Protein AF-Q2W3E3-F1 (afdb_monomer_lite)

Radius of gyration: 37.01 Å; chains: 1; bounding box: 120×97×109 Å

Structure (mmCIF, N/CA/C/O backbone):
data_AF-Q2W3E3-F1
#
_entry.id   AF-Q2W3E3-F1
#
loop_
_atom_site.group_PDB
_atom_site.id
_atom_site.type_symbol
_atom_site.label_atom_id
_atom_site.label_alt_id
_atom_site.label_comp_id
_atom_site.label_asym_id
_atom_site.label_entity_id
_atom_site.label_seq_id
_atom_site.pdbx_PDB_ins_code
_atom_site.Cartn_x
_atom_site.Cartn_y
_atom_site.Cartn_z
_atom_site.occupancy
_atom_site.B_iso_or_equiv
_atom_site.auth_seq_id
_atom_site.auth_comp_id
_atom_site.auth_asym_id
_atom_site.auth_atom_id
_atom_site.pdbx_PDB_model_num
ATOM 1 N N . MET A 1 1 ? -4.888 -27.006 44.361 1.00 39.00 1 MET A N 1
ATOM 2 C CA . MET A 1 1 ? -4.891 -26.572 42.943 1.00 39.00 1 MET A CA 1
ATOM 3 C C . MET A 1 1 ? -4.778 -27.766 41.976 1.00 39.00 1 MET A C 1
ATOM 5 O O . MET A 1 1 ? -4.175 -27.625 40.925 1.00 39.00 1 MET A O 1
ATOM 9 N N . LEU A 1 2 ? -5.341 -28.942 42.309 1.00 33.69 2 LEU A N 1
ATOM 10 C CA . LEU A 1 2 ? -5.247 -30.157 41.468 1.00 33.69 2 LEU A CA 1
ATOM 11 C C . LEU A 1 2 ? -6.582 -30.913 41.307 1.00 33.69 2 LEU A C 1
ATOM 13 O O . LEU A 1 2 ? -6.782 -31.576 40.293 1.00 33.69 2 LEU A O 1
ATOM 17 N N . GLU A 1 3 ? -7.537 -30.758 42.230 1.00 32.75 3 GLU A N 1
ATOM 18 C CA . GLU A 1 3 ? -8.866 -31.393 42.130 1.00 32.75 3 GLU A CA 1
ATOM 19 C C . GLU A 1 3 ? -9.679 -30.909 40.914 1.00 32.75 3 GLU A C 1
ATOM 21 O O . GLU A 1 3 ? -10.441 -31.676 40.329 1.00 32.75 3 GLU A O 1
ATOM 26 N N . SER A 1 4 ? -9.451 -29.672 40.457 1.00 35.59 4 SER A N 1
ATOM 27 C CA . SER A 1 4 ? -10.074 -29.094 39.255 1.00 35.59 4 SER A CA 1
ATOM 28 C C . SER A 1 4 ? -9.636 -29.745 37.934 1.00 35.59 4 SER A C 1
ATOM 30 O O . SER A 1 4 ? -10.170 -29.392 36.888 1.00 35.59 4 SER A O 1
ATOM 32 N N . LEU A 1 5 ? -8.677 -30.679 37.964 1.00 34.09 5 LEU A N 1
ATOM 33 C CA . LEU A 1 5 ? -8.200 -31.439 36.801 1.00 34.09 5 LEU A CA 1
ATOM 34 C C . LEU A 1 5 ? -8.557 -32.935 36.871 1.00 34.09 5 LEU A C 1
ATOM 36 O O . LEU A 1 5 ? -8.146 -33.712 36.013 1.00 34.09 5 LEU A O 1
ATOM 40 N N . GLY A 1 6 ? -9.335 -33.363 37.873 1.00 33.50 6 GLY A N 1
ATOM 41 C CA . GLY A 1 6 ? -9.866 -34.728 37.946 1.00 33.50 6 GLY A CA 1
ATOM 42 C C . GLY A 1 6 ? -8.837 -35.826 38.244 1.00 33.50 6 GLY A C 1
ATOM 43 O O . GLY A 1 6 ? -9.150 -37.003 38.056 1.00 33.50 6 GLY A O 1
ATOM 44 N N . VAL A 1 7 ? -7.643 -35.471 38.722 1.00 37.25 7 VAL A N 1
ATOM 45 C CA . VAL A 1 7 ? -6.651 -36.423 39.248 1.00 37.25 7 VAL A CA 1
ATOM 46 C C . VAL A 1 7 ? -7.132 -36.955 40.603 1.00 37.25 7 VAL A C 1
ATOM 48 O O . VAL A 1 7 ? -7.665 -36.195 41.408 1.00 37.25 7 VAL A O 1
ATOM 51 N N . ALA A 1 8 ? -6.953 -38.254 40.851 1.00 38.34 8 ALA A N 1
ATOM 52 C CA . ALA A 1 8 ? -7.206 -38.880 42.148 1.00 38.34 8 ALA A CA 1
ATOM 53 C C . ALA A 1 8 ? -5.884 -39.383 42.739 1.00 38.34 8 ALA A C 1
ATOM 55 O O . ALA A 1 8 ? -5.093 -40.005 42.029 1.00 38.34 8 ALA A O 1
ATOM 56 N N . ASP A 1 9 ? -5.660 -39.102 44.021 1.00 38.41 9 ASP A N 1
ATOM 57 C CA . ASP A 1 9 ? -4.557 -39.667 44.799 1.00 38.41 9 ASP A CA 1
ATOM 58 C C . ASP A 1 9 ? -4.909 -41.107 45.225 1.00 38.41 9 ASP A C 1
ATOM 60 O O . ASP A 1 9 ? -6.076 -41.422 45.455 1.00 38.41 9 ASP A O 1
ATOM 64 N N . LEU A 1 10 ? -3.903 -41.978 45.311 1.00 42.84 10 LEU A N 1
ATOM 65 C CA . LEU A 1 10 ? -4.012 -43.368 45.775 1.00 42.84 10 LEU A CA 1
ATOM 66 C C . LEU A 1 10 ? -3.083 -43.636 46.978 1.00 42.84 10 LEU A C 1
ATOM 68 O O . LEU A 1 10 ? -2.671 -44.769 47.220 1.00 42.84 10 LEU A O 1
ATOM 72 N N . GLY A 1 11 ? -2.739 -42.586 47.732 1.00 42.16 11 GLY A N 1
ATOM 73 C CA . GLY A 1 11 ? -1.982 -42.662 48.984 1.00 42.16 11 GLY A CA 1
ATOM 74 C C . GLY A 1 11 ? -2.787 -43.068 50.229 1.00 42.16 11 GLY A C 1
ATOM 75 O O . GLY A 1 11 ? -2.176 -43.323 51.267 1.00 42.16 11 GLY A O 1
ATOM 76 N N . ALA A 1 12 ? -4.122 -43.137 50.158 1.00 39.44 12 ALA A N 1
ATOM 77 C CA . ALA A 1 12 ? -4.989 -43.516 51.278 1.00 39.44 12 ALA A CA 1
ATOM 78 C C . ALA A 1 12 ? -6.226 -44.311 50.818 1.00 39.44 12 ALA A C 1
ATOM 80 O O . ALA A 1 12 ? -6.766 -44.042 49.751 1.00 39.44 12 ALA A O 1
ATOM 81 N N . ASP A 1 13 ? -6.649 -45.241 51.681 1.00 31.95 13 ASP A N 1
ATOM 82 C CA . ASP A 1 13 ? -7.812 -46.137 51.604 1.00 31.95 13 ASP A CA 1
ATOM 83 C C . ASP A 1 13 ? -7.930 -47.059 50.368 1.00 31.95 13 ASP A C 1
ATOM 85 O O . ASP A 1 13 ? -7.972 -46.649 49.210 1.00 31.95 13 ASP A O 1
ATOM 89 N N . GLY A 1 14 ? -7.994 -48.367 50.641 1.00 40.66 14 GLY A N 1
ATOM 90 C CA . GLY A 1 14 ? -8.249 -49.407 49.642 1.00 40.66 14 GLY A CA 1
ATOM 91 C C . GLY A 1 14 ? -9.742 -49.656 49.395 1.00 40.66 14 GLY A C 1
ATOM 92 O O . GLY A 1 14 ? -10.594 -49.168 50.131 1.00 40.66 14 GLY A O 1
ATOM 93 N N . ASP A 1 15 ? -10.026 -50.485 48.387 1.00 42.50 15 ASP A N 1
ATOM 94 C CA . ASP A 1 15 ? -11.355 -50.965 47.974 1.00 42.50 15 ASP A CA 1
ATOM 95 C C . ASP A 1 15 ? -12.325 -49.894 47.415 1.00 42.50 15 ASP A C 1
ATOM 97 O O . ASP A 1 15 ? -13.271 -49.451 48.065 1.00 42.50 15 ASP A O 1
ATOM 101 N N . GLY A 1 16 ? -12.147 -49.552 46.129 1.00 33.50 16 GLY A N 1
ATOM 102 C CA . GLY A 1 16 ? -13.084 -48.739 45.338 1.00 33.50 16 GLY A CA 1
ATOM 103 C C . GLY A 1 16 ? -13.100 -49.117 43.846 1.00 33.50 16 GLY A C 1
ATOM 104 O O . GLY A 1 16 ? -12.070 -49.474 43.276 1.00 33.50 16 GLY A O 1
ATOM 105 N N . GLU A 1 17 ? -14.272 -49.065 43.199 1.00 33.94 17 GLU A N 1
ATOM 106 C CA . GLU A 1 17 ? -14.456 -49.510 41.804 1.00 33.94 17 GLU A CA 1
ATOM 107 C C . GLU A 1 17 ? -13.798 -48.596 40.751 1.00 33.94 17 GLU A C 1
ATOM 109 O O . GLU A 1 17 ? -13.907 -47.367 40.790 1.00 33.94 17 GLU A O 1
ATOM 114 N N . VAL A 1 18 ? -13.205 -49.210 39.720 1.00 34.38 18 VAL A N 1
ATOM 115 C CA . VAL A 1 18 ? -12.606 -48.508 38.573 1.00 34.38 18 VAL A CA 1
ATOM 116 C C . VAL A 1 18 ? -13.665 -48.186 37.513 1.00 34.38 18 VAL A C 1
ATOM 118 O O . VAL A 1 18 ? -14.337 -49.080 37.001 1.00 34.38 18 VAL A O 1
ATOM 121 N N . LYS A 1 19 ? -13.762 -46.912 37.109 1.00 34.94 19 LYS A N 1
ATOM 122 C CA . LYS A 1 19 ? -14.573 -46.468 35.958 1.00 34.94 19 LYS A CA 1
ATOM 123 C C . LYS A 1 19 ? -13.698 -46.256 34.708 1.00 34.94 19 LYS A C 1
ATOM 125 O O . LYS A 1 19 ? -12.554 -45.823 34.857 1.00 34.94 19 LYS A O 1
ATOM 130 N N . PRO A 1 20 ? -14.195 -46.522 33.482 1.00 28.53 20 PRO A N 1
ATOM 131 C CA . PRO A 1 20 ? -13.396 -46.365 32.262 1.00 28.53 20 PRO A CA 1
ATOM 132 C C . PRO A 1 20 ? -13.048 -44.900 31.954 1.00 28.53 20 PRO A C 1
ATOM 134 O O . PRO A 1 20 ? -13.826 -43.999 32.261 1.00 28.53 20 PRO A O 1
ATOM 137 N N . GLY A 1 21 ? -11.924 -44.673 31.262 1.00 36.22 21 GLY A N 1
ATOM 138 C CA . GLY A 1 21 ? -11.622 -43.383 30.621 1.00 36.22 21 GLY A CA 1
ATOM 139 C C . GLY A 1 21 ? -10.661 -42.440 31.356 1.00 36.22 21 GLY A C 1
ATOM 140 O O . GLY A 1 21 ? -10.726 -41.235 31.130 1.00 36.22 21 GLY A O 1
ATOM 141 N N . ARG A 1 22 ? -9.762 -42.944 32.216 1.00 32.94 22 ARG A N 1
ATOM 142 C CA . ARG A 1 22 ? -8.669 -42.148 32.812 1.00 32.94 22 ARG A CA 1
ATOM 143 C C . ARG A 1 22 ? -7.303 -42.802 32.604 1.00 32.94 22 ARG A C 1
ATOM 145 O O . ARG A 1 22 ? -7.186 -44.024 32.642 1.00 32.94 22 ARG A O 1
ATOM 152 N N . VAL A 1 23 ? -6.283 -41.969 32.401 1.00 30.12 23 VAL A N 1
ATOM 153 C CA . VAL A 1 23 ? -4.865 -42.361 32.367 1.00 30.12 23 VAL A CA 1
ATOM 154 C C . VAL A 1 23 ? -4.288 -42.203 33.774 1.00 30.12 23 VAL A C 1
ATOM 156 O O . VAL A 1 23 ? -4.576 -41.216 34.446 1.00 30.12 23 VAL A O 1
ATOM 159 N N . PHE A 1 24 ? -3.478 -43.166 34.213 1.00 34.19 24 PHE A N 1
ATOM 160 C CA . PHE A 1 24 ? -2.837 -43.163 35.529 1.00 34.19 24 PHE A CA 1
ATOM 161 C C . PHE A 1 24 ? -1.325 -42.959 35.391 1.00 34.19 24 PHE A C 1
ATOM 163 O O . PHE A 1 24 ? -0.693 -43.566 34.527 1.00 34.19 24 PHE A O 1
ATOM 170 N N . VAL A 1 25 ? -0.744 -42.151 36.280 1.00 32.47 25 VAL A N 1
ATOM 171 C CA . VAL A 1 25 ? 0.708 -42.003 36.459 1.00 32.47 25 VAL A CA 1
ATOM 172 C C . VAL A 1 25 ? 0.997 -42.182 37.946 1.00 32.47 25 VAL A C 1
ATOM 174 O O . VAL A 1 25 ? 0.458 -41.445 38.766 1.00 32.47 25 VAL A O 1
ATOM 177 N N . GLY A 1 26 ? 1.806 -43.181 38.299 1.00 31.30 26 GLY A N 1
ATOM 178 C CA . GLY A 1 26 ? 2.188 -43.468 39.684 1.00 31.30 26 GLY A CA 1
ATOM 179 C C . GLY A 1 26 ? 3.648 -43.106 39.945 1.00 31.30 26 GLY A C 1
ATOM 180 O O . GLY A 1 26 ? 4.526 -43.534 39.198 1.00 31.30 26 GLY A O 1
ATOM 181 N N . VAL A 1 27 ? 3.910 -42.351 41.014 1.00 30.28 27 VAL A N 1
ATOM 182 C CA . VAL A 1 27 ? 5.268 -41.986 41.450 1.00 30.28 27 VAL A CA 1
ATOM 183 C C . VAL A 1 27 ? 5.693 -42.908 42.593 1.00 30.28 27 VAL A C 1
ATOM 185 O O . VAL A 1 27 ? 5.147 -42.842 43.691 1.00 30.28 27 VAL A O 1
ATOM 188 N N . GLY A 1 28 ? 6.668 -43.784 42.342 1.00 30.78 28 GLY A N 1
ATOM 189 C CA . GLY A 1 28 ? 7.251 -44.662 43.361 1.00 30.78 28 GLY A CA 1
ATOM 190 C C . GLY A 1 28 ? 8.585 -44.120 43.874 1.00 30.78 28 GLY A C 1
ATOM 191 O O . GLY A 1 28 ? 9.504 -43.914 43.084 1.00 30.78 28 GLY A O 1
ATOM 192 N N . GLN A 1 29 ? 8.731 -43.924 45.189 1.00 32.22 29 GLN A N 1
ATOM 193 C CA . GLN A 1 29 ? 10.005 -43.478 45.765 1.00 32.22 29 GLN A CA 1
ATOM 194 C C . GLN A 1 29 ? 11.068 -44.588 45.755 1.00 32.22 29 GLN A C 1
ATOM 196 O O . GLN A 1 29 ? 11.044 -45.508 46.573 1.00 32.22 29 GLN A O 1
ATOM 201 N N . GLY A 1 30 ? 12.055 -44.452 44.868 1.00 32.38 30 GLY A N 1
ATOM 202 C CA . GLY A 1 30 ? 13.352 -45.123 44.973 1.00 32.38 30 GLY A CA 1
ATOM 203 C C . GLY A 1 30 ? 14.348 -44.286 45.785 1.00 32.38 30 GLY A C 1
ATOM 204 O O . GLY A 1 30 ? 14.346 -43.055 45.717 1.00 32.38 30 GLY A O 1
ATOM 205 N N . GLN A 1 31 ? 15.228 -44.929 46.559 1.00 42.47 31 GLN A N 1
ATOM 206 C CA . GLN A 1 31 ? 16.267 -44.199 47.295 1.00 42.47 31 GLN A CA 1
ATOM 207 C C . GLN A 1 31 ? 17.266 -43.533 46.331 1.00 42.47 31 GLN A C 1
ATOM 209 O O . GLN A 1 31 ? 17.785 -44.188 45.430 1.00 42.47 31 GLN A O 1
ATOM 214 N N . LYS A 1 32 ? 17.590 -42.257 46.602 1.00 40.41 32 LYS A N 1
ATOM 215 C CA . LYS A 1 32 ? 18.440 -41.341 45.803 1.00 40.41 32 LYS A CA 1
ATOM 216 C C . LYS A 1 32 ? 17.793 -40.648 44.587 1.00 40.41 32 LYS A C 1
ATOM 218 O O . LYS A 1 32 ? 18.455 -40.442 43.579 1.00 40.41 32 LYS A O 1
ATOM 223 N N . GLY A 1 33 ? 16.573 -40.139 44.756 1.00 41.91 33 GLY A N 1
ATOM 224 C CA . GLY A 1 33 ? 16.271 -38.753 44.351 1.00 41.91 33 GLY A CA 1
ATOM 225 C C . GLY A 1 33 ? 16.430 -38.387 42.869 1.00 41.91 33 GLY A C 1
ATOM 226 O O . GLY A 1 33 ? 16.913 -37.298 42.571 1.00 41.91 33 GLY A O 1
ATOM 227 N N . GLN A 1 34 ? 16.013 -39.267 41.959 1.00 30.52 34 GLN A N 1
ATOM 228 C CA . GLN A 1 34 ? 15.713 -38.920 40.568 1.00 30.52 34 GLN A CA 1
ATOM 229 C C . GLN A 1 34 ? 14.346 -39.505 40.201 1.00 30.52 34 GLN A C 1
ATOM 231 O O . GLN A 1 34 ? 14.039 -40.641 40.562 1.00 30.52 34 GLN A O 1
ATOM 236 N N . GLU A 1 35 ? 13.521 -38.715 39.516 1.00 29.39 35 GLU A N 1
ATOM 237 C CA . GLU A 1 35 ? 12.174 -39.106 39.096 1.00 29.39 35 GLU A CA 1
ATOM 238 C C . GLU A 1 35 ? 12.188 -39.605 37.646 1.00 29.39 35 GLU A C 1
ATOM 240 O O . GLU A 1 35 ? 12.790 -38.986 36.769 1.00 29.39 35 GLU A O 1
ATOM 245 N N . HIS A 1 36 ? 11.498 -40.716 37.384 1.00 29.16 36 HIS A N 1
ATOM 246 C CA . HIS A 1 36 ? 11.326 -41.277 36.044 1.00 29.16 36 HIS A CA 1
ATOM 247 C C . HIS A 1 36 ? 9.890 -41.782 35.864 1.00 29.16 36 HIS A C 1
ATOM 249 O O . HIS A 1 36 ? 9.356 -42.464 36.740 1.00 29.16 36 HIS A O 1
ATOM 255 N N . LEU A 1 37 ? 9.276 -41.498 34.709 1.00 25.45 37 LEU A N 1
ATOM 256 C CA . LEU A 1 37 ? 8.016 -42.136 34.318 1.00 25.45 37 LEU A CA 1
ATOM 257 C C . LEU A 1 37 ? 8.239 -43.630 34.044 1.00 25.45 37 LEU A C 1
ATOM 259 O O . LEU A 1 37 ? 9.172 -44.006 33.336 1.00 25.45 37 LEU A O 1
ATOM 263 N N . VAL A 1 38 ? 7.325 -44.472 34.532 1.00 28.62 38 VAL A N 1
ATOM 264 C CA . VAL A 1 38 ? 7.304 -45.914 34.249 1.00 28.62 38 VAL A CA 1
ATOM 265 C C . VAL A 1 38 ? 5.935 -46.307 33.700 1.00 28.62 38 VAL A C 1
ATOM 267 O O . VAL A 1 38 ? 4.935 -46.270 34.412 1.00 28.62 38 VAL A O 1
ATOM 270 N N . LEU A 1 39 ? 5.893 -46.733 32.436 1.00 25.39 39 LEU A N 1
ATOM 271 C CA . LEU A 1 39 ? 4.718 -47.358 31.825 1.00 25.39 39 LEU A CA 1
ATOM 272 C C . LEU A 1 39 ? 4.781 -48.878 32.022 1.00 25.39 39 LEU A C 1
ATOM 274 O O . LEU A 1 39 ? 5.625 -49.546 31.428 1.00 25.39 39 LEU A O 1
ATOM 278 N N . GLN A 1 40 ? 3.873 -49.440 32.827 1.00 26.25 40 GLN A N 1
ATOM 279 C CA . GLN A 1 40 ? 3.665 -50.892 32.884 1.00 26.25 40 GLN A CA 1
ATOM 280 C C . GLN A 1 40 ? 2.571 -51.326 31.904 1.00 26.25 40 GLN A C 1
ATOM 282 O O . GLN A 1 40 ? 1.435 -50.862 31.972 1.00 26.25 40 GLN A O 1
ATOM 287 N N . SER A 1 41 ? 2.900 -52.264 31.015 1.00 24.98 41 SER A N 1
ATOM 288 C CA . SER A 1 41 ? 2.010 -52.766 29.966 1.00 24.98 41 SER A CA 1
ATOM 289 C C . SER A 1 41 ? 1.505 -54.185 30.260 1.00 24.98 41 SER A C 1
ATOM 291 O O . SER A 1 41 ? 2.142 -55.178 29.910 1.00 24.98 41 SER A O 1
ATOM 293 N N . LYS A 1 42 ? 0.314 -54.302 30.866 1.00 24.81 42 LYS A N 1
ATOM 294 C CA . LYS A 1 42 ? -0.463 -55.557 30.898 1.00 24.81 42 LYS A CA 1
ATOM 295 C C . LYS A 1 42 ? -1.965 -55.308 30.755 1.00 24.81 42 LYS A C 1
ATOM 297 O O . LYS A 1 42 ? -2.604 -54.812 31.674 1.00 24.81 42 LYS A O 1
ATOM 302 N N . LEU A 1 43 ? -2.526 -55.746 29.629 1.00 26.36 43 LEU A N 1
ATOM 303 C CA . LEU A 1 43 ? -3.964 -55.900 29.399 1.00 26.36 43 LEU A CA 1
ATOM 304 C C . LEU A 1 43 ? -4.203 -57.208 28.622 1.00 26.36 43 LEU A C 1
ATOM 306 O O . LEU A 1 43 ? -3.596 -57.388 27.563 1.00 26.36 43 LEU A O 1
ATOM 310 N N . PRO A 1 44 ? -5.051 -58.133 29.107 1.00 25.58 44 PRO A N 1
ATOM 311 C CA . PRO A 1 44 ? -5.414 -59.327 28.357 1.00 25.58 44 PRO A CA 1
ATOM 312 C C . PRO A 1 44 ? -6.553 -59.042 27.364 1.00 25.58 44 PRO A C 1
ATOM 314 O O . PRO A 1 44 ? -7.683 -58.769 27.749 1.00 25.58 44 PRO A O 1
ATOM 317 N N . GLN A 1 45 ? -6.206 -59.130 26.080 1.00 26.33 45 GLN A N 1
ATOM 318 C CA . GLN A 1 45 ? -6.989 -59.696 24.971 1.00 26.33 45 GLN A CA 1
ATOM 319 C C . GLN A 1 45 ? -8.531 -59.744 25.076 1.00 26.33 45 GLN A C 1
ATOM 321 O O . GLN A 1 45 ? -9.102 -60.529 25.829 1.00 26.33 45 GLN A O 1
ATOM 326 N N . ASN A 1 46 ? -9.191 -59.113 24.102 1.00 24.88 46 ASN A N 1
ATOM 327 C CA . ASN A 1 46 ? -10.252 -59.782 23.342 1.00 24.88 46 ASN A CA 1
ATOM 328 C C . ASN A 1 46 ? -10.148 -59.381 21.857 1.00 24.88 46 ASN A C 1
ATOM 330 O O . ASN A 1 46 ? -9.584 -58.329 21.554 1.00 24.88 46 ASN A O 1
ATOM 334 N N . VAL A 1 47 ? -10.551 -60.260 20.929 1.00 26.70 47 VAL A N 1
ATOM 335 C CA . VAL A 1 47 ? -9.923 -60.330 19.587 1.00 26.70 47 VAL A CA 1
ATOM 336 C C . VAL A 1 47 ? -10.921 -60.356 18.421 1.00 26.70 47 VAL A C 1
ATOM 338 O O . VAL A 1 47 ? -11.886 -61.114 18.438 1.00 26.70 47 VAL A O 1
ATOM 341 N N . GLY A 1 48 ? -10.603 -59.606 17.356 1.00 23.16 48 GLY A N 1
ATOM 342 C CA . GLY A 1 48 ? -11.195 -59.718 16.015 1.00 23.16 48 GLY A CA 1
ATOM 343 C C . GLY A 1 48 ? -10.803 -58.523 15.125 1.00 23.16 48 GLY A C 1
ATOM 344 O O . GLY A 1 48 ? -11.237 -57.416 15.409 1.00 23.16 48 GLY A O 1
ATOM 345 N N . GLY A 1 49 ? -9.982 -58.648 14.072 1.00 23.50 49 GLY A N 1
ATOM 346 C CA . GLY A 1 49 ? -9.314 -59.842 13.527 1.00 23.50 49 GLY A CA 1
ATOM 347 C C . GLY A 1 49 ? -7.983 -59.545 12.796 1.00 23.50 49 GLY A C 1
ATOM 348 O O . GLY A 1 49 ? -7.506 -58.416 12.782 1.00 23.50 49 GLY A O 1
ATOM 349 N N . ALA A 1 50 ? -7.369 -60.597 12.245 1.00 25.45 50 ALA A N 1
ATOM 350 C CA . ALA A 1 50 ? -6.026 -60.673 11.625 1.00 25.45 50 ALA A CA 1
ATOM 351 C C . ALA A 1 50 ? -6.016 -60.302 10.111 1.00 25.45 50 ALA A C 1
ATOM 353 O O . ALA A 1 50 ? -7.097 -60.187 9.543 1.00 25.45 50 ALA A O 1
ATOM 354 N N . HIS A 1 51 ? -4.910 -60.155 9.346 1.00 25.05 51 HIS A N 1
ATOM 355 C CA . HIS A 1 51 ? -3.421 -60.111 9.505 1.00 25.05 51 HIS A CA 1
ATOM 356 C C . HIS A 1 51 ? -2.828 -59.483 8.196 1.00 25.05 51 HIS A C 1
ATOM 358 O O . HIS A 1 51 ? -3.609 -59.233 7.284 1.00 25.05 51 HIS A O 1
ATOM 364 N N . ALA A 1 52 ? -1.534 -59.206 7.936 1.00 25.03 52 ALA A N 1
ATOM 365 C CA . ALA A 1 52 ? -0.201 -59.297 8.589 1.00 25.03 52 ALA A CA 1
ATOM 366 C C . ALA A 1 52 ? 0.696 -58.157 7.987 1.00 25.03 52 ALA A C 1
ATOM 368 O O . ALA A 1 52 ? 0.283 -57.567 6.994 1.00 25.03 52 ALA A O 1
ATOM 369 N N . ILE A 1 53 ? 1.857 -57.686 8.483 1.00 25.55 53 ILE A N 1
ATOM 370 C CA . ILE A 1 53 ? 2.950 -58.171 9.372 1.00 25.55 53 ILE A CA 1
ATOM 371 C C . ILE A 1 53 ? 4.096 -58.939 8.657 1.00 25.55 53 ILE A C 1
ATOM 373 O O . ILE A 1 53 ? 4.065 -60.165 8.629 1.00 25.55 53 ILE A O 1
ATOM 377 N N . ALA A 1 54 ? 5.119 -58.213 8.155 1.00 24.55 54 ALA A N 1
ATOM 378 C CA . ALA A 1 54 ? 6.572 -58.552 8.136 1.00 24.55 54 ALA A CA 1
ATOM 379 C C . ALA A 1 54 ? 7.379 -57.506 7.315 1.00 24.55 54 ALA A C 1
ATOM 381 O O . ALA A 1 54 ? 6.861 -57.053 6.300 1.00 24.55 54 ALA A O 1
ATOM 382 N N . GLN A 1 55 ? 8.621 -57.081 7.610 1.00 25.17 55 GLN A N 1
ATOM 383 C CA . GLN A 1 55 ? 9.565 -57.186 8.756 1.00 25.17 55 GLN A CA 1
ATOM 384 C C . GLN A 1 55 ? 10.525 -55.953 8.643 1.00 25.17 55 GLN A C 1
ATOM 386 O O . GLN A 1 55 ? 10.741 -55.481 7.531 1.00 25.17 55 GLN A O 1
ATOM 391 N N . ASP A 1 56 ? 10.920 -55.220 9.699 1.00 26.08 56 ASP A N 1
ATOM 392 C CA . ASP A 1 56 ? 11.924 -55.534 10.754 1.00 26.08 56 ASP A CA 1
ATOM 393 C C . ASP A 1 56 ? 13.372 -55.659 10.199 1.00 26.08 56 ASP A C 1
ATOM 395 O O . ASP A 1 56 ? 13.555 -56.323 9.185 1.00 26.08 56 ASP A O 1
ATOM 399 N N . GLY A 1 57 ? 14.461 -55.080 10.739 1.00 23.88 57 GLY A N 1
ATOM 400 C CA . GLY A 1 57 ? 14.732 -54.221 11.917 1.00 23.88 57 GLY A CA 1
ATOM 401 C C . GLY A 1 57 ? 16.260 -53.906 11.996 1.00 23.88 57 GLY A C 1
ATOM 402 O O . GLY A 1 57 ? 16.991 -54.317 11.099 1.00 23.88 57 GLY A O 1
ATOM 403 N N . ALA A 1 58 ? 16.877 -53.233 12.987 1.00 22.39 58 ALA A N 1
ATOM 404 C CA . ALA A 1 58 ? 16.409 -52.428 14.130 1.00 22.39 58 ALA A CA 1
ATOM 405 C C . ALA A 1 58 ? 17.596 -51.671 14.828 1.00 22.39 58 ALA A C 1
ATOM 407 O O . ALA A 1 58 ? 18.695 -52.208 14.904 1.00 22.39 58 ALA A O 1
ATOM 408 N N . VAL A 1 59 ? 17.337 -50.482 15.414 1.00 23.20 59 VAL A N 1
ATOM 409 C CA . VAL A 1 59 ? 18.000 -49.842 16.599 1.00 23.20 59 VAL A CA 1
ATOM 410 C C . VAL A 1 59 ? 19.534 -49.585 16.642 1.00 23.20 59 VAL A C 1
ATOM 412 O O . VAL A 1 59 ? 20.327 -50.513 16.782 1.00 23.20 59 VAL A O 1
ATOM 415 N N . ARG A 1 60 ? 19.929 -48.304 16.835 1.00 21.64 60 ARG A N 1
ATOM 416 C CA . ARG A 1 60 ? 20.760 -47.871 17.996 1.00 21.64 60 ARG A CA 1
ATOM 417 C C . ARG A 1 60 ? 20.797 -46.351 18.229 1.00 21.64 60 ARG A C 1
ATOM 419 O O . ARG A 1 60 ? 21.038 -45.583 17.307 1.00 21.64 60 ARG A O 1
ATOM 426 N N . GLU A 1 61 ? 20.626 -45.946 19.487 1.00 21.98 61 GLU A N 1
ATOM 427 C CA . GLU A 1 61 ? 20.825 -44.574 19.979 1.00 21.98 61 GLU A CA 1
ATOM 428 C C . GLU A 1 61 ? 22.274 -44.359 20.452 1.00 21.98 61 GLU A C 1
ATOM 430 O O . GLU A 1 61 ? 22.893 -45.303 20.941 1.00 21.98 61 GLU A O 1
ATOM 435 N N . HIS A 1 62 ? 22.776 -43.118 20.398 1.00 22.00 62 HIS A N 1
ATOM 436 C CA . HIS A 1 62 ? 23.736 -42.577 21.374 1.00 22.00 62 HIS A CA 1
ATOM 437 C C . HIS A 1 62 ? 23.857 -41.043 21.262 1.00 22.00 62 HIS A C 1
ATOM 439 O O . HIS A 1 62 ? 24.166 -40.508 20.203 1.00 22.00 62 HIS A O 1
ATOM 445 N N . HIS A 1 63 ? 23.714 -40.357 22.397 1.00 21.55 63 HIS A N 1
ATOM 446 C CA . HIS A 1 63 ? 24.206 -38.996 22.666 1.00 21.55 63 HIS A CA 1
ATOM 447 C C . HIS A 1 63 ? 25.023 -39.067 23.981 1.00 21.55 63 HIS A C 1
ATOM 449 O O . HIS A 1 63 ? 24.804 -40.017 24.744 1.00 21.55 63 HIS A O 1
ATOM 455 N N . PRO A 1 64 ? 25.992 -38.162 24.257 1.00 27.31 64 PRO A N 1
ATOM 456 C CA . PRO A 1 64 ? 25.705 -36.747 24.534 1.00 27.31 64 PRO A CA 1
ATOM 457 C C . PRO A 1 64 ? 26.772 -35.759 23.981 1.00 27.31 64 PRO A C 1
ATOM 459 O O . PRO A 1 64 ? 27.405 -36.026 22.965 1.00 27.31 64 PRO A O 1
ATOM 462 N N . LEU A 1 65 ? 26.889 -34.584 24.612 1.00 23.06 65 LEU A N 1
ATOM 463 C CA . LEU A 1 65 ? 27.640 -33.377 24.217 1.00 23.06 65 LEU A CA 1
ATOM 464 C C . LEU A 1 65 ? 29.168 -33.454 24.463 1.00 23.06 65 LEU A C 1
ATOM 466 O O . LEU A 1 65 ? 29.610 -34.142 25.382 1.00 23.06 65 LEU A O 1
ATOM 470 N N . GLY A 1 66 ? 29.967 -32.654 23.736 1.00 20.70 66 GLY A N 1
ATOM 471 C CA . GLY A 1 66 ? 31.403 -32.442 24.015 1.00 20.70 66 GLY A CA 1
ATOM 472 C C . GLY A 1 66 ? 32.093 -31.416 23.091 1.00 20.70 66 GLY A C 1
ATOM 473 O O . GLY A 1 66 ? 31.802 -31.359 21.902 1.00 20.70 66 GLY A O 1
ATOM 474 N N . HIS A 1 67 ? 32.995 -30.588 23.636 1.00 22.22 67 HIS A N 1
ATOM 475 C CA . HIS A 1 67 ? 33.625 -29.442 22.950 1.00 22.22 67 HIS A CA 1
ATOM 476 C C . HIS A 1 67 ? 34.911 -29.756 22.145 1.00 22.22 67 HIS A C 1
ATOM 478 O O . HIS A 1 67 ? 35.812 -30.416 22.652 1.00 22.22 67 HIS A O 1
ATOM 484 N N . ALA A 1 68 ? 35.054 -29.030 21.024 1.00 22.69 68 ALA A N 1
ATOM 485 C CA . ALA A 1 68 ? 36.275 -28.360 20.531 1.00 22.69 68 ALA A CA 1
ATOM 486 C C . ALA A 1 68 ? 37.472 -29.154 19.939 1.00 22.69 68 ALA A C 1
ATOM 488 O O . ALA A 1 68 ? 37.658 -30.347 20.138 1.00 22.69 68 ALA A O 1
ATOM 489 N N . ALA A 1 69 ? 38.318 -28.369 19.247 1.00 22.08 69 ALA A N 1
ATOM 490 C CA . ALA A 1 69 ? 39.557 -28.710 18.534 1.00 22.08 69 ALA A CA 1
ATOM 491 C C . ALA A 1 69 ? 39.408 -29.605 17.284 1.00 22.08 69 ALA A C 1
ATOM 493 O O . ALA A 1 69 ? 38.535 -30.458 17.187 1.00 22.08 69 ALA A O 1
ATOM 494 N N . GLY A 1 70 ? 40.283 -29.394 16.296 1.00 20.52 70 GLY A N 1
ATOM 495 C CA . GLY A 1 70 ? 40.281 -30.142 15.038 1.00 20.52 70 GLY A CA 1
ATOM 496 C C . GLY A 1 70 ? 41.656 -30.169 14.373 1.00 20.52 70 GLY A C 1
ATOM 497 O O . GLY A 1 70 ? 42.534 -29.372 14.708 1.00 20.52 70 GLY A O 1
ATOM 498 N N . ALA A 1 71 ? 41.845 -31.089 13.426 1.00 22.28 71 ALA A N 1
ATOM 499 C CA . ALA A 1 71 ? 43.065 -31.201 12.633 1.00 22.28 71 ALA A CA 1
ATOM 500 C C . ALA A 1 71 ? 42.803 -31.790 11.236 1.00 22.28 71 ALA A C 1
ATOM 502 O O . ALA A 1 71 ? 41.814 -32.472 10.987 1.00 22.28 71 ALA A O 1
ATOM 503 N N . ARG A 1 72 ? 43.734 -31.485 10.333 1.00 22.88 72 ARG A N 1
ATOM 504 C CA . ARG A 1 72 ? 43.767 -31.803 8.898 1.00 22.88 72 ARG A CA 1
ATOM 505 C C . ARG A 1 72 ? 43.593 -33.302 8.582 1.00 22.88 72 ARG A C 1
ATOM 507 O O . ARG A 1 72 ? 44.386 -34.099 9.063 1.00 22.88 72 ARG A O 1
ATOM 514 N N . GLY A 1 73 ? 42.620 -33.588 7.710 1.00 22.36 73 GLY A N 1
ATOM 515 C CA . GLY A 1 73 ? 42.655 -34.390 6.466 1.00 22.36 73 GLY A CA 1
ATOM 516 C C . GLY A 1 73 ? 43.573 -35.609 6.263 1.00 22.36 73 GLY A C 1
ATOM 517 O O . GLY A 1 73 ? 44.685 -35.670 6.767 1.00 22.36 73 GLY A O 1
ATOM 518 N N . VAL A 1 74 ? 43.123 -36.506 5.374 1.00 24.02 74 VAL A N 1
ATOM 519 C CA . VAL A 1 74 ? 43.888 -37.174 4.292 1.00 24.02 74 VAL A CA 1
ATOM 520 C C . VAL A 1 74 ? 42.886 -37.900 3.371 1.00 24.02 74 VAL A C 1
ATOM 522 O O . VAL A 1 74 ? 41.807 -38.290 3.817 1.00 24.02 74 VAL A O 1
ATOM 525 N N . ASP A 1 75 ? 43.214 -38.036 2.087 1.00 27.17 75 ASP A N 1
ATOM 526 C CA . ASP A 1 75 ? 42.392 -38.698 1.066 1.00 27.17 75 ASP A CA 1
ATOM 527 C C . ASP A 1 75 ? 42.305 -40.227 1.242 1.00 27.17 75 ASP A C 1
ATOM 529 O O . ASP A 1 75 ? 43.254 -40.854 1.711 1.00 27.17 75 ASP A O 1
ATOM 533 N N . GLN A 1 76 ? 41.258 -40.853 0.687 1.00 26.02 76 GLN A N 1
ATOM 534 C CA . GLN A 1 76 ? 41.448 -41.701 -0.505 1.00 26.02 76 GLN A CA 1
ATOM 535 C C . GLN A 1 76 ? 40.132 -42.069 -1.209 1.00 26.02 76 GLN A C 1
ATOM 537 O O . GLN A 1 76 ? 39.049 -42.014 -0.633 1.00 26.02 76 GLN A O 1
ATOM 542 N N . ALA A 1 77 ? 40.248 -42.431 -2.490 1.00 25.89 77 ALA A N 1
ATOM 543 C CA . ALA A 1 77 ? 39.141 -42.857 -3.341 1.00 25.89 77 ALA A CA 1
ATOM 544 C C . ALA A 1 77 ? 38.936 -44.382 -3.303 1.00 25.89 77 ALA A C 1
ATOM 546 O O . ALA A 1 77 ? 39.888 -45.140 -3.123 1.00 25.89 77 ALA A O 1
ATOM 547 N N . GLY A 1 78 ? 37.707 -44.832 -3.567 1.00 22.88 78 GLY A N 1
ATOM 548 C CA . GLY A 1 78 ? 37.368 -46.249 -3.714 1.00 22.88 78 GLY A CA 1
ATOM 549 C C . GLY A 1 78 ? 36.091 -46.435 -4.530 1.00 22.88 78 GLY A C 1
ATOM 550 O O . GLY A 1 78 ? 34.995 -46.245 -4.014 1.00 22.88 78 GLY A O 1
ATOM 551 N N . GLY A 1 79 ? 36.238 -46.780 -5.810 1.00 22.31 79 GLY A N 1
ATOM 552 C CA . GLY A 1 79 ? 35.138 -47.214 -6.681 1.00 22.31 79 GLY A CA 1
ATOM 553 C C . GLY A 1 79 ? 35.252 -48.700 -7.041 1.00 22.31 79 GLY A C 1
ATOM 554 O O . GLY A 1 79 ? 36.180 -49.366 -6.588 1.00 22.31 79 GLY A O 1
ATOM 555 N N . VAL A 1 80 ? 34.371 -49.169 -7.940 1.00 23.80 80 VAL A N 1
ATOM 556 C CA . VAL A 1 80 ? 34.189 -50.582 -8.367 1.00 23.80 80 VAL A CA 1
ATOM 557 C C . VAL A 1 80 ? 33.441 -51.434 -7.312 1.00 23.80 80 VAL A C 1
ATOM 559 O O . VAL A 1 80 ? 33.736 -51.351 -6.129 1.00 23.80 80 VAL A O 1
ATOM 562 N N . GLY A 1 81 ? 32.450 -52.266 -7.669 1.00 22.48 81 GLY A N 1
ATOM 563 C CA . GLY A 1 81 ? 31.917 -52.551 -9.010 1.00 22.48 81 GLY A CA 1
ATOM 564 C C . GLY A 1 81 ? 30.687 -53.475 -9.037 1.00 22.48 81 GLY A C 1
ATOM 565 O O . GLY A 1 81 ? 30.085 -53.763 -8.009 1.00 22.48 81 GLY A O 1
ATOM 566 N N . ALA A 1 82 ? 30.303 -53.892 -10.247 1.00 25.62 82 ALA A N 1
ATOM 567 C CA . ALA A 1 82 ? 28.988 -54.449 -10.593 1.00 25.62 82 ALA A CA 1
ATOM 568 C C . ALA A 1 82 ? 28.781 -55.966 -10.366 1.00 25.62 82 ALA A C 1
ATOM 570 O O . ALA A 1 82 ? 29.736 -56.737 -10.337 1.00 25.62 82 ALA A O 1
ATOM 571 N N . LEU A 1 83 ? 27.502 -56.376 -10.368 1.00 22.36 83 LEU A N 1
ATOM 572 C CA . LEU A 1 83 ? 26.958 -57.709 -10.702 1.00 22.36 83 LEU A CA 1
ATOM 573 C C . LEU A 1 83 ? 25.595 -57.439 -11.405 1.00 22.36 83 LEU A C 1
ATOM 575 O O . LEU A 1 83 ? 24.774 -56.737 -10.827 1.00 22.36 83 LEU A O 1
ATOM 579 N N . LEU A 1 84 ? 25.371 -57.688 -12.704 1.00 24.72 84 LEU A N 1
ATOM 580 C CA . LEU A 1 84 ? 25.276 -58.947 -13.482 1.00 24.72 84 LEU A CA 1
ATOM 581 C C . LEU A 1 84 ? 23.934 -59.707 -13.364 1.00 24.72 84 LEU A C 1
ATOM 583 O O . LEU A 1 84 ? 23.765 -60.504 -12.448 1.00 24.72 84 LEU A O 1
ATOM 587 N N . CYS A 1 85 ? 23.059 -59.536 -14.367 1.00 24.62 85 CYS A N 1
ATOM 588 C CA . CYS A 1 85 ? 22.468 -60.564 -15.265 1.00 24.62 85 CYS A CA 1
ATOM 589 C C . CYS A 1 85 ? 21.762 -59.810 -16.427 1.00 24.62 85 CYS A C 1
ATOM 591 O O . CYS A 1 85 ? 21.188 -58.759 -16.164 1.00 24.62 85 CYS A O 1
ATOM 593 N N . ARG A 1 86 ? 21.903 -60.120 -17.729 1.00 26.52 86 ARG A N 1
ATOM 594 C CA . ARG A 1 86 ? 21.816 -61.382 -18.511 1.00 26.52 86 ARG A CA 1
ATOM 595 C C . ARG A 1 86 ? 20.387 -61.905 -18.724 1.00 26.52 86 ARG A C 1
ATOM 597 O O . ARG A 1 86 ? 19.675 -62.045 -17.737 1.00 26.52 86 ARG A O 1
ATOM 604 N N . ASP A 1 87 ? 19.972 -62.311 -19.932 1.00 30.23 87 ASP A N 1
ATOM 605 C CA . ASP A 1 87 ? 20.505 -62.082 -21.304 1.00 30.23 87 ASP A CA 1
ATOM 606 C C . ASP A 1 87 ? 19.438 -62.506 -22.362 1.00 30.23 87 ASP A C 1
ATOM 608 O O . ASP A 1 87 ? 18.354 -62.947 -21.982 1.00 30.23 87 ASP A O 1
ATOM 612 N N . ASP A 1 88 ? 19.797 -62.431 -23.654 1.00 29.55 88 ASP A N 1
ATOM 613 C CA . ASP A 1 88 ? 19.217 -63.128 -24.833 1.00 29.55 88 ASP A CA 1
ATOM 614 C C . ASP A 1 88 ? 17.904 -62.625 -25.498 1.00 29.55 88 ASP A C 1
ATOM 616 O O . ASP A 1 88 ? 16.851 -62.493 -24.878 1.00 29.55 88 ASP A O 1
ATOM 620 N N . GLY A 1 89 ? 17.959 -62.430 -26.834 1.00 25.38 89 GLY A N 1
ATOM 621 C CA . GLY A 1 89 ? 16.803 -62.083 -27.689 1.00 25.38 89 GLY A CA 1
ATOM 622 C C . GLY A 1 89 ? 17.126 -61.408 -29.042 1.00 25.38 89 GLY A C 1
ATOM 623 O O . GLY A 1 89 ? 16.711 -60.275 -29.265 1.00 25.38 89 GLY A O 1
ATOM 624 N N . LEU A 1 90 ? 17.871 -62.071 -29.940 1.00 30.52 90 LEU A N 1
ATOM 625 C CA . LEU A 1 90 ? 18.178 -61.604 -31.319 1.00 30.52 90 LEU A CA 1
ATOM 626 C C . LEU A 1 90 ? 16.916 -61.698 -32.233 1.00 30.52 90 LEU A C 1
ATOM 628 O O . LEU A 1 90 ? 16.008 -62.457 -31.911 1.00 30.52 90 LEU A O 1
ATOM 632 N N . ASP A 1 91 ? 16.749 -61.027 -33.384 1.00 29.38 91 ASP A N 1
ATOM 633 C CA . ASP A 1 91 ? 17.709 -60.732 -34.466 1.00 29.38 91 ASP A CA 1
ATOM 634 C C . ASP A 1 91 ? 17.072 -59.841 -35.582 1.00 29.38 91 ASP A C 1
ATOM 636 O O . ASP A 1 91 ? 15.850 -59.699 -35.638 1.00 29.38 91 ASP A O 1
ATOM 640 N N . GLY A 1 92 ? 17.876 -59.364 -36.546 1.00 25.88 92 GLY A N 1
ATOM 641 C CA . GLY A 1 92 ? 17.444 -59.024 -37.921 1.00 25.88 92 GLY A CA 1
ATOM 642 C C . GLY A 1 92 ? 16.892 -57.613 -38.236 1.00 25.88 92 GLY A C 1
ATOM 643 O O . GLY A 1 92 ? 16.084 -57.042 -37.512 1.00 25.88 92 GLY A O 1
ATOM 644 N N . GLY A 1 93 ? 17.263 -57.068 -39.406 1.00 24.30 93 GLY A N 1
ATOM 645 C CA . GLY A 1 93 ? 16.662 -55.851 -39.985 1.00 24.30 93 GLY A CA 1
ATOM 646 C C . GLY A 1 93 ? 17.161 -55.533 -41.405 1.00 24.30 93 GLY A C 1
ATOM 647 O O . GLY A 1 93 ? 18.244 -55.983 -41.774 1.00 24.30 93 GLY A O 1
ATOM 648 N N . LEU A 1 94 ? 16.383 -54.779 -42.209 1.00 25.66 94 LEU A N 1
ATOM 649 C CA . LEU A 1 94 ? 16.799 -54.181 -43.499 1.00 25.66 94 LEU A CA 1
ATOM 650 C C . LEU A 1 94 ? 15.724 -53.254 -44.134 1.00 25.66 94 LEU A C 1
ATOM 652 O O . LEU A 1 94 ? 14.535 -53.446 -43.921 1.00 25.66 94 LEU A O 1
ATOM 656 N N . ALA A 1 95 ? 16.193 -52.351 -45.012 1.00 26.97 95 ALA A N 1
ATOM 657 C CA . ALA A 1 95 ? 15.511 -51.720 -46.165 1.00 26.97 95 ALA A CA 1
ATOM 658 C C . ALA A 1 95 ? 14.459 -50.574 -46.012 1.00 26.97 95 ALA A C 1
ATOM 660 O O . ALA A 1 95 ? 13.291 -50.800 -45.734 1.00 26.97 95 ALA A O 1
ATOM 661 N N . ALA A 1 96 ? 14.890 -49.387 -46.482 1.00 26.19 96 ALA A N 1
ATOM 662 C CA . ALA A 1 96 ? 14.229 -48.493 -47.464 1.00 26.19 96 ALA A CA 1
ATOM 663 C C . ALA A 1 96 ? 12.987 -47.609 -47.129 1.00 26.19 96 ALA A C 1
ATOM 665 O O . ALA A 1 96 ? 12.126 -47.918 -46.319 1.00 26.19 96 ALA A O 1
ATOM 666 N N . LEU A 1 97 ? 12.945 -46.468 -47.839 1.00 26.81 97 LEU A N 1
ATOM 667 C CA . LEU A 1 97 ? 11.918 -45.400 -47.916 1.00 26.81 97 LEU A CA 1
ATOM 668 C C . LEU A 1 97 ? 10.958 -45.662 -49.124 1.00 26.81 97 LEU A C 1
ATOM 670 O O . LEU A 1 97 ? 11.277 -46.588 -49.876 1.00 26.81 97 LEU A O 1
ATOM 674 N N . PRO A 1 98 ? 9.894 -44.861 -49.440 1.00 40.53 98 PRO A N 1
ATOM 675 C CA . PRO A 1 98 ? 9.443 -43.578 -48.852 1.00 40.53 98 PRO A CA 1
ATOM 676 C C . PRO A 1 98 ? 7.901 -43.366 -48.656 1.00 40.53 98 PRO A C 1
ATOM 678 O O . PRO A 1 98 ? 7.085 -44.102 -49.187 1.00 40.53 98 PRO A O 1
ATOM 681 N N . GLN A 1 99 ? 7.555 -42.242 -48.001 1.00 26.00 99 GLN A N 1
ATOM 682 C CA . GLN A 1 99 ? 6.376 -41.348 -48.189 1.00 26.00 99 GLN A CA 1
ATOM 683 C C . GLN A 1 99 ? 4.890 -41.817 -48.084 1.00 26.00 99 GLN A C 1
ATOM 685 O O . GLN A 1 99 ? 4.422 -42.648 -48.850 1.00 26.00 99 GLN A O 1
ATOM 690 N N . ALA A 1 100 ? 4.139 -41.001 -47.311 1.00 24.61 100 ALA A N 1
ATOM 691 C CA . ALA A 1 100 ? 2.787 -40.440 -47.565 1.00 24.61 100 ALA A CA 1
ATOM 692 C C . ALA A 1 100 ? 1.520 -40.984 -46.838 1.00 24.61 100 ALA A C 1
ATOM 694 O O . ALA A 1 100 ? 1.419 -42.150 -46.484 1.00 24.61 100 ALA A O 1
ATOM 695 N N . GLU A 1 101 ? 0.570 -40.041 -46.682 1.00 24.91 101 GLU A N 1
ATOM 696 C CA . GLU A 1 101 ? -0.879 -40.104 -46.353 1.00 24.91 101 GLU A CA 1
ATOM 697 C C . GLU A 1 101 ? -1.401 -40.425 -44.920 1.00 24.91 101 GLU A C 1
ATOM 699 O O . GLU A 1 101 ? -1.492 -41.561 -44.476 1.00 24.91 101 GLU A O 1
ATOM 704 N N . ASP A 1 102 ? -1.845 -39.342 -44.257 1.00 25.22 102 ASP A N 1
ATOM 705 C CA . ASP A 1 102 ? -3.158 -39.098 -43.614 1.00 25.22 102 ASP A CA 1
ATOM 706 C C . ASP A 1 102 ? -3.803 -40.014 -42.525 1.00 25.22 102 ASP A C 1
ATOM 708 O O . ASP A 1 102 ? -4.264 -41.122 -42.772 1.00 25.22 102 ASP A O 1
ATOM 712 N N . ARG A 1 103 ? -4.102 -39.337 -41.391 1.00 24.05 103 ARG A N 1
ATOM 713 C CA . ARG A 1 103 ? -5.326 -39.390 -40.535 1.00 24.05 103 ARG A CA 1
ATOM 714 C C . ARG A 1 103 ? -5.544 -40.475 -39.456 1.00 24.05 103 ARG A C 1
ATOM 716 O O . ARG A 1 103 ? -5.932 -41.587 -39.775 1.00 24.05 103 ARG A O 1
ATOM 723 N N . VAL A 1 104 ? -5.672 -39.961 -38.208 1.00 27.73 104 VAL A N 1
ATOM 724 C CA . VAL A 1 104 ? -6.775 -40.228 -37.225 1.00 27.73 104 VAL A CA 1
ATOM 725 C C . VAL A 1 104 ? -6.760 -41.641 -36.569 1.00 27.73 104 VAL A C 1
ATOM 727 O O . VAL A 1 104 ? -6.439 -42.601 -37.255 1.00 27.73 104 VAL A O 1
ATOM 730 N N . PRO A 1 105 ? -7.081 -41.835 -35.258 1.00 28.00 105 PRO A N 1
ATOM 731 C CA . PRO A 1 105 ? -7.947 -41.020 -34.391 1.00 28.00 105 PRO A CA 1
ATOM 732 C C . PRO A 1 105 ? -7.373 -40.597 -33.020 1.00 28.00 105 PRO A C 1
ATOM 734 O O . PRO A 1 105 ? -6.360 -41.103 -32.550 1.00 28.00 105 PRO A O 1
ATOM 737 N N . GLY A 1 106 ? -8.110 -39.720 -32.328 1.00 24.17 106 GLY A N 1
ATOM 738 C CA . GLY A 1 106 ? -8.085 -39.632 -30.862 1.00 24.17 106 GLY A CA 1
ATOM 739 C C . GLY A 1 106 ? -9.238 -40.438 -30.248 1.00 24.17 106 GLY A C 1
ATOM 740 O O . GLY A 1 106 ? -10.256 -40.647 -30.909 1.00 24.17 106 GLY A O 1
ATOM 741 N N . MET A 1 107 ? -9.112 -40.873 -28.990 1.00 21.12 107 MET A N 1
ATOM 742 C CA . MET A 1 107 ? -10.194 -41.570 -28.282 1.00 21.12 107 MET A CA 1
ATOM 743 C C . MET A 1 107 ? -10.237 -41.191 -26.793 1.00 21.12 107 MET A C 1
ATOM 745 O O . MET A 1 107 ? -9.234 -41.285 -26.091 1.00 21.12 107 MET A O 1
ATOM 749 N N . HIS A 1 108 ? -11.412 -40.766 -26.319 1.00 24.36 108 HIS A N 1
ATOM 750 C CA . HIS A 1 108 ? -11.731 -40.635 -24.891 1.00 24.36 108 HIS A CA 1
ATOM 751 C C . HIS A 1 108 ? -11.940 -42.014 -24.244 1.00 24.36 108 HIS A C 1
ATOM 753 O O . HIS A 1 108 ? -12.252 -42.958 -24.961 1.00 24.36 108 HIS A O 1
ATOM 759 N N . VAL A 1 109 ? -11.881 -42.085 -22.905 1.00 23.00 109 VAL A N 1
ATOM 760 C CA . VAL A 1 109 ? -12.607 -43.012 -21.993 1.00 23.00 109 VAL A CA 1
ATOM 761 C C . VAL A 1 109 ? -12.110 -42.715 -20.558 1.00 23.00 109 VAL A C 1
ATOM 763 O O . VAL A 1 109 ? -10.910 -42.564 -20.371 1.00 23.00 109 VAL A O 1
ATOM 766 N N . HIS A 1 110 ? -12.917 -42.578 -19.499 1.00 21.72 110 HIS A N 1
ATOM 767 C CA . HIS A 1 110 ? -14.379 -42.471 -19.385 1.00 21.72 110 HIS A CA 1
ATOM 768 C C . HIS A 1 110 ? -14.742 -41.501 -18.245 1.00 21.72 110 HIS A C 1
ATOM 770 O O . HIS A 1 110 ? -14.102 -41.512 -17.197 1.00 21.72 110 HIS A O 1
ATOM 776 N N . ALA A 1 111 ? -15.841 -40.760 -18.400 1.00 22.59 111 ALA A N 1
ATOM 777 C CA . ALA A 1 111 ? -16.654 -40.300 -17.271 1.00 22.59 111 ALA A CA 1
ATOM 778 C C . ALA A 1 111 ? -17.930 -41.159 -17.192 1.00 22.59 111 ALA A C 1
ATOM 780 O O . ALA A 1 111 ? -18.375 -41.686 -18.218 1.00 22.59 111 ALA A O 1
ATOM 781 N N . GLY A 1 112 ? -18.516 -41.291 -15.997 1.00 20.45 112 GLY A N 1
ATOM 782 C CA . GLY A 1 112 ? -19.749 -42.047 -15.756 1.00 20.45 112 GLY A CA 1
ATOM 783 C C . GLY A 1 112 ? -20.787 -41.225 -14.987 1.00 20.45 112 GLY A C 1
ATOM 784 O O . GLY A 1 112 ? -20.506 -40.737 -13.897 1.00 20.45 112 GLY A O 1
ATOM 785 N N . ARG A 1 113 ? -21.989 -41.085 -15.557 1.00 23.11 113 ARG A N 1
ATOM 786 C CA . ARG A 1 113 ? -23.201 -40.577 -14.885 1.00 23.11 113 ARG A CA 1
ATOM 787 C C . ARG A 1 113 ? -24.076 -41.746 -14.425 1.00 23.11 113 ARG A C 1
ATOM 789 O O . ARG A 1 113 ? -24.045 -42.793 -15.060 1.00 23.11 113 ARG A O 1
ATOM 796 N N . LEU A 1 114 ? -24.934 -41.491 -13.434 1.00 24.50 114 LEU A N 1
ATOM 797 C CA . LEU A 1 114 ? -26.389 -41.760 -13.412 1.00 24.50 114 LEU A CA 1
ATOM 798 C C . LEU A 1 114 ? -26.951 -41.143 -12.105 1.00 24.50 114 LEU A C 1
ATOM 800 O O . LEU A 1 114 ? -26.220 -41.067 -11.124 1.00 24.50 114 LEU A O 1
ATOM 804 N N . GLY A 1 115 ? -28.190 -40.651 -12.011 1.00 21.25 115 GLY A N 1
ATOM 805 C CA . GLY A 1 115 ? -29.271 -40.574 -13.003 1.00 21.25 115 GLY A CA 1
ATOM 806 C C . GLY A 1 115 ? -30.182 -39.351 -12.777 1.00 21.25 115 GLY A C 1
ATOM 807 O O . GLY A 1 115 ? -29.776 -38.390 -12.129 1.00 21.25 115 GLY A O 1
ATOM 808 N N . GLU A 1 116 ? -31.381 -39.370 -13.360 1.00 24.64 116 GLU A N 1
ATOM 809 C CA . GLU A 1 116 ? -32.260 -38.199 -13.544 1.00 24.64 116 GLU A CA 1
ATOM 810 C C . GLU A 1 116 ? -33.411 -38.112 -12.516 1.00 24.64 116 GLU A C 1
ATOM 812 O O . GLU A 1 116 ? -33.733 -39.091 -11.844 1.00 24.64 116 GLU A O 1
ATOM 817 N N . GLY A 1 117 ? -34.058 -36.941 -12.422 1.00 22.03 117 GLY A N 1
ATOM 818 C CA . GLY A 1 117 ? -35.277 -36.706 -11.633 1.00 22.03 117 GLY A CA 1
ATOM 819 C C . GLY A 1 117 ? -35.893 -35.328 -11.926 1.00 22.03 117 GLY A C 1
ATOM 820 O O . GLY A 1 117 ? -35.177 -34.330 -11.953 1.00 22.03 117 GLY A O 1
ATOM 821 N N . GLU A 1 118 ? -37.202 -35.275 -12.189 1.00 24.73 118 GLU A N 1
ATOM 822 C CA . GLU A 1 118 ? -37.924 -34.093 -12.705 1.00 24.73 118 GLU A CA 1
ATOM 823 C C . GLU A 1 118 ? -38.654 -33.270 -11.614 1.00 24.73 118 GLU A C 1
ATOM 825 O O . GLU A 1 118 ? -38.940 -33.779 -10.531 1.00 24.73 118 GLU A O 1
ATOM 830 N N . GLY A 1 119 ? -39.038 -32.021 -11.934 1.00 23.50 119 GLY A N 1
ATOM 831 C CA . GLY A 1 119 ? -39.956 -31.178 -11.134 1.00 23.50 119 GLY A CA 1
ATOM 832 C C . GLY A 1 119 ? -39.533 -29.696 -11.073 1.00 23.50 119 GLY A C 1
ATOM 833 O O . GLY A 1 119 ? -38.682 -29.342 -10.270 1.00 23.50 119 GLY A O 1
ATOM 834 N N . LEU A 1 120 ? -39.923 -28.817 -12.008 1.00 24.20 120 LEU A N 1
ATOM 835 C CA . LEU A 1 120 ? -41.229 -28.132 -12.168 1.00 24.20 120 LEU A CA 1
ATOM 836 C C . LEU A 1 120 ? -41.527 -26.997 -11.156 1.00 24.20 120 LEU A C 1
ATOM 838 O O . LEU A 1 120 ? -42.036 -27.260 -10.074 1.00 24.20 120 LEU A O 1
ATOM 842 N N . HIS A 1 121 ? -41.384 -25.745 -11.630 1.00 25.83 121 HIS A N 1
ATOM 843 C CA . HIS A 1 121 ? -41.953 -24.481 -11.098 1.00 25.83 121 HIS A CA 1
ATOM 844 C C . HIS A 1 121 ? -41.543 -24.041 -9.661 1.00 25.83 121 HIS A C 1
ATOM 846 O O . HIS A 1 121 ? -41.128 -24.842 -8.839 1.00 25.83 121 HIS A O 1
ATOM 852 N N . GLY A 1 122 ? -41.614 -22.755 -9.286 1.00 24.02 122 GLY A N 1
ATOM 853 C CA . GLY A 1 122 ? -42.066 -21.567 -10.028 1.00 24.02 122 GLY A CA 1
ATOM 854 C C . GLY A 1 122 ? -41.808 -20.242 -9.281 1.00 24.02 122 GLY A C 1
ATOM 855 O O . GLY A 1 122 ? -41.223 -20.230 -8.204 1.00 24.02 122 GLY A O 1
ATOM 856 N N . ASN A 1 123 ? -42.228 -19.133 -9.896 1.00 26.75 123 ASN A N 1
ATOM 857 C CA . ASN A 1 123 ? -41.887 -17.743 -9.548 1.00 26.75 123 ASN A CA 1
ATOM 858 C C . ASN A 1 123 ? -42.600 -17.155 -8.302 1.00 26.75 123 ASN A C 1
ATOM 860 O O . ASN A 1 123 ? -43.690 -17.593 -7.949 1.00 26.75 123 ASN A O 1
ATOM 864 N N . ASP A 1 124 ? -42.036 -16.044 -7.799 1.00 26.56 124 ASP A N 1
ATOM 865 C CA . ASP A 1 124 ? -42.674 -14.932 -7.053 1.00 26.56 124 ASP A CA 1
ATOM 866 C C . ASP A 1 124 ? -43.295 -15.148 -5.649 1.00 26.56 124 ASP A C 1
ATOM 868 O O . ASP A 1 124 ? -43.965 -16.130 -5.352 1.00 26.56 124 ASP A O 1
ATOM 872 N N . GLY A 1 125 ? -43.171 -14.122 -4.786 1.00 24.62 125 GLY A N 1
ATOM 873 C CA . GLY A 1 125 ? -43.918 -14.039 -3.517 1.00 24.62 125 GLY A CA 1
ATOM 874 C C . GLY A 1 125 ? -43.482 -12.919 -2.557 1.00 24.62 125 GLY A C 1
ATOM 875 O O . GLY A 1 125 ? -42.523 -13.068 -1.806 1.00 24.62 125 GLY A O 1
ATOM 876 N N . ARG A 1 126 ? -44.205 -11.787 -2.520 1.00 26.73 126 ARG A N 1
ATOM 877 C CA . ARG A 1 126 ? -43.940 -10.667 -1.586 1.00 26.73 126 ARG A CA 1
ATOM 878 C C . ARG A 1 126 ? -44.744 -10.769 -0.275 1.00 26.73 126 ARG A C 1
ATOM 880 O O . ARG A 1 126 ? -45.961 -10.862 -0.343 1.00 26.73 126 ARG A O 1
ATOM 887 N N . ARG A 1 127 ? -44.079 -10.421 0.843 1.00 27.05 127 ARG A N 1
ATOM 888 C CA . ARG A 1 127 ? -44.589 -9.648 2.015 1.00 27.05 127 ARG A CA 1
ATOM 889 C C . ARG A 1 127 ? -45.688 -10.230 2.948 1.00 27.05 127 ARG A C 1
ATOM 891 O O . ARG A 1 127 ? -46.663 -10.817 2.515 1.00 27.05 127 ARG A O 1
ATOM 898 N N . LEU A 1 128 ? -45.592 -9.771 4.213 1.00 27.03 128 LEU A N 1
ATOM 899 C CA . LEU A 1 128 ? -46.619 -9.668 5.282 1.00 27.03 128 LEU A CA 1
ATOM 900 C C . LEU A 1 128 ? -47.074 -10.958 6.006 1.00 27.03 128 LEU A C 1
ATOM 902 O O . LEU A 1 128 ? -47.446 -11.945 5.391 1.00 27.03 128 LEU A O 1
ATOM 906 N N . GLY A 1 129 ? -47.149 -10.885 7.346 1.00 23.70 129 GLY A N 1
ATOM 907 C CA . GLY A 1 129 ? -47.760 -11.906 8.218 1.00 23.70 129 GLY A CA 1
ATOM 908 C C . GLY A 1 129 ? -47.352 -11.744 9.691 1.00 23.70 129 GLY A C 1
ATOM 909 O O . GLY A 1 129 ? -46.201 -11.978 10.038 1.00 23.70 129 GLY A O 1
ATOM 910 N N . ARG A 1 130 ? -48.261 -11.294 10.568 1.00 26.17 130 ARG A N 1
ATOM 911 C CA . ARG A 1 130 ? -47.968 -10.900 11.966 1.00 26.17 130 ARG A CA 1
ATOM 912 C C . ARG A 1 130 ? -48.497 -11.929 12.987 1.00 26.17 130 ARG A C 1
ATOM 914 O O . ARG A 1 130 ? -49.625 -12.375 12.832 1.00 26.17 130 ARG A O 1
ATOM 921 N N . ALA A 1 131 ? -47.762 -12.076 14.099 1.00 26.45 131 ALA A N 1
ATOM 922 C CA . ALA A 1 131 ? -48.219 -12.441 15.461 1.00 26.45 131 ALA A CA 1
ATOM 923 C C . ALA A 1 131 ? -48.605 -13.903 15.808 1.00 26.45 131 ALA A C 1
ATOM 925 O O . ALA A 1 131 ? -49.179 -14.617 14.996 1.00 26.45 131 ALA A O 1
ATOM 926 N N . GLY A 1 132 ? -48.377 -14.300 17.080 1.00 23.84 132 GLY A N 1
ATOM 927 C CA . GLY A 1 132 ? -48.988 -15.523 17.638 1.00 23.84 132 GLY A CA 1
ATOM 928 C C . GLY A 1 132 ? -48.478 -16.142 18.961 1.00 23.84 132 GLY A C 1
ATOM 929 O O . GLY A 1 132 ? -48.471 -17.362 19.041 1.00 23.84 132 GLY A O 1
ATOM 930 N N . GLY A 1 133 ? -48.118 -15.379 20.007 1.00 24.08 133 GLY A N 1
ATOM 931 C CA . GLY A 1 133 ? -47.841 -15.932 21.359 1.00 24.08 133 GLY A CA 1
ATOM 932 C C . GLY A 1 133 ? -46.504 -16.691 21.532 1.00 24.08 133 GLY A C 1
ATOM 933 O O . GLY A 1 133 ? -45.793 -16.937 20.569 1.00 24.08 133 GLY A O 1
ATOM 934 N N . GLY A 1 134 ? -46.074 -17.053 22.748 1.00 22.84 134 GLY A N 1
ATOM 935 C CA . GLY A 1 134 ? -46.634 -16.710 24.065 1.00 22.84 134 GLY A CA 1
ATOM 936 C C . GLY A 1 134 ? -46.211 -17.691 25.171 1.00 22.84 134 GLY A C 1
ATOM 937 O O . GLY A 1 134 ? -46.777 -18.773 25.265 1.00 22.84 134 GLY A O 1
ATOM 938 N N . GLY A 1 135 ? -45.259 -17.311 26.034 1.00 24.78 135 GLY A N 1
ATOM 939 C CA . GLY A 1 135 ? -44.812 -18.148 27.156 1.00 24.78 135 GLY A CA 1
ATOM 940 C C . GLY A 1 135 ? -44.005 -17.373 28.203 1.00 24.78 135 GLY A C 1
ATOM 941 O O . GLY A 1 135 ? -42.866 -16.998 27.956 1.00 24.78 135 GLY A O 1
ATOM 942 N N . GLN A 1 136 ? -44.600 -17.138 29.374 1.00 25.34 136 GLN A N 1
ATOM 943 C CA . GLN A 1 136 ? -43.951 -16.557 30.558 1.00 25.34 136 GLN A CA 1
ATOM 944 C C . GLN A 1 136 ? -43.966 -17.581 31.699 1.00 25.34 136 GLN A C 1
ATOM 946 O O . GLN A 1 136 ? -44.999 -18.219 31.883 1.00 25.34 136 GLN A O 1
ATOM 951 N N . HIS A 1 137 ? -42.885 -17.679 32.489 1.00 28.69 137 HIS A N 1
ATOM 952 C CA . HIS A 1 137 ? -42.879 -17.573 33.968 1.00 28.69 137 HIS A CA 1
ATOM 953 C C . HIS A 1 137 ? -41.454 -17.799 34.560 1.00 28.69 137 HIS A C 1
ATOM 955 O O . HIS A 1 137 ? -40.565 -18.184 33.803 1.00 28.69 137 HIS A O 1
ATOM 961 N N . PRO A 1 138 ? -41.152 -17.391 35.823 1.00 37.88 138 PRO A N 1
ATOM 962 C CA . PRO A 1 138 ? -39.996 -16.501 36.028 1.00 37.88 138 PRO A CA 1
ATOM 963 C C . PRO A 1 138 ? -39.147 -16.763 37.307 1.00 37.88 138 PRO A C 1
ATOM 965 O O . PRO A 1 138 ? -39.306 -17.770 37.987 1.00 37.88 138 PRO A O 1
ATOM 968 N N . LEU A 1 139 ? -38.345 -15.748 37.677 1.00 25.11 139 LEU A N 1
ATOM 969 C CA . LEU A 1 139 ? -37.755 -15.452 39.002 1.00 25.11 139 LEU A CA 1
ATOM 970 C C . LEU A 1 139 ? -36.536 -16.271 39.473 1.00 25.11 139 LEU A C 1
ATOM 972 O O . LEU A 1 139 ? -36.675 -17.355 40.031 1.00 25.11 139 LEU A O 1
ATOM 976 N N . ARG A 1 140 ? -35.394 -15.575 39.594 1.00 24.34 140 ARG A N 1
ATOM 977 C CA . ARG A 1 140 ? -35.038 -14.905 40.867 1.00 24.34 140 ARG A CA 1
ATOM 978 C C . ARG A 1 140 ? -33.973 -13.813 40.690 1.00 24.34 140 ARG A C 1
ATOM 980 O O . ARG A 1 140 ? -33.146 -13.890 39.794 1.00 24.34 140 ARG A O 1
ATOM 987 N N . GLN A 1 141 ? -34.001 -12.819 41.580 1.00 25.56 141 GLN A N 1
ATOM 988 C CA . GLN A 1 141 ? -32.917 -11.855 41.802 1.00 25.56 141 GLN A CA 1
ATOM 989 C C . GLN A 1 141 ? -32.174 -12.200 43.104 1.00 25.56 141 GLN A C 1
ATOM 991 O O . GLN A 1 141 ? -32.777 -12.740 44.034 1.00 25.56 141 GLN A O 1
ATOM 996 N N . GLY A 1 142 ? -30.895 -11.833 43.185 1.00 23.89 142 GLY A N 1
ATOM 997 C CA . GLY A 1 142 ? -30.066 -11.879 44.392 1.00 23.89 142 GLY A CA 1
ATOM 998 C C . GLY A 1 142 ? -28.704 -11.230 44.100 1.00 23.89 142 GLY A C 1
ATOM 999 O O . GLY A 1 142 ? -28.105 -11.598 43.092 1.00 23.89 142 GLY A O 1
ATOM 1000 N N . PRO A 1 143 ? -28.234 -10.239 44.882 1.00 29.98 143 PRO A N 1
ATOM 1001 C CA . PRO A 1 143 ? -27.078 -9.428 44.498 1.00 29.98 143 PRO A CA 1
ATOM 1002 C C . PRO A 1 143 ? -25.733 -10.026 44.940 1.00 29.98 143 PRO A C 1
ATOM 1004 O O . PRO A 1 143 ? -25.611 -10.556 46.043 1.00 29.98 143 PRO A O 1
ATOM 1007 N N . GLY A 1 144 ? -24.711 -9.836 44.105 1.00 24.12 144 GLY A N 1
ATOM 1008 C CA . GLY A 1 144 ? -23.291 -9.960 44.445 1.00 24.12 144 GLY A CA 1
ATOM 1009 C C . GLY A 1 144 ? -22.572 -8.651 44.109 1.00 24.12 144 GLY A C 1
ATOM 1010 O O . GLY A 1 144 ? -23.001 -7.935 43.206 1.00 24.12 144 GLY A O 1
ATOM 1011 N N . ARG A 1 145 ? -21.527 -8.312 44.866 1.00 23.67 145 ARG A N 1
ATOM 1012 C CA . ARG A 1 145 ? -20.755 -7.066 44.736 1.00 23.67 145 ARG A CA 1
ATOM 1013 C C . ARG A 1 145 ? -19.313 -7.356 44.325 1.00 23.67 145 ARG A C 1
ATOM 1015 O O . ARG A 1 145 ? -18.810 -8.426 44.640 1.00 23.67 145 ARG A O 1
ATOM 1022 N N . ASP A 1 146 ? -18.704 -6.337 43.726 1.00 25.30 146 ASP A N 1
ATOM 1023 C CA . ASP A 1 146 ? -17.274 -6.016 43.719 1.00 25.30 146 ASP A CA 1
ATOM 1024 C C . ASP A 1 146 ? -16.287 -7.130 43.316 1.00 25.30 146 ASP A C 1
ATOM 1026 O O . ASP A 1 146 ? -15.863 -7.931 44.141 1.00 25.30 146 ASP A O 1
ATOM 1030 N N . ASP A 1 147 ? -15.802 -7.058 42.070 1.00 23.53 147 ASP A N 1
ATOM 1031 C CA . ASP A 1 147 ? -14.349 -7.053 41.824 1.00 23.53 147 ASP A CA 1
ATOM 1032 C C . ASP A 1 147 ? -14.042 -6.375 40.470 1.00 23.53 147 ASP A C 1
ATOM 1034 O O . ASP A 1 147 ? -14.134 -6.979 39.400 1.00 23.53 147 ASP A O 1
ATOM 1038 N N . HIS A 1 148 ? -13.731 -5.073 40.498 1.00 26.08 148 HIS A N 1
ATOM 1039 C CA . HIS A 1 148 ? -13.430 -4.286 39.295 1.00 26.08 148 HIS A CA 1
ATOM 1040 C C . HIS A 1 148 ? -11.920 -4.244 39.021 1.00 26.08 148 HIS A C 1
ATOM 1042 O O . HIS A 1 148 ? -11.191 -3.450 39.614 1.00 26.08 148 HIS A O 1
ATOM 1048 N N . GLN A 1 149 ? -11.468 -5.043 38.053 1.00 23.75 149 GLN A N 1
ATOM 1049 C CA . GLN A 1 149 ? -10.190 -4.859 37.360 1.00 23.75 149 GLN A CA 1
ATOM 1050 C C . GLN A 1 149 ? -10.407 -5.034 35.848 1.00 23.75 149 GLN A C 1
ATOM 1052 O O . GLN A 1 149 ? -10.934 -6.078 35.450 1.00 23.75 149 GLN A O 1
ATOM 1057 N N . PRO A 1 150 ? -10.003 -4.074 34.992 1.00 31.06 150 PRO A N 1
ATOM 1058 C CA . PRO A 1 150 ? -9.982 -4.282 33.547 1.00 31.06 150 PRO A CA 1
ATOM 1059 C C . PRO A 1 150 ? -9.030 -5.436 33.211 1.00 31.06 150 PRO A C 1
ATOM 1061 O O . PRO A 1 150 ? -7.849 -5.399 33.558 1.00 31.06 150 PRO A O 1
ATOM 1064 N N . ARG A 1 151 ? -9.543 -6.494 32.575 1.00 28.45 151 ARG A N 1
ATOM 1065 C CA . ARG A 1 151 ? -8.722 -7.634 32.141 1.00 28.45 151 ARG A CA 1
ATOM 1066 C C . ARG A 1 151 ? -8.088 -7.341 30.782 1.00 28.45 151 ARG A C 1
ATOM 1068 O O . ARG A 1 151 ? -8.655 -6.608 29.978 1.00 28.45 151 ARG A O 1
ATOM 1075 N N . ALA A 1 152 ? -6.893 -7.897 30.568 1.00 27.77 152 ALA A N 1
ATOM 1076 C CA . ALA A 1 152 ? -6.043 -7.584 29.420 1.00 27.77 152 ALA A CA 1
ATOM 1077 C C . ALA A 1 152 ? -6.773 -7.763 28.080 1.00 27.77 152 ALA A C 1
ATOM 1079 O O . ALA A 1 152 ? -7.478 -8.750 27.869 1.00 27.77 152 ALA A O 1
ATOM 1080 N N . ALA A 1 153 ? -6.583 -6.786 27.199 1.00 27.31 153 ALA A N 1
ATOM 1081 C CA . ALA A 1 153 ? -7.419 -6.545 26.037 1.00 27.31 153 ALA A CA 1
ATOM 1082 C C . ALA A 1 153 ? -6.677 -6.834 24.722 1.00 27.31 153 ALA A C 1
ATOM 1084 O O . ALA A 1 153 ? -5.544 -6.406 24.529 1.00 27.31 153 ALA A O 1
ATOM 1085 N N . ILE A 1 154 ? -7.364 -7.568 23.847 1.00 32.69 154 ILE A N 1
ATOM 1086 C CA . ILE A 1 154 ? -7.006 -8.019 22.491 1.00 32.69 154 ILE A CA 1
ATOM 1087 C C . ILE A 1 154 ? -6.111 -7.023 21.728 1.00 32.69 154 ILE A C 1
ATOM 1089 O O . ILE A 1 154 ? -6.552 -5.922 21.414 1.00 32.69 154 ILE A O 1
ATOM 1093 N N . VAL A 1 155 ? -4.879 -7.418 21.373 1.00 30.09 155 VAL A N 1
ATOM 1094 C CA . VAL A 1 155 ? -3.895 -6.525 20.713 1.00 30.09 155 VAL A CA 1
ATOM 1095 C C . VAL A 1 155 ? -3.832 -6.675 19.183 1.00 30.09 155 VAL A C 1
ATOM 1097 O O . VAL A 1 155 ? -3.316 -5.786 18.515 1.00 30.09 155 VAL A O 1
ATOM 1100 N N . GLN A 1 156 ? -4.403 -7.723 18.579 1.00 30.73 156 GLN A N 1
ATOM 1101 C CA . GLN A 1 156 ? -4.447 -7.834 17.107 1.00 30.73 156 GLN A CA 1
ATOM 1102 C C . GLN A 1 156 ? -5.395 -6.793 16.471 1.00 30.73 156 GLN A C 1
ATOM 1104 O O . GLN A 1 156 ? -5.013 -6.157 15.492 1.00 30.73 156 GLN A O 1
ATOM 1109 N N . ASP A 1 157 ? -6.541 -6.479 17.088 1.00 31.23 157 ASP A N 1
ATOM 1110 C CA . ASP A 1 157 ? -7.368 -5.326 16.675 1.00 31.23 157 ASP A CA 1
ATOM 1111 C C . ASP A 1 157 ? -6.646 -3.981 16.928 1.00 31.23 157 ASP A C 1
ATOM 1113 O O . ASP A 1 157 ? -6.817 -3.010 16.188 1.00 31.23 157 ASP A O 1
ATOM 1117 N N . VAL A 1 158 ? -5.753 -3.925 17.925 1.00 29.42 158 VAL A N 1
ATOM 1118 C CA . VAL A 1 158 ? -4.869 -2.767 18.168 1.00 29.42 158 VAL A CA 1
ATOM 1119 C C . VAL A 1 158 ? -3.759 -2.672 17.129 1.00 29.42 158 VAL A C 1
ATOM 1121 O O . VAL A 1 158 ? -3.255 -1.578 16.900 1.00 29.42 158 VAL A O 1
ATOM 1124 N N . GLN A 1 159 ? -3.407 -3.749 16.424 1.00 27.92 159 GLN A N 1
ATOM 1125 C CA . GLN A 1 159 ? -2.524 -3.625 15.268 1.00 27.92 159 GLN A CA 1
ATOM 1126 C C . GLN A 1 159 ? -3.206 -2.861 14.128 1.00 27.92 159 GLN A C 1
ATOM 1128 O O . GLN A 1 159 ? -2.503 -2.114 13.467 1.00 27.92 159 GLN A O 1
ATOM 1133 N N . MET A 1 160 ? -4.537 -2.892 13.965 1.00 30.27 160 MET A N 1
ATOM 1134 C CA . MET A 1 160 ? -5.221 -1.974 13.034 1.00 30.27 160 MET A CA 1
ATOM 1135 C C . MET A 1 160 ? -5.128 -0.517 13.521 1.00 30.27 160 MET A C 1
ATOM 1137 O O . MET A 1 160 ? -4.579 0.333 12.823 1.00 30.27 160 MET A O 1
ATOM 1141 N N . VAL A 1 161 ? -5.569 -0.225 14.752 1.00 29.94 161 VAL A N 1
ATOM 1142 C CA . VAL A 1 161 ? -5.580 1.154 15.297 1.00 29.94 161 VAL A CA 1
ATOM 1143 C C . VAL A 1 161 ? -4.164 1.738 15.459 1.00 29.94 161 VAL A C 1
ATOM 1145 O O . VAL A 1 161 ? -3.964 2.941 15.307 1.00 29.94 161 VAL A O 1
ATOM 1148 N N . GLY A 1 162 ? -3.167 0.893 15.728 1.00 25.67 162 GLY A N 1
ATOM 1149 C CA . GLY A 1 162 ? -1.752 1.245 15.866 1.00 25.67 162 GLY A CA 1
ATOM 1150 C C . GLY A 1 162 ? -0.950 1.199 14.560 1.00 25.67 162 GLY A C 1
ATOM 1151 O O . GLY A 1 162 ? 0.081 1.861 14.470 1.00 25.67 162 GLY A O 1
ATOM 1152 N N . HIS A 1 163 ? -1.404 0.483 13.523 1.00 30.88 163 HIS A N 1
ATOM 1153 C CA . HIS A 1 163 ? -0.885 0.674 12.161 1.00 30.88 163 HIS A CA 1
ATOM 1154 C C . HIS A 1 163 ? -1.512 1.906 11.498 1.00 30.88 163 HIS A C 1
ATOM 1156 O O . HIS A 1 163 ? -0.845 2.523 10.679 1.00 30.88 163 HIS A O 1
ATOM 1162 N N . GLY A 1 164 ? -2.683 2.387 11.926 1.00 28.64 164 GLY A N 1
ATOM 1163 C CA . GLY A 1 164 ? -3.109 3.757 11.602 1.00 28.64 164 GLY A CA 1
ATOM 1164 C C . GLY A 1 164 ? -2.079 4.811 12.054 1.00 28.64 164 GLY A C 1
ATOM 1165 O O . GLY A 1 164 ? -1.764 5.732 11.307 1.00 28.64 164 GLY A O 1
ATOM 1166 N N . ILE A 1 165 ? -1.453 4.607 13.222 1.00 31.70 165 ILE A N 1
ATOM 1167 C CA . ILE A 1 165 ? -0.441 5.509 13.815 1.00 31.70 165 ILE A CA 1
ATOM 1168 C C . ILE A 1 165 ? 0.948 5.409 13.138 1.00 31.70 165 ILE A C 1
ATOM 1170 O O . ILE A 1 165 ? 1.782 6.282 13.348 1.00 31.70 165 ILE A O 1
ATOM 1174 N N . GLY A 1 166 ? 1.230 4.381 12.325 1.00 24.73 166 GLY A N 1
ATOM 1175 C CA . GLY A 1 166 ? 2.584 4.175 11.774 1.00 24.73 166 GLY A CA 1
ATOM 1176 C C . GLY A 1 166 ? 2.696 3.208 10.592 1.00 24.73 166 GLY A C 1
ATOM 1177 O O . GLY A 1 166 ? 3.723 2.543 10.427 1.00 24.73 166 GLY A O 1
ATOM 1178 N N . GLY A 1 167 ? 1.630 3.047 9.814 1.00 24.47 167 GLY A N 1
ATOM 1179 C CA . GLY A 1 167 ? 1.507 2.116 8.687 1.00 24.47 167 GLY A CA 1
ATOM 1180 C C . GLY A 1 167 ? 1.391 2.823 7.342 1.00 24.47 167 GLY A C 1
ATOM 1181 O O . GLY A 1 167 ? 2.007 2.371 6.384 1.00 24.47 167 GLY A O 1
ATOM 1182 N N . VAL A 1 168 ? 0.719 3.980 7.271 1.00 30.89 168 VAL A N 1
ATOM 1183 C CA . VAL A 1 168 ? 0.528 4.724 6.007 1.00 30.89 168 VAL A CA 1
ATOM 1184 C C . VAL A 1 168 ? 1.868 5.072 5.337 1.00 30.89 168 VAL A C 1
ATOM 1186 O O . VAL A 1 168 ? 2.015 4.903 4.133 1.00 30.89 168 VAL A O 1
ATOM 1189 N N . GLY A 1 169 ? 2.895 5.415 6.124 1.00 26.16 169 GLY A N 1
ATOM 1190 C CA . GLY A 1 169 ? 4.266 5.614 5.626 1.00 26.16 169 GLY A CA 1
ATOM 1191 C C . GLY A 1 169 ? 5.059 4.338 5.284 1.00 26.16 169 GLY A C 1
ATOM 1192 O O . GLY A 1 169 ? 6.140 4.448 4.727 1.00 26.16 169 GLY A O 1
ATOM 1193 N N . ARG A 1 170 ? 4.561 3.136 5.611 1.00 28.12 170 ARG A N 1
ATOM 1194 C CA . ARG A 1 170 ? 5.199 1.833 5.311 1.00 28.12 170 ARG A CA 1
ATOM 1195 C C . ARG A 1 170 ? 4.562 1.083 4.137 1.00 28.12 170 ARG A C 1
ATOM 1197 O O . ARG A 1 170 ? 5.162 0.130 3.645 1.00 28.12 170 ARG A O 1
ATOM 1204 N N . HIS A 1 171 ? 3.371 1.477 3.684 1.00 32.50 171 HIS A N 1
ATOM 1205 C CA . HIS A 1 171 ? 2.704 0.813 2.558 1.00 32.50 171 HIS A CA 1
ATOM 1206 C C . HIS A 1 171 ? 3.286 1.246 1.195 1.00 32.50 171 HIS A C 1
ATOM 1208 O O . HIS A 1 171 ? 3.524 0.376 0.353 1.00 32.50 171 HIS A O 1
ATOM 1214 N N . ALA A 1 172 ? 3.643 2.528 1.033 1.00 30.78 172 ALA A N 1
ATOM 1215 C CA . ALA A 1 172 ? 4.312 3.062 -0.163 1.00 30.78 172 ALA A CA 1
ATOM 1216 C C . ALA A 1 172 ? 5.711 2.444 -0.406 1.00 30.78 172 ALA A C 1
ATOM 1218 O O . ALA A 1 172 ? 6.035 2.018 -1.520 1.00 30.78 172 ALA A O 1
ATOM 1219 N N . ASP A 1 173 ? 6.517 2.293 0.656 1.00 28.92 173 ASP A N 1
ATOM 1220 C CA . ASP A 1 173 ? 7.866 1.697 0.603 1.00 28.92 173 ASP A CA 1
ATOM 1221 C C . ASP A 1 173 ? 7.890 0.296 -0.041 1.00 28.92 173 ASP A C 1
ATOM 1223 O O . ASP A 1 173 ? 8.839 -0.070 -0.740 1.00 28.92 173 ASP A O 1
ATOM 1227 N N . ALA A 1 174 ? 6.845 -0.503 0.187 1.00 28.05 174 ALA A N 1
ATOM 1228 C CA . ALA A 1 174 ? 6.837 -1.926 -0.137 1.00 28.05 174 ALA A CA 1
ATOM 1229 C C . ALA A 1 174 ? 6.483 -2.244 -1.606 1.00 28.05 174 ALA A C 1
ATOM 1231 O O . ALA A 1 174 ? 6.887 -3.297 -2.106 1.00 28.05 174 ALA A O 1
ATOM 1232 N N . ALA A 1 175 ? 5.791 -1.340 -2.314 1.00 26.88 175 ALA A N 1
ATOM 1233 C CA . ALA A 1 175 ? 5.502 -1.491 -3.744 1.00 26.88 175 ALA A CA 1
ATOM 1234 C C . ALA A 1 175 ? 6.706 -1.093 -4.619 1.00 26.88 175 ALA A C 1
ATOM 1236 O O . ALA A 1 175 ? 7.127 -1.850 -5.493 1.00 26.88 175 ALA A O 1
ATOM 1237 N N . GLY A 1 176 ? 7.281 0.092 -4.372 1.00 27.70 176 GLY A N 1
ATOM 1238 C CA . GLY A 1 176 ? 8.336 0.663 -5.216 1.00 27.70 176 GLY A CA 1
ATOM 1239 C C . GLY A 1 176 ? 9.775 0.426 -4.737 1.00 27.70 176 GLY A C 1
ATOM 1240 O O . GLY A 1 176 ? 10.697 0.435 -5.559 1.00 27.70 176 GLY A O 1
ATOM 1241 N N . GLY A 1 177 ? 9.999 0.236 -3.432 1.00 27.08 177 GLY A N 1
ATOM 1242 C CA . GLY A 1 177 ? 11.326 0.360 -2.817 1.00 27.08 177 GLY A CA 1
ATOM 1243 C C . GLY A 1 177 ? 12.315 -0.768 -3.130 1.00 27.08 177 GLY A C 1
ATOM 1244 O O . GLY A 1 177 ? 13.513 -0.510 -3.266 1.00 27.08 177 GLY A O 1
ATOM 1245 N N . HIS A 1 178 ? 11.840 -2.008 -3.285 1.00 30.97 178 HIS A N 1
ATOM 1246 C CA . HIS A 1 178 ? 12.714 -3.183 -3.432 1.00 30.97 178 HIS A CA 1
ATOM 1247 C C . HIS A 1 178 ? 13.502 -3.242 -4.751 1.00 30.97 178 HIS A C 1
ATOM 1249 O O . HIS A 1 178 ? 14.588 -3.816 -4.778 1.00 30.97 178 HIS A O 1
ATOM 1255 N N . ASP A 1 179 ? 12.987 -2.638 -5.822 1.00 33.53 179 ASP A N 1
ATOM 1256 C CA . ASP A 1 179 ? 13.575 -2.662 -7.167 1.00 33.53 179 ASP A CA 1
ATOM 1257 C C . ASP A 1 179 ? 14.050 -1.238 -7.577 1.00 33.53 179 ASP A C 1
ATOM 1259 O O . ASP A 1 179 ? 13.761 -0.755 -8.676 1.00 33.53 179 ASP A O 1
ATOM 1263 N N . GLY A 1 180 ? 14.728 -0.500 -6.674 1.00 30.91 180 GLY A N 1
ATOM 1264 C CA . GLY A 1 180 ? 15.083 0.911 -6.937 1.00 30.91 180 GLY A CA 1
ATOM 1265 C C . GLY A 1 180 ? 16.230 1.599 -6.172 1.00 30.91 180 GLY A C 1
ATOM 1266 O O . GLY A 1 180 ? 16.549 2.733 -6.533 1.00 30.91 180 GLY A O 1
ATOM 1267 N N . GLN A 1 181 ? 16.869 0.997 -5.157 1.00 30.16 181 GLN A N 1
ATOM 1268 C CA . GLN A 1 181 ? 17.848 1.712 -4.310 1.00 30.16 181 GLN A CA 1
ATOM 1269 C C . GLN A 1 181 ? 19.196 0.982 -4.115 1.00 30.16 181 GLN A C 1
ATOM 1271 O O . GLN A 1 181 ? 19.307 0.085 -3.285 1.00 30.16 181 GLN A O 1
ATOM 1276 N N . ILE A 1 182 ? 20.252 1.451 -4.801 1.00 26.02 182 ILE A N 1
ATOM 1277 C CA . ILE A 1 182 ? 21.471 2.069 -4.214 1.00 26.02 182 ILE A CA 1
ATOM 1278 C C . ILE A 1 182 ? 22.553 2.292 -5.294 1.00 26.02 182 ILE A C 1
ATOM 1280 O O . ILE A 1 182 ? 22.989 1.370 -5.985 1.00 26.02 182 ILE A O 1
ATOM 1284 N N . GLY A 1 183 ? 23.076 3.520 -5.362 1.00 21.80 183 GLY A N 1
ATOM 1285 C CA . GLY A 1 183 ? 24.308 3.881 -6.072 1.00 21.80 183 GLY A CA 1
ATOM 1286 C C . GLY A 1 183 ? 24.721 5.325 -5.731 1.00 21.80 183 GLY A C 1
ATOM 1287 O O . GLY A 1 183 ? 23.856 6.189 -5.709 1.00 21.80 183 GLY A O 1
ATOM 1288 N N . GLN A 1 184 ? 25.980 5.672 -5.434 1.00 26.75 184 GLN A N 1
ATOM 1289 C CA . GLN A 1 184 ? 27.214 4.868 -5.388 1.00 26.75 184 GLN A CA 1
ATOM 1290 C C . GLN A 1 184 ? 28.063 5.148 -4.116 1.00 26.75 184 GLN A C 1
ATOM 1292 O O . GLN A 1 184 ? 27.798 6.063 -3.344 1.00 26.75 184 GLN A O 1
ATOM 1297 N N . ARG A 1 185 ? 29.076 4.297 -3.894 1.00 25.42 185 ARG A N 1
ATOM 1298 C CA . ARG A 1 185 ? 30.016 4.210 -2.742 1.00 25.42 185 ARG A CA 1
ATOM 1299 C C . ARG A 1 185 ? 31.163 5.267 -2.824 1.00 25.42 185 ARG A C 1
ATOM 1301 O O . ARG A 1 185 ? 31.313 5.824 -3.909 1.00 25.42 185 ARG A O 1
ATOM 1308 N N . PRO A 1 186 ? 32.018 5.526 -1.785 1.00 32.44 186 PRO A N 1
ATOM 1309 C CA . PRO A 1 186 ? 32.583 4.534 -0.844 1.00 32.44 186 PRO A CA 1
ATOM 1310 C C . PRO A 1 186 ? 32.808 4.931 0.645 1.00 32.44 186 PRO A C 1
ATOM 1312 O O . PRO A 1 186 ? 32.517 6.030 1.100 1.00 32.44 186 PRO A O 1
ATOM 1315 N N . PHE A 1 187 ? 33.344 3.957 1.397 1.00 22.67 187 PHE A N 1
ATOM 1316 C CA . PHE A 1 187 ? 33.488 3.867 2.862 1.00 22.67 187 PHE A CA 1
ATOM 1317 C C . PHE A 1 187 ? 34.512 4.804 3.543 1.00 22.67 187 PHE A C 1
ATOM 1319 O O . PHE A 1 187 ? 35.563 5.119 2.987 1.00 22.67 187 PHE A O 1
ATOM 1326 N N . GLY A 1 188 ? 34.293 5.039 4.846 1.00 20.77 188 GLY A N 1
ATOM 1327 C CA . GLY A 1 188 ? 35.316 5.369 5.851 1.00 20.77 188 GLY A CA 1
ATOM 1328 C C . GLY A 1 188 ? 34.848 4.939 7.254 1.00 20.77 188 GLY A C 1
ATOM 1329 O O . GLY A 1 188 ? 33.690 5.157 7.588 1.00 20.77 188 GLY A O 1
ATOM 1330 N N . ALA A 1 189 ? 35.701 4.288 8.054 1.00 22.42 189 ALA A N 1
ATOM 1331 C CA . ALA A 1 189 ? 35.293 3.594 9.288 1.00 22.42 189 ALA A CA 1
ATOM 1332 C C . ALA A 1 189 ? 35.659 4.331 10.592 1.00 22.42 189 ALA A C 1
ATOM 1334 O O . ALA A 1 189 ? 36.668 5.036 10.645 1.00 22.42 189 ALA A O 1
ATOM 1335 N N . VAL A 1 190 ? 34.904 4.065 11.669 1.00 23.50 190 VAL A N 1
ATOM 1336 C CA . VAL A 1 190 ? 35.267 4.396 13.060 1.00 23.50 190 VAL A CA 1
ATOM 1337 C C . VAL A 1 190 ? 34.956 3.208 13.982 1.00 23.50 190 VAL A C 1
ATOM 1339 O O . VAL A 1 190 ? 33.827 3.066 14.420 1.00 23.50 190 VAL A O 1
ATOM 1342 N N . LEU A 1 191 ? 36.002 2.423 14.278 1.00 26.28 191 LEU A N 1
ATOM 1343 C CA . LEU A 1 191 ? 36.226 1.561 15.462 1.00 26.28 191 LEU A CA 1
ATOM 1344 C C . LEU A 1 191 ? 35.190 0.452 15.810 1.00 26.28 191 LEU A C 1
ATOM 1346 O O . LEU A 1 191 ? 33.990 0.626 15.703 1.00 26.28 191 LEU A O 1
ATOM 1350 N N . GLY A 1 192 ? 35.572 -0.737 16.291 1.00 20.53 192 GLY A N 1
ATOM 1351 C CA . GLY A 1 192 ? 36.912 -1.305 16.502 1.00 20.53 192 GLY A CA 1
ATOM 1352 C C . GLY A 1 192 ? 37.284 -1.518 17.974 1.00 20.53 192 GLY A C 1
ATOM 1353 O O . GLY A 1 192 ? 37.891 -0.641 18.574 1.00 20.53 192 GLY A O 1
ATOM 1354 N N . HIS A 1 193 ? 37.015 -2.733 18.471 1.00 24.22 193 HIS A N 1
ATOM 1355 C CA . HIS A 1 193 ? 37.451 -3.328 19.749 1.00 24.22 193 HIS A CA 1
ATOM 1356 C C . HIS A 1 193 ? 36.993 -2.683 21.072 1.00 24.22 193 HIS A C 1
ATOM 1358 O O . HIS A 1 193 ? 37.502 -1.650 21.492 1.00 24.22 193 HIS A O 1
ATOM 1364 N N . GLN A 1 194 ? 36.236 -3.466 21.848 1.00 23.92 194 GLN A N 1
ATOM 1365 C CA . GLN A 1 194 ? 36.696 -3.948 23.160 1.00 23.92 194 GLN A CA 1
ATOM 1366 C C . GLN A 1 194 ? 36.139 -5.364 23.415 1.00 23.92 194 GLN A C 1
ATOM 1368 O O . GLN A 1 194 ? 35.231 -5.798 22.709 1.00 23.92 194 GLN A O 1
ATOM 1373 N N . HIS A 1 195 ? 36.753 -6.108 24.338 1.00 24.53 195 HIS A N 1
ATOM 1374 C CA . HIS A 1 195 ? 36.533 -7.543 24.573 1.00 24.53 195 HIS A CA 1
ATOM 1375 C C . HIS A 1 195 ? 36.064 -7.803 26.013 1.00 24.53 195 HIS A C 1
ATOM 1377 O O . HIS A 1 195 ? 36.735 -7.320 26.919 1.00 24.53 195 HIS A O 1
ATOM 1383 N N . ASP A 1 196 ? 35.034 -8.653 26.159 1.00 24.41 196 ASP A N 1
ATOM 1384 C CA . ASP A 1 196 ? 34.840 -9.677 27.214 1.00 24.41 196 ASP A CA 1
ATOM 1385 C C . ASP A 1 196 ? 34.845 -9.267 28.718 1.00 24.41 196 ASP A C 1
ATOM 1387 O O . ASP A 1 196 ? 35.271 -8.170 29.074 1.00 24.41 196 ASP A O 1
ATOM 1391 N N . PRO A 1 197 ? 34.424 -10.147 29.663 1.00 34.09 197 PRO A N 1
ATOM 1392 C CA . PRO A 1 197 ? 33.713 -11.430 29.526 1.00 34.09 197 PRO A CA 1
ATOM 1393 C C . PRO A 1 197 ? 32.369 -11.498 30.299 1.00 34.09 197 PRO A C 1
ATOM 1395 O O . PRO A 1 197 ? 32.011 -10.619 31.079 1.00 34.09 197 PRO A O 1
ATOM 1398 N N . VAL A 1 198 ? 31.653 -12.618 30.140 1.00 27.11 198 VAL A N 1
ATOM 1399 C CA . VAL A 1 198 ? 30.506 -13.029 30.978 1.00 27.11 198 VAL A CA 1
ATOM 1400 C C . VAL A 1 198 ? 30.967 -13.916 32.144 1.00 27.11 198 VAL A C 1
ATOM 1402 O O . VAL A 1 198 ? 31.700 -14.875 31.905 1.00 27.11 198 VAL A O 1
ATOM 1405 N N . THR A 1 199 ? 30.424 -13.711 33.354 1.00 24.73 199 THR A N 1
ATOM 1406 C CA . THR A 1 199 ? 30.270 -14.789 34.359 1.00 24.73 199 THR A CA 1
ATOM 1407 C C . THR A 1 199 ? 29.116 -14.532 35.342 1.00 24.73 199 THR A C 1
ATOM 1409 O O . THR A 1 199 ? 28.685 -13.398 35.527 1.00 24.73 199 THR A O 1
ATOM 1412 N N . LEU A 1 200 ? 28.597 -15.606 35.952 1.00 28.23 200 LEU A N 1
ATOM 1413 C CA . LEU A 1 200 ? 27.375 -15.641 36.775 1.00 28.23 200 LEU A CA 1
ATOM 1414 C C . LEU A 1 200 ? 27.648 -15.558 38.290 1.00 28.23 200 LEU A C 1
ATOM 1416 O O . LEU A 1 200 ? 28.690 -16.017 38.755 1.00 28.23 200 LEU A O 1
ATOM 1420 N N . ALA A 1 201 ? 26.648 -15.108 39.060 1.00 24.83 201 ALA A N 1
ATOM 1421 C CA . ALA A 1 201 ? 26.478 -15.422 40.485 1.00 24.83 201 ALA A CA 1
ATOM 1422 C C . ALA A 1 201 ? 24.987 -15.356 40.895 1.00 24.83 201 ALA A C 1
ATOM 1424 O O . ALA A 1 201 ? 24.246 -14.506 40.404 1.00 24.83 201 ALA A O 1
ATOM 1425 N N . GLU A 1 202 ? 24.554 -16.252 41.788 1.00 25.70 202 GLU A N 1
ATOM 1426 C CA . GLU A 1 202 ? 23.166 -16.376 42.276 1.00 25.70 202 GLU A CA 1
ATOM 1427 C C . GLU A 1 202 ? 22.879 -15.526 43.540 1.00 25.70 202 GLU A C 1
ATOM 1429 O O . GLU A 1 202 ? 23.815 -15.142 44.248 1.00 25.70 202 GLU A O 1
ATOM 1434 N N . PRO A 1 203 ? 21.601 -15.229 43.867 1.00 34.00 203 PRO A N 1
ATOM 1435 C CA . PRO A 1 203 ? 21.254 -14.321 44.962 1.00 34.00 203 PRO A CA 1
ATOM 1436 C C . PRO A 1 203 ? 21.146 -14.979 46.354 1.00 34.00 203 PRO A C 1
ATOM 1438 O O . PRO A 1 203 ? 20.392 -15.927 46.569 1.00 34.00 203 PRO A O 1
ATOM 1441 N N . GLN A 1 204 ? 21.792 -14.356 47.343 1.00 27.86 204 GLN A N 1
ATOM 1442 C CA . GLN A 1 204 ? 21.505 -14.461 48.784 1.00 27.86 204 GLN A CA 1
ATOM 1443 C C . GLN A 1 204 ? 21.720 -13.063 49.414 1.00 27.86 204 GLN A C 1
ATOM 1445 O O . GLN A 1 204 ? 22.627 -12.353 48.995 1.00 27.86 204 GLN A O 1
ATOM 1450 N N . GLY A 1 205 ? 20.968 -12.585 50.410 1.00 26.66 205 GLY A N 1
ATOM 1451 C CA . GLY A 1 205 ? 19.731 -13.116 50.984 1.00 26.66 205 GLY A CA 1
ATOM 1452 C C . GLY A 1 205 ? 19.296 -12.354 52.253 1.00 26.66 205 GLY A C 1
ATOM 1453 O O . GLY A 1 205 ? 20.048 -12.307 53.216 1.00 26.66 205 GLY A O 1
ATOM 1454 N N . ALA A 1 206 ? 18.050 -11.861 52.259 1.00 26.31 206 ALA A N 1
ATOM 1455 C CA . ALA A 1 206 ? 17.239 -11.443 53.421 1.00 26.31 206 ALA A CA 1
ATOM 1456 C C . ALA A 1 206 ? 17.625 -10.200 54.282 1.00 26.31 206 ALA A C 1
ATOM 1458 O O . ALA A 1 206 ? 18.781 -9.916 54.555 1.00 26.31 206 ALA A O 1
ATOM 1459 N N . GLN A 1 207 ? 16.563 -9.567 54.822 1.00 27.14 207 GLN A N 1
ATOM 1460 C CA . GLN A 1 207 ? 16.490 -8.629 55.971 1.00 27.14 207 GLN A CA 1
ATOM 1461 C C . GLN A 1 207 ? 17.133 -7.219 55.858 1.00 27.14 207 GLN A C 1
ATOM 1463 O O . GLN A 1 207 ? 18.084 -7.016 55.121 1.00 27.14 207 GLN A O 1
ATOM 1468 N N . ALA A 1 208 ? 16.747 -6.202 56.653 1.00 27.12 208 ALA A N 1
ATOM 1469 C CA . ALA A 1 208 ? 15.424 -5.669 57.066 1.00 27.12 208 ALA A CA 1
ATOM 1470 C C . ALA A 1 208 ? 15.609 -4.481 58.056 1.00 27.12 208 ALA A C 1
ATOM 1472 O O . ALA A 1 208 ? 16.321 -4.616 59.046 1.00 27.12 208 ALA A O 1
ATOM 1473 N N . GLY A 1 209 ? 14.900 -3.358 57.861 1.00 26.23 209 GLY A N 1
ATOM 1474 C CA . GLY A 1 209 ? 14.848 -2.193 58.780 1.00 26.23 209 GLY A CA 1
ATOM 1475 C C . GLY A 1 209 ? 14.588 -0.889 58.002 1.00 26.23 209 GLY A C 1
ATOM 1476 O O . GLY A 1 209 ? 15.180 -0.708 56.948 1.00 26.23 209 GLY A O 1
ATOM 1477 N N . ARG A 1 210 ? 13.613 -0.012 58.316 1.00 27.77 210 ARG A N 1
ATOM 1478 C CA . ARG A 1 210 ? 13.404 0.798 59.549 1.00 27.77 210 ARG A CA 1
ATOM 1479 C C . ARG A 1 210 ? 14.657 1.621 59.894 1.00 27.77 210 ARG A C 1
ATOM 1481 O O . ARG A 1 210 ? 15.678 1.005 60.151 1.00 27.77 210 ARG A O 1
ATOM 1488 N N . GLN A 1 211 ? 14.682 2.959 59.964 1.00 28.97 211 GLN A N 1
ATOM 1489 C CA . GLN A 1 211 ? 13.717 4.090 59.877 1.00 28.97 211 GLN A CA 1
ATOM 1490 C C . GLN A 1 211 ? 14.500 5.320 59.315 1.00 28.97 211 GLN A C 1
ATOM 1492 O O . GLN A 1 211 ? 15.718 5.240 59.228 1.00 28.97 211 GLN A O 1
ATOM 1497 N N . GLY A 1 212 ? 13.954 6.491 58.951 1.00 26.88 212 GLY A N 1
ATOM 1498 C CA . GLY A 1 212 ? 12.580 7.010 58.875 1.00 26.88 212 GLY A CA 1
ATOM 1499 C C . GLY A 1 212 ? 12.574 8.552 58.682 1.00 26.88 212 GLY A C 1
ATOM 1500 O O . GLY A 1 212 ? 13.598 9.187 58.881 1.00 26.88 212 GLY A O 1
ATOM 1501 N N . GLN A 1 213 ? 11.423 9.124 58.295 1.00 28.16 213 GLN A N 1
ATOM 1502 C CA . GLN A 1 213 ? 10.988 10.542 58.415 1.00 28.16 213 GLN A CA 1
ATOM 1503 C C . GLN A 1 213 ? 11.981 11.716 58.148 1.00 28.16 213 GLN A C 1
ATOM 1505 O O . GLN A 1 213 ? 12.817 12.049 58.975 1.00 28.16 213 GLN A O 1
ATOM 1510 N N . HIS A 1 214 ? 11.750 12.419 57.023 1.00 27.84 214 HIS A N 1
ATOM 1511 C CA . HIS A 1 214 ? 11.403 13.862 56.884 1.00 27.84 214 HIS A CA 1
ATOM 1512 C C . HIS A 1 214 ? 11.801 14.921 57.957 1.00 27.84 214 HIS A C 1
ATOM 1514 O O . HIS A 1 214 ? 11.745 14.635 59.149 1.00 27.84 214 HIS A O 1
ATOM 1520 N N . PRO A 1 215 ? 11.814 16.234 57.600 1.00 44.81 215 PRO A N 1
ATOM 1521 C CA . PRO A 1 215 ? 12.206 16.877 56.328 1.00 44.81 215 PRO A CA 1
ATOM 1522 C C . PRO A 1 215 ? 13.029 18.186 56.534 1.00 44.81 215 PRO A C 1
ATOM 1524 O O . PRO A 1 215 ? 13.156 18.681 57.651 1.00 44.81 215 PRO A O 1
ATOM 1527 N N . GLY A 1 216 ? 13.509 18.838 55.461 1.00 26.08 216 GLY A N 1
ATOM 1528 C CA . GLY A 1 216 ? 14.167 20.154 55.575 1.00 26.08 216 GLY A CA 1
ATOM 1529 C C . GLY A 1 216 ? 14.196 20.994 54.289 1.00 26.08 216 GLY A C 1
ATOM 1530 O O . GLY A 1 216 ? 14.736 20.566 53.277 1.00 26.08 216 GLY A O 1
ATOM 1531 N N . ARG A 1 217 ? 13.636 22.212 54.349 1.00 27.19 217 ARG A N 1
ATOM 1532 C CA . ARG A 1 217 ? 13.847 23.306 53.367 1.00 27.19 217 ARG A CA 1
ATOM 1533 C C . ARG A 1 217 ? 15.312 23.783 53.467 1.00 27.19 217 ARG A C 1
ATOM 1535 O O . ARG A 1 217 ? 15.865 23.711 54.557 1.00 27.19 217 ARG A O 1
ATOM 1542 N N . GLY A 1 218 ? 15.972 24.352 52.457 1.00 24.55 218 GLY A N 1
ATOM 1543 C CA . GLY A 1 218 ? 15.580 24.792 51.109 1.00 24.55 218 GLY A CA 1
ATOM 1544 C C . GLY A 1 218 ? 16.558 25.895 50.638 1.00 24.55 218 GLY A C 1
ATOM 1545 O O . GLY A 1 218 ? 17.601 26.061 51.258 1.00 24.55 218 GLY A O 1
ATOM 1546 N N . VAL A 1 219 ? 16.174 26.702 49.636 1.00 27.33 219 VAL A N 1
ATOM 1547 C CA . VAL A 1 219 ? 16.858 27.952 49.195 1.00 27.33 219 VAL A CA 1
ATOM 1548 C C . VAL A 1 219 ? 18.183 27.781 48.414 1.00 27.33 219 VAL A C 1
ATOM 1550 O O . VAL A 1 219 ? 19.255 27.582 48.972 1.00 27.33 219 VAL A O 1
ATOM 1553 N N . ALA A 1 220 ? 18.092 27.983 47.095 1.00 24.05 220 ALA A N 1
ATOM 1554 C CA . ALA A 1 220 ? 19.160 28.503 46.221 1.00 24.05 220 ALA A CA 1
ATOM 1555 C C . ALA A 1 220 ? 19.106 30.064 46.223 1.00 24.05 220 ALA A C 1
ATOM 1557 O O . ALA A 1 220 ? 18.144 30.583 46.797 1.00 24.05 220 ALA A O 1
ATOM 1558 N N . PRO A 1 221 ? 20.010 30.851 45.578 1.00 38.59 221 PRO A N 1
ATOM 1559 C CA . PRO A 1 221 ? 21.055 30.487 44.605 1.00 38.59 221 PRO A CA 1
ATOM 1560 C C . PRO A 1 221 ? 22.430 31.179 44.837 1.00 38.59 221 PRO A C 1
ATOM 1562 O O . PRO A 1 221 ? 22.635 31.866 45.833 1.00 38.59 221 PRO A O 1
ATOM 1565 N N . GLY A 1 222 ? 23.362 31.060 43.877 1.00 24.67 222 GLY A N 1
ATOM 1566 C CA . GLY A 1 222 ? 24.573 31.899 43.811 1.00 24.67 222 GLY A CA 1
ATOM 1567 C C . GLY A 1 222 ? 25.565 31.483 42.712 1.00 24.67 222 GLY A C 1
ATOM 1568 O O . GLY A 1 222 ? 26.103 30.383 42.755 1.00 24.67 222 GLY A O 1
ATOM 1569 N N . GLN A 1 223 ? 25.812 32.354 41.726 1.00 24.19 223 GLN A N 1
ATOM 1570 C CA . GLN A 1 223 ? 26.819 32.149 40.666 1.00 24.19 223 GLN A CA 1
ATOM 1571 C C . GLN A 1 223 ? 28.253 32.392 41.188 1.00 24.19 223 GLN A C 1
ATOM 1573 O O . GLN A 1 223 ? 28.437 33.217 42.080 1.00 24.19 223 GLN A O 1
ATOM 1578 N N . GLY A 1 224 ? 29.276 31.742 40.607 1.00 24.78 224 GLY A N 1
ATOM 1579 C CA . GLY A 1 224 ? 30.667 31.922 41.069 1.00 24.78 224 GLY A CA 1
ATOM 1580 C C . GLY A 1 224 ? 31.773 31.170 40.309 1.00 24.78 224 GLY A C 1
ATOM 1581 O O . GLY A 1 224 ? 32.524 30.417 40.916 1.00 24.78 224 GLY A O 1
ATOM 1582 N N . VAL A 1 225 ? 31.904 31.383 38.997 1.00 24.19 225 VAL A N 1
ATOM 1583 C CA . VAL A 1 225 ? 33.113 31.037 38.202 1.00 24.19 225 VAL A CA 1
ATOM 1584 C C . VAL A 1 225 ? 34.062 32.249 38.294 1.00 24.19 225 VAL A C 1
ATOM 1586 O O . VAL A 1 225 ? 33.547 33.350 38.073 1.00 24.19 225 VAL A O 1
ATOM 1589 N N . PRO A 1 226 ? 35.381 32.135 38.623 1.00 34.16 226 PRO A N 1
ATOM 1590 C CA . PRO A 1 226 ? 36.384 31.701 37.621 1.00 34.16 226 PRO A CA 1
ATOM 1591 C C . PRO A 1 226 ? 37.760 31.130 38.111 1.00 34.16 226 PRO A C 1
ATOM 1593 O O . PRO A 1 226 ? 38.122 31.284 39.266 1.00 34.16 226 PRO A O 1
ATOM 1596 N N . VAL A 1 227 ? 38.541 30.561 37.161 1.00 22.81 227 VAL A N 1
ATOM 1597 C CA . VAL A 1 227 ? 40.016 30.737 36.904 1.00 22.81 227 VAL A CA 1
ATOM 1598 C C . VAL A 1 227 ? 41.041 30.542 38.056 1.00 22.81 227 VAL A C 1
ATOM 1600 O O . VAL A 1 227 ? 40.877 31.112 39.122 1.00 22.81 227 VAL A O 1
ATOM 1603 N N . SER A 1 228 ? 42.238 29.934 37.922 1.00 23.14 228 SER A N 1
ATOM 1604 C CA . SER A 1 228 ? 42.956 29.068 36.941 1.00 23.14 228 SER A CA 1
ATOM 1605 C C . SER A 1 228 ? 44.343 28.692 37.553 1.00 23.14 228 SER A C 1
ATOM 1607 O O . SER A 1 228 ? 44.650 29.159 38.645 1.00 23.14 228 SER A O 1
ATOM 1609 N N . ILE A 1 229 ? 45.228 27.998 36.799 1.00 21.86 229 ILE A N 1
ATOM 1610 C CA . ILE A 1 229 ? 46.685 27.772 37.062 1.00 21.86 229 ILE A CA 1
ATOM 1611 C C . ILE A 1 229 ? 46.969 26.666 38.115 1.00 21.86 229 ILE A C 1
ATOM 1613 O O . ILE A 1 229 ? 46.286 26.595 39.125 1.00 21.86 229 ILE A O 1
ATOM 1617 N N . GLY A 1 230 ? 47.967 25.774 37.972 1.00 21.95 230 GLY A N 1
ATOM 1618 C CA . GLY A 1 230 ? 48.886 25.490 36.850 1.00 21.95 230 GLY A CA 1
ATOM 1619 C C . GLY A 1 230 ? 50.228 24.858 37.298 1.00 21.95 230 GLY A C 1
ATOM 1620 O O . GLY A 1 230 ? 50.570 24.934 38.473 1.00 21.95 230 GLY A O 1
ATOM 1621 N N . LEU A 1 231 ? 51.008 24.313 36.342 1.00 21.39 231 LEU A N 1
ATOM 1622 C CA . LEU A 1 231 ? 52.297 23.585 36.523 1.00 21.39 231 LEU A CA 1
ATOM 1623 C C . LEU A 1 231 ? 52.172 22.249 37.319 1.00 21.39 231 LEU A C 1
ATOM 1625 O O . LEU A 1 231 ? 51.137 22.002 37.922 1.00 21.39 231 LEU A O 1
ATOM 1629 N N . VAL A 1 232 ? 53.105 21.279 37.316 1.00 22.52 232 VAL A N 1
ATOM 1630 C CA . VAL A 1 232 ? 54.528 21.163 36.890 1.00 22.52 232 VAL A CA 1
ATOM 1631 C C . VAL A 1 232 ? 54.738 19.844 36.098 1.00 22.52 232 VAL A C 1
ATOM 1633 O O . VAL A 1 232 ? 53.950 18.916 36.245 1.00 22.52 232 VAL A O 1
ATOM 1636 N N . ALA A 1 233 ? 55.807 19.729 35.293 1.00 22.42 233 ALA A N 1
ATOM 1637 C CA . ALA A 1 233 ? 56.244 18.479 34.641 1.00 22.42 233 ALA A CA 1
ATOM 1638 C C . ALA A 1 233 ? 57.572 17.940 35.227 1.00 22.42 233 ALA A C 1
ATOM 1640 O O . ALA A 1 233 ? 58.375 18.724 35.731 1.00 22.42 233 ALA A O 1
ATOM 1641 N N . GLN A 1 234 ? 57.831 16.627 35.121 1.00 22.59 234 GLN A N 1
ATOM 1642 C CA . GLN A 1 234 ? 59.127 16.002 35.452 1.00 22.59 234 GLN A CA 1
ATOM 1643 C C . GLN A 1 234 ? 59.456 14.798 34.538 1.00 22.59 234 GLN A C 1
ATOM 1645 O O . GLN A 1 234 ? 58.653 14.439 33.679 1.00 22.59 234 GLN A O 1
ATOM 1650 N N . GLU A 1 235 ? 60.674 14.251 34.648 1.00 23.95 235 GLU A N 1
ATOM 1651 C CA . GLU A 1 235 ? 61.463 13.762 33.499 1.00 23.95 235 GLU A CA 1
ATOM 1652 C C . GLU A 1 235 ? 62.251 12.440 33.731 1.00 23.95 235 GLU A C 1
ATOM 1654 O O . GLU A 1 235 ? 62.580 12.116 34.868 1.00 23.95 235 GLU A O 1
ATOM 1659 N N . TRP A 1 236 ? 62.659 11.786 32.619 1.00 22.66 236 TRP A N 1
ATOM 1660 C CA . TRP A 1 236 ? 63.729 10.751 32.461 1.00 22.66 236 TRP A CA 1
ATOM 1661 C C . TRP A 1 236 ? 63.461 9.348 33.095 1.00 22.66 236 TRP A C 1
ATOM 1663 O O . TRP A 1 236 ? 62.751 9.238 34.079 1.00 22.66 236 TRP A O 1
ATOM 1673 N N . ALA A 1 237 ? 63.959 8.191 32.612 1.00 22.86 237 ALA A N 1
ATOM 1674 C CA . ALA A 1 237 ? 65.237 7.885 31.949 1.00 22.86 237 ALA A CA 1
ATOM 1675 C C . ALA A 1 237 ? 65.288 6.513 31.197 1.00 22.86 237 ALA A C 1
ATOM 1677 O O . ALA A 1 237 ? 64.670 5.539 31.609 1.00 22.86 237 ALA A O 1
ATOM 1678 N N . LEU A 1 238 ? 66.111 6.463 30.136 1.00 23.41 238 LEU A N 1
ATOM 1679 C CA . LEU A 1 238 ? 66.964 5.368 29.592 1.00 23.41 238 LEU A CA 1
ATOM 1680 C C . LEU A 1 238 ? 66.863 3.901 30.107 1.00 23.41 238 LEU A C 1
ATOM 1682 O O . LEU A 1 238 ? 67.089 3.670 31.290 1.00 23.41 238 LEU A O 1
ATOM 1686 N N . ALA A 1 239 ? 66.865 2.915 29.176 1.00 23.14 239 ALA A N 1
ATOM 1687 C CA . ALA A 1 239 ? 67.970 1.926 29.022 1.00 23.14 239 ALA A CA 1
ATOM 1688 C C . ALA A 1 239 ? 67.848 0.916 27.833 1.00 23.14 239 ALA A C 1
ATOM 1690 O O . ALA A 1 239 ? 66.936 0.105 27.797 1.00 23.14 239 ALA A O 1
ATOM 1691 N N . GLN A 1 240 ? 68.880 0.906 26.969 1.00 24.28 240 GLN A N 1
ATOM 1692 C CA . GLN A 1 240 ? 69.567 -0.245 26.316 1.00 24.28 240 GLN A CA 1
ATOM 1693 C C . GLN A 1 240 ? 68.853 -1.264 25.372 1.00 24.28 240 GLN A C 1
ATOM 1695 O O . GLN A 1 240 ? 67.670 -1.562 25.446 1.00 24.28 240 GLN A O 1
ATOM 1700 N N . ALA A 1 241 ? 69.675 -1.820 24.467 1.00 23.09 241 ALA A N 1
ATOM 1701 C CA . ALA A 1 241 ? 69.452 -2.920 23.501 1.00 23.09 241 ALA A CA 1
ATOM 1702 C C . ALA A 1 241 ? 70.625 -3.951 23.683 1.00 23.09 241 ALA A C 1
ATOM 1704 O O . ALA A 1 241 ? 71.373 -3.730 24.641 1.00 23.09 241 ALA A O 1
ATOM 1705 N N . PRO A 1 242 ? 70.910 -5.002 22.853 1.00 43.59 242 PRO A N 1
ATOM 1706 C CA . PRO A 1 242 ? 70.433 -5.327 21.490 1.00 43.59 242 PRO A CA 1
ATOM 1707 C C . PRO A 1 242 ? 70.119 -6.829 21.195 1.00 43.59 242 PRO A C 1
ATOM 1709 O O . PRO A 1 242 ? 70.275 -7.697 22.047 1.00 43.59 242 PRO A O 1
ATOM 1712 N N . GLY A 1 243 ? 69.753 -7.155 19.940 1.00 22.78 243 GLY A N 1
ATOM 1713 C CA . GLY A 1 243 ? 69.684 -8.538 19.424 1.00 22.78 243 GLY A CA 1
ATOM 1714 C C . GLY A 1 243 ? 69.394 -8.650 17.909 1.00 22.78 243 GLY A C 1
ATOM 1715 O O . GLY A 1 243 ? 68.443 -8.058 17.415 1.00 22.78 243 GLY A O 1
ATOM 1716 N N . LEU A 1 244 ? 70.217 -9.415 17.180 1.00 24.30 244 LEU A N 1
ATOM 1717 C CA . LEU A 1 244 ? 70.158 -9.782 15.740 1.00 24.30 244 LEU A CA 1
ATOM 1718 C C . LEU A 1 244 ? 70.598 -11.278 15.618 1.00 24.30 244 LEU A C 1
ATOM 1720 O O . LEU A 1 244 ? 71.087 -11.770 16.640 1.00 24.30 244 LEU A O 1
ATOM 1724 N N . PRO A 1 245 ? 70.494 -12.028 14.477 1.00 44.03 245 PRO A N 1
ATOM 1725 C CA . PRO A 1 245 ? 70.487 -11.563 13.073 1.00 44.03 245 PRO A CA 1
ATOM 1726 C C . PRO A 1 245 ? 69.627 -12.327 12.007 1.00 44.03 245 PRO A C 1
ATOM 1728 O O . PRO A 1 245 ? 69.127 -13.423 12.222 1.00 44.03 245 PRO A O 1
ATOM 1731 N N . GLU A 1 246 ? 69.564 -11.723 10.808 1.00 29.02 246 GLU A N 1
ATOM 1732 C CA . GLU A 1 246 ? 69.533 -12.289 9.428 1.00 29.02 246 GLU A CA 1
ATOM 1733 C C . GLU A 1 246 ? 68.700 -13.526 8.990 1.00 29.02 246 GLU A C 1
ATOM 1735 O O . GLU A 1 246 ? 68.948 -14.656 9.407 1.00 29.02 246 GLU A O 1
ATOM 1740 N N . LYS A 1 247 ? 67.949 -13.348 7.879 1.00 25.75 247 LYS A N 1
ATOM 1741 C CA . LYS A 1 247 ? 68.264 -13.869 6.511 1.00 25.75 247 LYS A CA 1
ATOM 1742 C C . LYS A 1 247 ? 67.296 -13.256 5.468 1.00 25.75 247 LYS A C 1
ATOM 1744 O O . LYS A 1 247 ? 66.093 -13.297 5.662 1.00 25.75 247 LYS A O 1
ATOM 1749 N N . HIS A 1 248 ? 67.759 -12.463 4.494 1.00 28.58 248 HIS A N 1
ATOM 1750 C CA . HIS A 1 248 ? 68.362 -12.820 3.187 1.00 28.58 248 HIS A CA 1
ATOM 1751 C C . HIS A 1 248 ? 67.356 -13.176 2.063 1.00 28.58 248 HIS A C 1
ATOM 1753 O O . HIS A 1 248 ? 66.713 -14.217 2.101 1.00 28.58 248 HIS A O 1
ATOM 1759 N N . GLY A 1 249 ? 67.311 -12.343 1.010 1.00 24.78 249 GLY A N 1
ATOM 1760 C CA . GLY A 1 249 ? 66.576 -12.581 -0.245 1.00 24.78 249 GLY A CA 1
ATOM 1761 C C . GLY A 1 249 ? 66.573 -11.339 -1.154 1.00 24.78 249 GLY A C 1
ATOM 1762 O O . GLY A 1 249 ? 65.963 -10.333 -0.810 1.00 24.78 249 GLY A O 1
ATOM 1763 N N . ARG A 1 250 ? 67.284 -11.369 -2.293 1.00 27.81 250 ARG A N 1
ATOM 1764 C CA . ARG A 1 250 ? 67.393 -10.244 -3.254 1.00 27.81 250 ARG A CA 1
ATOM 1765 C C . ARG A 1 250 ? 66.735 -10.601 -4.589 1.00 27.81 250 ARG A C 1
ATOM 1767 O O . ARG A 1 250 ? 66.966 -11.710 -5.055 1.00 27.81 250 ARG A O 1
ATOM 1774 N N . GLN A 1 251 ? 66.156 -9.619 -5.286 1.00 25.89 251 GLN A N 1
ATOM 1775 C CA . GLN A 1 251 ? 66.663 -9.157 -6.596 1.00 25.89 251 GLN A CA 1
ATOM 1776 C C . GLN A 1 251 ? 65.973 -7.857 -7.056 1.00 25.89 251 GLN A C 1
ATOM 1778 O O . GLN A 1 251 ? 65.037 -7.392 -6.411 1.00 25.89 251 GLN A O 1
ATOM 1783 N N . ALA A 1 252 ? 66.504 -7.219 -8.106 1.00 27.12 252 ALA A N 1
ATOM 1784 C CA . ALA A 1 252 ? 66.081 -5.898 -8.578 1.00 27.12 252 ALA A CA 1
ATOM 1785 C C . ALA A 1 252 ? 66.390 -5.685 -10.074 1.00 27.12 252 ALA A C 1
ATOM 1787 O O . ALA A 1 252 ? 67.325 -6.283 -10.604 1.00 27.12 252 ALA A O 1
ATOM 1788 N N . GLY A 1 253 ? 65.653 -4.773 -10.716 1.00 24.25 253 GLY A N 1
ATOM 1789 C CA . GLY A 1 253 ? 65.875 -4.302 -12.091 1.00 24.25 253 GLY A CA 1
ATOM 1790 C C . GLY A 1 253 ? 64.556 -3.924 -12.789 1.00 24.25 253 GLY A C 1
ATOM 1791 O O . GLY A 1 253 ? 63.529 -4.514 -12.487 1.00 24.25 253 GLY A O 1
ATOM 1792 N N . LEU A 1 254 ? 64.504 -2.957 -13.713 1.00 24.69 254 LEU A N 1
ATOM 1793 C CA . LEU A 1 254 ? 65.522 -1.965 -14.094 1.00 24.69 254 LEU A CA 1
ATOM 1794 C C . LEU A 1 254 ? 64.832 -0.753 -14.769 1.00 24.69 254 LEU A C 1
ATOM 1796 O O . LEU A 1 254 ? 63.796 -0.902 -15.411 1.00 24.69 254 LEU A O 1
ATOM 1800 N N . ARG A 1 255 ? 65.391 0.455 -14.616 1.00 25.94 255 ARG A N 1
ATOM 1801 C CA . ARG A 1 255 ? 64.893 1.709 -15.222 1.00 25.94 255 ARG A CA 1
ATOM 1802 C C . ARG A 1 255 ? 65.003 1.729 -16.755 1.00 25.94 255 ARG A C 1
ATOM 1804 O O . ARG A 1 255 ? 65.991 1.242 -17.300 1.00 25.94 255 ARG A O 1
ATOM 1811 N N . ARG A 1 256 ? 64.147 2.535 -17.399 1.00 24.50 256 ARG A N 1
ATOM 1812 C CA . ARG A 1 256 ? 64.570 3.474 -18.460 1.00 24.50 256 ARG A CA 1
ATOM 1813 C C . ARG A 1 256 ? 63.864 4.824 -18.306 1.00 24.50 256 ARG A C 1
ATOM 1815 O O . ARG A 1 256 ? 62.683 4.873 -17.989 1.00 24.50 256 ARG A O 1
ATOM 1822 N N . GLU A 1 257 ? 64.614 5.897 -18.534 1.00 27.23 257 GLU A N 1
ATOM 1823 C CA . GLU A 1 257 ? 64.147 7.289 -18.594 1.00 27.23 257 GLU A CA 1
ATOM 1824 C C . GLU A 1 257 ? 64.259 7.799 -20.041 1.00 27.23 257 GLU A C 1
ATOM 1826 O O . GLU A 1 257 ? 65.032 7.255 -20.834 1.00 27.23 257 GLU A O 1
ATOM 1831 N N . LEU A 1 258 ? 63.553 8.885 -20.362 1.00 21.98 258 LEU A N 1
ATOM 1832 C CA . LEU A 1 258 ? 63.884 9.768 -21.483 1.00 21.98 258 LEU A CA 1
ATOM 1833 C C . LEU A 1 258 ? 63.770 11.230 -21.013 1.00 21.98 258 LEU A C 1
ATOM 1835 O O . LEU A 1 258 ? 63.075 11.513 -20.040 1.00 21.98 258 LEU A O 1
ATOM 1839 N N . TYR A 1 259 ? 64.508 12.138 -21.650 1.00 24.69 259 TYR A N 1
ATOM 1840 C CA . TYR A 1 259 ? 64.830 13.479 -21.132 1.00 24.69 259 TYR A CA 1
ATOM 1841 C C . TYR A 1 259 ? 64.633 14.569 -22.208 1.00 24.69 259 TYR A C 1
ATOM 1843 O O . TYR A 1 259 ? 64.302 14.238 -23.343 1.00 24.69 259 TYR A O 1
ATOM 1851 N N . LEU A 1 260 ? 64.977 15.825 -21.853 1.00 24.58 260 LEU A N 1
ATOM 1852 C CA . LEU A 1 260 ? 65.044 17.074 -22.659 1.00 24.58 260 LEU A CA 1
ATOM 1853 C C . LEU A 1 260 ? 63.783 17.975 -22.546 1.00 24.58 260 LEU A C 1
ATOM 1855 O O . LEU A 1 260 ? 62.671 17.475 -22.617 1.00 24.58 260 LEU A O 1
ATOM 1859 N N . HIS A 1 261 ? 63.877 19.308 -22.374 1.00 23.59 261 HIS A N 1
ATOM 1860 C CA . HIS A 1 261 ? 65.049 20.159 -22.074 1.00 23.59 261 HIS A CA 1
ATOM 1861 C C . HIS A 1 261 ? 64.674 21.446 -21.288 1.00 23.59 261 HIS A C 1
ATOM 1863 O O . HIS A 1 261 ? 63.524 21.616 -20.897 1.00 23.59 261 HIS A O 1
ATOM 1869 N N . THR A 1 262 ? 65.646 22.321 -20.984 1.00 27.48 262 THR A N 1
ATOM 1870 C CA . THR A 1 262 ? 65.575 23.312 -19.882 1.00 27.48 262 THR A CA 1
ATOM 1871 C C . THR A 1 262 ? 65.800 24.783 -20.274 1.00 27.48 262 THR A C 1
ATOM 1873 O O . THR A 1 262 ? 66.409 25.078 -21.301 1.00 27.48 262 THR A O 1
ATOM 1876 N N . SER A 1 263 ? 65.392 25.709 -19.382 1.00 27.42 263 SER A N 1
ATOM 1877 C CA . SER A 1 263 ? 66.138 26.895 -18.856 1.00 27.42 263 SER A CA 1
ATOM 1878 C C . SER A 1 263 ? 65.180 28.071 -18.511 1.00 27.42 263 SER A C 1
ATOM 1880 O O . SER A 1 263 ? 64.059 28.082 -19.000 1.00 27.42 263 SER A O 1
ATOM 1882 N N . LYS A 1 264 ? 65.473 29.062 -17.643 1.00 25.09 264 LYS A N 1
ATOM 1883 C CA . LYS A 1 264 ? 66.733 29.586 -17.050 1.00 25.09 264 LYS A CA 1
ATOM 1884 C C . LYS A 1 264 ? 66.601 29.906 -15.533 1.00 25.09 264 LYS A C 1
ATOM 1886 O O . LYS A 1 264 ? 65.525 29.814 -14.959 1.00 25.09 264 LYS A O 1
ATOM 1891 N N . LEU A 1 265 ? 67.720 30.302 -14.914 1.00 27.36 265 LEU A N 1
ATOM 1892 C CA . LEU A 1 265 ? 67.947 30.696 -13.500 1.00 27.36 265 LEU A CA 1
ATOM 1893 C C . LEU A 1 265 ? 68.568 32.133 -13.469 1.00 27.36 265 LEU A C 1
ATOM 1895 O O . LEU A 1 265 ? 68.967 32.559 -14.560 1.00 27.36 265 LEU A O 1
ATOM 1899 N N . PRO A 1 266 ? 68.680 32.901 -12.339 1.00 40.31 266 PRO A N 1
ATOM 1900 C CA . PRO A 1 266 ? 69.527 32.524 -11.183 1.00 40.31 266 PRO A CA 1
ATOM 1901 C C . PRO A 1 266 ? 69.220 33.070 -9.751 1.00 40.31 266 PRO A C 1
ATOM 1903 O O . PRO A 1 266 ? 68.919 34.236 -9.530 1.00 40.31 266 PRO A O 1
ATOM 1906 N N .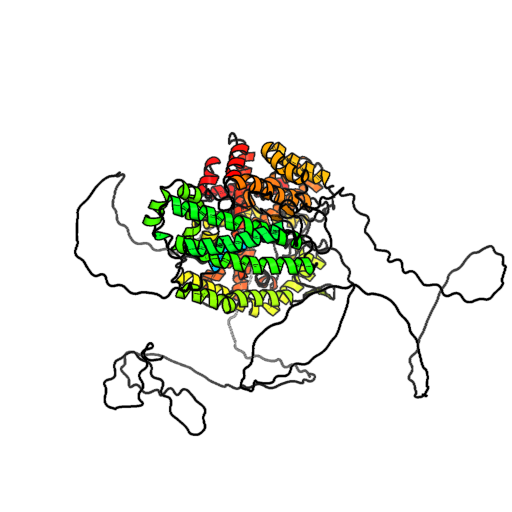 VAL A 1 267 ? 69.489 32.205 -8.763 1.00 26.30 267 VAL A N 1
ATOM 1907 C CA . VAL A 1 267 ? 70.298 32.420 -7.531 1.00 26.30 267 VAL A CA 1
ATOM 1908 C C . VAL A 1 267 ? 70.185 33.735 -6.724 1.00 26.30 267 VAL A C 1
ATOM 1910 O O . VAL A 1 267 ? 70.777 34.754 -7.071 1.00 26.30 267 VAL A O 1
ATOM 1913 N N . ARG A 1 268 ? 69.725 33.599 -5.468 1.00 24.42 268 ARG A N 1
ATOM 1914 C CA . ARG A 1 268 ? 70.466 34.080 -4.278 1.00 24.42 268 ARG A CA 1
ATOM 1915 C C . ARG A 1 268 ? 70.157 33.186 -3.069 1.00 24.42 268 ARG A C 1
ATOM 1917 O O . ARG A 1 268 ? 69.063 32.641 -2.994 1.00 24.42 268 ARG A O 1
ATOM 1924 N N . ALA A 1 269 ? 71.111 33.006 -2.154 1.00 25.19 269 ALA A N 1
ATOM 1925 C CA . ALA A 1 269 ? 70.979 32.088 -1.018 1.00 25.19 269 ALA A CA 1
ATOM 1926 C C . ALA A 1 269 ? 71.455 32.724 0.296 1.00 25.19 269 ALA A C 1
ATOM 1928 O O . ALA A 1 269 ? 72.512 33.353 0.328 1.00 25.19 269 ALA A O 1
ATOM 1929 N N . MET A 1 270 ? 70.690 32.514 1.369 1.00 24.02 270 MET A N 1
ATOM 1930 C CA . MET A 1 270 ? 71.103 32.685 2.764 1.00 24.02 270 MET A CA 1
ATOM 1931 C C . MET A 1 270 ? 70.155 31.897 3.684 1.00 24.02 270 MET A C 1
ATOM 1933 O O . MET A 1 270 ? 68.995 31.673 3.351 1.00 24.02 270 MET A O 1
ATOM 1937 N N . ALA A 1 271 ? 70.674 31.476 4.832 1.00 24.61 271 ALA A N 1
ATOM 1938 C CA . ALA A 1 271 ? 70.004 30.749 5.915 1.00 24.61 271 ALA A CA 1
ATOM 1939 C C . ALA A 1 271 ? 70.627 31.226 7.253 1.00 24.61 271 ALA A C 1
ATOM 1941 O O . ALA A 1 271 ? 71.632 31.943 7.187 1.00 24.61 271 ALA A O 1
ATOM 1942 N N . PRO A 1 272 ? 70.130 30.837 8.450 1.00 36.41 272 PRO A N 1
ATOM 1943 C CA . PRO A 1 272 ? 68.983 29.965 8.750 1.00 36.41 272 PRO A CA 1
ATOM 1944 C C . PRO A 1 272 ? 67.951 30.589 9.724 1.00 36.41 272 PRO A C 1
ATOM 1946 O O . PRO A 1 272 ? 68.242 31.570 10.404 1.00 36.41 272 PRO A O 1
ATOM 1949 N N . SER A 1 273 ? 66.785 29.949 9.892 1.00 23.19 273 SER A N 1
ATOM 1950 C CA . SER A 1 273 ? 66.065 29.841 11.183 1.00 23.19 273 SER A CA 1
ATOM 1951 C C . SER A 1 273 ? 64.895 28.855 11.098 1.00 23.19 273 SER A C 1
ATOM 1953 O O . SER A 1 273 ? 64.373 28.597 10.016 1.00 23.19 273 SER A O 1
ATOM 1955 N N . LEU A 1 274 ? 64.497 28.291 12.243 1.00 27.88 274 LEU A N 1
ATOM 1956 C CA . LEU A 1 274 ? 63.361 27.373 12.357 1.00 27.88 274 LEU A CA 1
ATOM 1957 C C . LEU A 1 274 ? 62.037 28.141 12.257 1.00 27.88 274 LEU A C 1
ATOM 1959 O O . LEU A 1 274 ? 61.880 29.160 12.923 1.00 27.88 274 LEU A O 1
ATOM 1963 N N . TYR A 1 275 ? 61.052 27.583 11.551 1.00 25.73 275 TYR A N 1
ATOM 1964 C CA . TYR A 1 275 ? 59.637 27.852 11.817 1.00 25.73 275 TYR A CA 1
ATOM 1965 C C . TYR A 1 275 ? 58.806 26.581 11.627 1.00 25.73 275 TYR A C 1
ATOM 1967 O O . TYR A 1 275 ? 58.964 25.863 10.641 1.00 25.73 275 TYR A O 1
ATOM 1975 N N . CYS A 1 276 ? 57.925 26.299 12.586 1.00 23.86 276 CYS A N 1
ATOM 1976 C CA . CYS A 1 276 ? 56.988 25.184 12.511 1.00 23.86 276 CYS A CA 1
ATOM 1977 C C . CYS A 1 276 ? 55.745 25.621 11.725 1.00 23.86 276 CYS A C 1
ATOM 1979 O O . CYS A 1 276 ? 55.128 26.629 12.068 1.00 23.86 276 CYS A O 1
ATOM 1981 N N . VAL A 1 277 ? 55.372 24.877 10.680 1.00 27.02 277 VAL A N 1
ATOM 1982 C CA . VAL A 1 277 ? 54.197 25.174 9.846 1.00 27.02 277 VAL A CA 1
ATOM 1983 C C . VAL A 1 277 ? 53.156 24.077 10.032 1.00 27.02 277 VAL A C 1
ATOM 1985 O O . VAL A 1 277 ? 53.344 22.943 9.592 1.00 27.02 277 VAL A O 1
ATOM 1988 N N . ALA A 1 278 ? 52.037 24.422 10.669 1.00 26.52 278 ALA A N 1
ATOM 1989 C CA . ALA A 1 278 ? 50.899 23.524 10.812 1.00 26.52 278 ALA A CA 1
ATOM 1990 C C . ALA A 1 278 ? 50.233 23.282 9.446 1.00 26.52 278 ALA A C 1
ATOM 1992 O O . ALA A 1 278 ? 49.693 24.201 8.825 1.00 26.52 278 ALA A O 1
ATOM 1993 N N . THR A 1 279 ? 50.248 22.037 8.968 1.00 28.61 279 THR A N 1
ATOM 1994 C CA . THR A 1 279 ? 49.647 21.657 7.685 1.00 28.61 279 THR A CA 1
ATOM 1995 C C . THR A 1 279 ? 48.125 21.569 7.796 1.00 28.61 279 THR A C 1
ATOM 1997 O O . THR A 1 279 ? 47.545 20.531 8.117 1.00 28.61 279 THR A O 1
ATOM 2000 N N . ARG A 1 280 ? 47.458 22.690 7.501 1.00 29.09 280 ARG A N 1
ATOM 2001 C CA . ARG A 1 280 ? 45.996 22.811 7.428 1.00 29.09 280 ARG A CA 1
ATOM 2002 C C . ARG A 1 280 ? 45.442 21.900 6.321 1.00 29.09 280 ARG A C 1
ATOM 2004 O O . ARG A 1 280 ? 45.319 22.322 5.175 1.00 29.09 280 ARG A O 1
ATOM 2011 N N . ARG A 1 281 ? 45.109 20.645 6.656 1.00 28.97 281 ARG A N 1
ATOM 2012 C CA . ARG A 1 281 ? 44.457 19.692 5.740 1.00 28.97 281 ARG A CA 1
ATOM 2013 C C . ARG A 1 281 ? 43.086 20.225 5.313 1.00 28.97 281 ARG A C 1
ATOM 2015 O O . ARG A 1 281 ? 42.090 19.990 5.991 1.00 28.97 281 ARG A O 1
ATOM 2022 N N . GLN A 1 282 ? 43.025 20.894 4.164 1.00 28.17 282 GLN A N 1
ATOM 2023 C CA . GLN A 1 282 ? 41.771 21.040 3.432 1.00 28.17 282 GLN A CA 1
ATOM 2024 C C . GLN A 1 282 ? 41.306 19.637 3.027 1.00 28.17 282 GLN A C 1
ATOM 2026 O O . GLN A 1 282 ? 41.949 18.976 2.212 1.00 28.17 282 GLN A O 1
ATOM 2031 N N . ARG A 1 283 ? 40.192 19.171 3.601 1.00 29.44 283 ARG A N 1
ATOM 2032 C CA . ARG A 1 283 ? 39.425 18.088 2.983 1.00 29.44 283 ARG A CA 1
ATOM 2033 C C . ARG A 1 283 ? 38.827 18.666 1.703 1.00 29.44 283 ARG A C 1
ATOM 2035 O O . ARG A 1 283 ? 37.921 19.487 1.784 1.00 29.44 283 ARG A O 1
ATOM 2042 N N . MET A 1 284 ? 39.327 18.249 0.543 1.00 28.75 284 MET A N 1
ATOM 2043 C CA . MET A 1 284 ? 38.550 18.370 -0.688 1.00 28.75 284 MET A CA 1
ATOM 2044 C C . MET A 1 284 ? 37.394 17.376 -0.580 1.00 28.75 284 MET A C 1
ATOM 2046 O O . MET A 1 284 ? 37.555 16.191 -0.859 1.00 28.75 284 MET A O 1
ATOM 2050 N N . THR A 1 285 ? 36.242 17.846 -0.108 1.00 31.12 285 THR A N 1
ATOM 2051 C CA . THR A 1 285 ? 34.977 17.145 -0.320 1.00 31.12 285 THR A CA 1
ATOM 2052 C C . THR A 1 285 ? 34.720 17.135 -1.816 1.00 31.12 285 THR A C 1
ATOM 2054 O O . THR A 1 285 ? 34.503 18.196 -2.403 1.00 31.12 285 THR A O 1
ATOM 2057 N N . PHE A 1 286 ? 34.772 15.955 -2.434 1.00 27.81 286 PHE A N 1
ATOM 2058 C CA . PHE A 1 286 ? 34.376 15.782 -3.826 1.00 27.81 286 PHE A CA 1
ATOM 2059 C C . PHE A 1 286 ? 32.847 15.833 -3.901 1.00 27.81 286 PHE A C 1
ATOM 2061 O O . PHE A 1 286 ? 32.168 14.814 -3.984 1.00 27.81 286 PHE A O 1
ATOM 2068 N N . VAL A 1 287 ? 32.313 17.048 -3.788 1.00 34.06 287 VAL A N 1
ATOM 2069 C CA . VAL A 1 287 ? 30.943 17.354 -4.184 1.00 34.06 287 VAL A CA 1
ATOM 2070 C C . VAL A 1 287 ? 30.917 17.132 -5.691 1.00 34.06 287 VAL A C 1
ATOM 2072 O O . VAL A 1 287 ? 31.582 17.861 -6.430 1.00 34.06 287 VAL A O 1
ATOM 2075 N N . ALA A 1 288 ? 30.228 16.079 -6.137 1.00 34.19 288 ALA A N 1
ATOM 2076 C CA . ALA A 1 288 ? 29.897 15.936 -7.549 1.00 34.19 288 ALA A CA 1
ATOM 2077 C C . ALA A 1 288 ? 29.188 17.227 -7.996 1.00 34.19 288 ALA A C 1
ATOM 2079 O O . ALA A 1 288 ? 28.437 17.785 -7.190 1.00 34.19 288 ALA A O 1
ATOM 2080 N N . PRO A 1 289 ? 29.442 17.743 -9.214 1.00 34.75 289 PRO A N 1
ATOM 2081 C CA . PRO A 1 289 ? 28.756 18.943 -9.675 1.00 34.75 289 PRO A CA 1
ATOM 2082 C C . PRO A 1 289 ? 27.253 18.717 -9.530 1.00 34.75 289 PRO A C 1
ATOM 2084 O O . PRO A 1 289 ? 26.741 17.698 -9.990 1.00 34.75 289 PRO A O 1
ATOM 2087 N N . ALA A 1 290 ? 26.573 19.626 -8.832 1.00 48.34 290 ALA A N 1
ATOM 2088 C CA . ALA A 1 290 ? 25.132 19.543 -8.707 1.00 48.34 290 ALA A CA 1
ATOM 2089 C C . ALA A 1 290 ? 24.537 19.727 -10.106 1.00 48.34 290 ALA A C 1
ATOM 2091 O O . ALA A 1 290 ? 24.670 20.804 -10.693 1.00 48.34 290 ALA A O 1
ATOM 2092 N N . ASP A 1 291 ? 23.910 18.673 -10.633 1.00 60.53 291 ASP A N 1
ATOM 2093 C CA . ASP A 1 291 ? 22.918 18.826 -11.692 1.00 60.53 291 ASP A CA 1
ATOM 2094 C C . ASP A 1 291 ? 21.908 19.870 -11.196 1.00 60.53 291 ASP A C 1
ATOM 2096 O O . ASP A 1 291 ? 21.442 19.778 -10.057 1.00 60.53 291 ASP A O 1
ATOM 2100 N N . ASP A 1 292 ? 21.610 20.887 -12.004 1.00 81.81 292 ASP A N 1
ATOM 2101 C CA . ASP A 1 292 ? 20.758 21.996 -11.571 1.00 81.81 292 ASP A CA 1
ATOM 2102 C C . ASP A 1 292 ? 19.286 21.561 -11.530 1.00 81.81 292 ASP A C 1
ATOM 2104 O O . ASP A 1 292 ? 18.520 21.745 -12.475 1.00 81.81 292 ASP A O 1
ATOM 2108 N N . LEU A 1 293 ? 18.905 20.920 -10.423 1.00 89.44 293 LEU A N 1
ATOM 2109 C CA . LEU A 1 293 ? 17.536 20.500 -10.136 1.00 89.44 293 LEU A CA 1
ATOM 2110 C C . LEU A 1 293 ? 16.634 21.682 -9.726 1.00 89.44 293 LEU A C 1
ATOM 2112 O O . LEU A 1 293 ? 15.436 21.478 -9.527 1.00 89.44 293 LEU A O 1
ATOM 2116 N N . GLY A 1 294 ? 17.173 22.902 -9.612 1.00 89.56 294 GLY A N 1
ATOM 2117 C CA . GLY A 1 294 ? 16.508 24.041 -8.984 1.00 89.56 294 GLY A CA 1
ATOM 2118 C C . GLY A 1 294 ? 16.426 23.924 -7.455 1.00 89.56 294 GLY A C 1
ATOM 2119 O O . GLY A 1 294 ? 17.050 23.063 -6.831 1.00 89.56 294 GLY A O 1
ATOM 2120 N N . THR A 1 295 ? 15.644 24.807 -6.831 1.00 90.94 295 THR A N 1
ATOM 2121 C CA . THR A 1 295 ? 15.424 24.793 -5.376 1.00 90.94 295 THR A CA 1
ATOM 2122 C C . THR A 1 295 ? 14.439 23.689 -4.991 1.00 90.94 295 THR A C 1
ATOM 2124 O O . THR A 1 295 ? 13.267 23.748 -5.361 1.00 90.94 295 THR A O 1
ATOM 2127 N N . LEU A 1 296 ? 14.906 22.708 -4.216 1.00 94.69 296 LEU A N 1
ATOM 2128 C CA . LEU A 1 296 ? 14.068 21.654 -3.636 1.00 94.69 296 LEU A CA 1
ATOM 2129 C C . LEU A 1 296 ? 13.475 22.134 -2.294 1.00 94.69 296 LEU A C 1
ATOM 2131 O O . LEU A 1 296 ? 14.240 22.640 -1.470 1.00 94.69 296 LEU A O 1
ATOM 2135 N N . PRO A 1 297 ? 12.158 21.997 -2.052 1.00 95.81 297 PRO A N 1
ATOM 2136 C CA . PRO A 1 297 ? 11.539 22.371 -0.782 1.00 95.81 297 PRO A CA 1
ATOM 2137 C C . PRO A 1 297 ? 11.853 21.360 0.329 1.00 95.81 297 PRO A C 1
ATOM 2139 O O . PRO A 1 297 ? 11.953 20.158 0.081 1.00 95.81 297 PRO A O 1
ATOM 2142 N N . GLU A 1 298 ? 11.953 21.856 1.560 1.00 96.31 298 GLU A N 1
ATOM 2143 C CA . GLU A 1 298 ? 11.843 21.060 2.786 1.00 96.31 298 GLU A CA 1
ATOM 2144 C C . GLU A 1 298 ? 10.522 21.421 3.480 1.00 96.31 298 GLU A C 1
ATOM 2146 O O . GLU A 1 298 ? 10.034 22.544 3.321 1.00 96.31 298 GLU A O 1
ATOM 2151 N N . TRP A 1 299 ? 9.922 20.483 4.220 1.00 97.12 299 TRP A N 1
ATOM 2152 C CA . TRP A 1 299 ? 8.628 20.724 4.861 1.00 97.12 299 TRP A CA 1
ATOM 2153 C C . TRP A 1 299 ? 8.712 21.655 6.081 1.00 97.12 299 TRP A C 1
ATOM 2155 O O . TRP A 1 299 ? 9.730 21.702 6.774 1.00 97.12 299 TRP A O 1
ATOM 2165 N N . ASP A 1 300 ? 7.617 22.351 6.388 1.00 97.38 300 ASP A N 1
ATOM 2166 C CA . ASP A 1 300 ? 7.439 23.045 7.668 1.00 97.38 300 ASP A CA 1
ATOM 2167 C C . ASP A 1 300 ? 6.452 22.272 8.557 1.00 97.38 300 ASP A C 1
ATOM 2169 O O . ASP A 1 300 ? 5.266 22.166 8.249 1.00 97.38 300 ASP A O 1
ATOM 2173 N N . LEU A 1 301 ? 6.944 21.700 9.660 1.00 97.69 301 LEU A N 1
ATOM 2174 C CA . LEU A 1 301 ? 6.142 20.906 10.600 1.00 97.69 301 LEU A CA 1
ATOM 2175 C C . LEU A 1 301 ? 5.477 21.753 11.707 1.00 97.69 301 LEU A C 1
ATOM 2177 O O . LEU A 1 301 ? 4.862 21.188 12.614 1.00 97.69 301 LEU A O 1
ATOM 2181 N N . SER A 1 302 ? 5.593 23.087 11.669 1.00 97.12 302 SER A N 1
ATOM 2182 C CA . SER A 1 302 ? 5.065 23.968 12.722 1.00 97.12 302 SER A CA 1
ATOM 2183 C C . SER A 1 302 ? 3.533 24.030 12.783 1.00 97.12 302 SER A C 1
ATOM 2185 O O . SER A 1 302 ? 2.991 24.212 13.875 1.00 97.12 302 SER A O 1
ATOM 2187 N N . ASP A 1 303 ? 2.832 23.756 11.674 1.00 96.44 303 ASP A N 1
ATOM 2188 C CA . ASP A 1 303 ? 1.371 23.564 11.642 1.00 96.44 303 ASP A CA 1
ATOM 2189 C C . ASP A 1 303 ? 0.901 22.368 12.499 1.00 96.44 303 ASP A C 1
ATOM 2191 O O . ASP A 1 303 ? -0.244 22.344 12.967 1.00 96.44 303 ASP A O 1
ATOM 2195 N N . LEU A 1 304 ? 1.792 21.402 12.777 1.00 97.38 304 LEU A N 1
ATOM 2196 C CA . LEU A 1 304 ? 1.598 20.372 13.802 1.00 97.38 304 LEU A CA 1
ATOM 2197 C C . LEU A 1 304 ? 2.043 20.881 15.181 1.00 97.38 304 LEU A C 1
ATOM 2199 O O . LEU A 1 304 ? 1.186 21.029 16.052 1.00 97.38 304 LEU A O 1
ATOM 2203 N N . TYR A 1 305 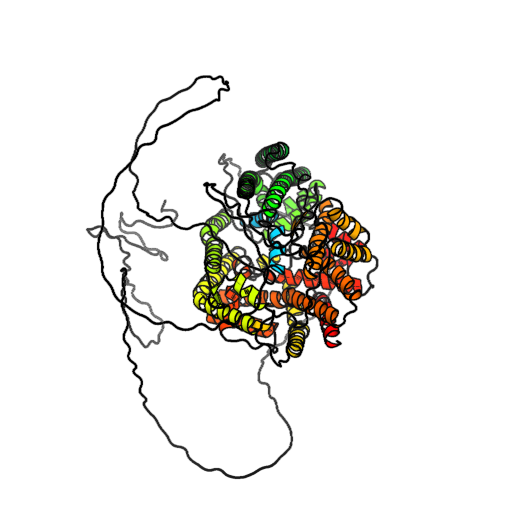? 3.336 21.164 15.389 1.00 98.12 305 TYR A N 1
ATOM 2204 C CA . TYR A 1 305 ? 3.851 21.761 16.635 1.00 98.12 305 TYR A CA 1
ATOM 2205 C C . TYR A 1 305 ? 5.132 22.587 16.398 1.00 98.12 305 TYR A C 1
ATOM 2207 O O . TYR A 1 305 ? 5.979 22.177 15.602 1.00 98.12 305 TYR A O 1
ATOM 2215 N N . PRO A 1 306 ? 5.356 23.703 17.125 1.00 97.19 306 PRO A N 1
ATOM 2216 C CA . PRO A 1 306 ? 6.525 24.561 16.899 1.00 97.19 306 PRO A CA 1
ATOM 2217 C C . PRO A 1 306 ? 7.883 23.899 17.186 1.00 97.19 306 PRO A C 1
ATOM 2219 O O . PRO A 1 306 ? 8.868 24.219 16.524 1.00 97.19 306 PRO A O 1
ATOM 2222 N N . ALA A 1 307 ? 7.956 23.010 18.185 1.00 96.75 307 ALA A N 1
ATOM 2223 C CA . ALA A 1 307 ? 9.196 22.357 18.617 1.00 96.75 307 ALA A CA 1
ATOM 2224 C C . ALA A 1 307 ? 8.936 21.036 19.383 1.00 96.75 307 ALA A C 1
ATOM 2226 O O . ALA A 1 307 ? 7.865 20.885 19.981 1.00 96.75 307 ALA A O 1
ATOM 2227 N N . PRO A 1 308 ? 9.911 20.104 19.459 1.00 95.88 308 PRO A N 1
ATOM 2228 C CA . PRO A 1 308 ? 9.813 18.880 20.271 1.00 95.88 308 PRO A CA 1
ATOM 2229 C C . PRO A 1 308 ? 9.626 19.122 21.777 1.00 95.88 308 PRO A C 1
ATOM 2231 O O . PRO A 1 308 ? 9.089 18.269 22.477 1.00 95.88 308 PRO A O 1
ATOM 2234 N N . ASP A 1 309 ? 10.067 20.276 22.277 1.00 95.06 309 ASP A N 1
ATOM 2235 C CA . ASP A 1 309 ? 9.931 20.745 23.660 1.00 95.06 309 ASP A CA 1
ATOM 2236 C C . ASP A 1 309 ? 8.882 21.867 23.811 1.00 95.06 309 ASP A C 1
ATOM 2238 O O . ASP A 1 309 ? 8.857 22.575 24.820 1.00 95.06 309 ASP A O 1
ATOM 2242 N N . SER A 1 310 ? 8.005 22.036 22.813 1.00 97.38 310 SER A N 1
ATOM 2243 C CA . SER A 1 310 ? 6.972 23.078 22.818 1.00 97.38 310 SER A CA 1
ATOM 2244 C C . SER A 1 310 ? 5.926 22.870 23.929 1.00 97.38 310 SER A C 1
ATOM 2246 O O . SER A 1 310 ? 5.464 21.744 24.152 1.00 97.38 310 SER A O 1
ATOM 2248 N N . PRO A 1 311 ? 5.506 23.944 24.631 1.00 97.94 311 PRO A N 1
ATOM 2249 C CA . PRO A 1 311 ? 4.477 23.847 25.664 1.00 97.94 311 PRO A CA 1
ATOM 2250 C C . PRO A 1 311 ? 3.109 23.446 25.095 1.00 97.94 311 PRO A C 1
ATOM 2252 O O . PRO A 1 311 ? 2.304 22.875 25.825 1.00 97.94 311 PRO A O 1
ATOM 2255 N N . GLU A 1 312 ? 2.854 23.701 23.809 1.00 97.88 312 GLU A N 1
ATOM 2256 C CA . GLU A 1 312 ? 1.659 23.258 23.090 1.00 97.88 312 GLU A CA 1
ATOM 2257 C C . GLU A 1 312 ? 1.569 21.724 23.040 1.00 97.88 312 GLU A C 1
ATOM 2259 O O . GLU A 1 312 ? 0.545 21.164 23.426 1.00 97.88 312 GLU A O 1
ATOM 2264 N N . LEU A 1 313 ? 2.650 21.037 22.644 1.00 97.94 313 LEU A N 1
ATOM 2265 C CA . LEU A 1 313 ? 2.705 19.570 22.594 1.00 97.94 313 LEU A CA 1
ATOM 2266 C C . LEU A 1 313 ? 2.549 18.947 23.988 1.00 97.94 313 LEU A C 1
ATOM 2268 O O . LEU A 1 313 ? 1.823 17.968 24.165 1.00 97.94 313 LEU A O 1
ATOM 2272 N N . GLU A 1 314 ? 3.213 19.523 24.991 1.00 97.81 314 GLU A N 1
ATOM 2273 C CA . GLU A 1 314 ? 3.119 19.053 26.374 1.00 97.81 314 GLU A CA 1
ATOM 2274 C C . GLU A 1 314 ? 1.697 19.223 26.940 1.00 97.81 314 GLU A C 1
ATOM 2276 O O . GLU A 1 314 ? 1.182 18.312 27.591 1.00 97.81 314 GLU A O 1
ATOM 2281 N N . ALA A 1 315 ? 1.037 20.352 26.658 1.00 98.06 315 ALA A N 1
ATOM 2282 C CA . ALA A 1 315 ? -0.340 20.608 27.074 1.00 98.06 315 ALA A CA 1
ATOM 2283 C C . ALA A 1 315 ? -1.342 19.665 26.388 1.00 98.06 315 ALA A C 1
ATOM 2285 O O . ALA A 1 315 ? -2.213 19.115 27.064 1.00 98.06 315 ALA A O 1
ATOM 2286 N N . ASP A 1 316 ? -1.192 19.428 25.082 1.00 97.44 316 ASP A N 1
ATOM 2287 C CA . ASP A 1 316 ? -2.022 18.490 24.319 1.00 97.44 316 ASP A CA 1
ATOM 2288 C C . ASP A 1 316 ? -1.909 17.058 24.869 1.00 97.44 316 ASP A C 1
ATOM 2290 O O . ASP A 1 316 ? -2.919 16.394 25.103 1.00 97.44 316 ASP A O 1
ATOM 2294 N N . LEU A 1 317 ? -0.693 16.589 25.168 1.00 96.56 317 LEU A N 1
ATOM 2295 C CA . LEU A 1 317 ? -0.472 15.254 25.736 1.00 96.56 317 LEU A CA 1
ATOM 2296 C C . LEU A 1 317 ? -1.037 15.110 27.158 1.00 96.56 317 LEU A C 1
ATOM 2298 O O . LEU A 1 317 ? -1.570 14.052 27.500 1.00 96.56 317 LEU A O 1
ATOM 2302 N N . GLN A 1 318 ? -0.956 16.156 27.987 1.00 97.94 318 GLN A N 1
ATOM 2303 C CA . GLN A 1 318 ? -1.610 16.179 29.303 1.00 97.94 318 GLN A CA 1
ATOM 2304 C C . GLN A 1 318 ? -3.141 16.184 29.177 1.00 97.94 318 GLN A C 1
ATOM 2306 O O . GLN A 1 318 ? -3.823 15.467 29.913 1.00 97.94 318 GLN A O 1
ATOM 2311 N N . ALA A 1 319 ? -3.690 16.946 28.226 1.00 97.50 319 ALA A N 1
ATOM 2312 C CA . ALA A 1 319 ? -5.121 16.975 27.945 1.00 97.50 319 ALA A CA 1
ATOM 2313 C C . ALA A 1 319 ? -5.631 15.625 27.413 1.00 97.50 319 ALA A C 1
ATOM 2315 O O . ALA A 1 319 ? -6.731 15.208 27.775 1.00 97.50 319 ALA A O 1
ATOM 2316 N N . ALA A 1 320 ? -4.832 14.920 26.606 1.00 96.69 320 ALA A N 1
ATOM 2317 C CA . ALA A 1 320 ? -5.156 13.598 26.082 1.00 96.69 320 ALA A CA 1
ATOM 2318 C C . ALA A 1 320 ? -5.165 12.507 27.172 1.00 96.69 320 ALA A C 1
ATOM 2320 O O . ALA A 1 320 ? -6.130 11.749 27.222 1.00 96.69 320 ALA A O 1
ATOM 2321 N N . ASP A 1 321 ? -4.178 12.446 28.082 1.00 96.62 321 ASP A N 1
ATOM 2322 C CA . ASP A 1 321 ? -4.202 11.488 29.211 1.00 96.62 321 ASP A CA 1
ATOM 2323 C C . ASP A 1 321 ? -5.373 11.763 30.169 1.00 96.62 321 ASP A C 1
ATOM 2325 O O . ASP A 1 321 ? -6.117 10.849 30.530 1.00 96.62 321 ASP A O 1
ATOM 2329 N N . ALA A 1 322 ? -5.600 13.034 30.521 1.00 98.19 322 ALA A N 1
ATOM 2330 C CA . ALA A 1 322 ? -6.706 13.428 31.392 1.00 98.19 322 ALA A CA 1
ATOM 2331 C C . ALA A 1 322 ? -8.079 13.116 30.767 1.00 98.19 322 ALA A C 1
ATOM 2333 O O . ALA A 1 322 ? -8.971 12.609 31.452 1.00 98.19 322 ALA A O 1
ATOM 2334 N N . ALA A 1 323 ? -8.247 13.372 29.465 1.00 98.06 323 ALA A N 1
ATOM 2335 C CA . ALA A 1 323 ? -9.459 13.018 28.735 1.00 98.06 323 ALA A CA 1
ATOM 2336 C C . ALA A 1 323 ? -9.629 11.496 28.621 1.00 98.06 323 ALA A C 1
ATOM 2338 O O . ALA A 1 323 ? -10.718 10.998 28.879 1.00 98.06 323 ALA A O 1
ATOM 2339 N N . ALA A 1 324 ? -8.566 10.742 28.330 1.00 96.12 324 ALA A N 1
ATOM 2340 C CA . ALA A 1 324 ? -8.604 9.283 28.267 1.00 96.12 324 ALA A CA 1
ATOM 2341 C C . ALA A 1 324 ? -8.963 8.639 29.622 1.00 96.12 324 ALA A C 1
ATOM 2343 O O . ALA A 1 324 ? -9.775 7.717 29.664 1.00 96.12 324 ALA A O 1
ATOM 2344 N N . GLN A 1 325 ? -8.445 9.160 30.741 1.00 97.62 325 GLN A N 1
ATOM 2345 C CA . GLN A 1 325 ? -8.824 8.709 32.086 1.00 97.62 325 GLN A CA 1
ATOM 2346 C C . GLN A 1 325 ? -10.278 9.072 32.438 1.00 97.62 325 GLN A C 1
ATOM 2348 O O . GLN A 1 325 ? -10.996 8.272 33.048 1.00 97.62 325 GLN A O 1
ATOM 2353 N N . ALA A 1 326 ? -10.740 10.265 32.051 1.00 98.12 326 ALA A N 1
ATOM 2354 C CA . ALA A 1 326 ? -12.139 10.654 32.211 1.00 98.12 326 ALA A CA 1
ATOM 2355 C C . ALA A 1 326 ? -13.065 9.763 31.363 1.00 98.12 326 ALA A C 1
ATOM 2357 O O . ALA A 1 326 ? -14.098 9.321 31.857 1.00 98.12 326 ALA A O 1
ATOM 2358 N N . PHE A 1 327 ? -12.663 9.443 30.133 1.00 97.94 327 PHE A N 1
ATOM 2359 C CA . PHE A 1 327 ? -13.368 8.585 29.182 1.00 97.94 327 PHE A CA 1
ATOM 2360 C C . PHE A 1 327 ? -13.512 7.141 29.686 1.00 97.94 327 PHE A C 1
ATOM 2362 O O . PHE A 1 327 ? -14.621 6.605 29.718 1.00 97.94 327 PHE A O 1
ATOM 2369 N N . GLU A 1 328 ? -12.411 6.548 30.157 1.00 96.06 328 GLU A N 1
ATOM 2370 C CA . GLU A 1 328 ? -12.370 5.257 30.859 1.00 96.06 328 GLU A CA 1
ATOM 2371 C C . GLU A 1 328 ? -13.356 5.252 32.038 1.00 96.06 328 GLU A C 1
ATOM 2373 O O . GLU A 1 328 ? -14.254 4.411 32.121 1.00 96.06 328 GLU A O 1
ATOM 2378 N N . THR A 1 329 ? -13.278 6.276 32.894 1.00 97.50 329 THR A N 1
ATOM 2379 C CA . THR A 1 329 ? -14.170 6.440 34.051 1.00 97.50 329 THR A CA 1
ATOM 2380 C C . THR A 1 329 ? -15.640 6.596 33.643 1.00 97.50 329 THR A C 1
ATOM 2382 O O . THR A 1 329 ? -16.524 6.066 34.324 1.00 97.50 329 THR A O 1
ATOM 2385 N N . ALA A 1 330 ? -15.935 7.301 32.547 1.00 97.12 330 ALA A N 1
ATOM 2386 C CA . ALA A 1 330 ? -17.300 7.558 32.100 1.00 97.12 330 ALA A CA 1
ATOM 2387 C C . ALA A 1 330 ? -17.943 6.307 31.489 1.00 97.12 330 ALA A C 1
ATOM 2389 O O . ALA A 1 330 ? -19.058 5.960 31.884 1.00 97.12 330 ALA A O 1
ATOM 2390 N N . TYR A 1 331 ? -17.238 5.609 30.592 1.00 97.50 331 TYR A N 1
ATOM 2391 C CA . TYR A 1 331 ? -17.851 4.693 29.623 1.00 97.50 331 TYR A CA 1
ATOM 2392 C C . TYR A 1 331 ? -17.472 3.210 29.754 1.00 97.50 331 TYR A C 1
ATOM 2394 O O . TYR A 1 331 ? -18.218 2.378 29.235 1.00 97.50 331 TYR A O 1
ATOM 2402 N N . ALA A 1 332 ? -16.387 2.852 30.452 1.00 95.12 332 ALA A N 1
ATOM 2403 C CA . ALA A 1 332 ? -15.979 1.450 30.576 1.00 95.12 332 ALA A CA 1
ATOM 2404 C C . ALA A 1 332 ? -17.036 0.597 31.302 1.00 95.12 332 ALA A C 1
ATOM 2406 O O . ALA A 1 332 ? -17.563 0.986 32.351 1.00 95.12 332 ALA A O 1
ATOM 2407 N N . GLY A 1 333 ? -17.346 -0.562 30.720 1.00 94.62 333 GLY A N 1
ATOM 2408 C CA . GLY A 1 333 ? -18.368 -1.514 31.152 1.00 94.62 333 GLY A CA 1
ATOM 2409 C C . GLY A 1 333 ? -19.816 -1.078 30.906 1.00 94.62 333 GLY A C 1
ATOM 2410 O O . GLY A 1 333 ? -20.723 -1.712 31.443 1.00 94.62 333 GLY A O 1
ATOM 2411 N N . LYS A 1 334 ? -20.059 0.020 30.173 1.00 96.38 334 LYS A N 1
ATOM 2412 C CA . LYS A 1 334 ? -21.368 0.709 30.141 1.00 96.38 334 LYS A CA 1
ATOM 2413 C C . LYS A 1 334 ? -21.935 0.932 28.743 1.00 96.38 334 LYS A C 1
ATOM 2415 O O . LYS A 1 334 ? -23.080 1.376 28.636 1.00 96.38 334 LYS A O 1
ATOM 2420 N N . LEU A 1 335 ? -21.195 0.644 27.665 1.00 95.88 335 LEU A N 1
ATOM 2421 C CA . LEU A 1 335 ? -21.620 1.037 26.310 1.00 95.88 335 LEU A CA 1
ATOM 2422 C C . LEU A 1 335 ? -22.982 0.457 25.906 1.00 95.88 335 LEU A C 1
ATOM 2424 O O . LEU A 1 335 ? -23.726 1.099 25.160 1.00 95.88 335 LEU A O 1
ATOM 2428 N N . ALA A 1 336 ? -23.343 -0.718 26.430 1.00 95.31 336 ALA A N 1
ATOM 2429 C CA . ALA A 1 336 ? -24.648 -1.340 26.220 1.00 95.31 336 ALA A CA 1
ATOM 2430 C C . ALA A 1 336 ? -25.813 -0.476 26.740 1.00 95.31 336 ALA A C 1
ATOM 2432 O O . ALA A 1 336 ? -26.811 -0.322 26.034 1.00 95.31 336 ALA A O 1
ATOM 2433 N N . GLU A 1 337 ? -25.666 0.155 27.907 1.00 95.75 337 GLU A N 1
ATOM 2434 C CA . GLU A 1 337 ? -26.731 0.906 28.590 1.00 95.75 337 GLU A CA 1
ATOM 2435 C C . GLU A 1 337 ? -26.925 2.334 28.046 1.00 95.75 337 GLU A C 1
ATOM 2437 O O . GLU A 1 337 ? -28.003 2.911 28.197 1.00 95.75 337 GLU A O 1
ATOM 2442 N N . LEU A 1 338 ? -25.915 2.906 27.375 1.00 96.56 338 LEU A N 1
ATOM 2443 C CA . LEU A 1 338 ? -25.968 4.280 26.857 1.00 96.56 338 LEU A CA 1
ATOM 2444 C C . LEU A 1 338 ? -27.105 4.492 25.828 1.00 96.56 338 LEU A C 1
ATOM 2446 O O . LEU A 1 338 ? -27.164 3.768 24.826 1.00 96.56 338 LEU A O 1
ATOM 2450 N N . PRO A 1 339 ? -27.958 5.524 25.979 1.00 97.31 339 PRO A N 1
ATOM 2451 C CA . PRO A 1 339 ? -28.834 6.006 24.910 1.00 97.31 339 PRO A CA 1
ATOM 2452 C C . PRO A 1 339 ? -28.042 6.396 23.654 1.00 97.31 339 PRO A C 1
ATOM 2454 O O . PRO A 1 339 ? -26.912 6.868 23.768 1.00 97.31 339 PRO A O 1
ATOM 2457 N N . GLY A 1 340 ? -28.646 6.278 22.464 1.00 97.44 340 GLY A N 1
ATOM 2458 C CA . GLY A 1 340 ? -27.972 6.543 21.180 1.00 97.44 340 GLY A CA 1
ATOM 2459 C C . GLY A 1 340 ? -27.219 7.878 21.131 1.00 97.44 340 GLY A C 1
ATOM 2460 O O . GLY A 1 340 ? -26.018 7.887 20.891 1.00 97.44 340 GLY A O 1
ATOM 2461 N N . ALA A 1 341 ? -27.862 8.997 21.475 1.00 98.06 341 ALA A N 1
ATOM 2462 C CA . ALA A 1 341 ? -27.202 10.308 21.499 1.00 98.06 341 ALA A CA 1
ATOM 2463 C C . ALA A 1 341 ? -25.953 10.358 22.408 1.00 98.06 341 ALA A C 1
ATOM 2465 O O . ALA A 1 341 ? -24.959 10.989 22.063 1.00 98.06 341 ALA A O 1
ATOM 2466 N N . GLN A 1 342 ? -25.975 9.658 23.550 1.00 98.19 342 GLN A N 1
ATOM 2467 C CA . GLN A 1 342 ? -24.839 9.595 24.481 1.00 98.19 342 GLN A CA 1
ATOM 2468 C C . GLN A 1 342 ? -23.737 8.652 23.982 1.00 98.19 342 GLN A C 1
ATOM 2470 O O . GLN A 1 342 ? -22.560 8.931 24.174 1.00 98.19 342 GLN A O 1
ATOM 2475 N N . PHE A 1 343 ? -24.105 7.564 23.304 1.00 98.50 343 PHE A N 1
ATOM 2476 C CA . PHE A 1 343 ? -23.158 6.670 22.642 1.00 98.50 343 PHE A CA 1
ATOM 2477 C C . PHE A 1 343 ? -22.470 7.355 21.448 1.00 98.50 343 PHE A C 1
ATOM 2479 O O . PHE A 1 343 ? -21.253 7.278 21.330 1.00 98.50 343 PHE A O 1
ATOM 2486 N N . GLY A 1 344 ? -23.206 8.117 20.632 1.00 98.06 344 GLY A N 1
ATOM 2487 C CA . GLY A 1 344 ? -22.636 8.962 19.575 1.00 98.06 344 GLY A CA 1
ATOM 2488 C C . GLY A 1 344 ? -21.688 10.036 20.121 1.00 98.06 344 GLY A C 1
ATOM 2489 O O . GLY A 1 344 ? -20.582 10.198 19.614 1.00 98.06 344 GLY A O 1
ATOM 2490 N N . ALA A 1 345 ? -22.063 10.699 21.221 1.00 98.19 345 ALA A N 1
ATOM 2491 C CA . ALA A 1 345 ? -21.180 11.636 21.922 1.00 98.19 345 ALA A CA 1
ATOM 2492 C C . ALA A 1 345 ? -19.917 10.963 22.502 1.00 98.19 345 ALA A C 1
ATOM 2494 O O . ALA A 1 345 ? -18.858 11.586 22.535 1.00 98.19 345 ALA A O 1
ATOM 2495 N N . ALA A 1 346 ? -19.996 9.692 22.917 1.00 98.38 346 ALA A N 1
ATOM 2496 C CA . ALA A 1 346 ? -18.820 8.919 23.310 1.00 98.38 346 ALA A CA 1
ATOM 2497 C C . ALA A 1 346 ? -17.900 8.626 22.110 1.00 98.38 346 ALA A C 1
ATOM 2499 O O . ALA A 1 346 ? -16.689 8.759 22.244 1.00 98.38 346 ALA A O 1
ATOM 2500 N N . ILE A 1 347 ? -18.438 8.304 20.926 1.00 98.25 347 ILE A N 1
ATOM 2501 C CA . ILE A 1 347 ? -17.609 8.129 19.717 1.00 98.25 347 ILE A CA 1
ATOM 2502 C C . ILE A 1 347 ? -16.904 9.445 19.354 1.00 98.25 347 ILE A C 1
ATOM 2504 O O . ILE A 1 347 ? -15.700 9.435 19.117 1.00 98.25 347 ILE A O 1
ATOM 2508 N N . ALA A 1 348 ? -17.611 10.578 19.403 1.00 97.81 348 ALA A N 1
ATOM 2509 C CA . ALA A 1 348 ? -17.033 11.894 19.118 1.00 97.81 348 ALA A CA 1
ATOM 2510 C C . ALA A 1 348 ? -15.932 12.311 20.116 1.00 97.81 348 ALA A C 1
ATOM 2512 O O . ALA A 1 348 ? -14.919 12.887 19.722 1.00 97.81 348 ALA A O 1
ATOM 2513 N N . GLU A 1 349 ? -16.082 12.000 21.407 1.00 97.75 349 GLU A N 1
ATOM 2514 C CA . GLU A 1 349 ? -15.027 12.251 22.400 1.00 97.75 349 GLU A CA 1
ATOM 2515 C C . GLU A 1 349 ? -13.825 11.308 22.211 1.00 97.75 349 GLU A C 1
ATOM 2517 O O . GLU A 1 349 ? -12.680 11.738 22.351 1.00 97.75 349 GLU A O 1
ATOM 2522 N N . TRP A 1 350 ? -14.058 10.046 21.830 1.00 97.12 350 TRP A N 1
ATOM 2523 C CA . TRP A 1 350 ? -12.989 9.100 21.488 1.00 97.12 350 TRP A CA 1
ATOM 2524 C C . TRP A 1 350 ? -12.210 9.551 20.244 1.00 97.12 350 TRP A C 1
ATOM 2526 O O . TRP A 1 350 ? -10.979 9.560 20.258 1.00 97.12 350 TRP A O 1
ATOM 2536 N N . GLU A 1 351 ? -12.915 10.014 19.208 1.00 96.06 351 GLU A N 1
ATOM 2537 C CA . GLU A 1 351 ? -12.339 10.635 18.012 1.00 96.06 351 GLU A CA 1
ATOM 2538 C C . GLU A 1 351 ? -11.487 11.862 18.363 1.00 96.06 351 GLU A C 1
ATOM 2540 O O . GLU A 1 351 ? -10.353 11.983 17.900 1.00 96.06 351 GLU A O 1
ATOM 2545 N N . ARG A 1 352 ? -11.992 12.747 19.233 1.00 96.25 352 ARG A N 1
ATOM 2546 C CA . ARG A 1 352 ? -11.276 13.949 19.688 1.00 96.25 352 ARG A CA 1
ATOM 2547 C C . ARG A 1 352 ? -9.993 13.611 20.457 1.00 96.25 352 ARG A C 1
ATOM 2549 O O . ARG A 1 352 ? -8.976 14.276 20.265 1.00 96.25 352 ARG A O 1
ATOM 2556 N N . ILE A 1 353 ? -10.019 12.582 21.308 1.00 95.69 353 ILE A N 1
ATOM 2557 C CA . ILE A 1 353 ? -8.824 12.063 21.996 1.00 95.69 353 ILE A CA 1
ATOM 2558 C C . ILE A 1 353 ? -7.836 11.491 20.969 1.00 95.69 353 ILE A C 1
ATOM 2560 O O . ILE A 1 353 ? -6.651 11.831 20.996 1.00 95.69 353 ILE A O 1
ATOM 2564 N N . GLY A 1 354 ? -8.330 10.688 20.020 1.00 93.19 354 GLY A N 1
ATOM 2565 C CA . GLY A 1 354 ? -7.546 10.148 18.909 1.00 93.19 354 GLY A CA 1
ATOM 2566 C C . GLY A 1 354 ? -6.872 11.237 18.074 1.00 93.19 354 GLY A C 1
ATOM 2567 O O . GLY A 1 354 ? -5.694 11.115 17.759 1.00 93.19 354 GLY A O 1
ATOM 2568 N N . GLN A 1 355 ? -7.561 12.342 17.788 1.00 94.50 355 GLN A N 1
ATOM 2569 C CA . GLN A 1 355 ? -7.033 13.443 16.982 1.00 94.50 355 GLN A CA 1
ATOM 2570 C C . GLN A 1 355 ? -5.825 14.136 17.628 1.00 94.50 355 GLN A C 1
ATOM 2572 O O . GLN A 1 355 ? -4.856 14.434 16.934 1.00 94.50 355 GLN A O 1
ATOM 2577 N N . ILE A 1 356 ? -5.828 14.342 18.946 1.00 95.31 356 ILE A N 1
ATOM 2578 C CA . ILE A 1 356 ? -4.660 14.903 19.645 1.00 95.31 356 ILE A CA 1
ATOM 2579 C C . ILE A 1 356 ? -3.481 13.918 19.575 1.00 95.31 356 ILE A C 1
ATOM 2581 O O . ILE A 1 356 ? -2.360 14.293 19.234 1.00 95.31 356 ILE A O 1
ATOM 2585 N N . ILE A 1 357 ? -3.750 12.634 19.824 1.00 93.00 357 ILE A N 1
ATOM 2586 C CA . ILE A 1 357 ? -2.752 11.556 19.795 1.00 93.00 357 ILE A CA 1
ATOM 2587 C C . ILE A 1 357 ? -2.114 11.406 18.403 1.00 93.00 357 ILE A C 1
ATOM 2589 O O . ILE A 1 357 ? -0.889 11.359 18.286 1.00 93.00 357 ILE A O 1
ATOM 2593 N N . TYR A 1 358 ? -2.926 11.370 17.344 1.00 92.38 358 TYR A N 1
ATOM 2594 C CA . TYR A 1 358 ? -2.458 11.247 15.963 1.00 92.38 358 TYR A CA 1
ATOM 2595 C C . TYR A 1 358 ? -1.667 12.483 15.517 1.00 92.38 358 TYR A C 1
ATOM 2597 O O . TYR A 1 358 ? -0.630 12.325 14.873 1.00 92.38 358 TYR A O 1
ATOM 2605 N N . ARG A 1 359 ? -2.076 13.704 15.901 1.00 96.38 359 ARG A N 1
ATOM 2606 C CA . ARG A 1 359 ? -1.312 14.942 15.640 1.00 96.38 359 ARG A CA 1
ATOM 2607 C C . ARG A 1 359 ? 0.082 14.863 16.274 1.00 96.38 359 ARG A C 1
ATOM 2609 O O . ARG A 1 359 ? 1.085 15.102 15.600 1.00 96.38 359 ARG A O 1
ATOM 2616 N N . ALA A 1 360 ? 0.137 14.471 17.546 1.00 96.06 360 ALA A N 1
ATOM 2617 C CA . ALA A 1 360 ? 1.365 14.340 18.324 1.00 96.06 360 ALA A CA 1
ATOM 2618 C C . ALA A 1 360 ? 2.314 13.262 17.768 1.00 96.06 360 ALA A C 1
ATOM 2620 O O . ALA A 1 360 ? 3.513 13.512 17.624 1.00 96.06 360 ALA A O 1
ATOM 2621 N N . MET A 1 361 ? 1.789 12.094 17.379 1.00 94.94 361 MET A N 1
ATOM 2622 C CA . MET A 1 361 ? 2.609 11.046 16.761 1.00 94.94 361 MET A CA 1
ATOM 2623 C C . MET A 1 361 ? 3.068 11.390 15.348 1.00 94.94 361 MET A C 1
ATOM 2625 O O . MET A 1 361 ? 4.230 11.146 15.029 1.00 94.94 361 MET A O 1
ATOM 2629 N N . SER A 1 362 ? 2.211 12.013 14.533 1.00 95.69 362 SER A N 1
ATOM 2630 C CA . SER A 1 362 ? 2.574 12.467 13.183 1.00 95.69 362 SER A CA 1
ATOM 2631 C C . SER A 1 362 ? 3.785 13.392 13.225 1.00 95.69 362 SER A C 1
ATOM 2633 O O . SER A 1 362 ? 4.738 13.200 12.478 1.00 95.69 362 SER A O 1
ATOM 2635 N N . TYR A 1 363 ? 3.788 14.359 14.145 1.00 98.25 363 TYR A N 1
ATOM 2636 C CA . TYR A 1 363 ? 4.908 15.279 14.328 1.00 98.25 363 TYR A CA 1
ATOM 2637 C C . TYR A 1 363 ? 6.213 14.551 14.676 1.00 98.25 363 TYR A C 1
ATOM 2639 O O . TYR A 1 363 ? 7.249 14.786 14.053 1.00 98.25 363 TYR A O 1
ATOM 2647 N N . ALA A 1 364 ? 6.155 13.619 15.630 1.00 95.31 364 ALA A N 1
ATOM 2648 C CA . ALA A 1 364 ? 7.314 12.846 16.058 1.00 95.31 364 ALA A CA 1
ATOM 2649 C C . ALA A 1 364 ? 7.845 11.905 14.959 1.00 95.31 364 ALA A C 1
ATOM 2651 O O . ALA A 1 364 ? 9.060 11.820 14.761 1.00 95.31 364 ALA A O 1
ATOM 2652 N N . GLN A 1 365 ? 6.954 11.253 14.204 1.00 92.75 365 GLN A N 1
ATOM 2653 C CA . GLN A 1 365 ? 7.325 10.397 13.077 1.00 92.75 365 GLN A CA 1
ATOM 2654 C C . GLN A 1 365 ? 7.911 11.204 11.912 1.00 92.75 365 GLN A C 1
ATOM 2656 O O . GLN A 1 365 ? 8.920 10.787 11.345 1.00 92.75 365 GLN A O 1
ATOM 2661 N N . LEU A 1 366 ? 7.319 12.346 11.546 1.00 96.88 366 LEU A N 1
ATOM 2662 C CA . LEU A 1 366 ? 7.800 13.185 10.442 1.00 96.88 366 LEU A CA 1
ATOM 2663 C C . LEU A 1 366 ? 9.161 13.809 10.773 1.00 96.88 366 LEU A C 1
ATOM 2665 O O . LEU A 1 366 ? 10.078 13.747 9.953 1.00 96.88 366 LEU A O 1
ATOM 2669 N N . LEU A 1 367 ? 9.355 14.299 12.004 1.00 96.56 367 LEU A N 1
ATOM 2670 C CA . LEU A 1 367 ? 10.671 14.737 12.478 1.00 96.56 367 LEU A CA 1
ATOM 2671 C C . LEU A 1 367 ? 11.720 13.628 12.347 1.00 96.56 367 LEU A C 1
ATOM 2673 O O . LEU A 1 367 ? 12.786 13.876 11.776 1.00 96.56 367 LEU A O 1
ATOM 2677 N N . TYR A 1 368 ? 11.419 12.423 12.844 1.00 92.69 368 TYR A N 1
ATOM 2678 C CA . TYR A 1 368 ? 12.324 11.275 12.775 1.00 92.69 368 TYR A CA 1
ATOM 2679 C C . TYR A 1 368 ? 12.596 10.835 11.330 1.00 92.69 368 TYR A C 1
ATOM 2681 O O . TYR A 1 368 ? 13.747 10.663 10.957 1.00 92.69 368 TYR A O 1
ATOM 2689 N N . SER A 1 369 ? 11.577 10.776 10.472 1.00 90.44 369 SER A N 1
ATOM 2690 C CA . SER A 1 369 ? 11.734 10.490 9.035 1.00 90.44 369 SER A CA 1
ATOM 2691 C C . SER A 1 369 ? 12.610 11.530 8.323 1.00 90.44 369 SER A C 1
ATOM 2693 O O . SER A 1 369 ? 13.276 11.217 7.335 1.00 90.44 369 SER A O 1
ATOM 2695 N N . GLY A 1 370 ? 12.657 12.761 8.840 1.00 90.88 370 GLY A N 1
ATOM 2696 C CA . GLY A 1 370 ? 13.534 13.818 8.349 1.00 90.88 370 GLY A CA 1
ATOM 2697 C C . GLY A 1 370 ? 15.032 13.581 8.606 1.00 90.88 370 GLY A C 1
ATOM 2698 O O . GLY A 1 370 ? 15.839 14.061 7.807 1.00 90.88 370 GLY A O 1
ATOM 2699 N N . ASP A 1 371 ? 15.396 12.851 9.667 1.00 91.69 371 ASP A N 1
ATOM 2700 C CA . ASP A 1 371 ? 16.737 12.290 9.910 1.00 91.69 371 ASP A CA 1
ATOM 2701 C C . ASP A 1 371 ? 16.645 11.119 10.912 1.00 91.69 371 ASP A C 1
ATOM 2703 O O . ASP A 1 371 ? 16.574 11.326 12.126 1.00 91.69 371 ASP A O 1
ATOM 2707 N N . VAL A 1 372 ? 16.658 9.880 10.408 1.00 85.56 372 VAL A N 1
ATOM 2708 C CA . VAL A 1 372 ? 16.558 8.657 11.222 1.00 85.56 372 VAL A CA 1
ATOM 2709 C C . VAL A 1 372 ? 17.870 8.294 11.929 1.00 85.56 372 VAL A C 1
ATOM 2711 O O . VAL A 1 372 ? 17.898 7.357 12.732 1.00 85.56 372 VAL A O 1
ATOM 2714 N N . SER A 1 373 ? 18.961 9.011 11.626 1.00 85.06 373 SER A N 1
ATOM 2715 C CA . SER A 1 373 ? 20.289 8.836 12.230 1.00 85.06 373 SER A CA 1
ATOM 2716 C C . SER A 1 373 ? 20.556 9.780 13.410 1.00 85.06 373 SER A C 1
ATOM 2718 O O . SER A 1 373 ? 21.467 9.533 14.203 1.00 85.06 373 SER A O 1
ATOM 2720 N N . ASP A 1 374 ? 19.734 10.819 13.566 1.00 91.56 374 ASP A N 1
ATOM 2721 C CA . ASP A 1 374 ? 19.729 11.725 14.713 1.00 91.56 374 ASP A CA 1
ATOM 2722 C C . ASP A 1 374 ? 19.188 11.006 15.966 1.00 91.56 374 ASP A C 1
ATOM 2724 O O . ASP A 1 374 ? 18.006 10.658 16.077 1.00 91.56 374 ASP A O 1
ATOM 2728 N N . SER A 1 375 ? 20.073 10.782 16.941 1.00 91.19 375 SER A N 1
ATOM 2729 C CA . SER A 1 375 ? 19.743 10.081 18.184 1.00 91.19 375 SER A CA 1
ATOM 2730 C C . SER A 1 375 ? 18.749 10.835 19.066 1.00 91.19 375 SER A C 1
ATOM 2732 O O . SER A 1 375 ? 18.024 10.194 19.824 1.00 91.19 375 SER A O 1
ATOM 2734 N N . GLU A 1 376 ? 18.681 12.167 18.980 1.00 96.06 376 GLU A N 1
ATOM 2735 C CA . GLU A 1 376 ? 17.725 12.957 19.759 1.00 96.06 376 GLU A CA 1
ATOM 2736 C C . GLU A 1 376 ? 16.325 12.890 19.146 1.00 96.06 376 GLU A C 1
ATOM 2738 O O . GLU A 1 376 ? 15.350 12.733 19.882 1.00 96.06 376 GLU A O 1
ATOM 2743 N N . ARG A 1 377 ? 16.212 12.877 17.810 1.00 94.31 377 ARG A N 1
ATOM 2744 C CA . ARG A 1 377 ? 14.936 12.583 17.127 1.00 94.31 377 ARG A CA 1
ATOM 2745 C C . ARG A 1 377 ? 14.460 11.164 17.403 1.00 94.31 377 ARG A C 1
ATOM 2747 O O . ARG A 1 377 ? 13.288 10.972 17.713 1.00 94.31 377 ARG A O 1
ATOM 2754 N N . GLY A 1 378 ? 15.363 10.182 17.349 1.00 84.69 378 GLY A N 1
ATOM 2755 C CA . GLY A 1 378 ? 15.054 8.799 17.714 1.00 84.69 378 GLY A CA 1
ATOM 2756 C C . GLY A 1 378 ? 14.564 8.681 19.162 1.00 84.69 378 GLY A C 1
ATOM 2757 O O . GLY A 1 378 ? 13.529 8.068 19.417 1.00 84.69 378 GLY A O 1
ATOM 2758 N N . ARG A 1 379 ? 15.254 9.334 20.108 1.00 93.06 379 ARG A N 1
ATOM 2759 C CA . ARG A 1 379 ? 14.867 9.395 21.529 1.00 93.06 379 ARG A CA 1
ATOM 2760 C C . ARG A 1 379 ? 13.505 10.064 21.733 1.00 93.06 379 ARG A C 1
ATOM 2762 O O . ARG A 1 379 ? 12.700 9.561 22.514 1.00 93.06 379 ARG A O 1
ATOM 2769 N N . PHE A 1 380 ? 13.237 11.164 21.029 1.00 95.25 380 PHE A N 1
ATOM 2770 C CA . PHE A 1 380 ? 11.949 11.857 21.057 1.00 95.25 380 PHE A CA 1
ATOM 2771 C C . PHE A 1 380 ? 10.820 10.974 20.513 1.00 95.25 380 PHE A C 1
ATOM 2773 O O . PHE A 1 380 ? 9.821 10.780 21.199 1.00 95.25 380 PHE A O 1
ATOM 2780 N N . TYR A 1 381 ? 10.997 10.367 19.336 1.00 91.12 381 TYR A N 1
ATOM 2781 C CA . TYR A 1 381 ? 9.989 9.501 18.720 1.00 91.12 381 TYR A CA 1
ATOM 2782 C C . TYR A 1 381 ? 9.651 8.274 19.582 1.00 91.12 381 TYR A C 1
ATOM 2784 O O . TYR A 1 381 ? 8.474 7.961 19.749 1.00 91.12 381 TYR A O 1
ATOM 2792 N N . GLN A 1 382 ? 10.642 7.627 20.208 1.00 83.00 382 GLN A N 1
ATOM 2793 C CA . GLN A 1 382 ? 10.380 6.512 21.130 1.00 83.00 382 GLN A CA 1
ATOM 2794 C C . GLN A 1 382 ? 9.682 6.967 22.424 1.00 83.00 382 GLN A C 1
ATOM 2796 O O . GLN A 1 382 ? 8.693 6.358 22.821 1.00 83.00 382 GLN A O 1
ATOM 2801 N N . GLY A 1 383 ? 10.108 8.076 23.041 1.00 89.62 383 GLY A N 1
ATOM 2802 C CA . GLY A 1 383 ? 9.419 8.623 24.221 1.00 89.62 383 GLY A CA 1
ATOM 2803 C C . GLY A 1 383 ? 7.973 9.053 23.931 1.00 89.62 383 GLY A C 1
ATOM 2804 O O . GLY A 1 383 ? 7.093 8.916 24.781 1.00 89.62 383 GLY A O 1
ATOM 2805 N N . MET A 1 384 ? 7.706 9.517 22.707 1.00 91.62 384 MET A N 1
ATOM 2806 C CA . MET A 1 384 ? 6.359 9.803 22.215 1.00 91.62 384 MET A CA 1
ATOM 2807 C C . MET A 1 384 ? 5.527 8.525 22.043 1.00 91.62 384 MET A C 1
ATOM 2809 O O . MET A 1 384 ? 4.412 8.476 22.560 1.00 91.62 384 MET A O 1
ATOM 2813 N N . GLN A 1 385 ? 6.080 7.473 21.422 1.00 81.56 385 GLN A N 1
ATOM 2814 C CA . GLN A 1 385 ? 5.436 6.155 21.308 1.00 81.56 385 GLN A CA 1
ATOM 2815 C C . GLN A 1 385 ? 5.062 5.571 22.681 1.00 81.56 385 GLN A C 1
ATOM 2817 O O . GLN A 1 385 ? 3.927 5.135 22.875 1.00 81.56 385 GLN A O 1
ATOM 2822 N N . GLU A 1 386 ? 5.983 5.589 23.650 1.00 82.56 386 GLU A N 1
ATOM 2823 C CA . GLU A 1 386 ? 5.740 5.119 25.023 1.00 82.56 386 GLU A CA 1
ATOM 2824 C C . GLU A 1 386 ? 4.589 5.889 25.688 1.00 82.56 386 GLU A C 1
ATOM 2826 O O . GLU A 1 386 ? 3.645 5.293 26.217 1.00 82.56 386 GLU A O 1
ATOM 2831 N N . ARG A 1 387 ? 4.632 7.226 25.619 1.00 88.19 387 ARG A N 1
ATOM 2832 C CA . ARG A 1 387 ? 3.636 8.105 26.242 1.00 88.19 387 ARG A CA 1
ATOM 2833 C C . ARG A 1 387 ? 2.254 7.953 25.611 1.00 88.19 387 ARG A C 1
ATOM 2835 O O . ARG A 1 387 ? 1.266 7.854 26.334 1.00 88.19 387 ARG A O 1
ATOM 2842 N N . VAL A 1 388 ? 2.179 7.878 24.283 1.00 87.94 388 VAL A N 1
ATOM 2843 C CA . VAL A 1 388 ? 0.926 7.648 23.553 1.00 87.94 388 VAL A CA 1
ATOM 2844 C C . VAL A 1 388 ? 0.363 6.255 23.819 1.00 87.94 388 VAL A C 1
ATOM 2846 O O . VAL A 1 388 ? -0.842 6.137 24.031 1.00 87.94 388 VAL A O 1
ATOM 2849 N N . THR A 1 389 ? 1.208 5.225 23.916 1.00 81.25 389 THR A N 1
ATOM 2850 C CA . THR A 1 389 ? 0.784 3.867 24.309 1.00 81.25 389 THR A CA 1
ATOM 2851 C C . THR A 1 389 ? 0.133 3.864 25.697 1.00 81.25 389 THR A C 1
ATOM 2853 O O . THR A 1 389 ? -0.894 3.215 25.900 1.00 81.25 389 THR A O 1
ATOM 2856 N N . GLY A 1 390 ? 0.670 4.639 26.648 1.00 81.75 390 GLY A N 1
ATOM 2857 C CA . GLY A 1 390 ? 0.059 4.825 27.969 1.00 81.75 390 GLY A CA 1
ATOM 2858 C C . GLY A 1 390 ? -1.355 5.420 27.914 1.00 81.75 390 GLY A C 1
ATOM 2859 O O . GLY A 1 390 ? -2.238 4.965 28.639 1.00 81.75 390 GLY A O 1
ATOM 2860 N N . ILE A 1 391 ? -1.588 6.386 27.019 1.00 87.12 391 ILE A N 1
ATOM 2861 C CA . ILE A 1 391 ? -2.890 7.048 26.843 1.00 87.12 391 ILE A CA 1
ATOM 2862 C C . ILE A 1 391 ? -3.889 6.125 26.125 1.00 87.12 391 ILE A C 1
ATOM 2864 O O . ILE A 1 391 ? -5.006 5.931 26.608 1.00 87.12 391 ILE A O 1
ATOM 2868 N N . THR A 1 392 ? -3.505 5.520 24.995 1.00 84.69 392 THR A N 1
ATOM 2869 C CA . THR A 1 392 ? -4.401 4.668 24.184 1.00 84.69 392 THR A CA 1
ATOM 2870 C C . THR A 1 392 ? -4.818 3.388 24.907 1.00 84.69 392 THR A C 1
ATOM 2872 O O . THR A 1 392 ? -5.946 2.929 24.730 1.00 84.69 392 THR A O 1
ATOM 2875 N N . THR A 1 393 ? -3.971 2.854 25.795 1.00 82.06 393 THR A N 1
ATOM 2876 C CA . THR A 1 393 ? -4.313 1.698 26.644 1.00 82.06 393 THR A CA 1
ATOM 2877 C C . THR A 1 393 ? -5.588 1.941 27.465 1.00 82.06 393 THR A C 1
ATOM 2879 O O . THR A 1 393 ? -6.383 1.018 27.639 1.00 82.06 393 THR A O 1
ATOM 2882 N N . ARG A 1 394 ? -5.843 3.181 27.913 1.00 87.25 394 ARG A N 1
ATOM 2883 C CA . ARG A 1 394 ? -7.052 3.534 28.683 1.00 87.25 394 ARG A CA 1
ATOM 2884 C C . ARG A 1 394 ? -8.337 3.493 27.866 1.00 87.25 394 ARG A C 1
ATOM 2886 O O . ARG A 1 394 ? -9.396 3.229 28.421 1.00 87.25 394 ARG A O 1
ATOM 2893 N N . THR A 1 395 ? -8.275 3.797 26.568 1.00 88.69 395 THR A N 1
ATOM 2894 C CA . THR A 1 395 ? -9.465 3.885 25.702 1.00 88.69 395 THR A CA 1
ATOM 2895 C C . THR A 1 395 ? -9.723 2.605 24.903 1.00 88.69 395 THR A C 1
ATOM 2897 O O . THR A 1 395 ? -10.760 2.487 24.252 1.00 88.69 395 THR A O 1
ATOM 2900 N N . LEU A 1 396 ? -8.828 1.616 25.002 1.00 82.00 396 LEU A N 1
ATOM 2901 C CA . LEU A 1 396 ? -8.887 0.331 24.299 1.00 82.00 396 LEU A CA 1
ATOM 2902 C C . LEU A 1 396 ? -10.169 -0.482 24.560 1.00 82.00 396 LEU A C 1
ATOM 2904 O O . LEU A 1 396 ? -10.640 -1.196 23.679 1.00 82.00 396 LEU A O 1
ATOM 2908 N N . PHE A 1 397 ? -10.786 -0.364 25.739 1.00 87.06 397 PHE A N 1
ATOM 2909 C CA . PHE A 1 397 ? -12.051 -1.059 26.018 1.00 87.06 397 PHE A CA 1
ATOM 2910 C C . PHE A 1 397 ? -13.166 -0.695 25.017 1.00 87.06 397 PHE A C 1
ATOM 2912 O O . PHE A 1 397 ? -14.081 -1.490 24.813 1.00 87.06 397 PHE A O 1
ATOM 2919 N N . PHE A 1 398 ? -13.100 0.490 24.397 1.00 92.62 398 PHE A N 1
ATOM 2920 C CA . PHE A 1 398 ? -14.207 1.091 23.660 1.00 92.62 398 PHE A CA 1
ATOM 2921 C C . PHE A 1 398 ? -14.598 0.294 22.411 1.00 92.62 398 PHE A C 1
ATOM 2923 O O . PHE A 1 398 ? -15.741 -0.145 22.294 1.00 92.62 398 PHE A O 1
ATOM 2930 N N . THR A 1 399 ? -13.649 0.032 21.510 1.00 88.06 399 THR A N 1
ATOM 2931 C CA . THR A 1 399 ? -13.886 -0.769 20.294 1.00 88.06 399 THR A CA 1
ATOM 2932 C C . THR A 1 399 ? -14.258 -2.215 20.628 1.00 88.06 399 THR A C 1
ATOM 2934 O O . THR A 1 399 ? -15.124 -2.805 19.982 1.00 88.06 399 THR A O 1
ATOM 2937 N N . LEU A 1 400 ? -13.679 -2.771 21.696 1.00 82.88 400 LEU A N 1
ATOM 2938 C CA . LEU A 1 400 ? -13.951 -4.136 22.144 1.00 82.88 400 LEU A CA 1
ATOM 2939 C C . LEU A 1 400 ? -15.354 -4.290 22.750 1.00 82.88 400 LEU A C 1
ATOM 2941 O O . LEU A 1 400 ? -16.023 -5.293 22.507 1.00 82.88 400 LEU A O 1
ATOM 2945 N N . GLU A 1 401 ? -15.841 -3.304 23.506 1.00 90.25 401 GLU A N 1
ATOM 2946 C CA . GLU A 1 401 ? -17.236 -3.265 23.958 1.00 90.25 401 GLU A CA 1
ATOM 2947 C C . GLU A 1 401 ? -18.208 -3.019 22.794 1.00 90.25 401 GLU A C 1
ATOM 2949 O O . GLU A 1 401 ? -19.261 -3.655 22.761 1.00 90.25 401 GLU A O 1
ATOM 2954 N N . ILE A 1 402 ? -17.848 -2.193 21.800 1.00 92.50 402 ILE A N 1
ATOM 2955 C CA . ILE A 1 402 ? -18.634 -1.991 20.565 1.00 92.50 402 ILE A CA 1
ATOM 2956 C C . ILE A 1 402 ? -18.814 -3.301 19.784 1.00 92.50 402 ILE A C 1
ATOM 2958 O O . ILE A 1 402 ? -19.928 -3.605 19.342 1.00 92.50 402 ILE A O 1
ATOM 2962 N N . ASN A 1 403 ? -17.760 -4.112 19.660 1.00 88.38 403 ASN A N 1
ATOM 2963 C CA . ASN A 1 403 ? -17.840 -5.423 19.010 1.00 88.38 403 ASN A CA 1
ATOM 2964 C C . ASN A 1 403 ? -18.712 -6.409 19.797 1.00 88.38 403 ASN A C 1
ATOM 2966 O O . ASN A 1 403 ? -19.518 -7.131 19.203 1.00 88.38 403 ASN A O 1
ATOM 2970 N N . ARG A 1 404 ? -18.666 -6.363 21.133 1.00 85.69 404 ARG A N 1
ATOM 2971 C CA . ARG A 1 404 ? -19.530 -7.183 21.997 1.00 85.69 404 ARG A CA 1
ATOM 2972 C C . ARG A 1 404 ? -21.008 -6.766 22.000 1.00 85.69 404 ARG A C 1
ATOM 2974 O O . ARG A 1 404 ? -21.836 -7.610 22.335 1.00 85.69 404 ARG A O 1
ATOM 2981 N N . LEU A 1 405 ? -21.369 -5.534 21.611 1.00 92.56 405 LEU A N 1
ATOM 2982 C CA . LEU A 1 405 ? -22.777 -5.098 21.560 1.00 92.56 405 LEU A CA 1
ATOM 2983 C C . LEU A 1 405 ? -23.644 -6.054 20.726 1.00 92.56 405 LEU A C 1
ATOM 2985 O O . LEU A 1 405 ? -23.259 -6.467 19.628 1.00 92.56 405 LEU A O 1
ATOM 2989 N N . ASP A 1 406 ? -24.849 -6.345 21.217 1.00 93.12 406 ASP A N 1
ATOM 2990 C CA . ASP A 1 406 ? -25.885 -7.034 20.445 1.00 93.12 406 ASP A CA 1
ATOM 2991 C C . ASP A 1 406 ? -26.351 -6.181 19.259 1.00 93.12 406 ASP A C 1
ATOM 2993 O O . ASP A 1 406 ? -26.506 -4.961 19.365 1.00 93.12 406 ASP A O 1
ATOM 2997 N N . ASP A 1 407 ? -26.647 -6.830 18.132 1.00 94.19 407 ASP A N 1
ATOM 2998 C CA . ASP A 1 407 ? -27.064 -6.142 16.904 1.00 94.19 407 ASP A CA 1
ATOM 2999 C C . ASP A 1 407 ? -28.357 -5.335 17.093 1.00 94.19 407 ASP A C 1
ATOM 3001 O O . ASP A 1 407 ? -28.500 -4.249 16.538 1.00 94.19 407 ASP A O 1
ATOM 3005 N N . THR A 1 408 ? -29.277 -5.810 17.938 1.00 96.19 408 THR A N 1
ATOM 3006 C CA . THR A 1 408 ? -30.506 -5.088 18.309 1.00 96.19 408 THR A CA 1
ATOM 3007 C C . THR A 1 408 ? -30.224 -3.845 19.153 1.00 96.19 408 THR A C 1
ATOM 3009 O O . THR A 1 408 ? -30.871 -2.816 18.965 1.00 96.19 408 THR A O 1
ATOM 3012 N N . VAL A 1 409 ? -29.240 -3.915 20.054 1.00 96.94 409 VAL A N 1
ATOM 3013 C CA . VAL A 1 409 ? -28.822 -2.810 20.928 1.00 96.94 409 VAL A CA 1
ATOM 3014 C C . VAL A 1 409 ? -28.111 -1.724 20.118 1.00 96.94 409 VAL A C 1
ATOM 3016 O O . VAL A 1 409 ? -28.376 -0.538 20.317 1.00 96.94 409 VAL A O 1
ATOM 3019 N N . LEU A 1 410 ? -27.264 -2.105 19.158 1.00 96.31 410 LEU A N 1
ATOM 3020 C CA . LEU A 1 410 ? -26.629 -1.154 18.244 1.00 96.31 410 LEU A CA 1
ATOM 3021 C C . LEU A 1 410 ? -27.628 -0.553 17.240 1.00 96.31 410 LEU A C 1
ATOM 3023 O O . LEU A 1 410 ? -27.615 0.658 17.026 1.00 96.31 410 LEU A O 1
ATOM 3027 N N . ALA A 1 411 ? -28.531 -1.360 16.674 1.00 97.00 411 ALA A N 1
ATOM 3028 C CA . ALA A 1 411 ? -29.573 -0.888 15.758 1.00 97.00 411 ALA A CA 1
ATOM 3029 C C . ALA A 1 411 ? -30.571 0.082 16.420 1.00 97.00 411 ALA A C 1
ATOM 3031 O O . ALA A 1 411 ? -31.166 0.910 15.731 1.00 97.00 411 ALA A O 1
ATOM 3032 N N . GLU A 1 412 ? -30.749 0.023 17.744 1.00 97.75 412 GLU A N 1
ATOM 3033 C CA . GLU A 1 412 ? -31.502 1.036 18.489 1.00 97.75 412 GLU A CA 1
ATOM 3034 C C . GLU A 1 412 ? -30.705 2.346 18.626 1.00 97.75 412 GLU A C 1
ATOM 3036 O O . GLU A 1 412 ? -31.243 3.417 18.345 1.00 97.75 412 GLU A O 1
ATOM 3041 N N . LYS A 1 413 ? -29.410 2.276 18.979 1.00 98.19 413 LYS A N 1
ATOM 3042 C CA . LYS A 1 413 ? -28.528 3.458 19.099 1.00 98.19 413 LYS A CA 1
ATOM 3043 C C . LYS A 1 413 ? -28.396 4.209 17.769 1.00 98.19 413 LYS A C 1
ATOM 3045 O O . LYS A 1 413 ? -28.532 5.430 17.753 1.00 98.19 413 LYS A O 1
ATOM 3050 N N . LEU A 1 414 ? -28.241 3.481 16.659 1.00 97.94 414 LEU A N 1
ATOM 3051 C CA . LEU A 1 414 ? -28.138 4.003 15.285 1.00 97.94 414 LEU A CA 1
ATOM 3052 C C . LEU A 1 414 ? -29.356 4.817 14.804 1.00 97.94 414 LEU A C 1
ATOM 3054 O O . LEU A 1 414 ? -29.270 5.465 13.765 1.00 97.94 414 LEU A O 1
ATOM 3058 N N . LYS A 1 415 ? -30.479 4.836 15.536 1.00 98.00 415 LYS A N 1
ATOM 3059 C CA . LYS A 1 415 ? -31.610 5.739 15.244 1.00 98.00 415 LYS A CA 1
ATOM 3060 C C . LYS A 1 415 ? -31.357 7.185 15.679 1.00 98.00 415 LYS A C 1
ATOM 3062 O O . LYS A 1 415 ? -32.086 8.077 15.252 1.00 98.00 415 LYS A O 1
ATOM 3067 N N . SER A 1 416 ? -30.371 7.414 16.547 1.00 98.38 416 SER A N 1
ATOM 3068 C CA . SER A 1 416 ? -29.976 8.751 16.991 1.00 98.38 416 SER A CA 1
ATOM 3069 C C . SER A 1 416 ? -29.019 9.372 15.967 1.00 98.38 416 SER A C 1
ATOM 3071 O O . SER A 1 416 ? -28.045 8.700 15.610 1.00 98.38 416 SER A O 1
ATOM 3073 N N . PRO A 1 417 ? -29.232 10.620 15.501 1.00 98.12 417 PRO A N 1
ATOM 3074 C CA . PRO A 1 417 ? -28.375 11.258 14.494 1.00 98.12 417 PRO A CA 1
ATOM 3075 C C . PRO A 1 417 ? -26.879 11.234 14.843 1.00 98.12 417 PRO A C 1
ATOM 3077 O O . PRO A 1 417 ? -26.039 11.039 13.971 1.00 98.12 417 PRO A O 1
ATOM 3080 N N . GLU A 1 418 ? -26.558 11.355 16.130 1.00 97.81 418 GLU A N 1
ATOM 3081 C CA . GLU A 1 418 ? -25.199 11.380 16.673 1.00 97.81 418 GLU A CA 1
ATOM 3082 C C . GLU A 1 418 ? -24.491 10.020 16.551 1.00 97.81 418 GLU A C 1
ATOM 3084 O O . GLU A 1 418 ? -23.274 9.972 16.428 1.00 97.81 418 GLU A O 1
ATOM 3089 N N . THR A 1 419 ? -25.233 8.904 16.576 1.00 98.06 419 THR A N 1
ATOM 3090 C CA . THR A 1 419 ? -24.674 7.569 16.275 1.00 98.06 419 THR A CA 1
ATOM 3091 C C . THR A 1 419 ? -24.717 7.278 14.776 1.00 98.06 419 THR A C 1
ATOM 3093 O O . THR A 1 419 ? -23.798 6.662 14.246 1.00 98.06 419 THR A O 1
ATOM 3096 N N . ALA A 1 420 ? -25.772 7.724 14.084 1.00 97.75 420 ALA A N 1
ATOM 3097 C CA . ALA A 1 420 ? -25.945 7.520 12.647 1.00 97.75 420 ALA A CA 1
ATOM 3098 C C . ALA A 1 420 ? -24.821 8.166 11.818 1.00 97.75 420 ALA A C 1
ATOM 3100 O O . ALA A 1 420 ? -24.452 7.622 10.781 1.00 97.75 420 ALA A O 1
ATOM 3101 N N . HIS A 1 421 ? -24.245 9.276 12.296 1.00 96.69 421 HIS A N 1
ATOM 3102 C CA . HIS A 1 421 ? -23.055 9.896 11.708 1.00 96.69 421 HIS A CA 1
ATOM 3103 C C . HIS A 1 421 ? -21.890 8.904 11.555 1.00 96.69 421 HIS A C 1
ATOM 3105 O O . HIS A 1 421 ? -21.305 8.823 10.482 1.00 96.69 421 HIS A O 1
ATOM 3111 N N . TYR A 1 422 ? -21.625 8.095 12.586 1.00 97.25 422 TYR A N 1
ATOM 3112 C CA . TYR A 1 422 ? -20.526 7.122 12.638 1.00 97.25 422 TYR A CA 1
ATOM 3113 C C . TYR A 1 422 ? -20.910 5.720 12.127 1.00 97.25 422 TYR A C 1
ATOM 3115 O O . TYR A 1 422 ? -20.234 4.735 12.433 1.00 97.25 422 TYR A O 1
ATOM 3123 N N . ALA A 1 423 ? -22.007 5.581 11.371 1.00 96.12 423 ALA A N 1
ATOM 3124 C CA . ALA A 1 423 ? -22.534 4.274 10.968 1.00 96.12 423 ALA A CA 1
ATOM 3125 C C . ALA A 1 423 ? -21.568 3.448 10.093 1.00 96.12 423 ALA A C 1
ATOM 3127 O O . ALA A 1 423 ? -21.572 2.221 10.188 1.00 96.12 423 ALA A O 1
ATOM 3128 N N . SER A 1 424 ? -20.729 4.092 9.278 1.00 94.00 424 SER A N 1
ATOM 3129 C CA . SER A 1 424 ? -19.666 3.454 8.484 1.00 94.00 424 SER A CA 1
ATOM 3130 C C . SER A 1 424 ? -18.545 2.895 9.365 1.00 94.00 424 SER A C 1
ATOM 3132 O O . SER A 1 424 ? -18.229 1.711 9.288 1.00 94.00 424 SER A O 1
ATOM 3134 N N . TRP A 1 425 ? -18.010 3.709 10.275 1.00 93.56 425 TRP A N 1
ATOM 3135 C CA . TRP A 1 425 ? -16.993 3.276 11.235 1.00 93.56 425 TRP A CA 1
ATOM 3136 C C . TRP A 1 425 ? -17.503 2.142 12.145 1.00 93.56 425 TRP A C 1
ATOM 3138 O O . TRP A 1 425 ? -16.805 1.152 12.365 1.00 93.56 425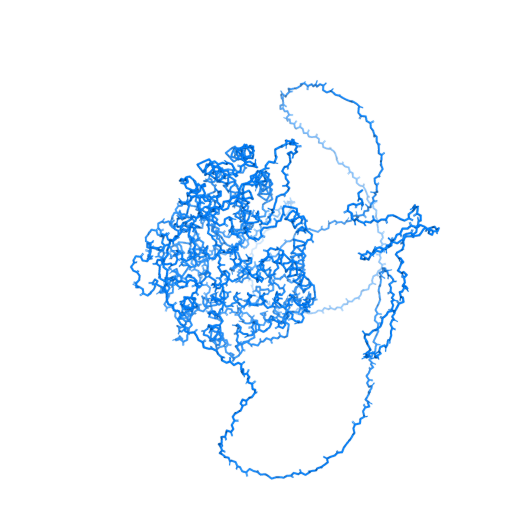 TRP A O 1
ATOM 3148 N N . LEU A 1 426 ? -18.758 2.219 12.606 1.00 94.94 426 LEU A N 1
ATOM 3149 C CA . LEU A 1 426 ? -19.416 1.158 13.385 1.00 94.94 426 LEU A CA 1
ATOM 3150 C C . LEU A 1 426 ? -19.672 -0.127 12.573 1.00 94.94 426 LEU A C 1
ATOM 3152 O O . LEU A 1 426 ? -19.576 -1.224 13.129 1.00 94.94 426 LEU A O 1
ATOM 3156 N N . ARG A 1 427 ? -19.991 -0.008 11.275 1.00 91.94 427 ARG A N 1
ATOM 3157 C CA . ARG A 1 427 ? -20.098 -1.133 10.326 1.00 91.94 427 ARG A CA 1
ATOM 3158 C C . ARG A 1 427 ? -18.761 -1.862 10.215 1.00 91.94 427 ARG A C 1
ATOM 3160 O O . ARG A 1 427 ? -18.737 -3.088 10.310 1.00 91.94 427 ARG A O 1
ATOM 3167 N N . ASP A 1 428 ? -17.669 -1.122 10.040 1.00 88.31 428 ASP A N 1
ATOM 3168 C CA . ASP A 1 428 ? -16.367 -1.717 9.733 1.00 88.31 428 ASP A CA 1
ATOM 3169 C C . ASP A 1 428 ? -15.620 -2.203 10.978 1.00 88.31 428 ASP A C 1
ATOM 3171 O O . ASP A 1 428 ? -15.014 -3.268 10.938 1.00 88.31 428 ASP A O 1
ATOM 3175 N N . THR A 1 429 ? -15.775 -1.531 12.123 1.00 87.56 429 THR A N 1
ATOM 3176 C CA . THR A 1 429 ? -15.256 -2.007 13.423 1.00 87.56 429 THR A CA 1
ATOM 3177 C C . THR A 1 429 ? -15.796 -3.405 13.765 1.00 87.56 429 THR A C 1
ATOM 3179 O O . THR A 1 429 ? -15.064 -4.254 14.275 1.00 87.56 429 THR A O 1
ATOM 3182 N N . ARG A 1 430 ? -17.065 -3.682 13.416 1.00 90.12 430 ARG A N 1
ATOM 3183 C CA . ARG A 1 430 ? -17.780 -4.921 13.770 1.00 90.12 430 ARG A CA 1
ATOM 3184 C C . ARG A 1 430 ? -17.633 -6.072 12.773 1.00 90.12 430 ARG A C 1
ATOM 3186 O O . ARG A 1 430 ? -18.210 -7.132 13.028 1.00 90.12 430 ARG A O 1
ATOM 3193 N N . VAL A 1 431 ? -16.861 -5.938 11.685 1.00 87.88 431 VAL A N 1
ATOM 3194 C CA . VAL A 1 431 ? -16.700 -7.038 10.702 1.00 87.88 431 VAL A CA 1
ATOM 3195 C C . VAL A 1 431 ? -16.102 -8.300 11.322 1.00 87.88 431 VAL A C 1
ATOM 3197 O O . VAL A 1 431 ? -16.468 -9.404 10.930 1.00 87.88 431 VAL A O 1
ATOM 3200 N N . PHE A 1 432 ? -15.242 -8.147 12.332 1.00 86.50 432 PHE A N 1
ATOM 3201 C CA . PHE A 1 432 ? -14.586 -9.257 13.023 1.00 86.50 432 PHE A CA 1
ATOM 3202 C C . PHE A 1 432 ? -15.431 -9.902 14.130 1.00 86.50 432 PHE A C 1
ATOM 3204 O O . PHE A 1 432 ? -15.034 -10.938 14.657 1.00 86.50 432 PHE A O 1
ATOM 3211 N N . ARG A 1 433 ? -16.620 -9.374 14.462 1.00 88.19 433 ARG A N 1
ATOM 3212 C CA . ARG A 1 433 ? -17.486 -9.935 15.519 1.00 88.19 433 ARG A CA 1
ATOM 3213 C C . ARG A 1 433 ? -17.799 -11.440 15.361 1.00 88.19 433 ARG A C 1
ATOM 3215 O O . ARG A 1 433 ? -17.808 -12.123 16.381 1.00 88.19 433 ARG A O 1
ATOM 3222 N N . PRO A 1 434 ? -18.022 -12.007 14.154 1.00 89.69 434 PRO A N 1
ATOM 3223 C CA . PRO A 1 434 ? -18.216 -13.456 13.978 1.00 89.69 434 PRO A CA 1
ATOM 3224 C C . PRO A 1 434 ? -16.954 -14.306 14.228 1.00 89.69 434 PRO A C 1
ATOM 3226 O O . PRO A 1 434 ? -17.042 -15.531 14.281 1.00 89.69 434 PRO A O 1
ATOM 3229 N N . HIS A 1 435 ? -15.795 -13.656 14.350 1.00 90.19 435 HIS A N 1
ATOM 3230 C CA . HIS A 1 435 ? -14.453 -14.241 14.392 1.00 90.19 435 HIS A CA 1
ATOM 3231 C C . HIS A 1 435 ? -13.702 -13.930 15.706 1.00 90.19 435 HIS A C 1
ATOM 3233 O O . HIS A 1 435 ? -12.549 -14.338 15.886 1.00 90.19 435 HIS A O 1
ATOM 3239 N N . GLN A 1 436 ? -14.358 -13.212 16.623 1.00 85.06 436 GLN A N 1
ATOM 3240 C CA . GLN A 1 436 ? -13.878 -12.897 17.965 1.00 85.06 436 GLN A CA 1
ATOM 3241 C C . GLN A 1 436 ? -14.076 -14.107 18.894 1.00 85.06 436 GLN A C 1
ATOM 3243 O O . GLN A 1 436 ? -15.132 -14.743 18.895 1.00 85.06 436 GLN A O 1
ATOM 3248 N N . LEU A 1 437 ? -13.052 -14.435 19.680 1.00 87.81 437 LEU A N 1
ATOM 3249 C CA . LEU A 1 437 ? -13.052 -15.532 20.650 1.00 87.81 437 LEU A CA 1
ATOM 3250 C C . LEU A 1 437 ? -13.475 -15.027 22.044 1.00 87.81 437 LEU A C 1
ATOM 3252 O O . LEU A 1 437 ? -13.828 -13.861 22.224 1.00 87.81 437 LEU A O 1
ATOM 3256 N N . SER A 1 438 ? -13.451 -15.899 23.057 1.00 85.56 438 SER A N 1
ATOM 3257 C CA . SER A 1 438 ? -13.656 -15.463 24.444 1.00 85.56 438 SER A CA 1
ATOM 3258 C C . SER A 1 438 ? -12.458 -14.662 24.963 1.00 85.56 438 SER A C 1
ATOM 3260 O O . SER A 1 438 ? -11.321 -14.908 24.561 1.00 85.56 438 SER A O 1
ATOM 3262 N N . ASP A 1 439 ? -12.701 -13.759 25.912 1.00 74.00 439 ASP A N 1
ATOM 3263 C CA . ASP A 1 439 ? -11.686 -12.897 26.532 1.00 74.00 439 ASP A CA 1
ATOM 3264 C C . ASP A 1 439 ? -10.436 -13.666 27.001 1.00 74.00 439 ASP A C 1
ATOM 3266 O O . ASP A 1 439 ? -9.312 -13.242 26.735 1.00 74.00 439 ASP A O 1
ATOM 3270 N N . GLU A 1 440 ? -10.601 -14.828 27.641 1.00 80.75 440 GLU A N 1
ATOM 3271 C CA . GLU A 1 440 ? -9.483 -15.685 28.057 1.00 80.75 440 GLU A CA 1
ATOM 3272 C C . GLU A 1 440 ? -8.676 -16.259 26.878 1.00 80.75 440 GLU A C 1
ATOM 3274 O O . GLU A 1 440 ? -7.461 -16.423 26.997 1.00 80.75 440 GLU A O 1
ATOM 3279 N N . ALA A 1 441 ? -9.325 -16.562 25.749 1.00 86.44 441 ALA A N 1
ATOM 3280 C CA . ALA A 1 441 ? -8.678 -17.112 24.560 1.00 86.44 441 ALA A CA 1
ATOM 3281 C C . ALA A 1 441 ? -7.936 -16.022 23.774 1.00 86.44 441 ALA A C 1
ATOM 3283 O O . ALA A 1 441 ? -6.781 -16.217 23.411 1.00 86.44 441 ALA A O 1
ATOM 3284 N N . GLU A 1 442 ? -8.553 -14.853 23.586 1.00 82.19 442 GLU A N 1
ATOM 3285 C CA . GLU A 1 442 ? -7.908 -13.690 22.961 1.00 82.19 442 GLU A CA 1
ATOM 3286 C C . GLU A 1 442 ? -6.706 -13.210 23.780 1.00 82.19 442 GLU A C 1
ATOM 3288 O O . GLU A 1 442 ? -5.635 -12.930 23.237 1.00 82.19 442 GLU A O 1
ATOM 3293 N N . LYS A 1 443 ? -6.849 -13.186 25.113 1.00 75.00 443 LYS A N 1
ATOM 3294 C CA . LYS A 1 443 ? -5.740 -12.902 26.020 1.00 75.00 443 LYS A CA 1
ATOM 3295 C C . LYS A 1 443 ? -4.612 -13.933 25.862 1.00 75.00 443 LYS A C 1
ATOM 3297 O O . LYS A 1 443 ? -3.450 -13.541 25.779 1.00 75.00 443 LYS A O 1
ATOM 3302 N N . MET A 1 444 ? -4.937 -15.229 25.815 1.00 85.88 444 MET A N 1
ATOM 3303 C CA . MET A 1 444 ? -3.942 -16.291 25.626 1.00 85.88 444 MET A CA 1
ATOM 3304 C C . MET A 1 444 ? -3.218 -16.163 24.279 1.00 85.88 444 MET A C 1
ATOM 3306 O O . MET A 1 444 ? -1.994 -16.259 24.253 1.00 85.88 444 MET A O 1
ATOM 3310 N N . LEU A 1 445 ? -3.935 -15.915 23.177 1.00 85.06 445 LEU A N 1
ATOM 3311 C CA . LEU A 1 445 ? -3.319 -15.694 21.863 1.00 85.06 445 LEU A CA 1
ATOM 3312 C C . LEU A 1 445 ? -2.391 -14.473 21.876 1.00 85.06 445 LEU A C 1
ATOM 3314 O O . LEU A 1 445 ? -1.278 -14.554 21.360 1.00 85.06 445 LEU A O 1
ATOM 3318 N N . HIS A 1 446 ? -2.790 -13.376 22.527 1.00 77.50 446 HIS A N 1
ATOM 3319 C CA . HIS A 1 446 ? -1.928 -12.204 22.669 1.00 77.50 446 HIS A CA 1
ATOM 3320 C C . HIS A 1 446 ? -0.651 -12.495 23.484 1.00 77.50 446 HIS A C 1
ATOM 3322 O O . HIS A 1 446 ? 0.442 -12.153 23.028 1.00 77.50 446 HIS A O 1
ATOM 3328 N N . GLU A 1 447 ? -0.755 -13.147 24.649 1.00 80.75 447 GLU A N 1
ATOM 3329 C CA . GLU A 1 447 ? 0.417 -13.519 25.460 1.00 80.75 447 GLU A CA 1
ATOM 3330 C C . GLU A 1 447 ? 1.340 -14.502 24.707 1.00 80.75 447 GLU A C 1
ATOM 3332 O O . GLU A 1 447 ? 2.565 -14.401 24.808 1.00 80.75 447 GLU A O 1
ATOM 3337 N N . LEU A 1 448 ? 0.779 -15.405 23.891 1.00 88.31 448 LEU A N 1
ATOM 3338 C CA . LEU A 1 448 ? 1.541 -16.333 23.049 1.00 88.31 448 LEU A CA 1
ATOM 3339 C C . LEU A 1 448 ? 2.182 -15.672 21.818 1.00 88.31 448 LEU A C 1
ATOM 3341 O O . LEU A 1 448 ? 3.267 -16.095 21.429 1.00 88.31 448 LEU A O 1
ATOM 3345 N N . HIS A 1 449 ? 1.589 -14.630 21.226 1.00 84.31 449 HIS A N 1
ATOM 3346 C CA . HIS A 1 449 ? 2.097 -13.972 20.009 1.00 84.31 449 HIS A CA 1
ATOM 3347 C C . HIS A 1 449 ? 3.569 -13.532 20.123 1.00 84.31 449 HIS A C 1
ATOM 3349 O O . HIS A 1 449 ? 4.322 -13.617 19.153 1.00 84.31 449 HIS A O 1
ATOM 3355 N N . VAL A 1 450 ? 3.997 -13.118 21.323 1.00 79.12 450 VAL A N 1
ATOM 3356 C CA . VAL A 1 450 ? 5.374 -12.685 21.632 1.00 79.12 450 VAL A CA 1
ATOM 3357 C C . VAL A 1 450 ? 6.401 -13.818 21.467 1.00 79.12 450 VAL A C 1
ATOM 3359 O O . VAL A 1 450 ? 7.556 -13.556 21.130 1.00 79.12 450 VAL A O 1
ATOM 3362 N N . VAL A 1 451 ? 5.990 -15.072 21.689 1.00 86.44 451 VAL A N 1
ATOM 3363 C CA . VAL A 1 451 ? 6.835 -16.279 21.578 1.00 86.44 451 VAL A CA 1
ATOM 3364 C C . VAL A 1 451 ? 6.500 -17.161 20.364 1.00 86.44 451 VAL A C 1
ATOM 3366 O O . VAL A 1 451 ? 7.310 -18.009 19.998 1.00 86.44 451 VAL A O 1
ATOM 3369 N N . GLY A 1 452 ? 5.339 -16.946 19.738 1.00 91.38 452 GLY A N 1
ATOM 3370 C CA . GLY A 1 452 ? 4.936 -17.469 18.430 1.00 91.38 452 GLY A CA 1
ATOM 3371 C C . GLY A 1 452 ? 5.341 -16.518 17.302 1.00 91.38 452 GLY A C 1
ATOM 3372 O O . GLY A 1 452 ? 6.523 -16.195 17.159 1.00 91.38 452 GLY A O 1
ATOM 3373 N N . THR A 1 453 ? 4.371 -16.062 16.504 1.00 89.62 453 THR A N 1
ATOM 3374 C CA . THR A 1 453 ? 4.561 -15.231 15.298 1.00 89.62 453 THR A CA 1
ATOM 3375 C C . THR A 1 453 ? 5.639 -14.148 15.430 1.00 89.62 453 THR A C 1
ATOM 3377 O O . THR A 1 453 ? 6.526 -14.074 14.580 1.00 89.62 453 THR A O 1
ATOM 3380 N N . ALA A 1 454 ? 5.641 -13.331 16.491 1.00 81.00 454 ALA A N 1
ATOM 3381 C CA . ALA A 1 454 ? 6.617 -12.244 16.621 1.00 81.00 454 ALA A CA 1
ATOM 3382 C C . ALA A 1 454 ? 8.069 -12.744 16.768 1.00 81.00 454 ALA A C 1
ATOM 3384 O O . ALA A 1 454 ? 9.003 -12.101 16.283 1.00 81.00 454 ALA A O 1
ATOM 3385 N N . ALA A 1 455 ? 8.275 -13.902 17.402 1.00 87.62 455 ALA A N 1
ATOM 3386 C CA . ALA A 1 455 ? 9.590 -14.525 17.520 1.00 87.62 455 ALA A CA 1
ATOM 3387 C C . ALA A 1 455 ? 10.053 -15.149 16.192 1.00 87.62 455 ALA A C 1
ATOM 3389 O O . ALA A 1 455 ? 11.229 -15.027 15.847 1.00 87.62 455 ALA A O 1
ATOM 3390 N N . TRP A 1 456 ? 9.141 -15.758 15.427 1.00 96.38 456 TRP A N 1
ATOM 3391 C CA . TRP A 1 456 ? 9.437 -16.334 14.108 1.00 96.38 456 TRP A CA 1
ATOM 3392 C C . TRP A 1 456 ? 9.730 -15.266 13.047 1.00 96.38 456 TRP A C 1
ATOM 3394 O O . TRP A 1 456 ? 10.703 -15.407 12.306 1.00 96.38 456 TRP A O 1
ATOM 3404 N N . ASN A 1 457 ? 8.975 -14.165 13.031 1.00 86.94 457 ASN A N 1
ATOM 3405 C CA . ASN A 1 457 ? 9.232 -13.019 12.153 1.00 86.94 457 ASN A CA 1
ATOM 3406 C C . ASN A 1 457 ? 10.589 -12.379 12.483 1.00 86.94 457 ASN A C 1
ATOM 3408 O O . ASN A 1 457 ? 11.423 -12.179 11.603 1.00 86.94 457 ASN A O 1
ATOM 3412 N N . ARG A 1 458 ? 10.888 -12.173 13.773 1.00 79.81 458 ARG A N 1
ATOM 3413 C CA . ARG A 1 458 ? 12.205 -11.676 14.191 1.00 79.81 458 ARG A CA 1
ATOM 3414 C C . ARG A 1 458 ? 13.343 -12.640 13.832 1.00 79.81 458 ARG A C 1
ATOM 3416 O O . ARG A 1 458 ? 14.409 -12.181 13.436 1.00 79.81 458 ARG A O 1
ATOM 3423 N N . LEU A 1 459 ? 13.139 -13.957 13.929 1.00 94.75 459 LEU A N 1
ATOM 3424 C CA . LEU A 1 459 ? 14.127 -14.950 13.486 1.00 94.75 459 LEU A CA 1
ATOM 3425 C C . LEU A 1 459 ? 14.374 -14.869 11.971 1.00 94.75 459 LEU A C 1
ATOM 3427 O O . LEU A 1 459 ? 15.524 -14.986 11.544 1.00 94.75 459 LEU A O 1
ATOM 3431 N N . PHE A 1 460 ? 13.332 -14.636 11.169 1.00 95.19 460 PHE A N 1
ATOM 3432 C CA . PHE A 1 460 ? 13.455 -14.385 9.733 1.00 95.19 460 PHE A CA 1
ATOM 3433 C C . PHE A 1 460 ? 14.298 -13.134 9.450 1.00 95.19 460 PHE A C 1
ATOM 3435 O O . PHE A 1 460 ? 15.335 -13.246 8.791 1.00 95.19 460 PHE A O 1
ATOM 3442 N N . ASP A 1 461 ? 13.913 -11.981 10.005 1.00 80.75 461 ASP A N 1
ATOM 3443 C CA . ASP A 1 461 ? 14.605 -10.699 9.815 1.00 80.75 461 ASP A CA 1
ATOM 3444 C C . ASP A 1 461 ? 16.070 -10.763 10.262 1.00 80.75 461 ASP A C 1
ATOM 3446 O O . ASP A 1 461 ? 16.989 -10.428 9.506 1.00 80.75 461 ASP A O 1
ATOM 3450 N N . GLU A 1 462 ? 16.312 -11.253 11.483 1.00 84.88 462 GLU A N 1
ATOM 3451 C CA . GLU A 1 462 ? 17.657 -11.405 12.030 1.00 84.88 462 GLU A CA 1
ATOM 3452 C C . GLU A 1 462 ? 18.509 -12.379 11.207 1.00 84.88 462 GLU A C 1
ATOM 3454 O O . GLU A 1 462 ? 19.723 -12.196 11.140 1.00 84.88 462 GLU A O 1
ATOM 3459 N N . THR A 1 463 ? 17.923 -13.399 10.575 1.00 92.12 463 THR A N 1
ATOM 3460 C CA . THR A 1 463 ? 18.661 -14.307 9.682 1.00 92.12 463 THR A CA 1
ATOM 3461 C C . THR A 1 463 ? 18.975 -13.616 8.357 1.00 92.12 463 THR A C 1
ATOM 3463 O O . THR A 1 463 ? 20.139 -13.542 7.959 1.00 92.12 463 THR A O 1
ATOM 3466 N N . MET A 1 464 ? 17.962 -13.048 7.699 1.00 89.50 464 MET A N 1
ATOM 3467 C CA . MET A 1 464 ? 18.072 -12.410 6.384 1.00 89.50 464 MET A CA 1
ATOM 3468 C C . MET A 1 464 ? 19.078 -11.248 6.387 1.00 89.50 464 MET A C 1
ATOM 3470 O O . MET A 1 464 ? 19.903 -11.133 5.480 1.00 89.50 464 MET A O 1
ATOM 3474 N N . ALA A 1 465 ? 19.089 -10.429 7.445 1.00 82.31 465 ALA A N 1
ATOM 3475 C CA . ALA A 1 465 ? 20.038 -9.326 7.611 1.00 82.31 465 ALA A CA 1
ATOM 3476 C C . ALA A 1 465 ? 21.492 -9.785 7.865 1.00 82.31 465 ALA A C 1
ATOM 3478 O O . ALA A 1 465 ? 22.445 -9.038 7.595 1.00 82.31 465 ALA A O 1
ATOM 3479 N N . ARG A 1 466 ? 21.696 -11.012 8.369 1.00 90.06 466 ARG A N 1
ATOM 3480 C CA . ARG A 1 466 ? 23.025 -11.613 8.590 1.00 90.06 466 ARG A CA 1
ATOM 3481 C C . ARG A 1 466 ? 23.587 -12.300 7.343 1.00 90.06 466 ARG A C 1
ATOM 3483 O O . ARG A 1 466 ? 24.810 -12.388 7.246 1.00 90.06 466 ARG A O 1
ATOM 3490 N N . LEU A 1 467 ? 22.750 -12.733 6.393 1.00 93.94 467 LEU A N 1
ATOM 3491 C CA . LEU A 1 467 ? 23.204 -13.380 5.153 1.00 93.94 467 LEU A CA 1
ATOM 3492 C C . LEU A 1 467 ? 24.177 -12.496 4.362 1.00 93.94 467 LEU A C 1
ATOM 3494 O O . LEU A 1 467 ? 24.015 -11.275 4.269 1.00 93.94 467 LEU A O 1
ATOM 3498 N N . ARG A 1 468 ? 25.201 -13.120 3.782 1.00 97.38 468 ARG A N 1
ATOM 3499 C CA . ARG A 1 468 ? 26.199 -12.467 2.933 1.00 97.38 468 ARG A CA 1
ATOM 3500 C C . ARG A 1 468 ? 26.343 -13.228 1.628 1.00 97.38 468 ARG A C 1
ATOM 3502 O O . ARG A 1 468 ? 26.228 -14.450 1.601 1.00 97.38 468 ARG A O 1
ATOM 3509 N N . PHE A 1 469 ? 26.531 -12.464 0.563 1.00 96.88 469 PHE A N 1
ATOM 3510 C CA . PHE A 1 469 ? 26.467 -12.936 -0.809 1.00 96.88 469 PHE A CA 1
ATOM 3511 C C . PHE A 1 469 ? 27.813 -12.634 -1.480 1.00 96.88 469 PHE A C 1
ATOM 3513 O O . PHE A 1 469 ? 28.149 -11.456 -1.637 1.00 96.88 469 PHE A O 1
ATOM 3520 N N . PRO A 1 470 ? 28.604 -13.652 -1.865 1.00 98.00 470 PRO A N 1
ATOM 3521 C CA . PRO A 1 470 ? 29.862 -13.441 -2.571 1.00 98.00 470 PRO A CA 1
ATOM 3522 C C . PRO A 1 470 ? 29.621 -12.851 -3.970 1.00 98.00 470 PRO A C 1
ATOM 3524 O O . PRO A 1 470 ? 29.033 -13.508 -4.830 1.00 98.00 470 PRO A O 1
ATOM 3527 N N . LEU A 1 471 ? 30.075 -11.622 -4.218 1.00 96.12 471 LEU A N 1
ATOM 3528 C CA . LEU A 1 471 ? 29.975 -10.929 -5.508 1.00 96.12 471 LEU A CA 1
ATOM 3529 C C . LEU A 1 471 ? 31.216 -10.054 -5.736 1.00 96.12 471 LEU A C 1
ATOM 3531 O O . LEU A 1 471 ? 31.687 -9.384 -4.820 1.00 96.12 471 LEU A O 1
ATOM 3535 N N . ASP A 1 472 ? 31.775 -10.063 -6.948 1.00 93.12 472 ASP A N 1
ATOM 3536 C CA . ASP A 1 472 ? 32.957 -9.269 -7.335 1.00 93.12 472 ASP A CA 1
ATOM 3537 C C . ASP A 1 472 ? 34.170 -9.414 -6.377 1.00 93.12 472 ASP A C 1
ATOM 3539 O O . ASP A 1 472 ? 34.940 -8.476 -6.158 1.00 93.12 472 ASP A O 1
ATOM 3543 N N . GLY A 1 473 ? 34.334 -10.597 -5.767 1.00 92.88 473 GLY A N 1
ATOM 3544 C CA . GLY A 1 473 ? 35.381 -10.878 -4.773 1.00 92.88 473 GLY A CA 1
ATOM 3545 C C . GLY A 1 473 ? 35.132 -10.267 -3.386 1.00 92.88 473 GLY A C 1
ATOM 3546 O O . GLY A 1 473 ? 36.079 -10.086 -2.619 1.00 92.88 473 GLY A O 1
ATOM 3547 N N . ARG A 1 474 ? 33.883 -9.911 -3.067 1.00 94.88 474 ARG A N 1
ATOM 3548 C CA . ARG A 1 474 ? 33.465 -9.267 -1.816 1.00 94.88 474 ARG A CA 1
ATOM 3549 C C . ARG A 1 474 ? 32.208 -9.928 -1.262 1.00 94.88 474 ARG A C 1
ATOM 3551 O O . ARG A 1 474 ? 31.342 -10.343 -2.018 1.00 94.88 474 ARG A O 1
ATOM 3558 N N . GLU A 1 475 ? 32.063 -9.911 0.056 1.00 95.94 475 GLU A N 1
ATOM 3559 C CA . GLU A 1 475 ? 30.778 -10.182 0.699 1.00 95.94 475 GLU A CA 1
ATOM 3560 C C . GLU A 1 475 ? 29.891 -8.934 0.624 1.00 95.94 475 GLU A C 1
ATOM 3562 O O . GLU A 1 475 ? 30.276 -7.871 1.125 1.00 95.94 475 GLU A O 1
ATOM 3567 N N . VAL A 1 476 ? 28.716 -9.053 -0.001 1.00 91.12 476 VAL A N 1
ATOM 3568 C CA . VAL A 1 476 ? 27.698 -7.989 -0.072 1.00 91.12 476 VAL A CA 1
ATOM 3569 C C . VAL A 1 476 ? 26.428 -8.376 0.700 1.00 91.12 476 VAL A C 1
ATOM 3571 O O . VAL A 1 476 ? 26.263 -9.526 1.114 1.00 91.12 476 VAL A O 1
ATOM 3574 N N . THR A 1 477 ? 25.547 -7.408 0.960 1.00 89.56 477 THR A N 1
ATOM 3575 C CA . THR A 1 477 ? 24.256 -7.640 1.638 1.00 89.56 477 THR A CA 1
ATOM 3576 C C . THR A 1 477 ? 23.174 -8.126 0.666 1.00 89.56 477 THR A C 1
ATOM 3578 O O . THR A 1 477 ? 23.344 -8.048 -0.551 1.00 89.56 477 THR A O 1
ATOM 3581 N N . SER A 1 478 ? 22.036 -8.586 1.198 1.00 85.62 478 SER A N 1
ATOM 3582 C CA . SER A 1 478 ? 20.843 -8.953 0.415 1.00 85.62 478 SER A CA 1
ATOM 3583 C C . SER A 1 478 ? 20.375 -7.817 -0.504 1.00 85.62 478 SER A C 1
ATOM 3585 O O . SER A 1 478 ? 20.185 -8.033 -1.698 1.00 85.62 478 SER A O 1
ATOM 3587 N N . ALA A 1 479 ? 20.272 -6.590 0.015 1.00 82.38 479 ALA A N 1
ATOM 3588 C CA . ALA A 1 479 ? 19.926 -5.412 -0.784 1.00 82.38 479 ALA A CA 1
ATOM 3589 C C . ALA A 1 479 ? 20.961 -5.127 -1.890 1.00 82.38 479 ALA A C 1
ATOM 3591 O O . ALA A 1 479 ? 20.595 -4.835 -3.026 1.00 82.38 479 ALA A O 1
ATOM 3592 N N . GLU A 1 480 ? 22.258 -5.262 -1.591 1.00 86.56 480 GLU A N 1
ATOM 3593 C CA . GLU A 1 480 ? 23.323 -4.994 -2.563 1.00 86.56 480 GLU A CA 1
ATOM 3594 C C . GLU A 1 480 ? 23.383 -6.035 -3.693 1.00 86.56 480 GLU A C 1
ATOM 3596 O O . GLU A 1 480 ? 23.635 -5.651 -4.836 1.00 86.56 480 GLU A O 1
ATOM 3601 N N . VAL A 1 481 ? 23.120 -7.323 -3.421 1.00 94.06 481 VAL A N 1
ATOM 3602 C CA . VAL A 1 481 ? 23.044 -8.356 -4.475 1.00 94.06 481 VAL A CA 1
ATOM 3603 C C . VAL A 1 481 ? 21.751 -8.251 -5.292 1.00 94.06 481 VAL A C 1
ATOM 3605 O O . VAL A 1 481 ? 21.808 -8.376 -6.513 1.00 94.06 481 VAL A O 1
ATOM 3608 N N . LEU A 1 482 ? 20.608 -7.944 -4.662 1.00 89.12 482 LEU A N 1
ATOM 3609 C CA . LEU A 1 482 ? 19.328 -7.740 -5.356 1.00 89.12 482 LEU A CA 1
ATOM 3610 C C . LEU A 1 482 ? 19.390 -6.544 -6.317 1.00 89.12 482 LEU A C 1
ATOM 3612 O O . LEU A 1 482 ? 19.018 -6.677 -7.478 1.00 89.12 482 LEU A O 1
ATOM 3616 N N . ASN A 1 483 ? 19.958 -5.415 -5.884 1.00 86.25 483 ASN A N 1
ATOM 3617 C CA . ASN A 1 483 ? 20.171 -4.234 -6.731 1.00 86.25 483 ASN A CA 1
ATOM 3618 C C . ASN A 1 483 ? 21.068 -4.530 -7.957 1.00 86.25 483 ASN A C 1
ATOM 3620 O O . ASN A 1 483 ? 20.911 -3.909 -9.005 1.00 86.25 483 ASN A O 1
ATOM 3624 N N . CYS A 1 484 ? 21.967 -5.521 -7.874 1.00 92.69 484 CYS A N 1
ATOM 3625 C CA . CYS A 1 484 ? 22.783 -5.953 -9.016 1.00 92.69 484 CYS A CA 1
ATOM 3626 C C . CYS A 1 484 ? 22.014 -6.796 -10.056 1.00 92.69 484 CYS A C 1
ATOM 3628 O O . CYS A 1 484 ? 22.555 -7.038 -11.132 1.00 92.69 484 CYS A O 1
ATOM 3630 N N . LEU A 1 485 ? 20.764 -7.208 -9.797 1.00 92.12 485 LEU A N 1
ATOM 3631 C CA . LEU A 1 485 ? 19.890 -7.839 -10.803 1.00 92.12 485 LEU A CA 1
ATOM 3632 C C . LEU A 1 485 ? 19.346 -6.834 -11.837 1.00 92.12 485 LEU A C 1
ATOM 3634 O O . LEU A 1 485 ? 18.886 -7.244 -12.900 1.00 92.12 485 LEU A O 1
ATOM 3638 N N . SER A 1 486 ? 19.448 -5.532 -11.553 1.00 88.88 486 SER A N 1
ATOM 3639 C CA . SER A 1 486 ? 19.071 -4.434 -12.457 1.00 88.88 486 SER A CA 1
ATOM 3640 C C . SER A 1 486 ? 20.291 -3.692 -13.033 1.00 88.88 486 SER A C 1
ATOM 3642 O O . SER A 1 486 ? 20.162 -2.584 -13.551 1.00 88.88 486 SER A O 1
ATOM 3644 N N . ASP A 1 487 ? 21.494 -4.271 -12.937 1.00 90.06 487 ASP A N 1
ATOM 3645 C CA . ASP A 1 487 ? 22.713 -3.700 -13.528 1.00 90.06 487 ASP A CA 1
ATOM 3646 C C . ASP A 1 487 ? 22.622 -3.683 -15.070 1.00 90.06 487 ASP A C 1
ATOM 3648 O O . ASP A 1 487 ? 21.988 -4.559 -15.666 1.00 90.06 487 ASP A O 1
ATOM 3652 N N . LYS A 1 488 ? 23.274 -2.720 -15.740 1.00 89.00 488 LYS A N 1
ATOM 3653 C CA . LYS A 1 488 ? 23.378 -2.696 -17.212 1.00 89.00 488 LYS A CA 1
ATOM 3654 C C . LYS A 1 488 ? 24.262 -3.869 -17.715 1.00 89.00 488 LYS A C 1
ATOM 3656 O O . LYS A 1 488 ? 23.982 -4.405 -18.788 1.00 89.00 488 LYS A O 1
ATOM 3661 N N . ASP A 1 489 ? 25.230 -4.366 -16.929 1.00 91.81 489 ASP A N 1
ATOM 3662 C CA . ASP A 1 489 ? 26.054 -5.550 -17.257 1.00 91.81 489 ASP A CA 1
ATOM 3663 C C . ASP A 1 489 ? 25.377 -6.899 -16.914 1.00 91.81 489 ASP A C 1
ATOM 3665 O O . ASP A 1 489 ? 25.178 -7.257 -15.751 1.00 91.81 489 ASP A O 1
ATOM 3669 N N . GLY A 1 490 ? 25.099 -7.709 -17.943 1.00 93.44 490 GLY A N 1
ATOM 3670 C CA . GLY A 1 490 ? 24.510 -9.045 -17.800 1.00 93.44 490 GLY A CA 1
ATOM 3671 C C . GLY A 1 490 ? 25.420 -10.101 -17.167 1.00 93.44 490 GLY A C 1
ATOM 3672 O O . GLY A 1 490 ? 24.916 -11.020 -16.519 1.00 93.44 490 GLY A O 1
ATOM 3673 N N . ALA A 1 491 ? 26.747 -9.970 -17.269 1.00 95.94 491 ALA A N 1
ATOM 3674 C CA . ALA A 1 491 ? 27.662 -10.854 -16.546 1.00 95.94 491 ALA A CA 1
ATOM 3675 C C . ALA A 1 491 ? 27.538 -10.634 -15.029 1.00 95.94 491 ALA A C 1
ATOM 3677 O O . ALA A 1 491 ? 27.547 -11.594 -14.251 1.00 95.94 491 ALA A O 1
ATOM 3678 N N . ARG A 1 492 ? 27.338 -9.375 -14.623 1.00 96.25 492 ARG A N 1
ATOM 3679 C CA . ARG A 1 492 ? 27.140 -8.961 -13.234 1.00 96.25 492 ARG A CA 1
ATOM 3680 C C . ARG A 1 492 ? 25.761 -9.349 -12.695 1.00 96.25 492 ARG A C 1
ATOM 3682 O O . ARG A 1 492 ? 25.704 -9.940 -11.615 1.00 96.25 492 ARG A O 1
ATOM 3689 N N . ARG A 1 493 ? 24.683 -9.161 -13.477 1.00 96.56 493 ARG A N 1
ATOM 3690 C CA . ARG A 1 493 ? 23.338 -9.701 -13.165 1.00 96.56 493 ARG A CA 1
ATOM 3691 C C . ARG A 1 493 ? 23.381 -11.211 -12.920 1.00 96.56 493 ARG A C 1
ATOM 3693 O O . ARG A 1 493 ? 22.891 -11.691 -11.898 1.00 96.56 493 ARG A O 1
ATOM 3700 N N . LYS A 1 494 ? 24.041 -11.961 -13.812 1.00 97.50 494 LYS A N 1
ATOM 3701 C CA . LYS A 1 494 ? 24.218 -13.414 -13.686 1.00 97.50 494 LYS A CA 1
ATOM 3702 C C . LYS A 1 494 ? 24.984 -13.796 -12.420 1.00 97.50 494 LYS A C 1
ATOM 3704 O O . LYS A 1 494 ? 24.520 -14.653 -11.672 1.00 97.50 494 LYS A O 1
ATOM 3709 N N . ALA A 1 495 ? 26.128 -13.163 -12.151 1.00 98.00 495 ALA A N 1
ATOM 3710 C CA . ALA A 1 495 ? 26.925 -13.439 -10.954 1.00 98.00 495 ALA A CA 1
ATOM 3711 C C . ALA A 1 495 ? 26.138 -13.173 -9.657 1.00 98.00 495 ALA A C 1
ATOM 3713 O O . ALA A 1 495 ? 26.156 -14.003 -8.746 1.00 98.00 495 ALA A O 1
ATOM 3714 N N . ALA A 1 496 ? 25.387 -12.068 -9.603 1.00 97.69 496 ALA A N 1
ATOM 3715 C CA . ALA A 1 496 ? 24.501 -11.744 -8.489 1.00 97.69 496 ALA A CA 1
ATOM 3716 C C . ALA A 1 496 ? 23.397 -12.800 -8.304 1.00 97.69 496 ALA A C 1
ATOM 3718 O O . ALA A 1 496 ? 23.197 -13.292 -7.195 1.00 97.69 496 ALA A O 1
ATOM 3719 N N . ALA A 1 497 ? 22.738 -13.223 -9.386 1.00 97.75 497 ALA A N 1
ATOM 3720 C CA . ALA A 1 497 ? 21.677 -14.228 -9.341 1.00 97.75 497 ALA A CA 1
ATOM 3721 C C . ALA A 1 497 ? 22.154 -15.624 -8.902 1.00 97.75 497 ALA A C 1
ATOM 3723 O O . ALA A 1 497 ? 21.417 -16.308 -8.191 1.00 97.75 497 ALA A O 1
ATOM 3724 N N . LYS A 1 498 ? 23.378 -16.029 -9.279 1.00 98.06 498 LYS A N 1
ATOM 3725 C CA . LYS A 1 498 ? 24.025 -17.261 -8.783 1.00 98.06 498 LYS A CA 1
ATOM 3726 C C . LYS A 1 498 ? 24.369 -17.172 -7.300 1.00 98.06 498 LYS A C 1
ATOM 3728 O O . LYS A 1 498 ? 24.121 -18.101 -6.539 1.00 98.06 498 LYS A O 1
ATOM 3733 N N . SER A 1 499 ? 24.919 -16.037 -6.877 1.00 98.31 499 SER A N 1
ATOM 3734 C CA . SER A 1 499 ? 25.254 -15.790 -5.473 1.00 98.31 499 SER A CA 1
ATOM 3735 C C . SER A 1 499 ? 24.006 -15.832 -4.583 1.00 98.31 499 SER A C 1
ATOM 3737 O O . SER A 1 499 ? 23.971 -16.553 -3.585 1.00 98.31 499 SER A O 1
ATOM 3739 N N . LEU A 1 500 ? 22.945 -15.134 -5.003 1.00 97.50 500 LEU A N 1
ATOM 3740 C CA . LEU A 1 500 ? 21.643 -15.110 -4.343 1.00 97.50 500 LEU A CA 1
ATOM 3741 C C . LEU A 1 500 ? 21.020 -16.510 -4.266 1.00 97.50 500 LEU A C 1
ATOM 3743 O O . LEU A 1 500 ? 20.742 -16.986 -3.169 1.00 97.50 500 LEU A O 1
ATOM 3747 N N . GLY A 1 501 ? 20.855 -17.192 -5.404 1.00 97.88 501 GLY A N 1
ATOM 3748 C CA . GLY A 1 501 ? 20.234 -18.517 -5.460 1.00 97.88 501 GLY A CA 1
ATOM 3749 C C . GLY A 1 501 ? 20.941 -19.554 -4.592 1.00 97.88 501 GLY A C 1
ATOM 3750 O O . GLY A 1 501 ? 20.286 -20.245 -3.810 1.00 97.88 501 GLY A O 1
ATOM 3751 N N . LYS A 1 502 ? 22.278 -19.607 -4.649 1.00 98.25 502 LYS A N 1
ATOM 3752 C CA . LYS A 1 502 ? 23.064 -20.522 -3.817 1.00 98.25 502 LYS A CA 1
ATOM 3753 C C . LYS A 1 502 ? 22.920 -20.227 -2.320 1.00 98.25 502 LYS A C 1
ATOM 3755 O O . LYS A 1 502 ? 22.661 -21.149 -1.554 1.00 98.25 502 LYS A O 1
ATOM 3760 N N . VAL A 1 503 ? 23.070 -18.972 -1.889 1.00 98.50 503 VAL A N 1
ATOM 3761 C CA . VAL A 1 503 ? 23.023 -18.616 -0.456 1.00 98.50 503 VAL A CA 1
ATOM 3762 C C . VAL A 1 503 ? 21.611 -18.772 0.122 1.00 98.50 503 VAL A C 1
ATOM 3764 O O . VAL A 1 503 ? 21.470 -19.201 1.268 1.00 98.50 503 VAL A O 1
ATOM 3767 N N . LEU A 1 504 ? 20.560 -18.495 -0.657 1.00 98.25 504 LEU A N 1
ATOM 3768 C CA . LEU A 1 504 ? 19.184 -18.806 -0.255 1.00 98.25 504 LEU A CA 1
ATOM 3769 C C . LEU A 1 504 ? 18.947 -20.324 -0.180 1.00 98.25 504 LEU A C 1
ATOM 3771 O O . LEU A 1 504 ? 18.336 -20.787 0.780 1.00 98.25 504 LEU A O 1
ATOM 3775 N N . GLY A 1 505 ? 19.490 -21.104 -1.122 1.00 98.25 505 GLY A N 1
ATOM 3776 C CA . GLY A 1 505 ? 19.446 -22.570 -1.103 1.00 98.25 505 GLY A CA 1
ATOM 3777 C C . GLY A 1 505 ? 20.144 -23.190 0.109 1.00 98.25 505 GLY A C 1
ATOM 3778 O O . GLY A 1 505 ? 19.548 -24.016 0.798 1.00 98.25 505 GLY A O 1
ATOM 3779 N N . ASP A 1 506 ? 21.352 -22.720 0.443 1.00 98.44 506 ASP A N 1
ATOM 3780 C CA . ASP A 1 506 ? 22.116 -23.143 1.630 1.00 98.44 506 ASP A CA 1
ATOM 3781 C C . ASP A 1 506 ? 21.328 -22.959 2.946 1.00 98.44 506 ASP A C 1
ATOM 3783 O O . ASP A 1 506 ? 21.563 -23.674 3.919 1.00 98.44 506 ASP A O 1
ATOM 3787 N N . ASN A 1 507 ? 20.390 -22.003 2.980 1.00 98.44 507 ASN A N 1
ATOM 3788 C CA . ASN A 1 507 ? 19.577 -21.655 4.150 1.00 98.44 507 ASN A CA 1
ATOM 3789 C C . ASN A 1 507 ? 18.100 -22.087 4.025 1.00 98.44 507 ASN A C 1
ATOM 3791 O O . ASN A 1 507 ? 17.319 -21.892 4.961 1.00 98.44 507 ASN A O 1
ATOM 3795 N N . ALA A 1 508 ? 17.697 -22.700 2.906 1.00 98.25 508 ALA A N 1
ATOM 3796 C CA . ALA A 1 508 ? 16.305 -23.048 2.625 1.00 98.25 508 ALA A CA 1
ATOM 3797 C C . ALA A 1 508 ? 15.632 -23.942 3.693 1.00 98.25 508 ALA A C 1
ATOM 3799 O O . ALA A 1 508 ? 14.451 -23.715 3.956 1.00 98.25 508 ALA A O 1
ATOM 3800 N N . PRO A 1 509 ? 16.318 -24.888 4.376 1.00 98.56 509 PRO A N 1
ATOM 3801 C CA . PRO A 1 509 ? 15.719 -25.648 5.479 1.00 98.56 509 PRO A CA 1
ATOM 3802 C C . PRO A 1 509 ? 15.254 -24.786 6.664 1.00 98.56 509 PRO A C 1
ATOM 3804 O O . PRO A 1 509 ? 14.218 -25.077 7.258 1.00 98.56 509 PRO A O 1
ATOM 3807 N N . LEU A 1 510 ? 15.976 -23.707 6.991 1.00 98.56 510 LEU A N 1
ATOM 3808 C CA . LEU A 1 510 ? 15.596 -22.790 8.071 1.00 98.56 510 LEU A CA 1
ATOM 3809 C C . LEU A 1 510 ? 14.385 -21.940 7.666 1.00 98.56 510 LEU A C 1
ATOM 3811 O O . LEU A 1 510 ? 13.422 -21.843 8.423 1.00 98.56 510 LEU A O 1
ATOM 3815 N N . PHE A 1 511 ? 14.396 -21.384 6.453 1.00 98.38 511 PHE A N 1
ATOM 3816 C CA . PHE A 1 511 ? 13.252 -20.628 5.937 1.00 98.38 511 PHE A CA 1
ATOM 3817 C C . PHE A 1 511 ? 12.006 -21.508 5.766 1.00 98.38 511 PHE A C 1
ATOM 3819 O O . PHE A 1 511 ? 10.907 -21.070 6.092 1.00 98.38 511 PHE A O 1
ATOM 3826 N N . ALA A 1 512 ? 12.163 -22.778 5.378 1.00 98.56 512 ALA A N 1
ATOM 3827 C CA . ALA A 1 512 ? 11.061 -23.735 5.341 1.00 98.56 512 ALA A CA 1
ATOM 3828 C C . ALA A 1 512 ? 10.478 -24.001 6.735 1.00 98.56 512 ALA A C 1
ATOM 3830 O O . ALA A 1 512 ? 9.258 -24.033 6.863 1.00 98.56 512 ALA A O 1
ATOM 3831 N N . LEU A 1 513 ? 11.301 -24.141 7.781 1.00 98.62 513 LEU A N 1
ATOM 3832 C CA . LEU A 1 513 ? 10.812 -24.298 9.157 1.00 98.62 513 LEU A CA 1
ATOM 3833 C C . LEU A 1 513 ? 10.038 -23.058 9.640 1.00 98.62 513 LEU A C 1
ATOM 3835 O O . LEU A 1 513 ? 8.953 -23.200 10.205 1.00 98.62 513 LEU A O 1
ATOM 3839 N N . ILE A 1 514 ? 10.556 -21.853 9.376 1.00 98.50 514 ILE A N 1
ATOM 3840 C CA . ILE A 1 514 ? 9.877 -20.584 9.692 1.00 98.50 514 ILE A CA 1
ATOM 3841 C C . ILE A 1 514 ? 8.501 -20.536 9.005 1.00 98.50 514 ILE A C 1
ATOM 3843 O O . ILE A 1 514 ? 7.474 -20.415 9.675 1.00 98.50 514 ILE A O 1
ATOM 3847 N N . THR A 1 515 ? 8.460 -20.705 7.679 1.00 98.12 515 THR A N 1
ATOM 3848 C CA . THR A 1 515 ? 7.222 -20.624 6.891 1.00 98.12 515 THR A CA 1
ATOM 3849 C C . THR A 1 515 ? 6.230 -21.734 7.249 1.00 98.12 515 THR A C 1
ATOM 3851 O O . THR A 1 515 ? 5.045 -21.453 7.414 1.00 98.12 515 THR A O 1
ATOM 3854 N N . ASN A 1 516 ? 6.679 -22.978 7.457 1.00 98.44 516 ASN A N 1
ATOM 3855 C CA . ASN A 1 516 ? 5.804 -24.063 7.917 1.00 98.44 516 ASN A CA 1
ATOM 3856 C C . ASN A 1 516 ? 5.239 -23.815 9.321 1.00 98.44 516 ASN A C 1
ATOM 3858 O O . ASN A 1 516 ? 4.144 -24.304 9.609 1.00 98.44 516 ASN A O 1
ATOM 3862 N N . THR A 1 517 ? 5.955 -23.105 10.194 1.00 98.12 517 THR A N 1
ATOM 3863 C CA . THR A 1 517 ? 5.477 -22.830 11.554 1.00 98.12 517 THR A CA 1
ATOM 3864 C C . THR A 1 517 ? 4.451 -21.703 11.545 1.00 98.12 517 THR A C 1
ATOM 3866 O O . THR A 1 517 ? 3.336 -21.911 12.016 1.00 98.12 517 THR A O 1
ATOM 3869 N N . LEU A 1 518 ? 4.748 -20.573 10.897 1.00 97.31 518 LEU A N 1
ATOM 3870 C CA . LEU A 1 518 ? 3.809 -19.454 10.732 1.00 97.31 518 LEU A CA 1
ATOM 3871 C C . LEU A 1 518 ? 2.532 -19.865 9.985 1.00 97.31 518 LEU A C 1
ATOM 3873 O O . LEU A 1 518 ? 1.421 -19.584 10.437 1.00 97.31 518 LEU A O 1
ATOM 3877 N N . ALA A 1 519 ? 2.664 -20.618 8.888 1.00 97.69 519 ALA A N 1
ATOM 3878 C CA . ALA A 1 519 ? 1.511 -21.128 8.151 1.00 97.69 519 ALA A CA 1
ATOM 3879 C C . ALA A 1 519 ? 0.676 -22.138 8.959 1.00 97.69 519 ALA A C 1
ATOM 3881 O O . ALA A 1 519 ? -0.508 -22.310 8.667 1.00 97.69 519 ALA A O 1
ATOM 3882 N N . LYS A 1 520 ? 1.258 -22.780 9.985 1.00 97.44 520 LYS A N 1
ATOM 3883 C CA . LYS A 1 520 ? 0.548 -23.673 10.910 1.00 97.44 520 LYS A CA 1
ATOM 3884 C C . LYS A 1 520 ? -0.084 -22.931 12.088 1.00 97.44 520 LYS A C 1
ATOM 3886 O O . LYS A 1 520 ? -1.198 -23.276 12.466 1.00 97.44 520 LYS A O 1
ATOM 3891 N N . GLU A 1 521 ? 0.583 -21.918 12.635 1.00 95.56 521 GLU A N 1
ATOM 3892 C CA . GLU A 1 521 ? 0.037 -21.025 13.666 1.00 95.56 521 GLU A CA 1
ATOM 3893 C C . GLU A 1 521 ? -1.228 -20.335 13.133 1.00 95.56 521 GLU A C 1
ATOM 3895 O O . GLU A 1 521 ? -2.302 -20.471 13.721 1.00 95.56 521 GLU A O 1
ATOM 3900 N N . LYS A 1 522 ? -1.146 -19.766 11.922 1.00 94.81 522 LYS A N 1
ATOM 3901 C CA . LYS A 1 522 ? -2.305 -19.224 11.202 1.00 94.81 522 LYS A CA 1
ATOM 3902 C C . LYS A 1 522 ? -3.390 -20.269 10.915 1.00 94.81 522 LYS A C 1
ATOM 3904 O O . LYS A 1 522 ? -4.565 -19.963 11.049 1.00 94.81 522 LYS A O 1
ATOM 3909 N N . GLU A 1 523 ? -3.042 -21.501 10.540 1.00 96.38 523 GLU A N 1
ATOM 3910 C CA . GLU A 1 523 ? -4.037 -22.560 10.280 1.00 96.38 523 GLU A CA 1
ATOM 3911 C C . GLU A 1 523 ? -4.812 -22.988 11.538 1.00 96.38 523 GLU A C 1
ATOM 3913 O O . GLU A 1 523 ? -5.972 -23.399 11.440 1.00 96.38 523 GLU A O 1
ATOM 3918 N N . ILE A 1 524 ? -4.194 -22.858 12.715 1.00 95.12 524 ILE A N 1
ATOM 3919 C CA . ILE A 1 524 ? -4.852 -23.050 14.009 1.00 95.12 524 ILE A CA 1
ATOM 3920 C C . ILE A 1 524 ? -5.753 -21.848 14.316 1.00 95.12 524 ILE A C 1
ATOM 3922 O O . ILE A 1 524 ? -6.923 -22.048 14.640 1.00 95.12 524 ILE A O 1
ATOM 3926 N N . GLU A 1 525 ? -5.256 -20.616 14.171 1.00 94.38 525 GLU A N 1
ATOM 3927 C CA . GLU A 1 525 ? -6.047 -19.401 14.415 1.00 94.38 525 GLU A CA 1
ATOM 3928 C C . GLU A 1 525 ? -7.265 -19.311 13.477 1.00 94.38 525 GLU A C 1
ATOM 3930 O O . GLU A 1 525 ? -8.380 -19.093 13.952 1.00 94.38 525 GLU A O 1
ATOM 3935 N N . ASP A 1 526 ? -7.096 -19.604 12.180 1.00 94.94 526 ASP A N 1
ATOM 3936 C CA . ASP A 1 526 ? -8.173 -19.694 11.182 1.00 94.94 526 ASP A CA 1
ATOM 3937 C C . ASP A 1 526 ? -9.314 -20.605 11.654 1.00 94.94 526 ASP A C 1
ATOM 3939 O O . ASP A 1 526 ? -10.489 -20.268 11.510 1.00 94.94 526 ASP A O 1
ATOM 3943 N N . LYS A 1 527 ? -8.976 -21.761 12.239 1.00 95.12 527 LYS A N 1
ATOM 3944 C CA . LYS A 1 527 ? -9.955 -22.735 12.737 1.00 95.12 527 LYS A CA 1
ATOM 3945 C C . LYS A 1 527 ? -10.700 -22.245 13.969 1.00 95.12 527 LYS A C 1
ATOM 3947 O O . LYS A 1 527 ? -11.911 -22.429 14.037 1.00 95.12 527 LYS A O 1
ATOM 3952 N N . TRP A 1 528 ? -10.007 -21.636 14.930 1.00 95.50 528 TRP A N 1
ATOM 3953 C CA . TRP A 1 528 ? -10.648 -21.101 16.137 1.00 95.50 528 TRP A CA 1
ATOM 3954 C C . TRP A 1 528 ? -11.540 -19.901 15.806 1.00 95.50 528 TRP A C 1
ATOM 3956 O O . TRP A 1 528 ? -12.662 -19.816 16.302 1.00 95.50 528 TRP A O 1
ATOM 3966 N N . ARG A 1 529 ? -11.076 -19.017 14.915 1.00 94.50 529 ARG A N 1
ATOM 3967 C CA . ARG A 1 529 ? -11.809 -17.837 14.435 1.00 94.50 529 ARG A CA 1
ATOM 3968 C C . ARG A 1 529 ? -12.846 -18.146 13.347 1.00 94.50 529 ARG A C 1
ATOM 3970 O O . ARG A 1 529 ? -13.527 -17.235 12.893 1.00 94.50 529 ARG A O 1
ATOM 3977 N N . ASN A 1 530 ? -13.022 -19.404 12.939 1.00 94.88 530 ASN A N 1
ATOM 3978 C CA . ASN A 1 530 ? -13.985 -19.837 11.912 1.00 94.88 530 ASN A CA 1
ATOM 3979 C C . ASN A 1 530 ? -13.780 -19.201 10.513 1.00 94.88 530 ASN A C 1
ATOM 3981 O O . ASN A 1 530 ? -14.745 -18.995 9.774 1.00 94.88 530 ASN A O 1
ATOM 3985 N N . TYR A 1 531 ? -12.538 -18.903 10.116 1.00 95.38 531 TYR A N 1
ATOM 3986 C CA . TYR A 1 531 ? -12.219 -18.482 8.747 1.00 95.38 531 TYR A CA 1
ATOM 3987 C C . TYR A 1 531 ? -12.228 -19.682 7.788 1.00 95.38 531 TYR A C 1
ATOM 3989 O O . TYR A 1 531 ? -11.482 -20.648 7.957 1.00 95.38 531 TYR A O 1
ATOM 3997 N N . ALA A 1 532 ? -13.068 -19.615 6.750 1.00 92.44 532 ALA A N 1
ATOM 3998 C CA . ALA A 1 532 ? -13.262 -20.716 5.805 1.00 92.44 532 ALA A CA 1
ATOM 3999 C C . ALA A 1 532 ? -11.985 -21.047 5.007 1.00 92.44 532 ALA A C 1
ATOM 4001 O O . ALA A 1 532 ? -11.576 -22.211 4.915 1.00 92.44 532 ALA A O 1
ATOM 4002 N N . ARG A 1 533 ? -11.327 -20.022 4.454 1.00 94.75 533 ARG A N 1
ATOM 4003 C CA . ARG A 1 533 ? -10.126 -20.142 3.614 1.00 94.75 533 ARG A CA 1
ATOM 4004 C C . ARG A 1 533 ? -8.944 -19.412 4.270 1.00 94.75 533 ARG A C 1
ATOM 4006 O O . ARG A 1 533 ? -9.185 -18.466 5.021 1.00 94.75 533 ARG A O 1
ATOM 4013 N N . PRO A 1 534 ? -7.681 -19.797 4.003 1.00 95.00 534 PRO A N 1
ATOM 4014 C CA . PRO A 1 534 ? -6.511 -19.096 4.544 1.00 95.00 534 PRO A CA 1
ATOM 4015 C C . PRO A 1 534 ? -6.532 -17.575 4.303 1.00 95.00 534 PRO A C 1
ATOM 4017 O O . PRO A 1 534 ? -6.223 -16.790 5.200 1.00 95.00 534 PRO A O 1
ATOM 4020 N N . GLN A 1 535 ? -6.964 -17.148 3.118 1.00 95.12 535 GLN A N 1
ATOM 4021 C CA . GLN A 1 535 ? -7.075 -15.745 2.723 1.00 95.12 535 GLN A CA 1
ATOM 4022 C C . GLN A 1 535 ? -8.232 -14.983 3.393 1.00 95.12 535 GLN A C 1
ATOM 4024 O O . GLN A 1 535 ? -8.164 -13.757 3.469 1.00 95.12 535 GLN A O 1
ATOM 4029 N N . SER A 1 536 ? -9.273 -15.656 3.907 1.00 94.88 536 SER A N 1
ATOM 4030 C CA . SER A 1 536 ? -10.534 -14.994 4.291 1.00 94.88 536 SER A CA 1
ATOM 4031 C C . SER A 1 536 ? -10.344 -13.914 5.369 1.00 94.88 536 SER A C 1
ATOM 4033 O O . SER A 1 536 ? -11.004 -12.882 5.307 1.00 94.88 536 SER A O 1
ATOM 4035 N N . PHE A 1 537 ? -9.398 -14.091 6.305 1.00 93.25 537 PHE A N 1
ATOM 4036 C CA . PHE A 1 537 ? -9.027 -13.047 7.276 1.00 93.25 537 PHE A CA 1
ATOM 4037 C C . PHE A 1 537 ? -8.482 -11.778 6.603 1.00 93.25 537 PHE A C 1
ATOM 4039 O O . PHE A 1 537 ? -8.929 -10.677 6.912 1.00 93.25 537 PHE A O 1
ATOM 4046 N N . ARG A 1 538 ? -7.533 -11.930 5.668 1.00 92.06 538 ARG A N 1
ATOM 4047 C CA . ARG A 1 538 ? -6.915 -10.806 4.949 1.00 92.06 538 ARG A CA 1
ATOM 4048 C C . ARG A 1 538 ? -7.935 -10.088 4.070 1.00 92.06 538 ARG A C 1
ATOM 4050 O O . ARG A 1 538 ? -7.918 -8.865 3.972 1.00 92.06 538 ARG A O 1
ATOM 4057 N N . ASN A 1 539 ? -8.829 -10.850 3.450 1.00 93.44 539 ASN A N 1
ATOM 4058 C CA . ASN A 1 539 ? -9.897 -10.319 2.611 1.00 93.44 539 ASN A CA 1
ATOM 4059 C C . ASN A 1 539 ? -10.871 -9.488 3.455 1.00 93.44 539 ASN A C 1
ATOM 4061 O O . ASN A 1 539 ? -11.133 -8.331 3.129 1.00 93.44 539 ASN A O 1
ATOM 4065 N N . LEU A 1 540 ? -11.261 -10.002 4.626 1.00 90.81 540 LEU A N 1
ATOM 4066 C CA . LEU A 1 540 ? -12.069 -9.270 5.599 1.00 90.81 540 LEU A CA 1
ATOM 4067 C C . LEU A 1 540 ? -11.366 -8.009 6.138 1.00 90.81 540 LEU A C 1
ATOM 4069 O O . LEU A 1 540 ? -12.000 -6.957 6.198 1.00 90.81 540 LEU A O 1
ATOM 4073 N N . SER A 1 541 ? -10.064 -8.066 6.460 1.00 87.62 541 SER A N 1
ATOM 4074 C CA . SER A 1 541 ? -9.298 -6.888 6.911 1.00 87.62 541 SER A CA 1
ATOM 4075 C C . SER A 1 541 ? -9.140 -5.819 5.831 1.00 87.62 541 SER A C 1
ATOM 4077 O O . SER A 1 541 ? -9.098 -4.632 6.137 1.00 87.62 541 SER A O 1
ATOM 4079 N N . ASN A 1 542 ? -9.092 -6.235 4.564 1.00 86.88 542 ASN A N 1
ATOM 4080 C CA . ASN A 1 542 ? -9.072 -5.344 3.405 1.00 86.88 542 ASN A CA 1
ATOM 4081 C C . ASN A 1 542 ? -10.484 -4.855 3.005 1.00 86.88 542 ASN A C 1
ATOM 4083 O O . ASN A 1 542 ? -10.610 -4.118 2.032 1.00 86.88 542 ASN A O 1
ATOM 4087 N N . GLN A 1 543 ? -11.534 -5.259 3.734 1.00 87.81 543 GLN A N 1
ATOM 4088 C CA . GLN A 1 543 ? -12.950 -4.995 3.442 1.00 87.81 543 GLN A CA 1
ATOM 4089 C C . GLN A 1 543 ? -13.432 -5.486 2.058 1.00 87.81 543 GLN A C 1
ATOM 4091 O O . GLN A 1 543 ? -14.287 -4.857 1.432 1.00 87.81 543 GLN A O 1
ATOM 4096 N N . VAL A 1 544 ? -12.900 -6.616 1.581 1.00 90.56 544 VAL A N 1
ATOM 4097 C CA . VAL A 1 544 ? -13.233 -7.218 0.278 1.00 90.56 544 VAL A CA 1
ATOM 4098 C C . VAL A 1 544 ? -13.807 -8.625 0.463 1.00 90.56 544 VAL A C 1
ATOM 4100 O O . VAL A 1 544 ? -13.276 -9.438 1.219 1.00 90.56 544 VAL A O 1
ATOM 4103 N N . GLU A 1 545 ? -14.892 -8.940 -0.245 1.00 92.25 545 GLU A N 1
ATOM 4104 C CA . GLU A 1 545 ? -15.499 -10.270 -0.239 1.00 92.25 545 GLU A CA 1
ATOM 4105 C C . GLU A 1 545 ? -14.610 -11.319 -0.930 1.00 92.25 545 GLU A C 1
ATOM 4107 O O . GLU A 1 545 ? -13.971 -11.055 -1.948 1.00 92.25 545 GLU A O 1
ATOM 4112 N N . ASP A 1 546 ? -14.631 -12.555 -0.423 1.00 93.69 546 ASP A N 1
ATOM 4113 C CA . ASP A 1 546 ? -13.780 -13.653 -0.909 1.00 93.69 546 ASP A CA 1
ATOM 4114 C C . ASP A 1 546 ? -13.880 -13.876 -2.438 1.00 93.69 546 ASP A C 1
ATOM 4116 O O . ASP A 1 546 ? -12.860 -14.071 -3.097 1.00 93.69 546 ASP A O 1
ATOM 4120 N N . GLY A 1 547 ? -15.085 -13.766 -3.014 1.00 94.62 547 GLY A N 1
ATOM 4121 C CA . GLY A 1 547 ? -15.316 -13.924 -4.457 1.00 94.62 547 GLY A CA 1
ATOM 4122 C C . GLY A 1 547 ? -14.830 -12.758 -5.332 1.00 94.62 547 GLY A C 1
ATOM 4123 O O . GLY A 1 547 ? -14.585 -12.956 -6.517 1.00 94.62 547 GLY A O 1
ATOM 4124 N N . VAL A 1 548 ? -14.644 -11.560 -4.767 1.00 94.69 548 VAL A N 1
ATOM 4125 C CA . VAL A 1 548 ? -14.088 -10.398 -5.489 1.00 94.69 548 VAL A CA 1
ATOM 4126 C C . VAL A 1 548 ? -12.582 -10.581 -5.704 1.00 94.69 548 VAL A C 1
ATOM 4128 O O . VAL A 1 548 ? -12.064 -10.296 -6.784 1.00 94.69 548 VAL A O 1
ATOM 4131 N N . VAL A 1 549 ? -11.879 -11.120 -4.700 1.00 95.38 549 VAL A N 1
ATOM 4132 C CA . VAL A 1 549 ? -10.457 -11.484 -4.824 1.00 95.38 549 VAL A CA 1
ATOM 4133 C C . VAL A 1 549 ? -10.279 -12.642 -5.806 1.00 95.38 549 VAL A C 1
ATOM 4135 O O . VAL A 1 549 ? -9.359 -12.614 -6.623 1.00 95.38 549 VAL A O 1
ATOM 4138 N N . ASP A 1 550 ? -11.182 -13.625 -5.783 1.00 95.19 550 ASP A N 1
ATOM 4139 C CA . ASP A 1 550 ? -11.173 -14.724 -6.751 1.00 95.19 550 ASP A CA 1
ATOM 4140 C C . ASP A 1 550 ? -11.360 -14.199 -8.193 1.00 95.19 550 ASP A C 1
ATOM 4142 O O . ASP A 1 550 ? -10.570 -14.548 -9.070 1.00 95.19 550 ASP A O 1
ATOM 4146 N N . ALA A 1 551 ? -12.316 -13.288 -8.430 1.00 95.88 551 ALA A N 1
ATOM 4147 C CA . ALA A 1 551 ? -12.561 -12.673 -9.742 1.00 95.88 551 ALA A CA 1
ATOM 4148 C C . ALA A 1 551 ? -11.352 -11.883 -10.288 1.00 95.88 551 ALA A C 1
ATOM 4150 O O . ALA A 1 551 ? -11.028 -11.991 -11.475 1.00 95.88 551 ALA A O 1
ATOM 4151 N N . LEU A 1 552 ? -10.649 -11.132 -9.428 1.00 95.88 552 LEU A N 1
ATOM 4152 C CA . LEU A 1 552 ? -9.387 -10.459 -9.767 1.00 95.88 552 LEU A CA 1
ATOM 4153 C C . LEU A 1 552 ? -8.319 -11.472 -10.205 1.00 95.88 552 LEU A C 1
ATOM 4155 O O . LEU A 1 552 ? -7.672 -11.301 -11.241 1.00 95.88 552 LEU A O 1
ATOM 4159 N N . VAL A 1 553 ? -8.131 -12.533 -9.419 1.00 95.50 553 VAL A N 1
ATOM 4160 C CA . VAL A 1 553 ? -7.099 -13.548 -9.666 1.00 95.50 553 VAL A CA 1
ATOM 4161 C C . VAL A 1 553 ? -7.390 -14.328 -10.949 1.00 95.50 553 VAL A C 1
ATOM 4163 O O . VAL A 1 553 ? -6.477 -14.523 -11.751 1.00 95.50 553 VAL A O 1
ATOM 4166 N N . GLU A 1 554 ? -8.642 -14.718 -11.200 1.00 95.44 554 GLU A N 1
ATOM 4167 C CA . GLU A 1 554 ? -9.043 -15.377 -12.448 1.00 95.44 554 GLU A CA 1
ATOM 4168 C C . GLU A 1 554 ? -8.801 -14.489 -13.678 1.00 95.44 554 GLU A C 1
ATOM 4170 O O . GLU A 1 554 ? -8.210 -14.955 -14.659 1.00 95.44 554 GLU A O 1
ATOM 4175 N N . ALA A 1 555 ? -9.177 -13.206 -13.620 1.00 96.00 555 ALA A N 1
ATOM 4176 C CA . ALA A 1 555 ? -8.963 -12.261 -14.716 1.00 96.00 555 ALA A CA 1
ATOM 4177 C C . ALA A 1 555 ? -7.468 -12.058 -15.026 1.00 96.00 555 ALA A C 1
ATOM 4179 O O . ALA A 1 555 ? -7.054 -12.153 -16.185 1.00 96.00 555 ALA A O 1
ATOM 4180 N N . VAL A 1 556 ? -6.637 -11.846 -13.999 1.00 96.50 556 VAL A N 1
ATOM 4181 C CA . VAL A 1 556 ? -5.186 -11.655 -14.165 1.00 96.50 556 VAL A CA 1
ATOM 4182 C C . VAL A 1 556 ? -4.517 -12.912 -14.727 1.00 96.50 556 VAL A C 1
ATOM 4184 O O . VAL A 1 556 ? -3.740 -12.808 -15.679 1.00 96.50 556 VAL A O 1
ATOM 4187 N N . LYS A 1 557 ? -4.862 -14.105 -14.218 1.00 95.75 557 LYS A N 1
ATOM 4188 C CA . LYS A 1 557 ? -4.362 -15.383 -14.753 1.00 95.75 557 LYS A CA 1
ATOM 4189 C C . LYS A 1 557 ? -4.751 -15.596 -16.215 1.00 95.75 557 LYS A C 1
ATOM 4191 O O . LYS A 1 557 ? -3.895 -15.930 -17.033 1.00 95.75 557 LYS A O 1
ATOM 4196 N N . GLY A 1 558 ? -6.020 -15.367 -16.563 1.00 95.75 558 GLY A N 1
ATOM 4197 C CA . GLY A 1 558 ? -6.517 -15.478 -17.939 1.00 95.75 558 GLY A CA 1
ATOM 4198 C C . GLY A 1 558 ? -5.802 -14.544 -18.925 1.00 95.75 558 GLY A C 1
ATOM 4199 O O . GLY A 1 558 ? -5.753 -14.816 -20.127 1.00 95.75 558 GLY A O 1
ATOM 4200 N N . CYS A 1 559 ? -5.189 -13.472 -18.419 1.00 96.81 559 CYS A N 1
ATOM 4201 C CA . CYS A 1 559 ? -4.422 -12.513 -19.198 1.00 96.81 559 CYS A CA 1
ATOM 4202 C C . CYS A 1 559 ? -2.895 -12.723 -19.181 1.00 96.81 559 CYS A C 1
ATOM 4204 O O . CYS A 1 559 ? -2.230 -12.035 -19.953 1.00 96.81 559 CYS A O 1
ATOM 4206 N N . PHE A 1 560 ? -2.312 -13.681 -18.438 1.00 97.25 560 PHE A N 1
ATOM 4207 C CA . PHE A 1 560 ? -0.859 -13.962 -18.500 1.00 97.25 560 PHE A CA 1
ATOM 4208 C C . PHE A 1 560 ? -0.320 -14.119 -19.947 1.00 97.25 560 PHE A C 1
ATOM 4210 O O . PHE A 1 560 ? 0.689 -13.478 -20.268 1.00 97.25 560 PHE A O 1
ATOM 4217 N N . PRO A 1 561 ? -1.002 -14.835 -20.877 1.00 97.50 561 PRO A N 1
ATOM 4218 C CA . PRO A 1 561 ? -0.556 -14.947 -22.270 1.00 97.50 561 PRO A CA 1
ATOM 4219 C C . PRO A 1 561 ? -0.564 -13.623 -23.050 1.00 97.50 561 PRO A C 1
ATOM 4221 O O . PRO A 1 561 ? 0.162 -13.484 -24.031 1.00 97.50 561 PRO A O 1
ATOM 4224 N N . GLN A 1 562 ? -1.398 -12.662 -22.640 1.00 97.00 562 GLN A N 1
ATOM 4225 C CA . GLN A 1 562 ? -1.575 -11.355 -23.287 1.00 97.00 562 GLN A CA 1
ATOM 4226 C C . GLN A 1 562 ? -0.709 -10.254 -22.646 1.00 97.00 562 GLN A C 1
ATOM 4228 O O . GLN A 1 562 ? -0.435 -9.249 -23.298 1.00 97.00 562 GLN A O 1
ATOM 4233 N N . LEU A 1 563 ? -0.276 -10.465 -21.399 1.00 95.94 563 LEU A N 1
ATOM 4234 C CA . LEU A 1 563 ? 0.514 -9.547 -20.580 1.00 95.94 563 LEU A CA 1
ATOM 4235 C C . LEU A 1 563 ? 1.995 -9.964 -20.575 1.00 95.94 563 LEU A C 1
ATOM 4237 O O . LEU A 1 563 ? 2.724 -9.723 -21.538 1.00 95.94 563 LEU A O 1
ATOM 4241 N N . SER A 1 564 ? 2.439 -10.627 -19.505 1.00 96.50 564 SER A N 1
ATOM 4242 C CA . SER A 1 564 ? 3.828 -11.024 -19.261 1.00 96.50 564 SER A CA 1
ATOM 4243 C C . SER A 1 564 ? 4.411 -11.878 -20.383 1.00 96.50 564 SER A C 1
ATOM 4245 O O . SER A 1 564 ? 5.524 -11.606 -20.826 1.00 96.50 564 SER A O 1
ATOM 4247 N N . HIS A 1 565 ? 3.676 -12.868 -20.901 1.00 97.12 565 HIS A N 1
ATOM 4248 C CA . HIS A 1 565 ? 4.218 -13.772 -21.925 1.00 97.12 565 HIS A CA 1
ATOM 4249 C C . HIS A 1 565 ? 4.509 -13.033 -23.244 1.00 97.12 565 HIS A C 1
ATOM 4251 O O . HIS A 1 565 ? 5.531 -13.300 -23.879 1.00 97.12 565 HIS A O 1
ATOM 4257 N N . ARG A 1 566 ? 3.646 -12.085 -23.649 1.00 96.69 566 ARG A N 1
ATOM 4258 C CA . ARG A 1 566 ? 3.884 -11.203 -24.809 1.00 96.69 566 ARG A CA 1
ATOM 4259 C C . ARG A 1 566 ? 5.019 -10.230 -24.529 1.00 96.69 566 ARG A C 1
ATOM 4261 O O . ARG A 1 566 ? 5.970 -10.177 -25.308 1.00 96.69 566 ARG A O 1
ATOM 4268 N N . TYR A 1 567 ? 4.954 -9.510 -23.410 1.00 96.62 567 TYR A N 1
ATOM 4269 C CA . TYR A 1 567 ? 5.946 -8.493 -23.082 1.00 96.62 567 TYR A CA 1
ATOM 4270 C C . TYR A 1 567 ? 7.363 -9.073 -22.968 1.00 96.62 567 TYR A C 1
ATOM 4272 O O . TYR A 1 567 ? 8.291 -8.577 -23.602 1.00 96.62 567 TYR A O 1
ATOM 4280 N N . TYR A 1 568 ? 7.549 -10.176 -22.240 1.00 96.19 568 TYR A N 1
ATOM 4281 C CA . TYR A 1 568 ? 8.871 -10.782 -22.094 1.00 96.19 568 TYR A CA 1
ATOM 4282 C C . TYR A 1 568 ? 9.376 -11.422 -23.396 1.00 96.19 568 TYR A C 1
ATOM 4284 O O . TYR A 1 568 ? 10.577 -11.391 -23.655 1.00 96.19 568 TYR A O 1
ATOM 4292 N N . LYS A 1 569 ? 8.488 -11.892 -24.284 1.00 95.94 569 LYS A N 1
ATOM 4293 C CA . LYS A 1 569 ? 8.857 -12.280 -25.658 1.00 95.94 569 LYS A CA 1
ATOM 4294 C C . LYS A 1 569 ? 9.296 -11.082 -26.513 1.00 95.94 569 LYS A C 1
ATOM 4296 O O . LYS A 1 569 ? 10.129 -11.248 -27.401 1.00 95.94 569 LYS A O 1
ATOM 4301 N N . LEU A 1 570 ? 8.766 -9.884 -26.268 1.00 94.69 570 LEU A N 1
ATOM 4302 C CA . LEU A 1 570 ? 9.222 -8.648 -26.910 1.00 94.69 570 LEU A CA 1
ATOM 4303 C C . LEU A 1 570 ? 10.577 -8.189 -26.336 1.00 94.69 570 LEU A C 1
ATOM 4305 O O . LEU A 1 570 ? 11.499 -7.933 -27.111 1.00 94.69 570 LEU A O 1
ATOM 4309 N N . LYS A 1 571 ? 10.746 -8.212 -25.005 1.00 94.00 571 LYS A N 1
ATOM 4310 C CA . LYS A 1 571 ? 12.025 -7.927 -24.327 1.00 94.00 571 LYS A CA 1
ATOM 4311 C C . LYS A 1 571 ? 13.145 -8.867 -24.788 1.00 94.00 571 LYS A C 1
ATOM 4313 O O . LYS A 1 571 ? 14.234 -8.395 -25.100 1.00 94.00 571 LYS A O 1
ATOM 4318 N N . ALA A 1 572 ? 12.861 -10.160 -24.955 1.00 94.25 572 ALA A N 1
ATOM 4319 C CA . ALA A 1 572 ? 13.811 -11.138 -25.491 1.00 94.25 572 ALA A CA 1
ATOM 4320 C C . ALA A 1 572 ? 14.372 -10.723 -26.871 1.00 94.25 572 ALA A C 1
ATOM 4322 O O . ALA A 1 572 ? 15.591 -10.699 -27.058 1.00 94.25 572 ALA A O 1
ATOM 4323 N N . LYS A 1 573 ? 13.509 -10.267 -27.800 1.00 93.44 573 LYS A N 1
ATOM 4324 C CA . LYS A 1 573 ? 13.937 -9.730 -29.110 1.00 93.44 573 LYS A CA 1
ATOM 4325 C C . LYS A 1 573 ? 14.850 -8.510 -28.964 1.00 93.44 573 LYS A C 1
ATOM 4327 O O . LYS A 1 573 ? 15.852 -8.427 -29.669 1.00 93.44 573 LYS A O 1
ATOM 4332 N N . TRP A 1 574 ? 14.526 -7.570 -28.070 1.00 91.50 574 TRP A N 1
ATOM 4333 C CA . TRP A 1 574 ? 15.347 -6.372 -27.831 1.00 91.50 574 TRP A CA 1
ATOM 4334 C C . TRP A 1 574 ? 16.732 -6.707 -27.252 1.00 91.50 574 TRP A C 1
ATOM 4336 O O . TRP A 1 574 ? 17.691 -5.984 -27.510 1.00 91.50 574 TRP A O 1
ATOM 4346 N N . PHE A 1 575 ? 16.849 -7.817 -26.519 1.00 89.75 575 PHE A N 1
ATOM 4347 C CA . PHE A 1 575 ? 18.114 -8.360 -26.012 1.00 89.75 575 PHE A CA 1
ATOM 4348 C C . PHE A 1 575 ? 18.813 -9.312 -27.008 1.00 89.75 575 PHE A C 1
ATOM 4350 O O . PHE A 1 575 ? 19.909 -9.793 -26.729 1.00 89.75 575 PHE A O 1
ATOM 4357 N N . GLY A 1 576 ? 18.217 -9.570 -28.180 1.00 92.62 576 GLY A N 1
ATOM 4358 C CA . GLY A 1 576 ? 18.791 -10.419 -29.227 1.00 92.62 576 GLY A CA 1
ATOM 4359 C C . GLY A 1 576 ? 18.770 -11.922 -28.924 1.00 92.62 576 GLY A C 1
ATOM 4360 O O . GLY A 1 576 ? 19.608 -12.650 -29.454 1.00 92.62 576 GLY A O 1
ATOM 4361 N N . VAL A 1 577 ? 17.846 -12.391 -28.077 1.00 93.75 577 VAL A N 1
ATOM 4362 C CA . VAL A 1 577 ? 17.741 -13.796 -27.641 1.00 93.75 577 VAL A CA 1
ATOM 4363 C C . VAL A 1 577 ? 16.337 -14.367 -27.865 1.00 93.75 577 VAL A C 1
ATOM 4365 O O . VAL A 1 577 ? 15.344 -13.654 -27.754 1.00 93.75 577 VAL A O 1
ATOM 4368 N N . ASP A 1 578 ? 16.236 -15.673 -28.130 1.00 91.81 578 ASP A N 1
ATOM 4369 C CA . ASP A 1 578 ? 14.937 -16.365 -28.234 1.00 91.81 578 ASP A CA 1
ATOM 4370 C C . ASP A 1 578 ? 14.276 -16.594 -26.862 1.00 91.81 578 ASP A C 1
ATOM 4372 O O . ASP A 1 578 ? 13.052 -16.619 -26.744 1.00 91.81 578 ASP A O 1
ATOM 4376 N N . VAL A 1 579 ? 15.101 -16.783 -25.824 1.00 94.69 579 VAL A N 1
ATOM 4377 C CA . VAL A 1 579 ? 14.711 -17.061 -24.434 1.00 94.69 579 VAL A CA 1
ATOM 4378 C C . VAL A 1 579 ? 15.704 -16.352 -23.514 1.00 94.69 579 VAL A C 1
ATOM 4380 O O . VAL A 1 579 ? 16.909 -16.612 -23.599 1.00 94.69 579 VAL A O 1
ATOM 4383 N N . MET A 1 580 ? 15.205 -15.478 -22.640 1.00 95.44 580 MET A N 1
ATOM 4384 C CA . MET A 1 580 ? 16.005 -14.767 -21.636 1.00 95.44 580 MET A CA 1
ATOM 4385 C C . MET A 1 580 ? 16.356 -15.689 -20.468 1.00 95.44 580 MET A C 1
ATOM 4387 O O . MET A 1 580 ? 15.591 -16.589 -20.130 1.00 95.44 580 MET A O 1
ATOM 4391 N N . ASP A 1 581 ? 17.476 -15.451 -19.798 1.00 96.44 581 ASP A N 1
ATOM 4392 C CA . ASP A 1 581 ? 17.718 -16.060 -18.492 1.00 96.44 581 ASP A CA 1
ATOM 4393 C C . ASP A 1 581 ? 16.980 -15.272 -17.393 1.00 96.44 581 ASP A C 1
ATOM 4395 O O . ASP A 1 581 ? 16.776 -14.062 -17.504 1.00 96.44 581 ASP A O 1
ATOM 4399 N N . TYR A 1 582 ? 16.567 -15.937 -16.311 1.00 94.88 582 TYR A N 1
ATOM 4400 C CA . TYR A 1 582 ? 15.751 -15.320 -15.248 1.00 94.88 582 TYR A CA 1
ATOM 4401 C C . TYR A 1 582 ? 16.381 -14.073 -14.592 1.00 94.88 582 TYR A C 1
ATOM 4403 O O . TYR A 1 582 ? 15.656 -13.204 -14.105 1.00 94.88 582 TYR A O 1
ATOM 4411 N N . TRP A 1 583 ? 17.714 -13.946 -14.605 1.00 95.31 583 TRP A N 1
ATOM 4412 C CA . TRP A 1 583 ? 18.436 -12.769 -14.101 1.00 95.31 583 TRP A CA 1
ATOM 4413 C C . TRP A 1 583 ? 18.354 -11.543 -15.024 1.00 95.31 583 TRP A C 1
ATOM 4415 O O . TRP A 1 583 ? 18.709 -10.449 -14.599 1.00 95.31 583 TRP A O 1
ATOM 4425 N N . ASP A 1 584 ? 17.868 -11.693 -16.259 1.00 93.88 584 ASP A N 1
ATOM 4426 C CA . ASP A 1 584 ? 17.655 -10.587 -17.199 1.00 93.88 584 ASP A CA 1
ATOM 4427 C C . ASP A 1 584 ? 16.231 -10.000 -17.124 1.00 93.88 584 ASP A C 1
ATOM 4429 O O . ASP A 1 584 ? 15.951 -8.980 -17.755 1.00 93.88 584 ASP A O 1
ATOM 4433 N N . ARG A 1 585 ? 15.333 -10.572 -16.300 1.00 91.75 585 ARG A N 1
ATOM 4434 C CA . ARG A 1 585 ? 13.955 -10.071 -16.107 1.00 91.75 585 ARG A CA 1
ATOM 4435 C C . ARG A 1 585 ? 13.929 -8.585 -15.738 1.00 91.75 585 ARG A C 1
ATOM 4437 O O . ARG A 1 585 ? 13.199 -7.823 -16.364 1.00 91.75 585 ARG A O 1
ATOM 4444 N N . ASN A 1 586 ? 14.746 -8.192 -14.760 1.00 88.31 586 ASN A N 1
ATOM 4445 C CA . ASN A 1 586 ? 14.851 -6.826 -14.236 1.00 88.31 586 ASN A CA 1
ATOM 4446 C C . ASN A 1 586 ? 15.886 -5.961 -14.997 1.00 88.31 586 ASN A C 1
ATOM 4448 O O . ASN A 1 586 ? 16.181 -4.843 -14.581 1.00 88.31 586 ASN A O 1
ATOM 4452 N N . ALA A 1 587 ? 16.474 -6.459 -16.092 1.00 89.00 587 ALA A N 1
ATOM 4453 C CA . ALA A 1 587 ? 17.512 -5.727 -16.811 1.00 89.00 587 ALA A CA 1
ATOM 4454 C C . ALA A 1 587 ? 16.946 -4.448 -17.468 1.00 89.00 587 ALA A C 1
ATOM 4456 O O . ALA A 1 587 ? 15.934 -4.542 -18.171 1.00 89.00 587 ALA A O 1
ATOM 4457 N N . PRO A 1 588 ? 17.589 -3.276 -17.308 1.00 84.31 588 PRO A N 1
ATOM 4458 C CA . PRO A 1 588 ? 17.194 -2.059 -18.015 1.00 84.31 588 PRO A CA 1
ATOM 4459 C C . PRO A 1 588 ? 17.394 -2.222 -19.526 1.00 84.31 588 PRO A C 1
ATOM 4461 O O . PRO A 1 588 ? 18.257 -2.985 -19.971 1.00 84.31 588 PRO A O 1
ATOM 4464 N N . LEU A 1 589 ? 16.625 -1.486 -20.335 1.00 81.38 589 LEU A N 1
ATOM 4465 C CA . LEU A 1 589 ? 16.811 -1.520 -21.786 1.00 81.38 589 LEU A CA 1
ATOM 4466 C C . LEU A 1 589 ? 18.204 -0.973 -22.173 1.00 81.38 589 LEU A C 1
ATOM 4468 O O . LEU A 1 589 ? 18.641 0.021 -21.587 1.00 81.38 589 LEU A O 1
ATOM 4472 N N . PRO A 1 590 ? 18.887 -1.547 -23.189 1.00 72.12 590 PRO A N 1
ATOM 4473 C CA . PRO A 1 590 ? 20.244 -1.131 -23.586 1.00 72.12 590 PRO A CA 1
ATOM 4474 C C . PRO A 1 590 ? 20.385 0.341 -24.002 1.00 72.12 590 PRO A C 1
ATOM 4476 O O . PRO A 1 590 ? 21.491 0.871 -24.061 1.00 72.12 590 PRO A O 1
ATOM 4479 N N . ASP A 1 591 ? 19.258 0.973 -24.322 1.00 69.94 591 ASP A N 1
ATOM 4480 C CA . ASP A 1 591 ? 19.129 2.294 -24.926 1.00 69.94 591 ASP A CA 1
ATOM 4481 C C . ASP A 1 591 ? 18.826 3.420 -23.912 1.00 69.94 591 ASP A C 1
ATOM 4483 O O . ASP A 1 591 ? 18.637 4.561 -24.327 1.00 69.94 591 ASP A O 1
ATOM 4487 N N . ASP A 1 592 ? 18.733 3.133 -22.610 1.00 69.62 592 ASP A N 1
ATOM 4488 C CA . ASP A 1 592 ? 18.265 4.105 -21.608 1.00 69.62 592 ASP A CA 1
ATOM 4489 C C . ASP A 1 592 ? 19.235 5.284 -21.378 1.00 69.62 592 ASP A C 1
ATOM 4491 O O . ASP A 1 592 ? 20.326 5.111 -20.816 1.00 69.62 592 ASP A O 1
ATOM 4495 N N . ASP A 1 593 ? 18.805 6.474 -21.822 1.00 62.56 593 ASP A N 1
ATOM 4496 C CA . ASP A 1 593 ? 19.495 7.760 -21.686 1.00 62.56 593 ASP A CA 1
ATOM 4497 C C . ASP A 1 593 ? 19.050 8.441 -20.377 1.00 62.56 593 ASP A C 1
ATOM 4499 O O . ASP A 1 593 ? 17.897 8.859 -20.268 1.00 62.56 593 ASP A O 1
ATOM 4503 N N . ASP A 1 594 ? 19.963 8.597 -19.409 1.00 66.00 594 ASP A N 1
ATOM 4504 C CA . ASP A 1 594 ? 19.725 9.123 -18.048 1.00 66.00 594 ASP A CA 1
ATOM 4505 C C . ASP A 1 594 ? 19.258 10.611 -18.000 1.00 66.00 594 ASP A C 1
ATOM 4507 O O . ASP A 1 594 ? 19.956 11.506 -17.515 1.00 66.00 594 ASP A O 1
ATOM 4511 N N . ARG A 1 595 ? 18.055 10.898 -18.516 1.00 76.31 595 ARG A N 1
ATOM 4512 C CA . ARG A 1 595 ? 17.449 12.237 -18.607 1.00 76.31 595 ARG A CA 1
ATOM 4513 C C . ARG A 1 595 ? 17.137 12.829 -17.232 1.00 76.31 595 ARG A C 1
ATOM 4515 O O . ARG A 1 595 ? 16.601 12.157 -16.350 1.00 76.31 595 ARG A O 1
ATOM 4522 N N . LYS A 1 596 ? 17.388 14.136 -17.106 1.00 85.44 596 LYS A N 1
ATOM 4523 C CA . LYS A 1 596 ? 17.063 14.948 -15.930 1.00 85.44 596 LYS A CA 1
ATOM 4524 C C . LYS A 1 596 ? 15.855 15.864 -16.143 1.00 85.44 596 LYS A C 1
ATOM 4526 O O . LYS A 1 596 ? 15.628 16.359 -17.247 1.00 85.44 596 LYS A O 1
ATOM 4531 N N . TYR A 1 597 ? 15.143 16.108 -15.049 1.00 89.94 597 TYR A N 1
ATOM 4532 C CA . TYR A 1 597 ? 14.056 17.064 -14.864 1.00 89.94 597 TYR A CA 1
ATOM 4533 C C . TYR A 1 597 ? 14.398 17.963 -13.671 1.00 89.94 597 TYR A C 1
ATOM 4535 O O . TYR A 1 597 ? 14.862 17.469 -12.641 1.00 89.94 597 TYR A O 1
ATOM 4543 N N . THR A 1 598 ? 14.147 19.267 -13.784 1.00 95.69 598 THR A N 1
ATOM 4544 C CA . THR A 1 598 ? 14.192 20.170 -12.620 1.00 95.69 598 THR A CA 1
ATOM 4545 C C . THR A 1 598 ? 12.942 19.994 -11.754 1.00 95.69 598 THR A C 1
ATOM 4547 O O . THR A 1 598 ? 11.925 19.464 -12.208 1.00 95.69 598 THR A O 1
ATOM 4550 N N . TRP A 1 599 ? 12.980 20.470 -10.511 1.00 96.06 599 TRP A N 1
ATOM 4551 C CA . TRP A 1 599 ? 11.819 20.465 -9.620 1.00 96.06 599 TRP A CA 1
ATOM 4552 C C . TRP A 1 599 ? 10.637 21.264 -10.179 1.00 96.06 599 TRP A C 1
ATOM 4554 O O . TRP A 1 599 ? 9.493 20.821 -10.104 1.00 96.06 599 TRP A O 1
ATOM 4564 N N . GLU A 1 600 ? 10.910 22.403 -10.819 1.00 96.31 600 GLU A N 1
ATOM 4565 C CA . GLU A 1 600 ? 9.889 23.206 -11.500 1.00 96.31 600 GLU A CA 1
ATOM 4566 C C . GLU A 1 600 ? 9.257 22.438 -12.667 1.00 96.31 600 GLU A C 1
ATOM 4568 O O . GLU A 1 600 ? 8.036 22.402 -12.794 1.00 96.31 600 GLU A O 1
ATOM 4573 N N . GLN A 1 601 ? 10.071 21.744 -13.472 1.00 95.31 601 GLN A N 1
ATOM 4574 C CA . GLN A 1 601 ? 9.575 20.888 -14.553 1.00 95.31 601 GLN A CA 1
ATOM 4575 C C . GLN A 1 601 ? 8.743 19.716 -14.021 1.00 95.31 601 GLN A C 1
ATOM 4577 O O . GLN A 1 601 ? 7.751 19.352 -14.651 1.00 95.31 601 GLN A O 1
ATOM 4582 N N . ALA A 1 602 ? 9.118 19.135 -12.877 1.00 95.75 602 ALA A N 1
ATOM 4583 C CA . ALA A 1 602 ? 8.346 18.085 -12.222 1.00 95.75 602 ALA A CA 1
ATOM 4584 C C . ALA A 1 602 ? 6.986 18.627 -11.746 1.00 95.75 602 ALA A C 1
ATOM 4586 O O . ALA A 1 602 ? 5.953 18.137 -12.203 1.00 95.75 602 ALA A O 1
ATOM 4587 N N . ARG A 1 603 ? 6.977 19.698 -10.937 1.00 97.19 603 ARG A N 1
ATOM 4588 C CA . ARG A 1 603 ? 5.769 20.413 -10.481 1.00 97.19 603 ARG A CA 1
ATOM 4589 C C . ARG A 1 603 ? 4.826 20.743 -11.641 1.00 97.19 603 ARG A C 1
ATOM 4591 O O . ARG A 1 603 ? 3.655 20.378 -11.597 1.00 97.19 603 ARG A O 1
ATOM 4598 N N . ASP A 1 604 ? 5.332 21.399 -12.684 1.00 97.19 604 ASP A N 1
ATOM 4599 C CA . ASP A 1 604 ? 4.519 21.887 -13.807 1.00 97.19 604 ASP A CA 1
ATOM 4600 C C . ASP A 1 604 ? 4.015 20.744 -14.707 1.00 97.19 604 ASP A C 1
ATOM 4602 O O . ASP A 1 604 ? 2.991 20.873 -15.383 1.00 97.19 604 ASP A O 1
ATOM 4606 N N . THR A 1 605 ? 4.697 19.595 -14.694 1.00 96.56 605 THR A N 1
ATOM 4607 C CA . THR A 1 605 ? 4.223 18.366 -15.344 1.00 96.56 605 THR A CA 1
ATOM 4608 C C . THR A 1 605 ? 3.092 17.722 -14.540 1.00 96.56 605 THR A C 1
ATOM 4610 O O . THR A 1 605 ? 2.045 17.447 -15.125 1.00 96.56 605 THR A O 1
ATOM 4613 N N . VAL A 1 606 ? 3.255 17.537 -13.222 1.00 97.88 606 VAL A N 1
ATOM 4614 C CA . VAL A 1 606 ? 2.225 16.924 -12.360 1.00 97.88 606 VAL A CA 1
ATOM 4615 C C . VAL A 1 606 ? 0.978 17.810 -12.266 1.00 97.88 606 VAL A C 1
ATOM 4617 O O . VAL A 1 606 ? -0.111 17.373 -12.633 1.00 97.88 606 VAL A O 1
ATOM 4620 N N . LEU A 1 607 ? 1.119 19.079 -11.862 1.00 98.25 607 LEU A N 1
ATOM 4621 C CA . LEU A 1 607 ? -0.016 20.008 -11.754 1.00 98.25 607 LEU A CA 1
ATOM 4622 C C . LEU A 1 607 ? -0.674 20.274 -13.117 1.00 98.25 607 LEU A C 1
ATOM 4624 O O . LEU A 1 607 ? -1.892 20.428 -13.190 1.00 98.25 607 LEU A O 1
ATOM 4628 N N . GLY A 1 608 ? 0.104 20.276 -14.205 1.00 98.00 608 GLY A N 1
ATOM 4629 C CA . GLY A 1 608 ? -0.423 20.388 -15.565 1.00 98.00 608 GLY A CA 1
ATOM 4630 C C . GLY A 1 608 ? -1.266 19.181 -15.989 1.00 98.00 608 GLY A C 1
ATOM 4631 O O . GLY A 1 608 ? -2.308 19.361 -16.618 1.00 98.00 608 GLY A O 1
ATOM 4632 N N . ALA A 1 609 ? -0.855 17.962 -15.626 1.00 97.44 609 ALA A N 1
ATOM 4633 C CA . ALA A 1 609 ? -1.624 16.744 -15.884 1.00 97.44 609 ALA A CA 1
ATOM 4634 C C . ALA A 1 609 ? -2.899 16.680 -15.026 1.00 97.44 609 ALA A C 1
ATOM 4636 O O . ALA A 1 609 ? -3.980 16.399 -15.542 1.00 97.44 609 ALA A O 1
ATOM 4637 N N . TYR A 1 610 ? -2.791 17.021 -13.738 1.00 97.94 610 TYR A N 1
ATOM 4638 C CA . TYR A 1 610 ? -3.931 17.098 -12.822 1.00 97.94 610 TYR A CA 1
ATOM 4639 C C . TYR A 1 610 ? -4.945 18.147 -13.301 1.00 97.94 610 TYR A C 1
ATOM 4641 O O . TYR A 1 610 ? -6.138 17.868 -13.353 1.00 97.94 610 TYR A O 1
ATOM 4649 N N . GLY A 1 611 ? -4.484 19.331 -13.721 1.00 97.50 611 GLY A N 1
ATOM 4650 C CA . GLY A 1 611 ? -5.347 20.436 -14.154 1.00 97.50 611 GLY A CA 1
ATOM 4651 C C . GLY A 1 611 ? -6.043 20.195 -15.493 1.00 97.50 611 GLY A C 1
ATOM 4652 O O . GLY A 1 611 ? -7.140 20.707 -15.707 1.00 97.50 611 GLY A O 1
ATOM 4653 N N . ALA A 1 612 ? -5.445 19.382 -16.370 1.00 96.00 612 ALA A N 1
ATOM 4654 C CA . ALA A 1 612 ? -6.084 18.918 -17.601 1.00 96.00 612 ALA A CA 1
ATOM 4655 C C . ALA A 1 612 ? -7.234 17.926 -17.336 1.00 96.00 612 ALA A C 1
ATOM 4657 O O . ALA A 1 612 ? -8.177 17.864 -18.123 1.00 96.00 612 ALA A O 1
ATOM 4658 N N . PHE A 1 613 ? -7.176 17.178 -16.228 1.00 96.19 613 PHE A N 1
ATOM 4659 C CA . PHE A 1 613 ? -8.244 16.285 -15.775 1.00 96.19 613 PHE A CA 1
ATOM 4660 C C . PHE A 1 613 ? -9.315 17.016 -14.948 1.00 96.19 613 PHE A C 1
ATOM 4662 O O . PHE A 1 613 ? -10.511 16.850 -15.190 1.00 96.19 613 PHE A O 1
ATOM 4669 N N . SER A 1 614 ? -8.895 17.821 -13.968 1.00 96.81 614 SER A N 1
ATOM 4670 C CA . SER A 1 614 ? -9.774 18.594 -13.091 1.00 96.81 614 SER A CA 1
ATOM 4671 C C . SER A 1 614 ? -9.043 19.797 -12.469 1.00 96.81 614 SER A C 1
ATOM 4673 O O . SER A 1 614 ? -8.085 19.604 -11.712 1.00 96.81 614 SER A O 1
ATOM 4675 N N . PRO A 1 615 ? -9.511 21.040 -12.702 1.00 97.06 615 PRO A N 1
ATOM 4676 C CA . PRO A 1 615 ? -8.971 22.230 -12.041 1.00 97.06 615 PRO A CA 1
ATOM 4677 C C . PRO A 1 615 ? -9.008 22.148 -10.508 1.00 97.06 615 PRO A C 1
ATOM 4679 O O . PRO A 1 615 ? -8.038 22.532 -9.860 1.00 97.06 615 PRO A O 1
ATOM 4682 N N . ASP A 1 616 ? -10.072 21.580 -9.930 1.00 96.50 616 ASP A N 1
ATOM 4683 C CA . ASP A 1 616 ? -10.206 21.368 -8.481 1.00 96.50 616 ASP A CA 1
ATOM 4684 C C . ASP A 1 616 ? -9.088 20.464 -7.933 1.00 96.50 616 ASP A C 1
ATOM 4686 O O . ASP A 1 616 ? -8.521 20.737 -6.875 1.00 96.50 616 ASP A O 1
ATOM 4690 N N . MET A 1 617 ? -8.739 19.397 -8.664 1.00 97.12 617 MET A N 1
ATOM 4691 C CA . MET A 1 617 ? -7.677 18.461 -8.272 1.00 97.12 617 MET A CA 1
ATOM 4692 C C . MET A 1 617 ? -6.303 19.145 -8.298 1.00 97.12 617 MET A C 1
ATOM 4694 O O . MET A 1 617 ? -5.483 18.935 -7.402 1.00 97.12 617 MET A O 1
ATOM 4698 N N . ALA A 1 618 ? -6.068 20.002 -9.296 1.00 97.88 618 ALA A N 1
ATOM 4699 C CA . ALA A 1 618 ? -4.850 20.796 -9.392 1.00 97.88 618 ALA A CA 1
ATOM 4700 C C . ALA A 1 618 ? -4.756 21.882 -8.315 1.00 97.88 618 ALA A C 1
ATOM 4702 O O . ALA A 1 618 ? -3.671 22.070 -7.779 1.00 97.88 618 ALA A O 1
ATOM 4703 N N . GLU A 1 619 ? -5.847 22.563 -7.947 1.00 98.12 619 GLU A N 1
ATOM 4704 C CA . GLU A 1 619 ? -5.804 23.574 -6.879 1.00 98.12 619 GLU A CA 1
ATOM 4705 C C . GLU A 1 619 ? -5.560 22.933 -5.503 1.00 98.12 619 GLU A C 1
ATOM 4707 O O . GLU A 1 619 ? -4.788 23.469 -4.708 1.00 98.12 619 GLU A O 1
ATOM 4712 N N . VAL A 1 620 ? -6.117 21.742 -5.230 1.00 97.81 620 VAL A N 1
ATOM 4713 C CA . VAL A 1 620 ? -5.760 20.980 -4.019 1.00 97.81 620 VAL A CA 1
ATOM 4714 C C . VAL A 1 620 ? -4.281 20.575 -4.044 1.00 97.81 620 VAL A C 1
ATOM 4716 O O . VAL A 1 620 ? -3.582 20.807 -3.059 1.00 97.81 620 VAL A O 1
ATOM 4719 N N . GLY A 1 621 ? -3.778 20.036 -5.161 1.00 97.75 621 GLY A N 1
ATOM 4720 C CA . GLY A 1 621 ? -2.370 19.642 -5.299 1.00 97.75 621 GLY A CA 1
ATOM 4721 C C . GLY A 1 621 ? -1.390 20.823 -5.223 1.00 97.75 621 GLY A C 1
ATOM 4722 O O . GLY A 1 621 ? -0.324 20.725 -4.621 1.00 97.75 621 GLY A O 1
ATOM 4723 N N . LYS A 1 622 ? -1.765 21.983 -5.766 1.00 98.19 622 LYS A N 1
ATOM 4724 C CA . LYS A 1 622 ? -0.960 23.211 -5.764 1.00 98.19 622 LYS A CA 1
ATOM 4725 C C . LYS A 1 622 ? -0.648 23.702 -4.346 1.00 98.19 622 LYS A C 1
ATOM 4727 O O . LYS A 1 622 ? 0.469 24.153 -4.101 1.00 98.19 622 LYS A O 1
ATOM 4732 N N . ARG A 1 623 ? -1.570 23.524 -3.388 1.00 98.06 623 ARG A N 1
ATOM 4733 C CA . ARG A 1 623 ? -1.359 23.894 -1.973 1.00 98.06 623 ARG A CA 1
ATOM 4734 C C . ARG A 1 623 ? -0.101 23.262 -1.366 1.00 98.06 623 ARG A C 1
ATOM 4736 O O . ARG A 1 623 ? 0.557 23.923 -0.570 1.00 98.06 623 ARG A O 1
ATOM 4743 N N . PHE A 1 624 ? 0.276 22.049 -1.776 1.00 98.25 624 PHE A N 1
ATOM 4744 C CA . PHE A 1 624 ? 1.477 21.372 -1.271 1.00 98.25 624 PHE A CA 1
ATOM 4745 C C . PHE A 1 624 ? 2.775 22.090 -1.660 1.00 98.25 624 PHE A C 1
ATOM 4747 O O . PHE A 1 624 ? 3.707 22.167 -0.857 1.00 98.25 624 PHE A O 1
ATOM 4754 N N . PHE A 1 625 ? 2.820 22.635 -2.879 1.00 97.31 625 PHE A N 1
ATOM 4755 C CA . PHE A 1 625 ? 3.955 23.403 -3.393 1.00 97.31 625 PHE A CA 1
ATOM 4756 C C . PHE A 1 625 ? 3.956 24.850 -2.880 1.00 97.31 625 PHE A C 1
ATOM 4758 O O . PHE A 1 625 ? 5.027 25.410 -2.669 1.00 97.31 625 PHE A O 1
ATOM 4765 N N . ASP A 1 626 ? 2.776 25.439 -2.656 1.00 96.81 626 ASP A N 1
ATOM 4766 C CA . ASP A 1 626 ? 2.627 26.821 -2.178 1.00 96.81 626 ASP A CA 1
ATOM 4767 C C . ASP A 1 626 ? 2.963 26.995 -0.677 1.00 96.81 626 ASP A C 1
ATOM 4769 O O . ASP A 1 626 ? 3.294 28.105 -0.264 1.00 96.81 626 ASP A O 1
ATOM 4773 N N . ASN A 1 627 ? 2.862 25.937 0.146 1.00 95.88 627 ASN A N 1
ATOM 4774 C CA . ASN A 1 627 ? 2.885 26.034 1.620 1.00 95.88 627 ASN A CA 1
ATOM 4775 C C . ASN A 1 627 ? 3.955 25.155 2.314 1.00 95.88 627 ASN A C 1
ATOM 4777 O O . ASN A 1 627 ? 3.838 24.888 3.504 1.00 95.88 627 ASN A O 1
ATOM 4781 N N . ASN A 1 628 ? 4.999 24.698 1.608 1.00 95.81 628 ASN A N 1
ATOM 4782 C CA . ASN A 1 628 ? 6.058 23.829 2.162 1.00 95.81 628 ASN A CA 1
ATOM 4783 C C . ASN A 1 628 ? 5.529 22.531 2.818 1.00 95.81 628 ASN A C 1
ATOM 4785 O O . ASN A 1 628 ? 5.913 22.179 3.933 1.00 95.81 628 ASN A O 1
ATOM 4789 N N . TRP A 1 629 ? 4.662 21.781 2.130 1.00 98.12 629 TRP A N 1
ATOM 4790 C CA . TRP A 1 629 ? 4.176 20.476 2.624 1.00 98.12 629 TRP A CA 1
ATOM 4791 C C . TRP A 1 629 ? 4.959 19.284 2.057 1.00 98.12 629 TRP A C 1
ATOM 4793 O O . TRP A 1 629 ? 4.566 18.134 2.254 1.00 98.12 629 TRP A O 1
ATOM 4803 N N . ILE A 1 630 ? 6.051 19.547 1.334 1.00 98.44 630 ILE A N 1
ATOM 4804 C CA . ILE A 1 630 ? 6.865 18.541 0.647 1.00 98.44 630 ILE A CA 1
ATOM 4805 C C . ILE A 1 630 ? 8.318 18.653 1.110 1.00 98.44 630 ILE A C 1
ATOM 4807 O O . ILE A 1 630 ? 8.930 19.708 0.965 1.00 98.44 630 ILE A O 1
ATOM 4811 N N . ASP A 1 631 ? 8.884 17.550 1.594 1.00 97.81 631 ASP A N 1
ATOM 4812 C CA . ASP A 1 631 ? 10.319 17.392 1.831 1.00 97.81 631 ASP A CA 1
ATOM 4813 C C . ASP A 1 631 ? 10.942 16.599 0.679 1.00 97.81 631 ASP A C 1
ATOM 4815 O O . ASP A 1 631 ? 10.864 15.369 0.637 1.00 97.81 631 ASP A O 1
ATOM 4819 N N . ALA A 1 632 ? 11.546 17.314 -0.273 1.00 97.12 632 ALA A N 1
ATOM 4820 C CA . ALA A 1 632 ? 12.056 16.777 -1.533 1.00 97.12 632 ALA A CA 1
ATOM 4821 C C . ALA A 1 632 ? 13.569 16.458 -1.626 1.00 97.12 632 ALA A C 1
ATOM 4823 O O . ALA A 1 632 ? 13.909 15.537 -2.380 1.00 97.12 632 ALA A O 1
ATOM 4824 N N . PRO A 1 633 ? 14.513 17.154 -0.948 1.00 95.31 633 PRO A N 1
ATOM 4825 C CA . PRO A 1 633 ? 15.937 16.908 -1.161 1.00 95.31 633 PRO A CA 1
ATOM 4826 C C . PRO A 1 633 ? 16.397 15.576 -0.572 1.00 95.31 633 PRO A C 1
ATOM 4828 O O . PRO A 1 633 ? 15.970 15.162 0.507 1.00 95.31 633 PRO A O 1
ATOM 4831 N N . VAL A 1 634 ? 17.330 14.921 -1.262 1.00 89.81 634 VAL A N 1
ATOM 4832 C CA . VAL A 1 634 ? 18.061 13.772 -0.718 1.00 89.81 634 VAL A CA 1
ATOM 4833 C C . VAL A 1 634 ? 19.184 14.287 0.180 1.00 89.81 634 VAL A C 1
ATOM 4835 O O . VAL A 1 634 ? 20.095 14.971 -0.287 1.00 89.81 634 VAL A O 1
ATOM 4838 N N . ARG A 1 635 ? 19.146 13.937 1.468 1.00 91.69 635 ARG A N 1
ATOM 4839 C CA . ARG A 1 635 ? 20.176 14.297 2.457 1.00 91.69 635 ARG A CA 1
ATOM 4840 C C . ARG A 1 635 ? 20.569 13.082 3.308 1.00 91.69 635 ARG A C 1
ATOM 4842 O O . ARG A 1 635 ? 19.750 12.178 3.467 1.00 91.69 635 ARG A O 1
ATOM 4849 N N . PRO A 1 636 ? 21.801 13.022 3.852 1.00 83.94 636 PRO A N 1
ATOM 4850 C CA . PRO A 1 636 ? 22.192 11.962 4.781 1.00 83.94 636 PRO A CA 1
ATOM 4851 C C . PRO A 1 636 ? 21.209 11.862 5.951 1.00 83.94 636 PRO A C 1
ATOM 4853 O O . PRO A 1 636 ? 20.701 12.881 6.408 1.00 83.94 636 PRO A O 1
ATOM 4856 N N . GLY A 1 637 ? 20.940 10.645 6.418 1.00 81.75 637 GLY A N 1
ATOM 4857 C CA . GLY A 1 637 ? 20.054 10.404 7.557 1.00 81.75 637 GLY A CA 1
ATOM 4858 C C . GLY A 1 637 ? 18.555 10.458 7.246 1.00 81.75 637 GLY A C 1
ATOM 4859 O O . GLY A 1 637 ? 17.804 9.755 7.910 1.00 81.75 637 GLY A O 1
ATOM 4860 N N . LYS A 1 638 ? 18.088 11.204 6.234 1.00 89.56 638 LYS A N 1
ATOM 4861 C CA . LYS A 1 638 ? 16.668 11.206 5.823 1.00 89.56 638 LYS A CA 1
ATOM 4862 C C . LYS A 1 638 ? 16.188 9.792 5.465 1.00 89.56 638 LYS A C 1
ATOM 4864 O O . LYS A 1 638 ? 16.954 8.990 4.927 1.00 89.56 638 LYS A O 1
ATOM 4869 N N . SER A 1 639 ? 14.917 9.507 5.751 1.00 80.75 639 SER A N 1
ATOM 4870 C CA . SER A 1 639 ? 14.268 8.247 5.384 1.00 80.75 639 SER A CA 1
ATOM 4871 C C . SER A 1 639 ? 14.432 7.951 3.885 1.00 80.75 639 SER A C 1
ATOM 4873 O O . SER A 1 639 ? 14.251 8.862 3.065 1.00 80.75 639 SER A O 1
ATOM 4875 N N . PRO A 1 640 ? 14.740 6.699 3.498 1.00 77.69 640 PRO A N 1
ATOM 4876 C CA . PRO A 1 640 ? 14.628 6.265 2.111 1.00 77.69 640 PRO A CA 1
ATOM 4877 C C . PRO A 1 640 ? 13.167 6.316 1.636 1.00 77.69 640 PRO A C 1
ATOM 4879 O O . PRO A 1 640 ? 12.252 6.563 2.422 1.00 77.69 640 PRO A O 1
ATOM 4882 N N . GLY A 1 641 ? 12.965 6.056 0.342 1.00 81.06 641 GLY A N 1
ATOM 4883 C CA . GLY A 1 641 ? 11.631 5.897 -0.238 1.00 81.06 641 GLY A CA 1
ATOM 4884 C C . GLY A 1 641 ? 10.894 7.218 -0.456 1.00 81.06 641 GLY A C 1
ATOM 4885 O O . GLY A 1 641 ? 11.513 8.254 -0.729 1.00 81.06 641 GLY A O 1
ATOM 4886 N N . ALA A 1 642 ? 9.570 7.139 -0.383 1.00 86.50 642 ALA A N 1
ATOM 4887 C CA . ALA A 1 642 ? 8.629 8.249 -0.455 1.00 86.50 642 ALA A CA 1
ATOM 4888 C C . ALA A 1 642 ? 7.326 7.859 0.267 1.00 86.50 642 ALA A C 1
ATOM 4890 O O . ALA A 1 642 ? 7.051 6.667 0.413 1.00 86.50 642 ALA A O 1
ATOM 4891 N N . PHE A 1 643 ? 6.567 8.844 0.753 1.00 89.44 643 PHE A N 1
ATOM 4892 C CA . PHE A 1 643 ? 5.230 8.629 1.319 1.00 89.44 643 PHE A CA 1
ATOM 4893 C C . PHE A 1 643 ? 4.411 9.926 1.419 1.00 89.44 643 PHE A C 1
ATOM 4895 O O . PHE A 1 643 ? 4.964 11.020 1.564 1.00 89.44 643 PHE A O 1
ATOM 4902 N N . ALA A 1 644 ? 3.086 9.777 1.493 1.00 93.88 644 ALA A N 1
ATOM 4903 C CA . ALA A 1 644 ? 2.121 10.816 1.842 1.00 93.88 644 ALA A CA 1
ATOM 4904 C C . ALA A 1 644 ? 1.477 10.535 3.212 1.00 93.88 644 ALA A C 1
ATOM 4906 O O . ALA A 1 644 ? 0.640 9.640 3.358 1.00 93.88 644 ALA A O 1
ATOM 4907 N N . HIS A 1 645 ? 1.860 11.295 4.237 1.00 94.00 645 HIS A N 1
ATOM 4908 C CA . HIS A 1 645 ? 1.389 11.098 5.606 1.00 94.00 645 HIS A CA 1
ATOM 4909 C C . HIS A 1 645 ? 0.112 11.915 5.885 1.00 94.00 645 HIS A C 1
ATOM 4911 O O . HIS A 1 645 ? 0.200 13.142 5.863 1.00 94.00 645 HIS A O 1
ATOM 4917 N N . PRO A 1 646 ? -1.040 11.296 6.226 1.00 89.69 646 PRO A N 1
ATOM 4918 C CA . PRO A 1 646 ? -2.342 11.978 6.336 1.00 89.69 646 PRO A CA 1
ATOM 4919 C C . PRO A 1 646 ? -2.441 12.977 7.498 1.00 89.69 646 PRO A C 1
ATOM 4921 O O . PRO A 1 646 ? -3.238 13.907 7.455 1.00 89.69 646 PRO A O 1
ATOM 4924 N N . THR A 1 647 ? -1.631 12.765 8.536 1.00 92.00 647 THR A N 1
ATOM 4925 C CA . THR A 1 647 ? -1.645 13.471 9.827 1.00 92.00 647 THR A CA 1
ATOM 4926 C C . THR A 1 647 ? -3.001 13.403 10.543 1.00 92.00 647 THR A C 1
ATOM 4928 O O . THR A 1 647 ? -3.327 12.360 11.106 1.00 92.00 647 THR A O 1
ATOM 4931 N N . VAL A 1 648 ? -3.780 14.484 10.546 1.00 93.06 648 VAL A N 1
ATOM 4932 C CA . VAL A 1 648 ? -5.122 14.603 11.124 1.00 93.06 648 VAL A CA 1
ATOM 4933 C C . VAL A 1 648 ? -5.964 15.594 10.312 1.00 93.06 648 VAL A C 1
ATOM 4935 O O . VAL A 1 648 ? -5.419 16.600 9.867 1.00 93.06 648 VAL A O 1
ATOM 4938 N N . PRO A 1 649 ? -7.296 15.420 10.195 1.00 90.75 649 PRO A N 1
ATOM 4939 C CA . PRO A 1 649 ? -8.130 16.289 9.349 1.00 90.75 649 PRO A CA 1
ATOM 4940 C C . PRO A 1 649 ? -8.213 17.783 9.717 1.00 90.75 649 PRO A C 1
ATOM 4942 O O . PRO A 1 649 ? -8.767 18.571 8.954 1.00 90.75 649 PRO A O 1
ATOM 4945 N N . THR A 1 650 ? -7.713 18.188 10.888 1.00 89.94 650 THR A N 1
ATOM 4946 C CA . THR A 1 650 ? -7.596 19.600 11.307 1.00 89.94 650 THR A CA 1
ATOM 4947 C C . THR A 1 650 ? -6.285 20.260 10.873 1.00 89.94 650 THR A C 1
ATOM 4949 O O . THR A 1 650 ? -6.118 21.463 11.065 1.00 89.94 650 THR A O 1
ATOM 4952 N N . VAL A 1 651 ? -5.371 19.487 10.289 1.00 94.31 651 VAL A N 1
ATOM 4953 C CA . VAL A 1 651 ? -4.121 19.918 9.652 1.00 94.31 651 VAL A CA 1
ATOM 4954 C C . VAL A 1 651 ? -4.138 19.352 8.218 1.00 94.31 651 VAL A C 1
ATOM 4956 O O . VAL A 1 651 ? -5.130 18.775 7.771 1.00 94.31 651 VAL A O 1
ATOM 4959 N N . HIS A 1 652 ? -3.087 19.574 7.445 1.00 95.12 652 HIS A N 1
ATOM 4960 C CA . HIS A 1 652 ? -2.890 18.959 6.135 1.00 95.12 652 HIS A CA 1
ATOM 4961 C C . HIS A 1 652 ? -1.952 17.742 6.233 1.00 95.12 652 HIS A C 1
ATOM 4963 O O . HIS A 1 652 ? -1.177 17.612 7.188 1.00 95.12 652 HIS A O 1
ATOM 4969 N N . PRO A 1 653 ? -1.978 16.852 5.232 1.00 96.50 653 PRO A N 1
ATOM 4970 C CA . PRO A 1 653 ? -0.933 15.857 5.050 1.00 96.50 653 PRO A CA 1
ATOM 4971 C C . PRO A 1 653 ? 0.428 16.475 4.688 1.00 96.50 653 PRO A C 1
ATOM 4973 O O . PRO A 1 653 ? 0.528 17.651 4.327 1.00 96.50 653 PRO A O 1
ATOM 4976 N N . TYR A 1 654 ? 1.468 15.641 4.735 1.00 98.38 654 TYR A N 1
ATOM 4977 C CA . TYR A 1 654 ? 2.835 15.961 4.308 1.00 98.38 654 TYR A CA 1
ATOM 4978 C C . TYR A 1 654 ? 3.385 14.892 3.367 1.00 98.38 654 TYR A C 1
ATOM 4980 O O . TYR A 1 654 ? 3.137 13.705 3.575 1.00 98.38 654 TYR A O 1
ATOM 4988 N N . LEU A 1 655 ? 4.175 15.300 2.374 1.00 98.12 655 LEU A N 1
ATOM 4989 C CA . LEU A 1 655 ? 4.835 14.395 1.432 1.00 98.12 655 LEU A CA 1
ATOM 4990 C C . LEU A 1 655 ? 6.341 14.335 1.715 1.00 98.12 655 LEU A C 1
ATOM 4992 O O . LEU A 1 655 ? 7.007 15.370 1.748 1.00 98.12 655 LEU A O 1
ATOM 4996 N N . LEU A 1 656 ? 6.897 13.132 1.850 1.00 97.00 656 LEU A N 1
ATOM 4997 C CA . LEU A 1 656 ? 8.338 12.899 1.763 1.00 97.00 656 LEU A CA 1
ATOM 4998 C C . LEU A 1 656 ? 8.644 12.320 0.383 1.00 97.00 656 LEU A C 1
ATOM 5000 O O . LEU A 1 656 ? 8.079 11.298 0.010 1.00 97.00 656 LEU A O 1
ATOM 5004 N N . VAL A 1 657 ? 9.566 12.936 -0.358 1.00 94.62 657 VAL A N 1
ATOM 5005 C CA . VAL A 1 657 ? 10.133 12.365 -1.591 1.00 94.62 657 VAL A CA 1
ATOM 5006 C C . VAL A 1 657 ? 11.655 12.514 -1.596 1.00 94.62 657 VAL A C 1
ATOM 5008 O O . VAL A 1 657 ? 12.218 13.377 -0.924 1.00 94.62 657 VAL A O 1
ATOM 5011 N N . ASN A 1 658 ? 12.346 11.668 -2.356 1.00 90.56 658 ASN A N 1
ATOM 5012 C CA . ASN A 1 658 ? 13.803 11.693 -2.498 1.00 90.56 658 ASN A CA 1
ATOM 5013 C C . ASN A 1 658 ? 14.177 12.012 -3.957 1.00 90.56 658 ASN A C 1
ATOM 5015 O O . ASN A 1 658 ? 14.469 11.120 -4.750 1.00 90.56 658 ASN A O 1
ATOM 5019 N N . PHE A 1 659 ? 14.112 13.295 -4.328 1.00 92.75 659 PHE A N 1
ATOM 5020 C CA . PHE A 1 659 ? 14.190 13.741 -5.723 1.00 92.75 659 PHE A CA 1
ATOM 5021 C C . PHE A 1 659 ? 15.638 13.862 -6.237 1.00 92.75 659 PHE A C 1
ATOM 5023 O O . PHE A 1 659 ? 16.452 14.600 -5.680 1.00 92.75 659 PHE A O 1
ATOM 5030 N N . LEU A 1 660 ? 15.948 13.175 -7.343 1.00 88.88 660 LEU A N 1
ATOM 5031 C CA . LEU A 1 660 ? 17.239 13.195 -8.052 1.00 88.88 660 LEU A CA 1
ATOM 5032 C C . LEU A 1 660 ? 17.096 13.623 -9.530 1.00 88.88 660 LEU A C 1
ATOM 5034 O O . LEU A 1 660 ? 18.054 13.525 -10.311 1.00 88.88 660 LEU A O 1
ATOM 5038 N N . GLY A 1 661 ? 15.909 14.097 -9.918 1.00 88.56 661 GLY A N 1
ATOM 5039 C CA . GLY A 1 661 ? 15.573 14.576 -11.255 1.00 88.56 661 GLY A CA 1
ATOM 5040 C C . GLY A 1 661 ? 15.298 13.497 -12.303 1.00 88.56 661 GLY A C 1
ATOM 5041 O O . GLY A 1 661 ? 15.239 13.839 -13.478 1.00 88.56 661 GLY A O 1
ATOM 5042 N N . LYS A 1 662 ? 15.163 12.212 -11.961 1.00 85.81 662 LYS A N 1
ATOM 5043 C CA . LYS A 1 662 ? 14.845 11.166 -12.955 1.00 85.81 662 LYS A CA 1
ATOM 5044 C C . LYS A 1 662 ? 13.360 11.184 -13.330 1.00 85.81 662 LYS A C 1
ATOM 5046 O O . LYS A 1 662 ? 12.522 11.609 -12.541 1.00 85.81 662 LYS A O 1
ATOM 5051 N N . SER A 1 663 ? 13.009 10.601 -14.479 1.00 84.12 663 SER A N 1
ATOM 5052 C CA . SER A 1 663 ? 11.607 10.385 -14.884 1.00 84.12 663 SER A CA 1
ATOM 5053 C C . SER A 1 663 ? 10.786 9.640 -13.819 1.00 84.12 663 SER A C 1
ATOM 5055 O O . SER A 1 663 ? 9.639 10.000 -13.571 1.00 84.12 663 SER A O 1
ATOM 5057 N N . ARG A 1 664 ? 11.385 8.637 -13.153 1.00 82.81 664 ARG A N 1
ATOM 5058 C CA . ARG A 1 664 ? 10.747 7.882 -12.058 1.00 82.81 664 ARG A CA 1
ATOM 5059 C C . ARG A 1 664 ? 10.428 8.776 -10.856 1.00 82.81 664 ARG A C 1
ATOM 5061 O O . ARG A 1 664 ? 9.350 8.651 -10.295 1.00 82.81 664 ARG A O 1
ATOM 5068 N N . ASP A 1 665 ? 11.294 9.732 -10.531 1.00 89.31 665 ASP A N 1
ATOM 5069 C CA . ASP A 1 665 ? 11.095 10.670 -9.420 1.00 89.31 665 ASP A CA 1
ATOM 5070 C C . ASP A 1 665 ? 9.907 11.621 -9.685 1.00 89.31 665 ASP A C 1
ATOM 5072 O O . ASP A 1 665 ? 9.219 12.030 -8.751 1.00 89.31 665 ASP A O 1
ATOM 5076 N N . VAL A 1 666 ? 9.622 11.937 -10.959 1.00 93.31 666 VAL A N 1
ATOM 5077 C CA . VAL A 1 666 ? 8.417 12.688 -11.371 1.00 93.31 666 VAL A CA 1
ATOM 5078 C C . VAL A 1 666 ? 7.151 11.835 -11.220 1.00 93.31 666 VAL A C 1
ATOM 5080 O O . V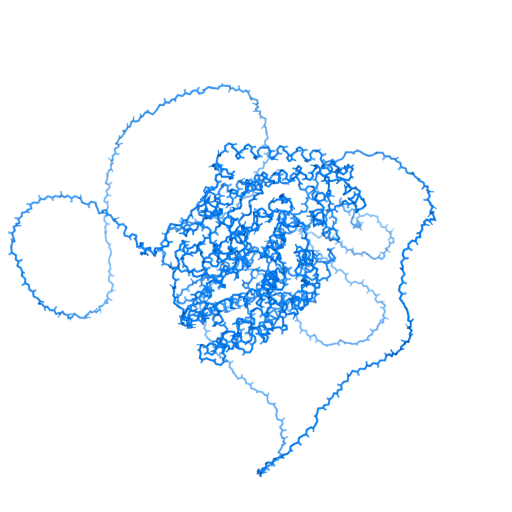AL A 1 666 ? 6.116 12.357 -10.808 1.00 93.31 666 VAL A O 1
ATOM 5083 N N . MET A 1 667 ? 7.225 10.527 -11.497 1.00 92.12 667 MET A N 1
ATOM 5084 C CA . MET A 1 667 ? 6.122 9.590 -11.230 1.00 92.12 667 MET A CA 1
ATOM 5085 C C . MET A 1 667 ? 5.877 9.437 -9.726 1.00 92.12 667 MET A C 1
ATOM 5087 O O . MET A 1 667 ? 4.739 9.566 -9.296 1.00 92.12 667 MET A O 1
ATOM 5091 N N . THR A 1 668 ? 6.925 9.288 -8.911 1.00 91.88 668 THR A N 1
ATOM 5092 C CA . THR A 1 668 ? 6.810 9.279 -7.443 1.00 91.88 668 THR A CA 1
ATOM 5093 C C . THR A 1 668 ? 6.194 10.578 -6.913 1.00 91.88 668 THR A C 1
ATOM 5095 O O . THR A 1 668 ? 5.290 10.523 -6.089 1.00 91.88 668 THR A O 1
ATOM 5098 N N . LEU A 1 669 ? 6.582 11.751 -7.429 1.00 96.94 669 LEU A N 1
ATOM 5099 C CA . LEU A 1 669 ? 5.924 13.012 -7.060 1.00 96.94 669 LEU A CA 1
ATOM 5100 C C . LEU A 1 669 ? 4.429 13.028 -7.436 1.00 96.94 669 LEU A C 1
ATOM 5102 O O . LEU A 1 669 ? 3.612 13.512 -6.657 1.00 96.94 669 LEU A O 1
ATOM 5106 N N . ALA A 1 670 ? 4.060 12.493 -8.603 1.00 97.19 670 ALA A N 1
ATOM 5107 C CA . ALA A 1 670 ? 2.663 12.367 -9.023 1.00 97.19 670 ALA A CA 1
ATOM 5108 C C . ALA A 1 670 ? 1.863 11.348 -8.193 1.00 97.19 670 ALA A C 1
ATOM 5110 O O . ALA A 1 670 ? 0.653 11.513 -8.042 1.00 97.19 670 ALA A O 1
ATOM 5111 N N . HIS A 1 671 ? 2.536 10.327 -7.663 1.00 95.44 671 HIS A N 1
ATOM 5112 C CA . HIS A 1 671 ? 1.985 9.278 -6.813 1.00 95.44 671 HIS A CA 1
ATOM 5113 C C . HIS A 1 671 ? 1.677 9.821 -5.406 1.00 95.44 671 HIS A C 1
ATOM 5115 O O . HIS A 1 671 ? 0.517 9.833 -4.987 1.00 95.44 671 HIS A O 1
ATOM 5121 N N . GLU A 1 672 ? 2.674 10.397 -4.721 1.00 96.12 672 GLU A N 1
ATOM 5122 C CA . GLU A 1 672 ? 2.488 10.964 -3.374 1.00 96.12 672 GLU A CA 1
ATOM 5123 C C . GLU A 1 672 ? 1.516 12.151 -3.367 1.00 96.12 672 GLU A C 1
ATOM 5125 O O . GLU A 1 672 ? 0.693 12.282 -2.459 1.00 96.12 672 GLU A O 1
ATOM 5130 N N . LEU A 1 673 ? 1.543 13.003 -4.402 1.00 98.19 673 LEU A N 1
ATOM 5131 C CA . LEU A 1 673 ? 0.576 14.097 -4.520 1.00 98.19 673 LEU A CA 1
ATOM 5132 C C . LEU A 1 673 ? -0.860 13.578 -4.693 1.00 98.19 673 LEU A C 1
ATOM 5134 O O . LEU A 1 673 ? -1.797 14.232 -4.239 1.00 98.19 673 LEU A O 1
ATOM 5138 N N . GLY A 1 674 ? -1.045 12.397 -5.289 1.00 97.00 674 GLY A N 1
ATOM 5139 C CA . GLY A 1 674 ? -2.357 11.778 -5.462 1.00 97.00 674 GLY A CA 1
ATOM 5140 C C . GLY A 1 674 ? -2.945 11.345 -4.123 1.00 97.00 674 GLY A C 1
ATOM 5141 O O . GLY A 1 674 ? -4.076 11.716 -3.801 1.00 97.00 674 GLY A O 1
ATOM 5142 N N . HIS A 1 675 ? -2.153 10.658 -3.293 1.00 95.69 675 HIS A N 1
ATOM 5143 C CA . HIS A 1 675 ? -2.522 10.393 -1.900 1.00 95.69 675 HIS A CA 1
ATOM 5144 C C . HIS A 1 675 ? -2.775 11.694 -1.123 1.00 95.69 675 HIS A C 1
ATOM 5146 O O . HIS A 1 675 ? -3.799 11.806 -0.454 1.00 95.69 675 HIS A O 1
ATOM 5152 N N . GLY A 1 676 ? -1.905 12.703 -1.241 1.00 96.38 676 GLY A N 1
ATOM 5153 C CA . GLY A 1 676 ? -2.079 13.989 -0.560 1.00 96.38 676 GLY A CA 1
ATOM 5154 C C . GLY A 1 676 ? -3.396 14.688 -0.925 1.00 96.38 676 GLY A C 1
ATOM 5155 O O . GLY A 1 676 ? -4.130 15.142 -0.046 1.00 96.38 676 GLY A O 1
ATOM 5156 N N . VAL A 1 677 ? -3.749 14.723 -2.213 1.00 97.50 677 VAL A N 1
ATOM 5157 C CA . VAL A 1 677 ? -5.038 15.252 -2.688 1.00 97.50 677 VAL A CA 1
ATOM 5158 C C . VAL A 1 677 ? -6.211 14.441 -2.126 1.00 97.50 677 VAL A C 1
ATOM 5160 O O . VAL A 1 677 ? -7.178 15.037 -1.655 1.00 97.50 677 VAL A O 1
ATOM 5163 N N . HIS A 1 678 ? -6.121 13.108 -2.110 1.00 96.31 678 HIS A N 1
ATOM 5164 C CA . HIS A 1 678 ? -7.142 12.233 -1.522 1.00 96.31 678 HIS A CA 1
ATOM 5165 C C . HIS A 1 678 ? -7.344 12.518 -0.029 1.00 96.31 678 HIS A C 1
ATOM 5167 O O . HIS A 1 678 ? -8.470 12.743 0.402 1.00 96.31 678 HIS A O 1
ATOM 5173 N N . GLN A 1 679 ? -6.258 12.599 0.739 1.00 95.31 679 GLN A N 1
ATOM 5174 C CA . GLN A 1 679 ? -6.268 12.859 2.181 1.00 95.31 679 GLN A CA 1
ATOM 5175 C C . GLN A 1 679 ? -6.899 14.228 2.506 1.00 95.31 679 GLN A C 1
ATOM 5177 O O . GLN A 1 679 ? -7.726 14.328 3.414 1.00 95.31 679 GLN A O 1
ATOM 5182 N N . VAL A 1 680 ? -6.604 15.272 1.718 1.00 96.38 680 VAL A N 1
ATOM 5183 C CA . VAL A 1 680 ? -7.241 16.599 1.862 1.00 96.38 680 VAL A CA 1
ATOM 5184 C C . VAL A 1 680 ? -8.734 16.581 1.499 1.00 96.38 680 VAL A C 1
ATOM 5186 O O . VAL A 1 680 ? -9.514 17.307 2.115 1.00 96.38 680 VAL A O 1
ATOM 5189 N N . LEU A 1 681 ? -9.154 15.775 0.518 1.00 96.50 681 LEU A N 1
ATOM 5190 C CA . LEU A 1 681 ? -10.564 15.647 0.123 1.00 96.50 681 LEU A CA 1
ATOM 5191 C C . LEU A 1 681 ? -11.381 14.824 1.133 1.00 96.50 681 LEU A C 1
ATOM 5193 O O . LEU A 1 681 ? -12.500 15.213 1.466 1.00 96.50 681 LEU A O 1
ATOM 5197 N N . ALA A 1 682 ? -10.820 13.723 1.634 1.00 95.88 682 ALA A N 1
ATOM 5198 C CA . ALA A 1 682 ? -11.458 12.818 2.587 1.00 95.88 682 ALA A CA 1
ATOM 5199 C C . ALA A 1 682 ? -11.524 13.388 4.015 1.00 95.88 682 ALA A C 1
ATOM 5201 O O . ALA A 1 682 ? -12.420 13.027 4.775 1.00 95.88 682 ALA A O 1
ATOM 5202 N N . GLY A 1 683 ? -10.627 14.313 4.388 1.00 94.56 683 GLY A N 1
ATOM 5203 C CA . GLY A 1 683 ? -10.590 14.925 5.726 1.00 94.56 683 GLY A CA 1
ATOM 5204 C C . GLY A 1 683 ? -11.909 15.578 6.175 1.00 94.56 683 GLY A C 1
ATOM 5205 O O . GLY A 1 683 ? -12.189 15.650 7.371 1.00 94.56 683 GLY A O 1
ATOM 5206 N N . GLY A 1 684 ? -12.782 15.965 5.238 1.00 93.56 684 GLY A N 1
ATOM 5207 C CA . GLY A 1 684 ? -14.135 16.445 5.546 1.00 93.56 684 GLY A CA 1
ATOM 5208 C C . GLY A 1 684 ? -15.034 15.438 6.284 1.00 93.56 684 GLY A C 1
ATOM 5209 O O . GLY A 1 684 ? -16.049 15.850 6.840 1.00 93.56 684 GLY A O 1
ATOM 5210 N N . GLN A 1 685 ? -14.668 14.151 6.321 1.00 94.88 685 GLN A N 1
ATOM 5211 C CA . GLN A 1 685 ? -15.403 13.089 7.021 1.00 94.88 685 GLN A CA 1
ATOM 5212 C C . GLN A 1 685 ? -15.035 12.940 8.511 1.00 94.88 685 GLN A C 1
ATOM 5214 O O . GLN A 1 685 ? -15.684 12.169 9.213 1.00 94.88 685 GLN A O 1
ATOM 5219 N N . GLY A 1 686 ? -14.014 13.646 9.011 1.00 93.81 686 GLY A N 1
ATOM 5220 C CA . GLY A 1 686 ? -13.468 13.403 10.353 1.00 93.81 686 GLY A CA 1
ATOM 5221 C C . GLY A 1 686 ? -12.482 12.228 10.395 1.00 93.81 686 GLY A C 1
ATOM 5222 O O . GLY A 1 686 ? -12.336 11.480 9.430 1.00 93.81 686 GLY A O 1
ATOM 5223 N N . LEU A 1 687 ? -11.765 12.084 11.511 1.00 92.69 687 LEU A N 1
ATOM 5224 C CA . LEU A 1 687 ? -10.622 11.170 11.645 1.00 92.69 687 LEU A CA 1
ATOM 5225 C C . LEU A 1 687 ? -11.035 9.699 11.508 1.00 92.69 687 LEU A C 1
ATOM 5227 O O . LEU A 1 687 ? -10.292 8.911 10.931 1.00 92.69 687 LEU A O 1
ATOM 5231 N N . LEU A 1 688 ? -12.212 9.325 12.019 1.00 92.56 688 LEU A N 1
ATOM 5232 C CA . LEU A 1 688 ? -12.670 7.929 12.011 1.00 92.56 688 LEU A CA 1
ATOM 5233 C C . LEU A 1 688 ? -13.218 7.454 10.658 1.00 92.56 688 LEU A C 1
ATOM 5235 O O . LEU A 1 688 ? -13.511 6.268 10.506 1.00 92.56 688 LEU A O 1
ATOM 5239 N N . MET A 1 689 ? -13.419 8.367 9.704 1.00 93.38 689 MET A N 1
ATOM 5240 C CA . MET A 1 689 ? -14.118 8.088 8.443 1.00 93.38 689 MET A CA 1
ATOM 5241 C C . MET A 1 689 ? -13.405 8.639 7.200 1.00 93.38 689 MET A C 1
ATOM 5243 O O . MET A 1 689 ? -13.786 8.284 6.084 1.00 93.38 689 MET A O 1
ATOM 5247 N N . SER A 1 690 ? -12.358 9.457 7.363 1.00 92.00 690 SER A N 1
ATOM 5248 C CA . SER A 1 690 ? -11.482 9.878 6.265 1.00 92.00 690 SER A CA 1
ATOM 5249 C C . SER A 1 690 ? -10.516 8.781 5.809 1.00 92.00 690 SER A C 1
ATOM 5251 O O . SER A 1 690 ? -10.097 8.796 4.657 1.00 92.00 690 SER A O 1
ATOM 5253 N N . ASP A 1 691 ? -10.141 7.858 6.702 1.00 84.62 691 ASP A N 1
ATOM 5254 C CA . ASP A 1 691 ? -9.229 6.754 6.379 1.00 84.62 691 ASP A CA 1
ATOM 5255 C C . ASP A 1 691 ? -9.874 5.743 5.416 1.00 84.62 691 ASP A C 1
ATOM 5257 O O . ASP A 1 691 ? -11.083 5.511 5.458 1.00 84.62 691 ASP A O 1
ATOM 5261 N N . THR A 1 692 ? -9.068 5.145 4.540 1.00 82.94 692 THR A N 1
ATOM 5262 C CA . THR A 1 692 ? -9.525 4.263 3.454 1.00 82.94 692 THR A CA 1
ATOM 5263 C C . THR A 1 692 ? -8.876 2.889 3.559 1.00 82.94 692 THR A C 1
ATOM 5265 O O . THR A 1 692 ? -7.663 2.824 3.766 1.00 82.94 692 THR A O 1
ATOM 5268 N N . PRO A 1 693 ? -9.610 1.780 3.331 1.00 75.94 693 PRO A N 1
ATOM 5269 C CA . PRO A 1 693 ? -8.994 0.458 3.303 1.00 75.94 693 PRO A CA 1
ATOM 5270 C C . PRO A 1 693 ? -7.911 0.398 2.217 1.00 75.94 693 PRO A C 1
ATOM 5272 O O . PRO A 1 693 ? -8.046 1.002 1.153 1.00 75.94 693 PRO A O 1
ATOM 5275 N N . LEU A 1 694 ? -6.844 -0.363 2.480 1.00 72.44 694 LEU A N 1
ATOM 5276 C CA . LEU A 1 694 ? -5.642 -0.480 1.639 1.00 72.44 694 LEU A CA 1
ATOM 5277 C C . LEU A 1 694 ? -5.940 -0.663 0.139 1.00 72.44 694 LEU A C 1
ATOM 5279 O O . LEU A 1 694 ? -5.295 -0.060 -0.711 1.00 72.44 694 LEU A O 1
ATOM 5283 N N . THR A 1 695 ? -6.947 -1.475 -0.177 1.00 75.88 695 THR A N 1
ATOM 5284 C CA . THR A 1 695 ? -7.425 -1.787 -1.534 1.00 75.88 695 THR A CA 1
ATOM 5285 C C . THR A 1 695 ? -7.986 -0.584 -2.299 1.00 75.88 695 THR A C 1
ATOM 5287 O O . THR A 1 695 ? -8.116 -0.653 -3.518 1.00 75.88 695 THR A O 1
ATOM 5290 N N . LEU A 1 696 ? -8.292 0.516 -1.605 1.00 82.25 696 LEU A N 1
ATOM 5291 C CA . LEU A 1 696 ? -8.778 1.782 -2.158 1.00 82.25 696 LEU A CA 1
ATOM 5292 C C . LEU A 1 696 ? -7.806 2.956 -1.926 1.00 82.25 696 LEU A C 1
ATOM 5294 O O . LEU A 1 696 ? -7.927 3.974 -2.609 1.00 82.25 696 LEU A O 1
ATOM 5298 N N . ALA A 1 697 ? -6.827 2.832 -1.024 1.00 80.88 697 ALA A N 1
ATOM 5299 C CA . ALA A 1 697 ? -5.849 3.887 -0.728 1.00 80.88 697 ALA A CA 1
ATOM 5300 C C . ALA A 1 697 ? -5.045 4.321 -1.975 1.00 80.88 697 ALA A C 1
ATOM 5302 O O . ALA A 1 697 ? -4.827 5.517 -2.197 1.00 80.88 697 ALA A O 1
ATOM 5303 N N . GLU A 1 698 ? -4.699 3.355 -2.833 1.00 85.44 698 GLU A N 1
ATOM 5304 C CA . GLU A 1 698 ? -3.971 3.554 -4.099 1.00 85.44 698 GLU A CA 1
ATOM 5305 C C . GLU A 1 698 ? -4.795 4.217 -5.219 1.00 85.44 698 GLU A C 1
ATOM 5307 O O . GLU A 1 698 ? -4.273 4.534 -6.291 1.00 85.44 698 GLU A O 1
ATOM 5312 N N . THR A 1 699 ? -6.098 4.449 -5.008 1.00 88.50 699 THR A N 1
ATOM 5313 C CA . THR A 1 699 ? -6.996 4.912 -6.084 1.00 88.50 699 THR A CA 1
ATOM 5314 C C . THR A 1 699 ? -6.612 6.291 -6.629 1.00 88.50 699 THR A C 1
ATOM 5316 O O . THR A 1 699 ? -6.861 6.595 -7.797 1.00 88.50 699 THR A O 1
ATOM 5319 N N . ALA A 1 700 ? -6.016 7.140 -5.791 1.00 91.62 700 ALA A N 1
ATOM 5320 C CA . ALA A 1 700 ? -5.647 8.505 -6.155 1.00 91.62 700 ALA A CA 1
ATOM 5321 C C . ALA A 1 700 ? -4.189 8.649 -6.606 1.00 91.62 700 ALA A C 1
ATOM 5323 O O . ALA A 1 700 ? -3.919 9.392 -7.551 1.00 91.62 700 ALA A O 1
ATOM 5324 N N . SER A 1 701 ? -3.267 7.922 -5.969 1.00 91.75 701 SER A N 1
ATOM 5325 C CA . SER A 1 701 ? -1.838 7.910 -6.295 1.00 91.75 701 SER A CA 1
ATOM 5326 C C . SER A 1 701 ? -1.601 7.392 -7.712 1.00 91.75 701 SER A C 1
ATOM 5328 O O . SER A 1 701 ? -1.112 8.126 -8.572 1.00 91.75 701 SER A O 1
ATOM 5330 N N . VAL A 1 702 ? -2.050 6.169 -8.002 1.00 90.81 702 VAL A N 1
ATOM 5331 C CA . VAL A 1 702 ? -1.838 5.522 -9.304 1.00 90.81 702 VAL A CA 1
ATOM 5332 C C . VAL A 1 702 ? -2.630 6.225 -10.417 1.00 90.81 702 VAL A C 1
ATOM 5334 O O . VAL A 1 702 ? -2.167 6.286 -11.555 1.00 90.81 702 VAL A O 1
ATOM 5337 N N . PHE A 1 703 ? -3.792 6.827 -10.126 1.00 94.19 703 PHE A N 1
ATOM 5338 C CA . PHE A 1 703 ? -4.548 7.587 -11.136 1.00 94.19 703 PHE A CA 1
ATOM 5339 C C . PHE A 1 703 ? -3.841 8.907 -11.488 1.00 94.19 703 PHE A C 1
ATOM 5341 O O . PHE A 1 703 ? -3.695 9.231 -12.667 1.00 94.19 703 PHE A O 1
ATOM 5348 N N . GLY A 1 704 ? -3.337 9.638 -10.485 1.00 94.69 704 GLY A N 1
ATOM 5349 C CA . GLY A 1 704 ? -2.506 10.832 -10.678 1.00 94.69 704 GLY A CA 1
ATOM 5350 C C . GLY A 1 704 ? -1.204 10.535 -11.431 1.00 94.69 704 GLY A C 1
ATOM 5351 O O . GLY A 1 704 ? -0.808 11.286 -12.331 1.00 94.69 704 GLY A O 1
ATOM 5352 N N . GLU A 1 705 ? -0.572 9.404 -11.122 1.00 93.25 705 GLU A N 1
ATOM 5353 C CA . GLU A 1 705 ? 0.574 8.873 -11.858 1.00 93.25 705 GLU A CA 1
ATOM 5354 C C . GLU A 1 705 ? 0.215 8.568 -13.323 1.00 93.25 705 GLU A C 1
ATOM 5356 O O . GLU A 1 705 ? 0.912 9.026 -14.224 1.00 93.25 705 GLU A O 1
ATOM 5361 N N . MET A 1 706 ? -0.905 7.886 -13.591 1.00 92.31 706 MET A N 1
ATOM 5362 C CA . MET A 1 706 ? -1.363 7.564 -14.952 1.00 92.31 706 MET A CA 1
ATOM 5363 C C . MET A 1 706 ? -1.686 8.808 -15.793 1.00 92.31 706 MET A C 1
ATOM 5365 O O . MET A 1 706 ? -1.320 8.853 -16.972 1.00 92.31 706 MET A O 1
ATOM 5369 N N . LEU A 1 707 ? -2.305 9.839 -15.202 1.00 94.94 707 LEU A N 1
ATOM 5370 C CA . LEU A 1 707 ? -2.484 11.147 -15.848 1.00 94.94 707 LEU A CA 1
ATOM 5371 C C . LEU A 1 707 ? -1.131 11.769 -16.229 1.00 94.94 707 LEU A C 1
ATOM 5373 O O . LEU A 1 707 ? -0.940 12.225 -17.359 1.00 94.94 707 LEU A O 1
ATOM 5377 N N . THR A 1 708 ? -0.177 11.764 -15.295 1.00 95.50 708 THR A N 1
ATOM 5378 C CA . THR A 1 708 ? 1.142 12.391 -15.477 1.00 95.50 708 THR A CA 1
ATOM 5379 C C . THR A 1 708 ? 1.992 11.625 -16.491 1.00 95.50 708 THR A C 1
ATOM 5381 O O . THR A 1 708 ? 2.596 12.237 -17.372 1.00 95.50 708 THR A O 1
ATOM 5384 N N . PHE A 1 709 ? 1.980 10.291 -16.440 1.00 93.19 709 PHE A N 1
ATOM 5385 C CA . PHE A 1 709 ? 2.636 9.420 -17.410 1.00 93.19 709 PHE A CA 1
ATOM 5386 C C . PHE A 1 709 ? 2.134 9.694 -18.830 1.00 93.19 709 PHE A C 1
ATOM 5388 O O . PHE A 1 709 ? 2.942 9.911 -19.731 1.00 93.19 709 PHE A O 1
ATOM 5395 N N . ARG A 1 710 ? 0.810 9.756 -19.032 1.00 91.81 710 ARG A N 1
ATOM 5396 C CA . ARG A 1 710 ? 0.201 10.071 -20.336 1.00 91.81 710 ARG A CA 1
ATOM 5397 C C . ARG A 1 710 ? 0.603 11.461 -20.826 1.00 91.81 710 ARG A C 1
ATOM 5399 O O . ARG A 1 710 ? 1.088 11.581 -21.949 1.00 91.81 710 ARG A O 1
ATOM 5406 N N . ALA A 1 711 ? 0.526 12.478 -19.966 1.00 92.75 711 ALA A N 1
ATOM 5407 C CA . ALA A 1 711 ? 0.939 13.841 -20.302 1.00 92.75 711 ALA A CA 1
ATOM 5408 C C . ALA A 1 711 ? 2.440 13.958 -20.641 1.00 92.75 711 ALA A C 1
ATOM 5410 O O . ALA A 1 711 ? 2.816 14.771 -21.487 1.00 92.75 711 ALA A O 1
ATOM 5411 N N . MET A 1 712 ? 3.312 13.155 -20.020 1.00 91.88 712 MET A N 1
ATOM 5412 C CA . MET A 1 712 ? 4.730 13.067 -20.390 1.00 91.88 712 MET A CA 1
ATOM 5413 C C . MET A 1 712 ? 4.928 12.319 -21.713 1.00 91.88 712 MET A C 1
ATOM 5415 O O . MET A 1 712 ? 5.686 12.777 -22.565 1.00 91.88 712 MET A O 1
ATOM 5419 N N . LEU A 1 713 ? 4.234 11.195 -21.900 1.00 91.62 713 LEU A N 1
ATOM 5420 C CA . LEU A 1 713 ? 4.335 10.336 -23.079 1.00 91.62 713 LEU A CA 1
ATOM 5421 C C . LEU A 1 713 ? 3.872 11.060 -24.353 1.00 91.62 713 LEU A C 1
ATOM 5423 O O . LEU A 1 713 ? 4.528 10.970 -25.385 1.00 91.62 713 LEU A O 1
ATOM 5427 N N . GLU A 1 714 ? 2.773 11.813 -24.287 1.00 90.94 714 GLU A N 1
ATOM 5428 C CA . GLU A 1 714 ? 2.248 12.636 -25.389 1.00 90.94 714 GLU A CA 1
ATOM 5429 C C . GLU A 1 714 ? 3.176 13.796 -25.781 1.00 90.94 714 GLU A C 1
ATOM 5431 O O . GLU A 1 714 ? 3.168 14.231 -26.932 1.00 90.94 714 GLU A O 1
ATOM 5436 N N . ARG A 1 715 ? 4.000 14.280 -24.842 1.00 90.38 715 ARG A N 1
ATOM 5437 C CA . ARG A 1 715 ? 5.017 15.315 -25.087 1.00 90.38 715 ARG A CA 1
ATOM 5438 C C . ARG A 1 715 ? 6.340 14.745 -25.606 1.00 90.38 715 ARG A C 1
ATOM 5440 O O . ARG A 1 715 ? 7.173 15.517 -26.080 1.00 90.38 715 ARG A O 1
ATOM 5447 N N . GLU A 1 716 ? 6.561 13.433 -25.509 1.00 89.38 716 GLU A N 1
ATOM 5448 C CA . GLU A 1 716 ? 7.801 12.808 -25.962 1.00 89.38 716 GLU A CA 1
ATOM 5449 C C . GLU A 1 716 ? 7.772 12.540 -27.474 1.00 89.38 716 GLU A C 1
ATOM 5451 O O . GLU A 1 716 ? 6.897 11.852 -28.000 1.00 89.38 716 GLU A O 1
ATOM 5456 N N . THR A 1 717 ? 8.763 13.093 -28.174 1.00 88.81 717 THR A N 1
ATOM 5457 C CA . THR A 1 717 ? 8.877 13.068 -29.642 1.00 88.81 717 THR A CA 1
ATOM 5458 C C . THR A 1 717 ? 9.981 12.134 -30.139 1.00 88.81 717 THR A C 1
ATOM 5460 O O . THR A 1 717 ? 9.996 11.780 -31.316 1.00 88.81 717 THR A O 1
ATOM 5463 N N . SER A 1 718 ? 10.882 11.694 -29.257 1.00 89.06 718 SER A N 1
ATOM 5464 C CA . SER A 1 718 ? 11.883 10.659 -29.520 1.00 89.06 718 SER A CA 1
ATOM 5465 C C . SER A 1 718 ? 11.231 9.268 -29.487 1.00 89.06 718 SER A C 1
ATOM 5467 O O . SER A 1 718 ? 10.818 8.827 -28.411 1.00 89.06 718 SER A O 1
ATOM 5469 N N . PRO A 1 719 ? 11.180 8.508 -30.604 1.00 88.69 719 PRO A N 1
ATOM 5470 C CA . PRO A 1 719 ? 10.617 7.153 -30.597 1.00 88.69 719 PRO A CA 1
ATOM 5471 C C . PRO A 1 719 ? 11.393 6.211 -29.669 1.00 88.69 719 PRO A C 1
ATOM 5473 O O . PRO A 1 719 ? 10.800 5.376 -28.991 1.00 88.69 719 PRO A O 1
ATOM 5476 N N . LYS A 1 720 ? 12.719 6.404 -29.580 1.00 87.31 720 LYS A N 1
ATOM 5477 C CA . LYS A 1 720 ? 13.614 5.694 -28.658 1.00 87.31 720 LYS A CA 1
ATOM 5478 C C . LYS A 1 720 ? 13.158 5.883 -27.207 1.00 87.31 720 LYS A C 1
ATOM 5480 O O . LYS A 1 720 ? 12.936 4.901 -26.503 1.00 87.31 720 LYS A O 1
ATOM 5485 N N . SER A 1 721 ? 12.980 7.136 -26.788 1.00 85.56 721 SER A N 1
ATOM 5486 C CA . SER A 1 721 ? 12.621 7.505 -25.413 1.00 85.56 721 SER A CA 1
ATOM 5487 C C . SER A 1 721 ? 11.173 7.134 -25.085 1.00 85.56 721 SER A C 1
ATOM 5489 O O . SER A 1 721 ? 10.918 6.580 -24.019 1.00 85.56 721 SER A O 1
ATOM 5491 N N . ARG A 1 722 ? 10.239 7.325 -26.029 1.00 89.94 722 ARG A N 1
ATOM 5492 C CA . ARG A 1 722 ? 8.836 6.898 -25.903 1.00 89.94 722 ARG A CA 1
ATOM 5493 C C . ARG A 1 722 ? 8.719 5.385 -25.674 1.00 89.94 722 ARG A C 1
ATOM 5495 O O . ARG A 1 722 ? 8.031 4.966 -24.746 1.00 89.94 722 ARG A O 1
ATOM 5502 N N . ARG A 1 723 ? 9.445 4.570 -26.453 1.00 90.00 723 ARG A N 1
ATOM 5503 C CA . ARG A 1 723 ? 9.517 3.107 -26.277 1.00 90.00 723 ARG A CA 1
ATOM 5504 C C . ARG A 1 723 ? 10.055 2.723 -24.893 1.00 90.00 723 ARG A C 1
ATOM 5506 O O . ARG A 1 723 ? 9.533 1.800 -24.282 1.00 90.00 723 ARG A O 1
ATOM 5513 N N . ILE A 1 724 ? 11.067 3.429 -24.379 1.00 87.31 724 ILE A N 1
ATOM 5514 C CA . ILE A 1 724 ? 11.635 3.167 -23.042 1.00 87.31 724 ILE A CA 1
ATOM 5515 C C . ILE A 1 724 ? 10.633 3.518 -21.932 1.00 87.31 724 ILE A C 1
ATOM 5517 O O . ILE A 1 724 ? 10.448 2.722 -21.015 1.00 87.31 724 ILE A O 1
ATOM 5521 N N . MET A 1 725 ? 9.935 4.654 -22.039 1.00 87.88 725 MET A N 1
ATOM 5522 C CA . MET A 1 725 ? 8.881 5.041 -21.090 1.00 87.88 725 MET A CA 1
ATOM 5523 C C . MET A 1 725 ? 7.741 4.014 -21.043 1.00 87.88 725 MET A C 1
ATOM 5525 O O . MET A 1 725 ? 7.328 3.609 -19.958 1.00 87.88 725 MET A O 1
ATOM 5529 N N . LEU A 1 726 ? 7.263 3.564 -22.208 1.00 91.75 726 LEU A N 1
ATOM 5530 C CA . LEU A 1 726 ? 6.248 2.512 -22.318 1.00 91.75 726 LEU A CA 1
ATOM 5531 C C . LEU A 1 726 ? 6.731 1.182 -21.726 1.00 91.75 726 LEU A C 1
ATOM 5533 O O . LEU A 1 726 ? 6.013 0.572 -20.939 1.00 91.75 726 LEU A O 1
ATOM 5537 N N . ALA A 1 727 ? 7.947 0.748 -22.065 1.00 91.06 727 ALA A N 1
ATOM 5538 C CA . ALA A 1 727 ? 8.521 -0.499 -21.567 1.00 91.06 727 ALA A CA 1
ATOM 5539 C C . ALA A 1 727 ? 8.694 -0.494 -20.039 1.00 91.06 727 ALA A C 1
ATOM 5541 O O . ALA A 1 727 ? 8.312 -1.466 -19.392 1.00 91.06 727 ALA A O 1
ATOM 5542 N N . SER A 1 728 ? 9.180 0.612 -19.455 1.00 87.56 728 SER A N 1
ATOM 5543 C CA . SER A 1 728 ? 9.242 0.774 -17.995 1.00 87.56 728 SER A CA 1
ATOM 5544 C C . SER A 1 728 ? 7.853 0.652 -17.381 1.00 87.56 728 SER A C 1
ATOM 5546 O O . SER A 1 728 ? 7.648 -0.211 -16.538 1.00 87.56 728 SER A O 1
ATOM 5548 N N . LYS A 1 729 ? 6.868 1.431 -17.856 1.00 89.25 729 LYS A N 1
ATOM 5549 C CA . LYS A 1 729 ? 5.521 1.420 -17.269 1.00 89.25 729 LYS A CA 1
ATOM 5550 C C . LYS A 1 729 ? 4.842 0.049 -17.388 1.00 89.25 729 LYS A C 1
ATOM 5552 O O . LYS A 1 729 ? 4.160 -0.365 -16.456 1.00 89.25 729 LYS A O 1
ATOM 5557 N N . VAL A 1 730 ? 5.068 -0.688 -18.478 1.00 92.94 730 VAL A N 1
ATOM 5558 C CA . VAL A 1 730 ? 4.594 -2.075 -18.620 1.00 92.94 730 VAL A CA 1
ATOM 5559 C C . VAL A 1 730 ? 5.318 -3.027 -17.660 1.00 92.94 730 VAL A C 1
ATOM 5561 O O . VAL A 1 730 ? 4.660 -3.877 -17.062 1.00 92.94 730 VAL A O 1
ATOM 5564 N N . GLU A 1 731 ? 6.630 -2.890 -17.446 1.00 90.31 731 GLU A N 1
ATOM 5565 C CA . GLU A 1 731 ? 7.350 -3.680 -16.433 1.00 90.31 731 GLU A CA 1
ATOM 5566 C C . GLU A 1 731 ? 6.893 -3.364 -15.009 1.00 90.31 731 GLU A C 1
ATOM 5568 O O . GLU A 1 731 ? 6.695 -4.290 -14.223 1.00 90.31 731 GLU A O 1
ATOM 5573 N N . ASP A 1 732 ? 6.664 -2.094 -14.684 1.00 87.81 732 ASP A N 1
ATOM 5574 C CA . ASP A 1 732 ? 6.133 -1.659 -13.393 1.00 87.81 732 ASP A CA 1
ATOM 5575 C C . ASP A 1 732 ? 4.733 -2.268 -13.161 1.00 87.81 732 ASP A C 1
ATOM 5577 O O . ASP A 1 732 ? 4.503 -2.935 -12.153 1.00 87.81 732 ASP A O 1
ATOM 5581 N N . MET A 1 733 ? 3.824 -2.179 -14.140 1.00 90.25 733 MET A N 1
ATOM 5582 C CA . MET A 1 733 ? 2.478 -2.775 -14.056 1.00 90.25 733 MET A CA 1
ATOM 5583 C C . MET A 1 733 ? 2.506 -4.316 -13.987 1.00 90.25 733 MET A C 1
ATOM 5585 O O . MET A 1 733 ? 1.743 -4.917 -13.232 1.00 90.25 733 MET A O 1
ATOM 5589 N N . ILE A 1 734 ? 3.422 -4.992 -14.691 1.00 93.19 734 ILE A N 1
ATOM 5590 C CA . ILE A 1 734 ? 3.621 -6.451 -14.567 1.00 93.19 734 ILE A CA 1
ATOM 5591 C C . ILE A 1 734 ? 4.159 -6.823 -13.170 1.00 93.19 734 ILE A C 1
ATOM 5593 O O . ILE A 1 734 ? 3.755 -7.847 -12.608 1.00 93.19 734 ILE A O 1
ATOM 5597 N N . ASN A 1 735 ? 5.021 -5.994 -12.571 1.00 90.12 735 ASN A N 1
ATOM 5598 C CA . ASN A 1 735 ? 5.524 -6.187 -11.207 1.00 90.12 735 ASN A CA 1
ATOM 5599 C C . ASN A 1 735 ? 4.473 -5.899 -10.115 1.00 90.12 735 ASN A C 1
ATOM 5601 O O . ASN A 1 735 ? 4.530 -6.527 -9.055 1.00 90.12 735 ASN A O 1
ATOM 5605 N N . THR A 1 736 ? 3.509 -5.013 -10.370 1.00 88.38 736 THR A N 1
ATOM 5606 C CA . THR A 1 736 ? 2.411 -4.675 -9.443 1.00 88.38 736 THR A CA 1
ATOM 5607 C C . THR A 1 736 ? 1.211 -5.621 -9.570 1.00 88.38 736 THR A C 1
ATOM 5609 O O . THR A 1 736 ? 0.575 -5.942 -8.569 1.00 88.38 736 THR A O 1
ATOM 5612 N N . VAL A 1 737 ? 0.924 -6.138 -10.770 1.00 93.12 737 VAL A N 1
ATOM 5613 C CA . VAL A 1 737 ? -0.241 -7.003 -11.030 1.00 93.12 737 VAL A CA 1
ATOM 5614 C C . VAL A 1 737 ? 0.147 -8.479 -11.138 1.00 93.12 737 VAL A C 1
ATOM 5616 O O . VAL A 1 737 ? -0.171 -9.277 -10.256 1.00 93.12 737 VAL A O 1
ATOM 5619 N N . VAL A 1 738 ? 0.856 -8.865 -12.206 1.00 95.94 738 VAL A N 1
ATOM 5620 C CA . VAL A 1 738 ? 1.133 -10.278 -12.535 1.00 95.94 738 VAL A CA 1
ATOM 5621 C C . VAL A 1 738 ? 1.980 -10.949 -11.452 1.00 95.94 738 VAL A C 1
ATOM 5623 O O . VAL A 1 738 ? 1.629 -12.028 -10.977 1.00 95.94 738 VAL A O 1
ATOM 5626 N N . ARG A 1 739 ? 3.068 -10.298 -11.021 1.00 95.44 739 ARG A N 1
ATOM 5627 C CA . ARG A 1 739 ? 3.975 -10.805 -9.976 1.00 95.44 739 ARG A CA 1
ATOM 5628 C C . ARG A 1 739 ? 3.269 -10.959 -8.625 1.00 95.44 739 ARG A C 1
ATOM 5630 O O . ARG A 1 739 ? 3.499 -11.952 -7.942 1.00 95.44 739 ARG A O 1
ATOM 5637 N N . GLN A 1 740 ? 2.376 -10.040 -8.262 1.00 94.88 740 GLN A N 1
ATOM 5638 C CA . GLN A 1 740 ? 1.687 -10.077 -6.966 1.00 94.88 740 GLN A CA 1
ATOM 5639 C C . GLN A 1 740 ? 0.538 -11.098 -6.947 1.00 94.88 740 GLN A C 1
ATOM 5641 O O . GLN A 1 740 ? 0.375 -11.824 -5.968 1.00 94.88 740 GLN A O 1
ATOM 5646 N N . VAL A 1 741 ? -0.198 -11.258 -8.054 1.00 97.12 741 VAL A N 1
ATOM 5647 C CA . VAL A 1 741 ? -1.173 -12.355 -8.211 1.00 97.12 741 VAL A CA 1
ATOM 5648 C C . VAL A 1 741 ? -0.484 -13.720 -8.304 1.00 97.12 741 VAL A C 1
ATOM 5650 O O . VAL A 1 741 ? -1.035 -14.718 -7.838 1.00 97.12 741 VAL A O 1
ATOM 5653 N N . ALA A 1 742 ? 0.736 -13.802 -8.844 1.00 97.56 742 ALA A N 1
ATOM 5654 C CA . ALA A 1 742 ? 1.557 -15.006 -8.730 1.00 97.56 742 ALA A CA 1
ATOM 5655 C C . ALA A 1 742 ? 1.927 -15.284 -7.260 1.00 97.56 742 ALA A C 1
ATOM 5657 O O . ALA A 1 742 ? 1.720 -16.390 -6.770 1.00 97.56 742 ALA A O 1
ATOM 5658 N N . PHE A 1 743 ? 2.394 -14.277 -6.519 1.00 97.88 743 PHE A N 1
ATOM 5659 C CA . PHE A 1 743 ? 2.736 -14.419 -5.099 1.00 97.88 743 PHE A CA 1
ATOM 5660 C C . PHE A 1 743 ? 1.533 -14.880 -4.248 1.00 97.88 743 PHE A C 1
ATOM 5662 O O . PHE A 1 743 ? 1.665 -15.849 -3.503 1.00 97.88 743 PHE A O 1
ATOM 5669 N N . TYR A 1 744 ? 0.342 -14.305 -4.448 1.00 97.56 744 TYR A N 1
ATOM 5670 C CA . TYR A 1 744 ? -0.900 -14.749 -3.792 1.00 97.56 744 TYR A CA 1
ATOM 5671 C C . TYR A 1 744 ? -1.260 -16.214 -4.102 1.00 97.56 744 TYR A C 1
ATOM 5673 O O . TYR A 1 744 ? -1.714 -16.953 -3.226 1.00 97.56 744 TYR A O 1
ATOM 5681 N N . GLN A 1 745 ? -1.051 -16.675 -5.340 1.00 98.00 745 GLN A N 1
ATOM 5682 C CA . GLN A 1 745 ? -1.269 -18.083 -5.696 1.00 98.00 745 GLN A CA 1
ATOM 5683 C C . GLN A 1 745 ? -0.276 -19.026 -5.014 1.00 98.00 745 GLN A C 1
ATOM 5685 O O . GLN A 1 745 ? -0.672 -20.108 -4.584 1.00 98.00 745 GLN A O 1
ATOM 5690 N N . PHE A 1 746 ? 0.993 -18.626 -4.896 1.00 98.56 746 PHE A N 1
ATOM 5691 C CA . PHE A 1 746 ? 1.992 -19.392 -4.154 1.00 98.56 746 PHE A CA 1
ATOM 5692 C C . PHE A 1 746 ? 1.602 -19.530 -2.675 1.00 98.56 746 PHE A C 1
ATOM 5694 O O . PHE A 1 746 ? 1.599 -20.647 -2.163 1.00 98.56 746 PHE A O 1
ATOM 5701 N N . GLU A 1 747 ? 1.185 -18.441 -2.019 1.00 97.94 747 GLU A N 1
ATOM 5702 C CA . GLU A 1 747 ? 0.660 -18.490 -0.646 1.00 97.94 747 GLU A CA 1
ATOM 5703 C C . GLU A 1 747 ? -0.569 -19.400 -0.536 1.00 97.94 747 GLU A C 1
ATOM 5705 O O . GLU A 1 747 ? -0.652 -20.224 0.374 1.00 97.94 747 GLU A O 1
ATOM 5710 N N . SER A 1 748 ? -1.501 -19.302 -1.489 1.00 97.44 748 SER A N 1
ATOM 5711 C CA . SER A 1 748 ? -2.729 -20.106 -1.504 1.00 97.44 748 SER A CA 1
ATOM 5712 C C . SER A 1 748 ? -2.416 -21.605 -1.562 1.00 97.44 748 SER A C 1
ATOM 5714 O O . SER A 1 748 ? -2.871 -22.367 -0.709 1.00 97.44 748 SER A O 1
ATOM 5716 N N . LEU A 1 749 ? -1.567 -22.022 -2.509 1.00 97.94 749 LEU A N 1
ATOM 5717 C CA . LEU A 1 749 ? -1.114 -23.410 -2.642 1.00 97.94 749 LEU A CA 1
ATOM 5718 C C . LEU A 1 749 ? -0.340 -23.885 -1.403 1.00 97.94 749 LEU A C 1
ATOM 5720 O O . LEU A 1 749 ? -0.561 -25.002 -0.935 1.00 97.94 749 LEU A O 1
ATOM 5724 N N . LEU A 1 750 ? 0.536 -23.040 -0.851 1.00 98.44 750 LEU A N 1
ATOM 5725 C CA . LEU A 1 750 ? 1.335 -23.358 0.330 1.00 98.44 750 LEU A CA 1
ATOM 5726 C C . LEU A 1 750 ? 0.446 -23.593 1.556 1.00 98.44 750 LEU A C 1
ATOM 5728 O O . LEU A 1 750 ? 0.577 -24.627 2.207 1.00 98.44 750 LEU A O 1
ATOM 5732 N N . HIS A 1 751 ? -0.480 -22.683 1.868 1.00 98.06 751 HIS A N 1
ATOM 5733 C CA . HIS A 1 751 ? -1.360 -22.824 3.031 1.00 98.06 751 HIS A CA 1
ATOM 5734 C C . HIS A 1 751 ? -2.368 -23.980 2.877 1.00 98.06 751 HIS A C 1
ATOM 5736 O O . HIS A 1 751 ? -2.624 -24.691 3.855 1.00 98.06 751 HIS A O 1
ATOM 5742 N N . ASP A 1 752 ? -2.904 -24.227 1.676 1.00 96.62 752 ASP A N 1
ATOM 5743 C CA . ASP A 1 752 ? -3.828 -25.347 1.433 1.00 96.62 752 ASP A CA 1
ATOM 5744 C C . ASP A 1 752 ? -3.139 -26.721 1.462 1.00 96.62 752 ASP A C 1
ATOM 5746 O O . ASP A 1 752 ? -3.750 -27.711 1.885 1.00 96.62 752 ASP A O 1
ATOM 5750 N N . GLU A 1 753 ? -1.866 -26.812 1.067 1.00 97.75 753 GLU A N 1
ATOM 5751 C CA . GLU A 1 753 ? -1.085 -28.042 1.229 1.00 97.75 753 GLU A CA 1
ATOM 5752 C C . GLU A 1 753 ? -0.586 -28.204 2.678 1.00 97.75 753 GLU A C 1
ATOM 5754 O O . GLU A 1 753 ? -0.664 -29.304 3.234 1.00 97.75 753 GLU A O 1
ATOM 5759 N N . ARG A 1 754 ? -0.211 -27.107 3.358 1.00 96.75 754 ARG A N 1
ATOM 5760 C CA . ARG A 1 754 ? 0.176 -27.093 4.784 1.00 96.75 754 ARG A CA 1
ATOM 5761 C C . ARG A 1 754 ? -0.935 -27.590 5.715 1.00 96.75 754 ARG A C 1
ATOM 5763 O O . ARG A 1 754 ? -0.648 -28.208 6.742 1.00 96.75 754 ARG A O 1
ATOM 5770 N N . ARG A 1 755 ? -2.206 -27.396 5.342 1.00 94.69 755 ARG A N 1
ATOM 5771 C CA . ARG A 1 755 ? -3.382 -27.976 6.026 1.00 94.69 755 ARG A CA 1
ATOM 5772 C C . ARG A 1 755 ? -3.372 -29.520 6.060 1.00 94.69 755 ARG A C 1
ATOM 5774 O O . ARG A 1 755 ? -4.106 -30.103 6.856 1.00 94.69 755 ARG A O 1
ATOM 5781 N N . ARG A 1 756 ? -2.552 -30.190 5.234 1.00 95.06 756 ARG A N 1
ATOM 5782 C CA . ARG A 1 756 ? -2.471 -31.663 5.101 1.00 95.06 756 ARG A CA 1
ATOM 5783 C C . ARG A 1 756 ? -1.210 -32.280 5.715 1.00 95.06 756 ARG A C 1
ATOM 5785 O O . ARG A 1 756 ? -1.225 -33.461 6.051 1.00 95.06 756 ARG A O 1
ATOM 5792 N N . GLY A 1 757 ? -0.132 -31.512 5.854 1.00 96.06 757 GLY A N 1
ATOM 5793 C CA . GLY A 1 757 ? 1.169 -31.994 6.318 1.00 96.06 757 GLY A CA 1
ATOM 5794 C C . GLY A 1 757 ? 2.191 -30.867 6.436 1.00 96.06 757 GLY A C 1
ATOM 5795 O O . GLY A 1 757 ? 1.867 -29.703 6.218 1.00 96.06 757 GLY A O 1
ATOM 5796 N N . GLU A 1 758 ? 3.421 -31.193 6.822 1.00 97.62 758 GLU A N 1
ATOM 5797 C CA . GLU A 1 758 ? 4.547 -30.252 6.767 1.00 97.62 758 GLU A CA 1
ATOM 5798 C C . GLU A 1 758 ? 5.261 -30.362 5.419 1.00 97.62 758 GLU A C 1
ATOM 5800 O O . GLU A 1 758 ? 5.412 -31.463 4.891 1.00 97.62 758 GLU A O 1
ATOM 5805 N N . LEU A 1 759 ? 5.648 -29.225 4.840 1.00 98.50 759 LEU A N 1
ATOM 5806 C CA . LEU A 1 759 ? 6.172 -29.141 3.479 1.00 98.50 759 LEU A CA 1
ATOM 5807 C C . LEU A 1 759 ? 7.701 -29.092 3.502 1.00 98.50 759 LEU A C 1
ATOM 5809 O O . LEU A 1 759 ? 8.283 -28.243 4.178 1.00 98.50 759 LEU A O 1
ATOM 5813 N N . SER A 1 760 ? 8.364 -29.965 2.741 1.00 98.50 760 SER A N 1
ATOM 5814 C CA . SER A 1 760 ? 9.824 -29.918 2.616 1.00 98.50 760 SER A CA 1
ATOM 5815 C C . SER A 1 760 ? 10.282 -28.679 1.822 1.00 98.50 760 SER A C 1
ATOM 5817 O O . SER A 1 760 ? 9.501 -28.143 1.025 1.00 98.50 760 SER A O 1
ATOM 5819 N N . PRO A 1 761 ? 11.540 -28.218 1.978 1.00 98.31 761 PRO A N 1
ATOM 5820 C CA . PRO A 1 761 ? 12.078 -27.098 1.198 1.00 98.31 761 PRO A CA 1
ATOM 5821 C C . PRO A 1 761 ? 11.956 -27.313 -0.318 1.00 98.31 761 PRO A C 1
ATOM 5823 O O . PRO A 1 761 ? 11.684 -26.374 -1.066 1.00 98.31 761 PRO A O 1
ATOM 5826 N N . GLU A 1 762 ? 12.113 -28.561 -0.763 1.00 98.25 762 GLU A N 1
ATOM 5827 C CA . GLU A 1 762 ? 11.979 -28.977 -2.159 1.00 98.25 762 GLU A CA 1
ATOM 5828 C C . GLU A 1 762 ? 10.537 -28.804 -2.629 1.00 98.25 762 GLU A C 1
ATOM 5830 O O . GLU A 1 762 ? 10.318 -28.210 -3.682 1.00 98.25 762 GLU A O 1
ATOM 5835 N N . ARG A 1 763 ? 9.557 -29.243 -1.826 1.00 98.56 763 ARG A N 1
ATOM 5836 C CA . ARG A 1 763 ? 8.135 -29.147 -2.170 1.00 98.56 763 ARG A CA 1
ATOM 5837 C C . ARG A 1 763 ? 7.644 -27.700 -2.217 1.00 98.56 763 ARG A C 1
ATOM 5839 O O . ARG A 1 763 ? 6.901 -27.340 -3.127 1.00 98.56 763 ARG A O 1
ATOM 5846 N N . ILE A 1 764 ? 8.103 -26.846 -1.300 1.00 98.69 764 ILE A N 1
ATOM 5847 C CA . ILE A 1 764 ? 7.834 -25.400 -1.373 1.00 98.69 764 ILE A CA 1
ATOM 5848 C C . ILE A 1 764 ? 8.477 -24.810 -2.643 1.00 98.69 764 ILE A C 1
ATOM 5850 O O . ILE A 1 764 ? 7.843 -24.028 -3.352 1.00 98.69 764 ILE A O 1
ATOM 5854 N N . GLY A 1 765 ? 9.693 -25.245 -2.992 1.00 98.56 765 GLY A N 1
ATOM 5855 C CA . GLY A 1 765 ? 10.351 -24.887 -4.250 1.00 98.56 765 GLY A CA 1
ATOM 5856 C C . GLY A 1 765 ? 9.587 -25.331 -5.507 1.00 98.56 765 GLY A C 1
ATOM 5857 O O . GLY A 1 765 ? 9.512 -24.569 -6.464 1.00 98.56 765 GLY A O 1
ATOM 5858 N N . GLU A 1 766 ? 8.969 -26.515 -5.515 1.00 98.56 766 GLU A N 1
ATOM 5859 C CA . GLU A 1 766 ? 8.104 -26.983 -6.614 1.00 98.56 766 GLU A CA 1
ATOM 5860 C C . GLU A 1 766 ? 6.854 -26.108 -6.782 1.00 98.56 766 GLU A C 1
ATOM 5862 O O . GLU A 1 766 ? 6.516 -25.720 -7.904 1.00 98.56 766 GLU A O 1
ATOM 5867 N N . LEU A 1 767 ? 6.187 -25.759 -5.673 1.00 98.69 767 LEU A N 1
ATOM 5868 C CA . LEU A 1 767 ? 5.045 -24.841 -5.691 1.00 98.69 767 LEU A CA 1
ATOM 5869 C C . LEU A 1 767 ? 5.460 -23.475 -6.250 1.00 98.69 767 LEU A C 1
ATOM 5871 O O . LEU A 1 767 ? 4.830 -22.984 -7.186 1.00 98.69 767 LEU A O 1
ATOM 5875 N N . TRP A 1 768 ? 6.565 -22.908 -5.759 1.00 98.50 768 TRP A N 1
ATOM 5876 C CA . TRP A 1 768 ? 7.138 -21.666 -6.282 1.00 98.50 768 TRP A CA 1
ATOM 5877 C C . TRP A 1 768 ? 7.437 -21.740 -7.787 1.00 98.50 768 TRP A C 1
ATOM 5879 O O . TRP A 1 768 ? 6.974 -20.890 -8.548 1.00 98.50 768 TRP A O 1
ATOM 5889 N N . MET A 1 769 ? 8.153 -22.774 -8.240 1.00 98.12 769 MET A N 1
ATOM 5890 C CA . MET A 1 769 ? 8.541 -22.928 -9.646 1.00 98.12 769 MET A CA 1
ATOM 5891 C C . MET A 1 769 ? 7.340 -23.079 -10.583 1.00 98.12 769 MET A C 1
ATOM 5893 O O . MET A 1 769 ? 7.346 -22.492 -11.663 1.00 98.12 769 MET A O 1
ATOM 5897 N N . SER A 1 770 ? 6.300 -23.816 -10.176 1.00 98.00 770 SER A N 1
ATOM 5898 C CA . SER A 1 770 ? 5.070 -23.965 -10.971 1.00 98.00 770 SER A CA 1
ATOM 5899 C C . SER A 1 770 ? 4.364 -22.618 -11.196 1.00 98.00 770 SER A C 1
ATOM 5901 O O . SER A 1 770 ? 4.001 -22.285 -12.324 1.00 98.00 770 SER A O 1
ATOM 5903 N N . VAL A 1 771 ? 4.271 -21.797 -10.148 1.00 98.06 771 VAL A N 1
ATOM 5904 C CA . VAL A 1 771 ? 3.659 -20.460 -10.170 1.00 98.06 771 VAL A CA 1
ATOM 5905 C C . VAL A 1 771 ? 4.491 -19.436 -10.951 1.00 98.06 771 VAL A C 1
ATOM 5907 O O . VAL A 1 771 ? 3.930 -18.646 -11.715 1.00 98.06 771 VAL A O 1
ATOM 5910 N N . GLN A 1 772 ? 5.820 -19.431 -10.800 1.00 97.00 772 GLN A N 1
ATOM 5911 C CA . GLN A 1 772 ? 6.690 -18.554 -11.595 1.00 97.00 772 GLN A CA 1
ATOM 5912 C C . GLN A 1 772 ? 6.690 -18.946 -13.084 1.00 97.00 772 GLN A C 1
ATOM 5914 O O . GLN A 1 772 ? 6.685 -18.062 -13.937 1.00 97.00 772 GLN A O 1
ATOM 5919 N N . ALA A 1 773 ? 6.630 -20.240 -13.419 1.00 95.75 773 ALA A N 1
ATOM 5920 C CA . ALA A 1 773 ? 6.554 -20.693 -14.810 1.00 95.75 773 ALA A CA 1
ATOM 5921 C C . ALA A 1 773 ? 5.223 -20.311 -15.493 1.00 95.75 773 ALA A C 1
ATOM 5923 O O . ALA A 1 773 ? 5.246 -19.841 -16.629 1.00 95.75 773 ALA A O 1
ATOM 5924 N N . ASP A 1 774 ? 4.084 -20.457 -14.802 1.00 96.94 774 ASP A N 1
ATOM 5925 C CA . ASP A 1 774 ? 2.756 -20.052 -15.303 1.00 96.94 774 ASP A CA 1
ATOM 5926 C C . ASP A 1 774 ? 2.675 -18.528 -15.519 1.00 96.94 774 ASP A C 1
ATOM 5928 O O . ASP A 1 774 ? 2.286 -18.051 -16.587 1.00 96.94 774 ASP A O 1
ATOM 5932 N N . SER A 1 775 ? 3.124 -17.743 -14.534 1.00 96.69 775 SER A N 1
ATOM 5933 C CA . SER A 1 775 ? 3.014 -16.276 -14.569 1.00 96.69 775 SER A CA 1
ATOM 5934 C C . SER A 1 775 ? 4.023 -15.574 -15.484 1.00 96.69 775 SER A C 1
ATOM 5936 O O . SER A 1 775 ? 3.667 -14.582 -16.123 1.00 96.69 775 SER A O 1
ATOM 5938 N N . LEU A 1 776 ? 5.265 -16.061 -15.593 1.00 94.88 776 LEU A N 1
ATOM 5939 C CA . LEU A 1 776 ? 6.301 -15.452 -16.444 1.00 94.88 776 LEU A CA 1
ATOM 5940 C C . LEU A 1 776 ? 6.307 -16.023 -17.873 1.00 94.88 776 LEU A C 1
ATOM 5942 O O . LEU A 1 776 ? 6.663 -15.314 -18.817 1.00 94.88 776 LEU A O 1
ATOM 5946 N N . GLY A 1 777 ? 5.869 -17.273 -18.042 1.00 93.75 777 GLY A N 1
ATOM 5947 C CA . GLY A 1 777 ? 5.693 -17.917 -19.340 1.00 93.75 777 GLY A CA 1
ATOM 5948 C C . GLY A 1 777 ? 6.980 -18.422 -20.008 1.00 93.75 777 GLY A C 1
ATOM 5949 O O . GLY A 1 777 ? 8.069 -18.384 -19.431 1.00 93.75 777 GLY A O 1
ATOM 5950 N N . PRO A 1 778 ? 6.879 -18.892 -21.267 1.00 94.81 778 PRO A N 1
ATOM 5951 C CA . PRO A 1 778 ? 7.949 -19.615 -21.965 1.00 94.81 778 PRO A CA 1
ATOM 5952 C C . PRO A 1 778 ? 9.119 -18.735 -22.443 1.00 94.81 778 PRO A C 1
ATOM 5954 O O . PRO A 1 778 ? 10.024 -19.233 -23.106 1.00 94.81 778 PRO A O 1
ATOM 5957 N N . ALA A 1 779 ? 9.110 -17.433 -22.141 1.00 94.50 779 ALA A N 1
ATOM 5958 C CA . ALA A 1 779 ? 10.175 -16.500 -22.515 1.00 94.50 779 ALA A CA 1
ATOM 5959 C C . ALA A 1 779 ? 11.427 -16.599 -21.617 1.00 94.50 779 ALA A C 1
ATOM 5961 O O . ALA A 1 779 ? 12.425 -15.935 -21.908 1.00 94.50 779 ALA A O 1
ATOM 5962 N N . PHE A 1 780 ? 11.389 -17.415 -20.553 1.00 95.06 780 PHE A N 1
ATOM 5963 C CA . PHE A 1 780 ? 12.472 -17.556 -19.576 1.00 95.06 780 PHE A CA 1
ATOM 5964 C C . PHE A 1 780 ? 13.093 -18.951 -19.503 1.00 95.06 780 PHE A C 1
ATOM 5966 O O . PHE A 1 780 ? 12.415 -19.977 -19.555 1.00 95.06 780 PHE A O 1
ATOM 5973 N N . ARG A 1 781 ? 14.405 -18.959 -19.263 1.00 95.56 781 ARG A N 1
ATOM 5974 C CA . ARG A 1 781 ? 15.181 -20.079 -18.741 1.00 95.56 781 ARG A CA 1
ATOM 5975 C C . ARG A 1 781 ? 15.400 -19.863 -17.247 1.00 95.56 781 ARG A C 1
ATOM 5977 O O . ARG A 1 781 ? 15.940 -18.836 -16.832 1.00 95.56 781 ARG A O 1
ATOM 5984 N N . PHE A 1 782 ? 14.997 -20.847 -16.452 1.00 95.69 782 PHE A N 1
ATOM 5985 C CA . PHE A 1 782 ? 15.259 -20.901 -15.018 1.00 95.69 782 PHE A CA 1
ATOM 5986 C C . PHE A 1 782 ? 16.328 -21.957 -14.749 1.00 95.69 782 PHE A C 1
ATOM 5988 O O . PHE A 1 782 ? 16.220 -23.072 -15.258 1.00 95.69 782 PHE A O 1
ATOM 5995 N N . ASP A 1 783 ? 17.327 -21.612 -13.940 1.00 95.38 783 ASP A N 1
ATOM 5996 C CA . ASP A 1 783 ? 18.258 -22.594 -13.384 1.00 95.38 783 ASP A CA 1
ATOM 5997 C C . ASP A 1 783 ? 17.772 -23.054 -12.001 1.00 95.38 783 ASP A C 1
ATOM 5999 O O . ASP A 1 783 ? 17.012 -22.359 -11.325 1.00 95.38 783 ASP A O 1
ATOM 6003 N N . ASP A 1 784 ? 18.224 -24.235 -11.585 1.00 93.81 784 ASP A N 1
ATOM 6004 C CA . ASP A 1 784 ? 17.682 -25.013 -10.462 1.00 93.81 784 ASP A CA 1
ATOM 6005 C C . ASP A 1 784 ? 17.559 -24.247 -9.127 1.00 93.81 784 ASP A C 1
ATOM 6007 O O . ASP A 1 784 ? 16.565 -24.368 -8.412 1.00 93.81 784 ASP A O 1
ATOM 6011 N N . GLU A 1 785 ? 18.536 -23.390 -8.826 1.00 94.62 785 GLU A N 1
ATOM 6012 C CA . GLU A 1 785 ? 18.587 -22.558 -7.617 1.00 94.62 785 GLU A CA 1
ATOM 6013 C C . GLU A 1 785 ? 17.478 -21.492 -7.536 1.00 94.62 785 GLU A C 1
ATOM 6015 O O . GLU A 1 785 ? 17.182 -20.984 -6.451 1.00 94.62 785 GLU A O 1
ATOM 6020 N N . TYR A 1 786 ? 16.818 -21.169 -8.657 1.00 96.75 786 TYR A N 1
ATOM 6021 C CA . TYR A 1 786 ? 15.681 -20.245 -8.671 1.00 96.75 786 TYR A CA 1
ATOM 6022 C C . TYR A 1 786 ? 14.497 -20.772 -7.844 1.00 96.75 786 TYR A C 1
ATOM 6024 O O . TYR A 1 786 ? 13.686 -19.981 -7.354 1.00 96.75 786 TYR A O 1
ATOM 6032 N N . ARG A 1 787 ? 14.455 -22.090 -7.573 1.00 97.50 787 ARG A N 1
ATOM 6033 C CA . ARG A 1 787 ? 13.476 -22.719 -6.672 1.00 97.50 787 ARG A CA 1
ATOM 6034 C C . ARG A 1 787 ? 13.475 -22.134 -5.254 1.00 97.50 787 ARG A C 1
ATOM 6036 O O . ARG A 1 787 ? 12.497 -22.310 -4.538 1.00 97.50 787 ARG A O 1
ATOM 6043 N N . HIS A 1 788 ? 14.555 -21.470 -4.835 1.00 97.94 788 HIS A N 1
ATOM 6044 C CA . HIS A 1 788 ? 14.704 -20.896 -3.494 1.00 97.94 788 HIS A CA 1
ATOM 6045 C C . HIS A 1 788 ? 14.314 -19.411 -3.412 1.00 97.94 788 HIS A C 1
ATOM 6047 O O . HIS A 1 788 ? 14.331 -18.839 -2.329 1.00 97.94 788 HIS A O 1
ATOM 6053 N N . PHE A 1 789 ? 13.932 -18.762 -4.519 1.00 97.00 789 PHE A N 1
ATOM 6054 C CA . PHE A 1 789 ? 13.666 -17.315 -4.528 1.00 97.00 789 PHE A CA 1
ATOM 6055 C C . PHE A 1 789 ? 12.414 -16.898 -3.729 1.00 97.00 789 PHE A C 1
ATOM 6057 O O . PHE A 1 789 ? 12.246 -15.715 -3.450 1.00 97.00 789 PHE A O 1
ATOM 6064 N N . TRP A 1 790 ? 11.574 -17.834 -3.276 1.00 97.56 790 TRP A N 1
ATOM 6065 C CA . TRP A 1 790 ? 10.508 -17.525 -2.316 1.00 97.56 790 TRP A CA 1
ATOM 6066 C C . TRP A 1 790 ? 11.041 -17.125 -0.928 1.00 97.56 790 TRP A C 1
ATOM 6068 O O . TRP A 1 790 ? 10.366 -16.387 -0.213 1.00 97.56 790 TRP A O 1
ATOM 6078 N N . THR A 1 791 ? 12.245 -17.566 -0.529 1.00 96.62 791 THR A N 1
ATOM 6079 C CA . THR A 1 791 ? 12.731 -17.402 0.855 1.00 96.62 791 THR A CA 1
ATOM 6080 C C . THR A 1 791 ? 13.134 -15.973 1.214 1.00 96.62 791 THR A C 1
ATOM 6082 O O . THR A 1 791 ? 13.301 -15.687 2.393 1.00 96.62 791 THR A O 1
ATOM 6085 N N . TYR A 1 792 ? 13.338 -15.074 0.241 1.00 91.56 792 TYR A N 1
ATOM 6086 C CA . TYR A 1 792 ? 13.713 -13.679 0.521 1.00 91.56 792 TYR A CA 1
ATOM 6087 C C . TYR A 1 792 ? 12.518 -12.717 0.589 1.00 91.56 792 TYR A C 1
ATOM 6089 O O . TYR A 1 792 ? 12.715 -11.528 0.825 1.00 91.56 792 TYR A O 1
ATOM 6097 N N . ILE A 1 793 ? 11.290 -13.205 0.381 1.00 93.38 793 ILE A N 1
ATOM 6098 C CA . ILE A 1 793 ? 10.087 -12.371 0.275 1.00 93.38 793 ILE A CA 1
ATOM 6099 C C . ILE A 1 793 ? 9.452 -12.202 1.671 1.00 93.38 793 ILE A C 1
ATOM 6101 O O . ILE A 1 793 ? 8.810 -13.133 2.158 1.00 93.38 793 ILE A O 1
ATOM 6105 N N . PRO A 1 794 ? 9.576 -11.025 2.324 1.00 88.69 794 PRO A N 1
ATOM 6106 C CA . PRO A 1 794 ? 9.118 -10.835 3.706 1.00 88.69 794 PRO A CA 1
ATOM 6107 C C . PRO A 1 794 ? 7.591 -10.873 3.843 1.00 88.69 794 PRO A C 1
ATOM 6109 O O . PRO A 1 794 ? 7.072 -11.201 4.906 1.00 88.69 794 PRO A O 1
ATOM 6112 N N . HIS A 1 795 ? 6.849 -10.570 2.773 1.00 88.06 795 HIS A N 1
ATOM 6113 C CA . HIS A 1 795 ? 5.384 -10.532 2.789 1.00 88.06 795 HIS A CA 1
ATOM 6114 C C . HIS A 1 795 ? 4.756 -11.872 3.212 1.00 88.06 795 HIS A C 1
ATOM 6116 O O . HIS A 1 795 ? 3.821 -11.863 4.006 1.00 88.06 795 HIS A O 1
ATOM 6122 N N . PHE A 1 796 ? 5.329 -13.008 2.791 1.00 93.44 796 PHE A N 1
ATOM 6123 C CA . PHE A 1 796 ? 4.869 -14.359 3.159 1.00 93.44 796 PHE A CA 1
ATOM 6124 C C . PHE A 1 796 ? 5.043 -14.694 4.651 1.00 93.44 796 PHE A C 1
ATOM 6126 O O . PHE A 1 796 ? 4.477 -15.666 5.145 1.00 93.44 796 PHE A O 1
ATOM 6133 N N . VAL A 1 797 ? 5.865 -13.916 5.357 1.00 92.25 797 VAL A N 1
ATOM 6134 C CA . VAL A 1 797 ? 6.221 -14.108 6.768 1.00 92.25 797 VAL A CA 1
ATOM 6135 C C . VAL A 1 797 ? 5.466 -13.091 7.627 1.00 92.25 797 VAL A C 1
ATOM 6137 O O . VAL A 1 797 ? 4.821 -13.448 8.607 1.00 92.25 797 VAL A O 1
ATOM 6140 N N . HIS A 1 798 ? 5.499 -11.815 7.235 1.00 85.88 798 HIS A N 1
ATOM 6141 C CA . HIS A 1 798 ? 4.989 -10.706 8.046 1.00 85.88 798 HIS A CA 1
ATOM 6142 C C . HIS A 1 798 ? 3.513 -10.396 7.786 1.00 85.88 798 HIS A C 1
ATOM 6144 O O . HIS A 1 798 ? 2.798 -10.006 8.707 1.00 85.88 798 HIS A O 1
ATOM 6150 N N . SER A 1 799 ? 3.053 -10.577 6.545 1.00 86.44 799 SER A N 1
ATOM 6151 C CA . SER A 1 799 ? 1.726 -10.151 6.100 1.00 86.44 799 SER A CA 1
ATOM 6152 C C . SER A 1 799 ? 1.081 -11.164 5.141 1.00 86.44 799 SER A C 1
ATOM 6154 O O . SER A 1 799 ? 0.823 -10.810 3.989 1.00 86.44 799 SER A O 1
ATOM 6156 N N . PRO A 1 800 ? 0.743 -12.394 5.584 1.00 91.06 800 PRO A N 1
ATOM 6157 C CA . PRO A 1 800 ? 0.167 -13.402 4.697 1.00 91.06 800 PRO A CA 1
ATOM 6158 C C . PRO A 1 800 ? -1.044 -12.899 3.897 1.00 91.06 800 PRO A C 1
ATOM 6160 O O . PRO A 1 800 ? -1.890 -12.157 4.423 1.00 91.06 800 PRO A O 1
ATOM 6163 N N . PHE A 1 801 ? -1.100 -13.301 2.628 1.00 94.19 801 PHE A N 1
ATOM 6164 C CA . PHE A 1 801 ? -2.085 -12.951 1.597 1.00 94.19 801 PHE A CA 1
ATOM 6165 C C . PHE A 1 801 ? -2.193 -11.462 1.237 1.00 94.19 801 PHE A C 1
ATOM 6167 O O . PHE A 1 801 ? -3.040 -11.093 0.430 1.00 94.19 801 PHE A O 1
ATOM 6174 N N . TYR A 1 802 ? -1.369 -10.579 1.806 1.00 86.56 802 TYR A N 1
ATOM 6175 C CA . TYR A 1 802 ? -1.464 -9.126 1.600 1.00 86.56 802 TYR A CA 1
ATOM 6176 C C . TYR A 1 802 ? -1.259 -8.701 0.136 1.00 86.56 802 TYR A C 1
ATOM 6178 O O . TYR A 1 802 ? -1.878 -7.747 -0.329 1.00 86.56 802 TYR A O 1
ATOM 6186 N N . VAL A 1 803 ? -0.407 -9.423 -0.598 1.00 88.81 803 VAL A N 1
ATOM 6187 C CA . VAL A 1 803 ? 0.147 -8.997 -1.894 1.00 88.81 803 VAL A CA 1
ATOM 6188 C C . VAL A 1 803 ? -0.891 -8.723 -2.988 1.00 88.81 803 VAL A C 1
ATOM 6190 O O . VAL A 1 803 ? -0.647 -7.863 -3.830 1.00 88.81 803 VAL A O 1
ATOM 6193 N N . TYR A 1 804 ? -2.066 -9.368 -2.983 1.00 91.44 804 TYR A N 1
ATOM 6194 C CA . TYR A 1 804 ? -3.073 -9.099 -4.023 1.00 91.44 804 TYR A CA 1
ATOM 6195 C C . TYR A 1 804 ? -3.617 -7.661 -3.969 1.00 91.44 804 TYR A C 1
ATOM 6197 O O . TYR A 1 804 ? -4.132 -7.185 -4.979 1.00 91.44 804 TYR A O 1
ATOM 6205 N N . ALA A 1 805 ? -3.501 -6.956 -2.834 1.00 87.56 805 ALA A N 1
ATOM 6206 C CA . ALA A 1 805 ? -3.999 -5.588 -2.687 1.00 87.56 805 ALA A CA 1
ATOM 6207 C C . ALA A 1 805 ? -3.335 -4.611 -3.677 1.00 87.56 805 ALA A C 1
ATOM 6209 O O . ALA A 1 805 ? -4.005 -3.716 -4.187 1.00 87.56 805 ALA A O 1
ATOM 6210 N N . TYR A 1 806 ? -2.064 -4.840 -4.028 1.00 85.88 806 TYR A N 1
ATOM 6211 C CA . TYR A 1 806 ? -1.362 -4.098 -5.081 1.00 85.88 806 TYR A CA 1
ATOM 6212 C C . TYR A 1 806 ? -2.026 -4.279 -6.455 1.00 85.88 806 TYR A C 1
ATOM 6214 O O . TYR A 1 806 ? -2.316 -3.308 -7.152 1.00 85.88 806 TYR A O 1
ATOM 6222 N N . ALA A 1 807 ? -2.316 -5.531 -6.822 1.00 90.38 807 ALA A N 1
ATOM 6223 C CA . ALA A 1 807 ? -2.970 -5.865 -8.082 1.00 90.38 807 ALA A CA 1
ATOM 6224 C C . ALA A 1 807 ? -4.420 -5.357 -8.127 1.00 90.38 807 ALA A C 1
ATOM 6226 O O . ALA A 1 807 ? -4.875 -4.907 -9.176 1.00 90.38 807 ALA A O 1
ATOM 6227 N N . PHE A 1 808 ? -5.119 -5.391 -6.986 1.00 91.62 808 PHE A N 1
ATOM 6228 C CA . PHE A 1 808 ? -6.451 -4.813 -6.813 1.00 91.62 808 PHE A CA 1
ATOM 6229 C C . PHE A 1 808 ? -6.416 -3.308 -7.101 1.00 91.62 808 PHE A C 1
ATOM 6231 O O . PHE A 1 808 ? -7.147 -2.853 -7.975 1.00 91.62 808 PHE A O 1
ATOM 6238 N N . GLY A 1 809 ? -5.540 -2.551 -6.427 1.00 87.69 809 GLY A N 1
ATOM 6239 C CA . GLY A 1 809 ? -5.430 -1.097 -6.585 1.00 87.69 809 GLY A CA 1
ATOM 6240 C C . GLY A 1 809 ? -5.087 -0.665 -8.015 1.00 87.69 809 GLY A C 1
ATOM 6241 O O . GLY A 1 809 ? -5.778 0.177 -8.586 1.00 87.69 809 GLY A O 1
ATOM 6242 N N . ASP A 1 810 ? -4.083 -1.287 -8.641 1.00 88.19 810 ASP A N 1
ATOM 6243 C CA . ASP A 1 810 ? -3.707 -0.956 -10.023 1.00 88.19 810 ASP A CA 1
ATOM 6244 C C . ASP A 1 810 ? -4.808 -1.340 -11.032 1.00 88.19 810 ASP A C 1
ATOM 6246 O O . ASP A 1 810 ? -5.172 -0.532 -11.887 1.00 88.19 810 ASP A O 1
ATOM 6250 N N . CYS A 1 811 ? -5.435 -2.519 -10.919 1.00 91.50 811 CYS A N 1
ATOM 6251 C CA . CYS A 1 811 ? -6.505 -2.908 -11.851 1.00 91.50 811 CYS A CA 1
ATOM 6252 C C . CYS A 1 811 ? -7.794 -2.084 -11.660 1.00 91.50 811 CYS A C 1
ATOM 6254 O O . CYS A 1 811 ? -8.466 -1.762 -12.644 1.00 91.50 811 CYS A O 1
ATOM 6256 N N . LEU A 1 812 ? -8.113 -1.692 -10.422 1.00 91.56 812 LEU A N 1
ATOM 6257 C CA . LEU A 1 812 ? -9.184 -0.754 -10.064 1.00 91.56 812 LEU A CA 1
ATOM 6258 C C . LEU A 1 812 ? -8.971 0.603 -10.750 1.00 91.56 812 LEU A C 1
ATOM 6260 O O . LEU A 1 812 ? -9.852 1.101 -11.457 1.00 91.56 812 LEU A O 1
ATOM 6264 N N . VAL A 1 813 ? -7.774 1.172 -10.597 1.00 90.50 813 VAL A N 1
ATOM 6265 C CA . VAL A 1 813 ? -7.398 2.465 -11.179 1.00 90.50 813 VAL A CA 1
ATOM 6266 C C . VAL A 1 813 ? -7.359 2.420 -12.697 1.00 90.50 813 VAL A C 1
ATOM 6268 O O . VAL A 1 813 ? -7.909 3.312 -13.342 1.00 90.50 813 VAL A O 1
ATOM 6271 N N . ASN A 1 814 ? -6.779 1.378 -13.292 1.00 90.81 814 ASN A N 1
ATOM 6272 C CA . ASN A 1 814 ? -6.773 1.224 -14.743 1.00 90.81 814 ASN A CA 1
ATOM 6273 C C . ASN A 1 814 ? -8.195 1.064 -15.302 1.00 90.81 814 ASN A C 1
ATOM 6275 O O . ASN A 1 814 ? -8.480 1.575 -16.383 1.00 90.81 814 ASN A O 1
ATOM 6279 N N . SER A 1 815 ? -9.121 0.453 -14.557 1.00 91.62 815 SER A N 1
ATOM 6280 C CA . SER A 1 815 ? -10.538 0.373 -14.942 1.00 91.62 815 SER A CA 1
ATOM 6281 C C . SER A 1 815 ? -11.236 1.739 -14.881 1.00 91.62 815 SER A C 1
ATOM 6283 O O . SER A 1 815 ? -11.918 2.121 -15.834 1.00 91.62 815 SER A O 1
ATOM 6285 N N . LEU A 1 816 ? -11.007 2.528 -13.823 1.00 92.56 816 LEU A N 1
ATOM 6286 C CA . LEU A 1 816 ? -11.479 3.918 -13.724 1.00 92.56 816 LEU A CA 1
ATOM 6287 C C . LEU A 1 816 ? -10.901 4.796 -14.849 1.00 92.56 816 LEU A C 1
ATOM 6289 O O . LEU A 1 816 ? -11.639 5.527 -15.514 1.00 92.56 816 LEU A O 1
ATOM 6293 N N . TYR A 1 817 ? -9.600 4.679 -15.124 1.00 90.94 817 TYR A N 1
ATOM 6294 C CA . TYR A 1 817 ? -8.929 5.373 -16.226 1.00 90.94 817 TYR A CA 1
ATOM 6295 C C . TYR A 1 817 ? -9.477 4.935 -17.595 1.00 90.94 817 TYR A C 1
ATOM 6297 O O . TYR A 1 817 ? -9.687 5.768 -18.474 1.00 90.94 817 TYR A O 1
ATOM 6305 N N . SER A 1 818 ? -9.796 3.649 -17.767 1.00 89.25 818 SER A N 1
ATOM 6306 C CA . SER A 1 818 ? -10.442 3.099 -18.965 1.00 89.25 818 SER A CA 1
ATOM 6307 C C . SER A 1 818 ? -11.826 3.725 -19.198 1.00 89.25 818 SER A C 1
ATOM 6309 O O . SER A 1 818 ? -12.139 4.104 -20.327 1.00 89.25 818 SER A O 1
ATOM 6311 N N . VAL A 1 819 ? -12.642 3.921 -18.151 1.00 90.94 819 VAL A N 1
ATOM 6312 C CA . VAL A 1 819 ? -13.929 4.646 -18.249 1.00 90.94 819 VAL A CA 1
ATOM 6313 C C . VAL A 1 819 ? -13.726 6.120 -18.614 1.00 90.94 819 VAL A C 1
ATOM 6315 O O . VAL A 1 819 ? -14.436 6.628 -19.485 1.00 90.94 819 VAL A O 1
ATOM 6318 N N . HIS A 1 820 ? -12.747 6.794 -18.004 1.00 90.75 820 HIS A N 1
ATOM 6319 C CA . HIS A 1 820 ? -12.408 8.182 -18.326 1.00 90.75 820 HIS A CA 1
ATOM 6320 C C . HIS A 1 820 ? -11.976 8.343 -19.795 1.00 90.75 820 HIS A C 1
ATOM 6322 O O . HIS A 1 820 ? -12.564 9.140 -20.526 1.00 90.75 820 HIS A O 1
ATOM 6328 N N . ALA A 1 821 ? -11.012 7.538 -20.253 1.00 86.62 821 ALA A N 1
ATOM 6329 C CA . ALA A 1 821 ? -10.451 7.600 -21.603 1.00 86.62 821 ALA A CA 1
ATOM 6330 C C . ALA A 1 821 ? -11.464 7.240 -22.708 1.00 86.62 821 ALA A C 1
ATOM 6332 O O . ALA A 1 821 ? -11.369 7.751 -23.823 1.00 86.62 821 ALA A O 1
ATOM 6333 N N . LYS A 1 822 ? -12.473 6.408 -22.405 1.00 87.44 822 LYS A N 1
ATOM 6334 C CA . LYS A 1 822 ? -13.606 6.123 -23.309 1.00 87.44 822 LYS A CA 1
ATOM 6335 C C . LYS A 1 822 ? -14.550 7.323 -23.497 1.00 87.44 822 LYS A C 1
ATOM 6337 O O . LYS A 1 822 ? -15.379 7.290 -24.402 1.00 87.44 822 LYS A O 1
ATOM 6342 N N . GLY A 1 823 ? -14.480 8.353 -22.645 1.00 79.31 823 GLY A N 1
ATOM 6343 C CA . GLY A 1 823 ? -15.248 9.603 -22.766 1.00 79.31 823 GLY A CA 1
ATOM 6344 C C . GLY A 1 823 ? -16.773 9.479 -22.607 1.00 79.31 823 GLY A C 1
ATOM 6345 O O . GLY A 1 823 ? -17.488 10.456 -22.810 1.00 79.31 823 GLY A O 1
ATOM 6346 N N . GLY A 1 824 ? -17.290 8.294 -22.261 1.00 75.69 824 GLY A N 1
ATOM 6347 C CA . GLY A 1 824 ? -18.730 8.005 -22.244 1.00 75.69 824 GLY A CA 1
ATOM 6348 C C . GLY A 1 824 ? -19.472 8.422 -20.969 1.00 75.69 824 GLY A C 1
ATOM 6349 O O . GLY A 1 824 ? -20.699 8.513 -20.987 1.00 75.69 824 GLY A O 1
ATOM 6350 N N . LEU A 1 825 ? -18.761 8.674 -19.864 1.00 87.94 825 LEU A N 1
ATOM 6351 C CA . LEU A 1 825 ? -19.370 9.053 -18.587 1.00 87.94 825 LEU A CA 1
ATOM 6352 C C . LEU A 1 825 ? -19.350 10.576 -18.402 1.00 87.94 825 LEU A C 1
ATOM 6354 O O . LEU A 1 825 ? -18.306 11.161 -18.112 1.00 87.94 825 LEU A O 1
ATOM 6358 N N . ALA A 1 826 ? -20.523 11.206 -18.505 1.00 87.75 826 ALA A N 1
ATOM 6359 C CA . ALA A 1 826 ? -20.694 12.614 -18.150 1.00 87.75 826 ALA A CA 1
ATOM 6360 C C . ALA A 1 826 ? -20.225 12.881 -16.708 1.00 87.75 826 ALA A C 1
ATOM 6362 O O . ALA A 1 826 ? -20.462 12.063 -15.810 1.00 87.75 826 ALA A O 1
ATOM 6363 N N . ASP A 1 827 ? -19.561 14.019 -16.509 1.00 90.06 827 ASP A N 1
ATOM 6364 C CA . ASP A 1 827 ? -19.070 14.519 -15.220 1.00 90.06 827 ASP A CA 1
ATOM 6365 C C . ASP A 1 827 ? -18.145 13.549 -14.456 1.00 90.06 827 ASP A C 1
ATOM 6367 O O . ASP A 1 827 ? -18.091 13.570 -13.225 1.00 90.06 827 ASP A O 1
ATOM 6371 N N . PHE A 1 828 ? -17.383 12.708 -15.179 1.00 95.31 828 PHE A N 1
ATOM 6372 C CA . PHE A 1 828 ? -16.401 11.788 -14.582 1.00 95.31 828 PHE A CA 1
ATOM 6373 C C . PHE A 1 828 ? -15.488 12.468 -13.540 1.00 95.31 828 PHE A C 1
ATOM 6375 O O . PHE A 1 828 ? -15.381 11.918 -12.444 1.00 95.31 828 PHE A O 1
ATOM 6382 N N . PRO A 1 829 ? -14.866 13.645 -13.788 1.00 95.06 829 PRO A N 1
ATOM 6383 C CA . PRO A 1 829 ? -13.949 14.237 -12.812 1.00 95.06 829 PRO A CA 1
ATOM 6384 C C . PRO A 1 829 ? -14.644 14.690 -11.521 1.00 95.06 829 PRO A C 1
ATOM 6386 O O . PRO A 1 829 ? -14.047 14.606 -10.453 1.00 95.06 829 PRO A O 1
ATOM 6389 N N . ALA A 1 830 ? -15.913 15.112 -11.591 1.00 95.44 830 ALA A N 1
ATOM 6390 C CA . ALA A 1 830 ? -16.694 15.458 -10.404 1.00 95.44 830 ALA A CA 1
ATOM 6391 C C . ALA A 1 830 ? -17.006 14.205 -9.571 1.00 95.44 830 ALA A C 1
ATOM 6393 O O . ALA A 1 830 ? -16.679 14.164 -8.389 1.00 95.44 830 ALA A O 1
ATOM 6394 N N . LYS A 1 831 ? -17.520 13.145 -10.212 1.00 96.12 831 LYS A N 1
ATOM 6395 C CA . LYS A 1 831 ? -17.787 11.841 -9.573 1.00 96.12 831 LYS A CA 1
ATOM 6396 C C . LYS A 1 831 ? -16.531 11.229 -8.955 1.00 96.12 831 LYS A C 1
ATOM 6398 O O . LYS A 1 831 ? -16.593 10.661 -7.872 1.00 96.12 831 LYS A O 1
ATOM 6403 N N . TYR A 1 832 ? -15.395 11.360 -9.636 1.00 96.12 832 TYR A N 1
ATOM 6404 C CA . TYR A 1 832 ? -14.097 10.913 -9.143 1.00 96.12 832 TYR A CA 1
ATOM 6405 C C . TYR A 1 832 ? -13.671 11.682 -7.886 1.00 96.12 832 TYR A C 1
ATOM 6407 O O . TYR A 1 832 ? -13.281 11.067 -6.899 1.00 96.12 832 TYR A O 1
ATOM 6415 N N . LEU A 1 833 ? -13.821 13.009 -7.862 1.00 96.12 833 LEU A N 1
ATOM 6416 C CA . LEU A 1 833 ? -13.553 13.792 -6.653 1.00 96.12 833 LEU A CA 1
ATOM 6417 C C . LEU A 1 833 ? -14.554 13.505 -5.524 1.00 96.12 833 LEU A C 1
ATOM 6419 O O . LEU A 1 833 ? -14.148 13.505 -4.368 1.00 96.12 833 LEU A O 1
ATOM 6423 N N . ASP A 1 834 ? -15.820 13.211 -5.822 1.00 96.12 834 ASP A N 1
ATOM 6424 C CA . ASP A 1 834 ? -16.810 12.803 -4.813 1.00 96.12 834 ASP A CA 1
ATOM 6425 C C . ASP A 1 834 ? -16.510 11.415 -4.224 1.00 96.12 834 ASP A C 1
ATOM 6427 O O . ASP A 1 834 ? -16.649 11.219 -3.018 1.00 96.12 834 ASP A O 1
ATOM 6431 N N . MET A 1 835 ? -16.001 10.486 -5.039 1.00 95.50 835 MET A N 1
ATOM 6432 C CA . MET A 1 835 ? -15.461 9.200 -4.587 1.00 95.50 835 MET A CA 1
ATOM 6433 C C . MET A 1 835 ? -14.267 9.399 -3.634 1.00 95.50 835 MET A C 1
ATOM 6435 O O . MET A 1 835 ? -14.233 8.772 -2.580 1.00 95.50 835 MET A O 1
ATOM 6439 N N . LEU A 1 836 ? -13.334 10.316 -3.935 1.00 95.50 836 LEU A N 1
ATOM 6440 C CA . LEU A 1 836 ? -12.225 10.648 -3.022 1.00 95.50 836 LEU A CA 1
ATOM 6441 C C . LEU A 1 836 ? -12.690 11.396 -1.754 1.00 95.50 836 LEU A C 1
ATOM 6443 O O . LEU A 1 836 ? -12.131 11.203 -0.679 1.00 95.50 836 LEU A O 1
ATOM 6447 N N . ARG A 1 837 ? -13.731 12.235 -1.841 1.00 96.12 837 ARG A N 1
ATOM 6448 C CA . ARG A 1 837 ? -14.337 12.918 -0.677 1.00 96.12 837 ARG A CA 1
ATOM 6449 C C . ARG A 1 837 ? -15.046 11.955 0.275 1.00 96.12 837 ARG A C 1
ATOM 6451 O O . ARG A 1 837 ? -15.299 12.332 1.417 1.00 96.12 837 ARG A O 1
ATOM 6458 N N . ALA A 1 838 ? -15.396 10.747 -0.165 1.00 95.50 838 ALA A N 1
ATOM 6459 C CA . ALA A 1 838 ? -16.098 9.769 0.661 1.00 95.50 838 ALA A CA 1
ATOM 6460 C C . ALA A 1 838 ? -15.203 9.110 1.727 1.00 95.50 838 ALA A C 1
ATOM 6462 O O . ALA A 1 838 ? -15.735 8.666 2.746 1.00 95.50 838 ALA A O 1
ATOM 6463 N N . GLY A 1 839 ? -13.882 9.035 1.524 1.00 92.38 839 GLY A N 1
ATOM 6464 C CA . GLY A 1 839 ? -12.987 8.289 2.417 1.00 92.38 839 GLY A CA 1
ATOM 6465 C C . GLY A 1 839 ? -13.477 6.849 2.634 1.00 92.38 839 GLY A C 1
ATOM 6466 O O . GLY A 1 839 ? -13.948 6.192 1.705 1.00 92.38 839 GLY A O 1
ATOM 6467 N N . GLY A 1 840 ? -13.441 6.373 3.878 1.00 90.19 840 GLY A N 1
ATOM 6468 C CA . GLY A 1 840 ? -13.970 5.066 4.284 1.00 90.19 840 GLY A CA 1
ATOM 6469 C C . GLY A 1 840 ? -15.489 5.013 4.506 1.00 90.19 840 GLY A C 1
ATOM 6470 O O . GLY A 1 840 ? -16.012 3.988 4.948 1.00 90.19 840 GLY A O 1
ATOM 6471 N N . THR A 1 841 ? -16.248 6.086 4.240 1.00 93.50 841 THR A N 1
ATOM 6472 C CA . THR A 1 841 ? -17.704 6.073 4.507 1.00 93.50 841 THR A CA 1
ATOM 6473 C C . THR A 1 841 ? -18.462 5.047 3.660 1.00 93.50 841 THR A C 1
ATOM 6475 O O . THR A 1 841 ? -19.426 4.445 4.141 1.00 93.50 841 THR A O 1
ATOM 6478 N N . LEU A 1 842 ? -17.997 4.775 2.441 1.00 92.62 842 LEU A N 1
ATOM 6479 C CA .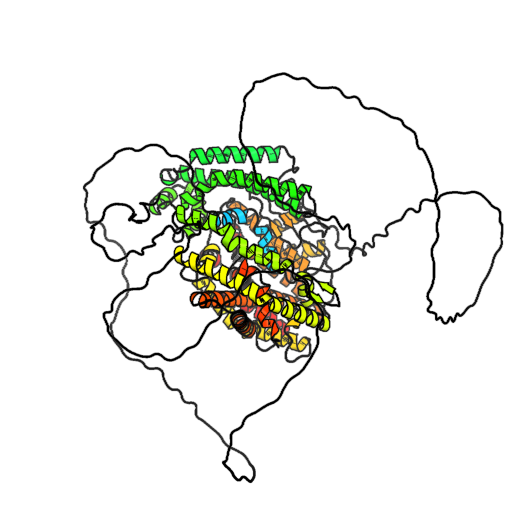 LEU A 1 842 ? -18.605 3.858 1.476 1.00 92.62 842 LEU A CA 1
ATOM 6480 C C . LEU A 1 842 ? -17.708 2.637 1.223 1.00 92.62 842 LEU A C 1
ATOM 6482 O O . LEU A 1 842 ? -16.494 2.706 1.392 1.00 92.62 842 LEU A O 1
ATOM 6486 N N . ARG A 1 843 ? -18.305 1.515 0.802 1.00 89.38 843 ARG A N 1
ATOM 6487 C CA . ARG A 1 843 ? -17.554 0.323 0.368 1.00 89.38 843 ARG A CA 1
ATOM 6488 C C . ARG A 1 843 ? -17.343 0.323 -1.143 1.00 89.38 843 ARG A C 1
ATOM 6490 O O . ARG A 1 843 ? -17.982 1.086 -1.863 1.00 89.38 843 ARG A O 1
ATOM 6497 N N . HIS A 1 844 ? -16.458 -0.553 -1.625 1.00 88.12 844 HIS A N 1
ATOM 6498 C CA . HIS A 1 844 ? -16.052 -0.608 -3.038 1.00 88.12 844 HIS A CA 1
ATOM 6499 C C . HIS A 1 844 ? -17.241 -0.683 -4.016 1.00 88.12 844 HIS A C 1
ATOM 6501 O O . HIS A 1 844 ? -17.235 0.037 -5.008 1.00 88.12 844 HIS A O 1
ATOM 6507 N N . GLN A 1 845 ? -18.302 -1.435 -3.693 1.00 89.38 845 GLN A N 1
ATOM 6508 C CA . GLN A 1 845 ? -19.528 -1.513 -4.505 1.00 89.38 845 GLN A CA 1
ATOM 6509 C C . GLN A 1 845 ? -20.218 -0.143 -4.658 1.00 89.38 845 GLN A C 1
ATOM 6511 O O . GLN A 1 845 ? -20.504 0.290 -5.774 1.00 89.38 845 GLN A O 1
ATOM 6516 N N . ASP A 1 846 ? -20.441 0.569 -3.548 1.00 92.19 846 ASP A N 1
ATOM 6517 C CA . ASP A 1 846 ? -21.094 1.887 -3.535 1.00 92.19 846 ASP A CA 1
ATOM 6518 C C . ASP A 1 846 ? -20.225 2.973 -4.195 1.00 92.19 846 ASP A C 1
ATOM 6520 O O . ASP A 1 846 ? -20.747 3.879 -4.844 1.00 92.19 846 ASP A O 1
ATOM 6524 N N . LEU A 1 847 ? -18.898 2.872 -4.053 1.00 91.25 847 LEU A N 1
ATOM 6525 C CA . LEU A 1 847 ? -17.921 3.781 -4.666 1.00 91.25 847 LEU A CA 1
ATOM 6526 C C . LEU A 1 847 ? -17.797 3.584 -6.184 1.00 91.25 847 LEU A C 1
ATOM 6528 O O . LEU A 1 847 ? -17.537 4.549 -6.901 1.00 91.25 847 LEU A O 1
ATOM 6532 N N . LEU A 1 848 ? -17.990 2.359 -6.685 1.00 91.94 848 LEU A N 1
ATOM 6533 C CA . LEU A 1 848 ? -17.823 2.009 -8.101 1.00 91.94 848 LEU A CA 1
ATOM 6534 C C . LEU A 1 848 ? -19.113 2.099 -8.929 1.00 91.94 848 LEU A C 1
ATOM 6536 O O . LEU A 1 848 ? -19.054 2.395 -10.130 1.00 91.94 848 LEU A O 1
ATOM 6540 N N . ALA A 1 849 ? -20.282 1.956 -8.298 1.00 93.06 849 ALA A N 1
ATOM 6541 C CA . ALA A 1 849 ? -21.581 2.094 -8.958 1.00 93.06 849 ALA A CA 1
ATOM 6542 C C . ALA A 1 849 ? -21.770 3.407 -9.771 1.00 93.06 849 ALA A C 1
ATOM 6544 O O . ALA A 1 849 ? -22.307 3.324 -10.881 1.00 93.06 849 ALA A O 1
ATOM 6545 N N . PRO A 1 850 ? -21.296 4.603 -9.340 1.00 94.06 850 PRO A N 1
ATOM 6546 C CA . PRO A 1 850 ? -21.382 5.847 -10.124 1.00 94.06 850 PRO A CA 1
ATOM 6547 C C . PRO A 1 850 ? -20.646 5.825 -11.475 1.00 94.06 850 PRO A C 1
ATOM 6549 O O . PRO A 1 850 ? -20.931 6.658 -12.343 1.00 94.06 850 PRO A O 1
ATOM 6552 N N . PHE A 1 851 ? -19.712 4.885 -11.651 1.00 93.25 851 PHE A N 1
ATOM 6553 C CA . PHE A 1 851 ? -18.917 4.688 -12.866 1.00 93.25 851 PHE A CA 1
ATOM 6554 C C . PHE A 1 851 ? -19.422 3.521 -13.729 1.00 93.25 851 PHE A C 1
ATOM 6556 O O . PHE A 1 851 ? -18.926 3.333 -14.838 1.00 93.25 851 PHE A O 1
ATOM 6563 N N . GLY A 1 852 ? -20.411 2.756 -13.247 1.00 91.00 852 GLY A N 1
ATOM 6564 C CA . GLY A 1 852 ? -20.889 1.533 -13.898 1.00 91.00 852 GLY A CA 1
ATOM 6565 C C . GLY A 1 852 ? -19.911 0.361 -13.778 1.00 91.00 852 GLY A C 1
ATOM 6566 O O . GLY A 1 852 ? -19.823 -0.448 -14.699 1.00 91.00 852 GLY A O 1
ATOM 6567 N N . LEU A 1 853 ? -19.149 0.304 -12.681 1.00 91.31 853 LEU A N 1
ATOM 6568 C CA . LEU A 1 853 ? -18.121 -0.702 -12.417 1.00 91.31 853 LEU A CA 1
ATOM 6569 C C . LEU A 1 853 ? -18.541 -1.585 -11.228 1.00 91.31 853 LEU A C 1
ATOM 6571 O O . LEU A 1 853 ? -19.159 -1.093 -10.286 1.00 91.31 853 LEU A O 1
ATOM 6575 N N . ASP A 1 854 ? -18.205 -2.876 -11.274 1.00 90.50 854 ASP A N 1
ATOM 6576 C CA . ASP A 1 854 ? -18.511 -3.864 -10.230 1.00 90.50 854 ASP A CA 1
ATOM 6577 C C . ASP A 1 854 ? -17.297 -4.778 -10.020 1.00 90.50 854 ASP A C 1
ATOM 6579 O O . ASP A 1 854 ? -16.883 -5.492 -10.933 1.00 90.50 854 ASP A O 1
ATOM 6583 N N . ALA A 1 855 ? -16.727 -4.769 -8.814 1.00 89.56 855 ALA A N 1
ATOM 6584 C CA . ALA A 1 855 ? -15.566 -5.586 -8.470 1.00 89.56 855 ALA A CA 1
ATOM 6585 C C . ALA A 1 855 ? -15.863 -7.102 -8.444 1.00 89.56 855 ALA A C 1
ATOM 6587 O O . ALA A 1 855 ? -14.937 -7.912 -8.496 1.00 89.56 855 ALA A O 1
ATOM 6588 N N . GLY A 1 856 ? -17.138 -7.504 -8.389 1.00 88.31 856 GLY A N 1
ATOM 6589 C CA . GLY A 1 856 ? -17.558 -8.901 -8.502 1.00 88.31 856 GLY A CA 1
ATOM 6590 C C . GLY A 1 856 ? -17.474 -9.481 -9.920 1.00 88.31 856 GLY A C 1
ATOM 6591 O O . GLY A 1 856 ? -17.557 -10.699 -10.068 1.00 88.31 856 GLY A O 1
ATOM 6592 N N . ASP A 1 857 ? -17.300 -8.651 -10.955 1.00 88.69 857 ASP A N 1
ATOM 6593 C CA . ASP A 1 857 ? -17.236 -9.088 -12.354 1.00 88.69 857 ASP A CA 1
ATOM 6594 C C . ASP A 1 857 ? -15.774 -9.262 -12.837 1.00 88.69 857 ASP A C 1
ATOM 6596 O O . ASP A 1 857 ? -15.021 -8.285 -12.907 1.00 88.69 857 ASP A O 1
ATOM 6600 N N . PRO A 1 858 ? -15.338 -10.464 -13.268 1.00 87.94 858 PRO A N 1
ATOM 6601 C CA . PRO A 1 858 ? -14.045 -10.646 -13.938 1.00 87.94 858 PRO A CA 1
ATOM 6602 C C . PRO A 1 858 ? -13.839 -9.736 -15.167 1.00 87.94 858 PRO A C 1
ATOM 6604 O O . PRO A 1 858 ? -12.705 -9.386 -15.504 1.00 87.94 858 PRO A O 1
ATOM 6607 N N . GLN A 1 859 ? -14.916 -9.309 -15.839 1.00 88.00 859 GLN A N 1
ATOM 6608 C CA . GLN A 1 859 ? -14.871 -8.393 -16.983 1.00 88.00 859 GLN A CA 1
ATOM 6609 C C . GLN A 1 859 ? -14.700 -6.913 -16.577 1.00 88.00 859 GLN A C 1
ATOM 6611 O O . GLN A 1 859 ? -14.318 -6.095 -17.422 1.00 88.00 859 GLN A O 1
ATOM 6616 N N . PHE A 1 860 ? -14.891 -6.553 -15.303 1.00 90.38 860 PHE A N 1
ATOM 6617 C CA . PHE A 1 860 ? -14.389 -5.290 -14.751 1.00 90.38 860 PHE A CA 1
ATOM 6618 C C . PHE A 1 860 ? -12.863 -5.343 -14.642 1.00 90.38 860 PHE A C 1
ATOM 6620 O O . PHE A 1 860 ? -12.190 -4.560 -15.308 1.00 90.38 860 PHE A O 1
ATOM 6627 N N . TRP A 1 861 ? -12.315 -6.329 -13.924 1.00 93.94 861 TRP A N 1
ATOM 6628 C CA . TRP A 1 861 ? -10.866 -6.482 -13.740 1.00 93.94 861 TRP A CA 1
ATOM 6629 C C . TRP A 1 861 ? -10.109 -6.534 -15.069 1.00 93.94 861 TRP A C 1
ATOM 6631 O O . TRP A 1 861 ? -9.089 -5.863 -15.241 1.00 93.94 861 TRP A O 1
ATOM 6641 N N . ARG A 1 862 ? -10.662 -7.247 -16.058 1.00 91.44 862 ARG A N 1
ATOM 6642 C CA . ARG A 1 862 ? -10.117 -7.291 -17.417 1.00 91.44 862 ARG A CA 1
ATOM 6643 C C . ARG A 1 862 ? -9.993 -5.913 -18.079 1.00 91.44 862 ARG A C 1
ATOM 6645 O O . ARG A 1 862 ? -9.001 -5.687 -18.759 1.00 91.44 862 ARG A O 1
ATOM 6652 N N . GLN A 1 863 ? -10.923 -4.980 -17.863 1.00 89.81 863 GLN A N 1
ATOM 6653 C CA . GLN A 1 863 ? -10.847 -3.641 -18.470 1.00 89.81 863 GLN A CA 1
ATOM 6654 C C . GLN A 1 863 ? -9.685 -2.794 -17.939 1.00 89.81 863 GLN A C 1
ATOM 6656 O O . GLN A 1 863 ? -9.248 -1.879 -18.642 1.00 89.81 863 GLN A O 1
ATOM 6661 N N . GLY A 1 864 ? -9.179 -3.095 -16.739 1.00 90.69 864 GLY A N 1
ATOM 6662 C CA . GLY A 1 864 ? -7.915 -2.558 -16.244 1.00 90.69 864 GLY A CA 1
ATOM 6663 C C . GLY A 1 864 ? -6.714 -3.188 -16.954 1.00 90.69 864 GLY A C 1
ATOM 6664 O O . GLY A 1 864 ? -5.827 -2.481 -17.426 1.00 90.69 864 GLY A O 1
ATOM 6665 N N . LEU A 1 865 ? -6.721 -4.513 -17.122 1.00 94.38 865 LEU A N 1
ATOM 6666 C CA . LEU A 1 865 ? -5.661 -5.250 -17.827 1.00 94.38 865 LEU A CA 1
ATOM 6667 C C . LEU A 1 865 ? -5.564 -4.873 -19.312 1.00 94.38 865 LEU A C 1
ATOM 6669 O O . LEU A 1 865 ? -4.460 -4.793 -19.850 1.00 94.38 865 LEU A O 1
ATOM 6673 N N . ASP A 1 866 ? -6.692 -4.567 -19.955 1.00 94.12 866 ASP A N 1
ATOM 6674 C CA . ASP A 1 866 ? -6.753 -4.085 -21.338 1.00 94.12 866 ASP A CA 1
ATOM 6675 C C . ASP A 1 866 ? -5.958 -2.765 -21.531 1.00 94.12 866 ASP A C 1
ATOM 6677 O O . ASP A 1 866 ? -5.470 -2.502 -22.630 1.00 94.12 866 ASP A O 1
ATOM 6681 N N . VAL A 1 867 ? -5.737 -1.959 -20.475 1.00 91.56 867 VAL A N 1
ATOM 6682 C CA . VAL A 1 867 ? -4.859 -0.766 -20.524 1.00 91.56 867 VAL A CA 1
ATOM 6683 C C . VAL A 1 867 ? -3.386 -1.163 -20.673 1.00 91.56 867 VAL A C 1
ATOM 6685 O O . VAL A 1 867 ? -2.669 -0.574 -21.484 1.00 91.56 867 VAL A O 1
ATOM 6688 N N . VAL A 1 868 ? -2.940 -2.189 -19.938 1.00 93.50 868 VAL A N 1
ATOM 6689 C CA . VAL A 1 868 ? -1.574 -2.738 -20.035 1.00 93.50 868 VAL A CA 1
ATOM 6690 C C . VAL A 1 868 ? -1.370 -3.427 -21.385 1.00 93.50 868 VAL A C 1
ATOM 6692 O O . VAL A 1 868 ? -0.337 -3.239 -22.026 1.00 93.50 868 VAL A O 1
ATOM 6695 N N . ILE A 1 869 ? -2.376 -4.175 -21.854 1.00 95.69 869 ILE A N 1
ATOM 6696 C CA . ILE A 1 869 ? -2.372 -4.800 -23.185 1.00 95.69 869 ILE A CA 1
ATOM 6697 C C . ILE A 1 869 ? -2.242 -3.723 -24.271 1.00 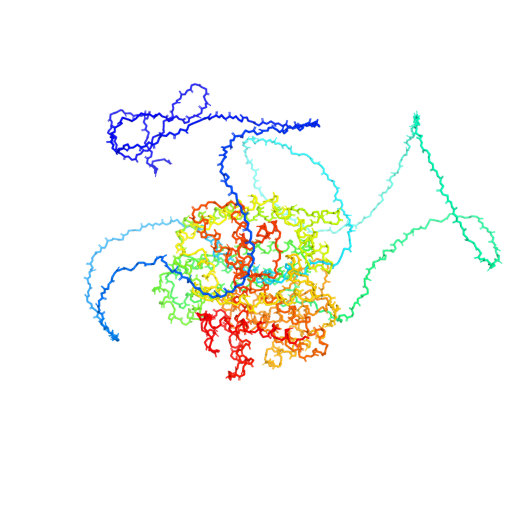95.69 869 ILE A C 1
ATOM 6699 O O . ILE A 1 869 ? -1.393 -3.866 -25.142 1.00 95.69 869 ILE A O 1
ATOM 6703 N N . GLY A 1 870 ? -2.967 -2.604 -24.170 1.00 94.81 870 GLY A N 1
ATOM 6704 C CA . GLY A 1 870 ? -2.842 -1.483 -25.109 1.00 94.81 870 GLY A CA 1
ATOM 6705 C C . GLY A 1 870 ? -1.447 -0.839 -25.148 1.00 94.81 870 GLY A C 1
ATOM 6706 O O . GLY A 1 870 ? -0.999 -0.424 -26.215 1.00 94.81 870 GLY A O 1
ATOM 6707 N N . PHE A 1 871 ? -0.718 -0.796 -24.026 1.00 94.12 871 PHE A N 1
ATOM 6708 C CA . PHE A 1 871 ? 0.691 -0.372 -24.023 1.00 94.12 871 PHE A CA 1
ATOM 6709 C C . PHE A 1 871 ? 1.623 -1.408 -24.676 1.00 94.12 871 PHE A C 1
ATOM 6711 O O . PHE A 1 871 ? 2.578 -1.027 -25.350 1.00 94.12 871 PHE A O 1
ATOM 6718 N N . ILE A 1 872 ? 1.350 -2.708 -24.515 1.00 96.38 872 ILE A N 1
ATOM 6719 C CA . ILE A 1 872 ? 2.081 -3.785 -25.207 1.00 96.38 872 ILE A CA 1
ATOM 6720 C C . ILE A 1 872 ? 1.803 -3.740 -26.718 1.00 96.38 872 ILE A C 1
ATOM 6722 O O . ILE A 1 872 ? 2.729 -3.898 -27.508 1.00 96.38 872 ILE A O 1
ATOM 6726 N N . ASP A 1 873 ? 0.561 -3.474 -27.123 1.00 96.38 873 ASP A N 1
ATOM 6727 C CA . ASP A 1 873 ? 0.166 -3.305 -28.525 1.00 96.38 873 ASP A CA 1
ATOM 6728 C C . ASP A 1 873 ? 0.863 -2.087 -29.164 1.00 96.38 873 ASP A C 1
ATOM 6730 O O . ASP A 1 873 ? 1.326 -2.176 -30.301 1.00 96.38 873 ASP A O 1
ATOM 6734 N N . GLU A 1 874 ? 1.006 -0.973 -28.429 1.00 94.19 874 GLU A N 1
ATOM 6735 C CA . GLU A 1 874 ? 1.798 0.183 -28.877 1.00 94.19 874 GLU A CA 1
ATOM 6736 C C . GLU A 1 874 ? 3.288 -0.182 -29.017 1.00 94.19 874 GLU A C 1
ATOM 6738 O O . GLU A 1 874 ? 3.901 0.128 -30.036 1.00 94.19 874 GLU A O 1
ATOM 6743 N N . LEU A 1 875 ? 3.863 -0.905 -28.049 1.00 93.81 875 LEU A N 1
ATOM 6744 C CA . LEU A 1 875 ? 5.257 -1.369 -28.084 1.00 93.81 875 LEU A CA 1
ATOM 6745 C C . LEU A 1 875 ? 5.557 -2.391 -29.194 1.00 93.81 875 LEU A C 1
ATOM 6747 O O . LEU A 1 875 ? 6.693 -2.446 -29.663 1.00 93.81 875 LEU A O 1
ATOM 6751 N N . GLU A 1 876 ? 4.584 -3.205 -29.617 1.00 93.31 876 GLU A N 1
ATOM 6752 C CA . GLU A 1 876 ? 4.731 -4.116 -30.764 1.00 93.31 876 GLU A CA 1
ATOM 6753 C C . GLU A 1 876 ? 4.591 -3.406 -32.127 1.00 93.31 876 GLU A C 1
ATOM 6755 O O . GLU A 1 876 ? 4.926 -4.001 -33.154 1.00 93.31 876 GLU A O 1
ATOM 6760 N N . ALA A 1 877 ? 4.142 -2.145 -32.148 1.00 92.06 877 ALA A N 1
ATOM 6761 C CA . ALA A 1 877 ? 4.008 -1.318 -33.351 1.00 92.06 877 ALA A CA 1
ATOM 6762 C C . ALA A 1 877 ? 5.202 -0.365 -33.610 1.00 92.06 877 ALA A C 1
ATOM 6764 O O . ALA A 1 877 ? 5.170 0.374 -34.599 1.00 92.06 877 ALA A O 1
ATOM 6765 N N . MET A 1 878 ? 6.231 -0.374 -32.744 1.00 87.31 878 MET A N 1
ATOM 6766 C CA . MET A 1 878 ? 7.425 0.499 -32.787 1.00 87.31 878 MET A CA 1
ATOM 6767 C C . MET A 1 878 ? 8.704 -0.220 -33.240 1.00 87.31 878 MET A C 1
ATOM 6769 O O . MET A 1 878 ? 9.439 0.401 -34.041 1.00 87.31 878 MET A O 1
#

pLDDT: mean 71.15, std 31.16, range [20.45, 98.69]

InterPro domains:
  IPR001567 Peptidase M3A/M3B catalytic domain [PF01432] (489-864)
  IPR011977 Peptidase M3B, oligoendopeptidase-related clade 3 [TIGR02290] (298-878)
  IPR013647 Oligopeptidase F, N-terminal domain [PF08439] (401-469)
  IPR042088 Oligoendopeptidase F, C-terminal domain [G3DSA:1.10.1370.20] (510-878)

Secondary structure (DSSP, 8-state):
--GGGT----SS----PPPSS---------TTS--------------------------------------------------------------------------------------------------------------------PPP--SHHHHHHHHHTTTHHHHHHHHHGGGS------------------------------------------------------------------------------------------------------------------PPP----TTT-S-TT-HHHHHHHHHHHHHHHHHHHHHTTTTTTS-HHHHHHHHHHHHHHHHHHHHHHHHHHHHHHH-TT-HHHHHHHHHHHHHHHHHHHHHTHHHHHHHHS-HHHHHHHTTSHHHHTTHHHHHHHGGGGGG---HHHHHHHHHHHTTTHHHHHHHHHHHHHH--EEETTEEE-HHHHHHGGG-S-HHHHHHHHHHHHHHHHHHHHHHHHHHHHHHHHHHHHHHHTT-SSTTHHHHHHTT--HHHHHHHHHHHHHHTTTTHHHHHHHHHHHTT-SSEEGGGTTPPPTT-------HHHHHHHHHHHHHHH-HHHHHHHHHHHHTT-EEEE--TTS-SS-EEE---TTS--EEEEEE-S-HHHHHHHHHHHHHHHHHHHHGGG-HHHH---HHHHHHHHHHHHHHHHHHHHHH---HHHHHHHHHHHHHHHHHHTHHHHHHHHHHHHHHHHHTTSPPPHHHHHHHHHHHHHHHH-TTEE--GGGGGGGGG-THHHHSTTTTHHHHHHHHHHHHHHHHHHTT-STTHHHHHHHHHHTGGGS-HHHHHGGGT--TT-HHHHHHHHHHHHHHHHHHHT-

Foldseek 3Di:
DPVVPVDDDPPDDDDDDDDDDDDDWDWDDDPDDDTDTDDDDDDDDDDDDDDDDDDDDDDDDDDDDDDDDDDDDDDDDDDDDDDDDDDDDDDDDDDDDDDDDDDDDDDDDDDDDDDDDDDDYDDDDDDDDDDDYDDDDDDDDDDDDDDDDDDDFFCVLVCVVVCLLPVQFVVQCQQPPLQDDDDDDDDDDDDDDDDDDDDDDDDDDDDDDDDDDDDDDDDDDDDDDDDDDDDDDDDDDDDDDDDDDDDDDDDDDDDDDDDDDDDDDDDDDDDDDDDDDDPPDDDPPPPPPAPCLDDFFAFDLVLLPPDLPGVVLVVLLVVLQVLLQVLLVPPFPNLLPDALLVNLVSVVSVLVSSQSLLSSSLSLVVQCLQFVPPVVSVVSNVVSVVSSCSRVSSVSSPLVVLLVHDPVSLVRSCVDPSNVLCVLLSVLSNLLSLQDDDPVVSVVCVVCCVVAQVVLLVVLVVVQQPQWFQAPNDTDHPSVLSNQLADLDPVSLVSSVVRVLVSLVVCLQVLLVSLLRLLVSLVVSCVSRVPPASCSVVCSLLVHDPLLLVLLLVLLLVCLCLAQVLLLCLVCVQVVHNAAAPSCLNYARNLDDFDFHHPVRLLCLLLVLLVVLPVLLSVLLVCCVVRRLEREDDDHRNHPGKGWALRFLVGAIHIYAHDPGGPVSSLRSQLRSQLRSLSNLQSVSRDSFSAARLLCSSQRRVLSSVSSLVSVLVVDPDPSVNLSSLSVVSSSLLSLALVLSLVLQLLRVQSVVSNPHRAGSVRSLVSNVVSCCSSNHPNYDYDPSVSSVVSSDSCSSNPRSNSCSSNSSQLLNLLLVLLVVVVPQPPSSVLSSVLSNRRSVDDPQVSCVSSVADSSHSVSSNSSVVSSSVSSVVSVVD

Organism: Paramagnetospirillum magneticum (strain ATCC 700264 / AMB-1) (NCBI:txid342108)

Sequence (878 aa):
MLESLGVADLGADGDGEVKPGRVFVGVGQGQKGQEHLVLQSKLPQNVGGAHAIAQDGAVREHHPLGHAAGARGVDQAGGVGALLCRDDGLDGGLAALPQAEDRVPGMHVHAGRLGEGEGLHGNDGRRLGRAGGGGQHPLRQGPGRDDHQPRAAIVQDVQMVGHGIGGVGRHADAAGGHDGQIGQRPFGAVLGHQHDPVTLAEPQGAQAGRQGQHPGRGVAPGQGVPVSIGLVAQEWALAQAPGLPEKHGRQAGLRRELYLHTSKLPVRAMAPSLYCVATRRQRMTFVAPADDLGTLPEWDLSDLYPAPDSPELEADLQAADAAAQAFETAYAGKLAELPGAQFGAAIAEWERIGQIIYRAMSYAQLLYSGDVSDSERGRFYQGMQERVTGITTRTLFFTLEINRLDDTVLAEKLKSPETAHYASWLRDTRVFRPHQLSDEAEKMLHELHVVGTAAWNRLFDETMARLRFPLDGREVTSAEVLNCLSDKDGARRKAAAKSLGKVLGDNAPLFALITNTLAKEKEIEDKWRNYARPQSFRNLSNQVEDGVVDALVEAVKGCFPQLSHRYYKLKAKWFGVDVMDYWDRNAPLPDDDDRKYTWEQARDTVLGAYGAFSPDMAEVGKRFFDNNWIDAPVRPGKSPGAFAHPTVPTVHPYLLVNFLGKSRDVMTLAHELGHGVHQVLAGGQGLLMSDTPLTLAETASVFGEMLTFRAMLERETSPKSRRIMLASKVEDMINTVVRQVAFYQFESLLHDERRRGELSPERIGELWMSVQADSLGPAFRFDDEYRHFWTYIPHFVHSPFYVYAYAFGDCLVNSLYSVHAKGGLADFPAKYLDMLRAGGTLRHQDLLAPFGLDAGDPQFWRQGLDVVIGFIDELEAM